Protein AF-A0A5E7RD84-F1 (afdb_monomer)

InterPro domains:
  IPR047760 XaxAB toxin subunit B-like [NF033927] (534-748)

Organism: Pseudomonas fluorescens (NCBI:txid294)

Nearest PDB structures (foldseek):
  6gy8-assembly2_B  TM=8.597E-01  e=7.319E-14  Xenorhabdus nematophila ATCC 19061
  6ek7-assembly1_A  TM=7.416E-01  e=4.754E-14  Yersinia enterocolitica
  6gy8-assembly1_A  TM=8.564E-01  e=1.438E-12  Xenorhabdus nematophila ATCC 19061
  6el1-assembly1_E  TM=8.292E-01  e=4.050E-12  Yersinia enterocolitica
  6ek4-assembly3_C  TM=8.144E-01  e=3.107E-06  Photorhabdus luminescens

Solvent-accessible surface area (backbone atoms only — not comparable to full-atom values): 40789 Å² total; per-residue (Å²): 132,67,70,69,63,55,53,56,61,68,53,65,87,56,50,76,65,55,53,50,45,50,69,54,47,48,59,49,50,54,47,32,52,73,73,31,76,40,99,86,56,88,48,72,91,85,76,82,63,47,34,68,30,57,41,26,39,50,51,27,29,55,55,21,63,65,44,45,72,44,69,66,50,29,42,68,69,47,57,52,29,94,92,53,56,75,52,88,78,46,26,58,65,46,50,30,54,54,28,38,52,37,23,56,57,32,60,54,47,59,66,49,52,52,50,51,51,51,49,27,52,52,44,24,52,50,12,53,48,38,41,52,32,44,54,39,49,52,53,48,64,70,28,72,68,42,49,51,49,34,66,73,68,63,48,54,25,40,44,52,52,56,75,64,66,58,82,60,86,77,39,58,76,91,65,90,69,68,98,85,60,86,62,43,68,67,56,55,54,49,51,53,52,51,53,51,52,53,52,43,56,54,45,50,55,50,48,55,50,49,50,52,52,42,46,44,43,63,73,44,46,50,36,52,48,42,18,47,47,47,42,65,75,68,53,61,52,71,62,53,44,56,53,47,52,52,53,50,55,58,48,50,54,54,51,52,52,48,53,54,52,35,53,49,30,50,55,48,19,55,56,26,48,70,63,78,41,77,67,24,50,56,46,20,52,51,30,46,53,52,30,49,51,46,47,52,49,44,53,49,54,50,52,52,44,53,50,52,50,53,50,43,56,34,44,53,48,30,45,54,30,50,54,51,52,43,51,55,46,50,52,50,47,52,30,43,53,45,22,46,55,30,43,54,33,47,46,54,56,49,52,52,38,46,50,28,44,52,52,19,53,54,33,54,67,68,64,49,53,86,35,40,48,72,56,43,53,52,34,52,46,51,25,24,54,23,29,40,52,31,15,57,52,23,46,52,50,50,50,32,53,52,53,24,52,53,50,55,64,67,47,77,79,59,86,85,81,84,86,84,86,86,89,84,84,84,89,78,92,72,98,63,100,67,75,57,42,65,55,45,42,48,27,54,53,50,39,52,54,40,45,18,48,44,51,34,45,34,75,71,61,74,60,60,61,72,60,50,54,51,54,51,51,44,54,52,37,47,54,52,29,50,51,50,44,31,53,32,36,41,51,43,46,53,48,51,56,48,48,53,52,52,48,50,52,50,52,54,50,50,54,51,47,71,73,43,100,62,62,70,72,57,58,52,49,53,49,48,51,52,49,49,51,55,49,54,51,45,54,52,43,49,52,34,38,52,52,35,49,55,36,45,62,62,39,61,66,79,81,77,54,80,77,50,50,63,56,48,51,51,41,52,52,49,38,55,53,41,53,51,54,35,50,56,45,51,54,49,41,52,49,48,52,52,54,42,47,42,44,52,53,22,52,52,46,54,58,76,58,64,61,91,88,50,83,75,93,40,55,71,43,73,72,58,54,66,68,55,75,57,58,72,73,49,48,51,42,36,49,52,32,47,55,54,51,56,73,72,48,94,58,96,83,68,62,61,28,71,68,52,54,54,53,51,46,52,51,45,51,52,52,42,52,53,44,52,54,51,39,54,52,37,51,52,48,39,56,52,40,51,51,53,44,51,42,54,52,37,52,50,53,39,51,53,32,38,53,54,32,37,56,56,52,46,58,52,46,50,50,46,52,54,50,50,65,72,63,48,96,65,97,69,64,59,66,63,52,52,52,52,41,65,66,52,45,62,65,49,45,65,58,42,48,66,42,57,44,91,82,61

Radius of gyration: 42.33 Å; Cα contacts (8 Å, |Δi|>4): 690; chains: 1; bounding box: 97×60×130 Å

pLDDT: mean 76.71, std 18.18, range [23.19, 97.81]

Secondary structure (DSSP, 8-state):
--THHHHHHHHTT--HHHHHHHHHHHHHHHHHHHTT-STTS-PPTT----HHHHHHHHHHHHHHHHS--SHHHHHHHH---TT---STT-SHHHHHHHHHHHHHHHHHHHHHHHHHHHHHHHHHHHHHHHHHHHHHHHHHHTSHHHHHHHHHHT--BHHHHHHT----TTTSTT----TT----HHHHHHHHHHHHHHHHHHHHHHHHHHHHHHHHIIIIIHHHHHHHHHHHHT-SHHHHHHHHHHHHHHHHHHHHHHHHHHHHHHHHHHHHHHT-SHHHHHHHHHHHHHHHHHHHHHHHHHHHHHHHHHHHHHHHHHHHHHHHHHHHHHHHHHHHHHHHHHHHHHHHHHHHHHHHHHHHHHHHHH--TTSBHHHHHHHHHHHHHHHHHHHHHHHHHHHHHHHHHHHHHHGGGS-PPPPPPPP-------------HHHHHHHHHHHHHHHHHHHHHHHHH---HHHHHHHHHHHHHHHHHHHHHHHHHHHHHHHHHHHHHHHHHHHHHHHHHHHTT--HHHHHHHHHHHHHHHHHHHHHHHHHHHHHHHHHHHH-----GGGTHHHHHHHHHHHHHHHHHHHHHHHHHHHHHHHHHHHHHHHHHHHHT--TTTTTT----HHHHHHTT--HHHHHHHHHHHHHHHHH-S-TTS---HHHHHHHHHHHHHHHHHHHHHHHHHHHHHHHHHHHHHHHHHHHHHHHHHHHHHHHHHHHHHHHHHHHHHS---SS-HHHHHHHHHHHHHHHHHHHGGGGSTT-

Structure (mmCIF, N/CA/C/O backbone):
data_AF-A0A5E7RD84-F1
#
_entry.id   AF-A0A5E7RD84-F1
#
loop_
_atom_site.group_PDB
_atom_site.id
_atom_site.type_symbol
_atom_site.label_atom_id
_atom_site.label_alt_id
_atom_site.label_comp_id
_atom_site.label_asym_id
_atom_site.label_entity_id
_atom_site.label_seq_id
_atom_site.pdbx_PDB_ins_code
_atom_site.Cartn_x
_atom_site.Cartn_y
_atom_site.Cartn_z
_atom_site.occupancy
_atom_site.B_iso_or_equiv
_atom_site.auth_seq_id
_atom_site.auth_comp_id
_atom_site.auth_asym_id
_atom_site.auth_atom_id
_atom_site.pdbx_PDB_model_num
ATOM 1 N N . MET A 1 1 ? 29.401 4.787 18.149 1.00 30.20 1 MET A N 1
ATOM 2 C CA . MET A 1 1 ? 29.500 6.134 18.747 1.00 30.20 1 MET A CA 1
ATOM 3 C C . MET A 1 1 ? 28.364 6.962 18.168 1.00 30.20 1 MET A C 1
ATOM 5 O O . MET A 1 1 ? 27.907 6.622 17.090 1.00 30.20 1 MET A O 1
ATOM 9 N N . ASN A 1 2 ? 27.807 7.896 18.935 1.00 26.58 2 ASN A N 1
ATOM 10 C CA . ASN A 1 2 ? 26.586 8.624 18.581 1.00 26.58 2 ASN A CA 1
ATOM 11 C C . ASN A 1 2 ? 26.968 9.853 17.735 1.00 26.58 2 ASN A C 1
ATOM 13 O O . ASN A 1 2 ? 27.594 10.758 18.280 1.00 26.58 2 ASN A O 1
ATOM 17 N N . ASP A 1 3 ? 26.635 9.886 16.442 1.00 33.47 3 ASP A N 1
ATOM 18 C CA . ASP A 1 3 ? 27.062 10.961 15.522 1.00 33.47 3 ASP A CA 1
ATOM 19 C C . ASP A 1 3 ? 26.496 12.343 15.893 1.00 33.47 3 ASP A C 1
ATOM 21 O O . ASP A 1 3 ? 27.092 13.361 15.554 1.00 33.47 3 ASP A O 1
ATOM 25 N N . GLY A 1 4 ? 25.422 12.404 16.692 1.00 31.33 4 GLY A N 1
ATOM 26 C CA . GLY A 1 4 ? 24.937 13.662 17.279 1.00 31.33 4 GLY A CA 1
ATOM 27 C C . GLY A 1 4 ? 25.985 14.372 18.149 1.00 31.33 4 GLY A C 1
ATOM 28 O O . GLY A 1 4 ? 26.086 15.592 18.121 1.00 31.33 4 GLY A O 1
ATOM 29 N N . ALA A 1 5 ? 26.860 13.619 18.827 1.00 37.84 5 ALA A N 1
ATOM 30 C CA . ALA A 1 5 ? 27.916 14.188 19.670 1.00 37.84 5 ALA A CA 1
ATOM 31 C C . ALA A 1 5 ? 29.098 14.774 18.871 1.00 37.84 5 ALA A C 1
ATOM 33 O O . ALA A 1 5 ? 29.932 15.483 19.436 1.00 37.84 5 ALA A O 1
ATOM 34 N N . LEU A 1 6 ? 29.200 14.455 17.577 1.00 40.34 6 LEU A N 1
ATOM 35 C CA . LEU A 1 6 ? 30.230 14.972 16.671 1.00 40.34 6 LEU A CA 1
ATOM 36 C C . LEU A 1 6 ? 29.853 16.368 16.156 1.00 40.34 6 LEU A C 1
ATOM 38 O O . LEU A 1 6 ? 30.702 17.256 16.123 1.00 40.34 6 LEU A O 1
ATOM 42 N N . TRP A 1 7 ? 28.572 16.575 15.842 1.00 40.56 7 TRP A N 1
ATOM 43 C CA . TRP A 1 7 ? 28.026 17.860 15.393 1.00 40.56 7 TRP A CA 1
ATOM 44 C C . TRP A 1 7 ? 27.878 18.865 16.530 1.00 40.56 7 TRP A C 1
ATOM 46 O O . TRP A 1 7 ? 28.277 20.016 16.367 1.00 40.56 7 TRP A O 1
ATOM 56 N N . ASP A 1 8 ? 27.417 18.413 17.700 1.00 42.09 8 ASP A N 1
ATOM 57 C CA . ASP A 1 8 ? 27.331 19.267 18.889 1.00 42.09 8 ASP A CA 1
ATOM 58 C C . ASP A 1 8 ? 28.717 19.802 19.290 1.00 42.09 8 ASP A C 1
ATOM 60 O O . ASP A 1 8 ? 28.848 20.974 19.624 1.00 42.09 8 ASP A O 1
ATOM 64 N N . LYS A 1 9 ? 29.779 18.991 19.145 1.00 47.88 9 LYS A N 1
ATOM 65 C CA . LYS A 1 9 ? 31.173 19.431 19.345 1.00 47.88 9 LYS A CA 1
ATOM 66 C C . LYS A 1 9 ? 31.712 20.342 18.243 1.00 47.88 9 LYS A C 1
ATOM 68 O O . LYS A 1 9 ? 32.578 21.166 18.518 1.00 47.88 9 LYS A O 1
ATOM 73 N N . ALA A 1 10 ? 31.268 20.172 16.999 1.00 48.75 10 ALA A N 1
ATOM 74 C CA . ALA A 1 10 ? 31.718 20.994 15.874 1.00 48.75 10 ALA A CA 1
ATOM 75 C C . ALA A 1 10 ? 31.079 22.396 15.874 1.00 48.75 10 ALA A C 1
ATOM 77 O O . ALA A 1 10 ? 31.651 23.333 15.316 1.00 48.75 10 ALA A O 1
ATOM 78 N N . LEU A 1 11 ? 29.906 22.533 16.502 1.00 48.72 11 LEU A N 1
ATOM 79 C CA . LEU A 1 11 ? 29.121 23.769 16.583 1.00 48.72 11 LEU A CA 1
ATOM 80 C C . LEU A 1 11 ? 29.305 24.523 17.911 1.00 48.72 11 LEU A C 1
ATOM 82 O O . LEU A 1 11 ? 28.867 25.669 18.034 1.00 48.72 11 LEU A O 1
ATOM 86 N N . GLU A 1 12 ? 29.980 23.923 18.892 1.00 42.28 12 GLU A N 1
ATOM 87 C CA . GLU A 1 12 ? 30.266 24.550 20.181 1.00 42.28 12 GLU A CA 1
ATOM 88 C C . GLU A 1 12 ? 31.243 25.732 19.999 1.00 42.28 12 GLU A C 1
ATOM 90 O O . GLU A 1 12 ? 32.432 25.558 19.730 1.00 42.28 12 GLU A O 1
ATOM 95 N N . GLY A 1 13 ? 30.728 26.963 20.098 1.00 47.28 13 GLY A N 1
ATOM 96 C CA . GLY A 1 13 ? 31.506 28.197 19.920 1.00 47.28 13 GLY A CA 1
ATOM 97 C C . GLY A 1 13 ? 31.714 28.646 18.465 1.00 47.28 13 GLY A C 1
ATOM 98 O O . GLY A 1 13 ? 32.563 29.504 18.219 1.00 47.28 13 GLY A O 1
ATOM 99 N N . ALA A 1 14 ? 30.973 28.087 17.500 1.00 49.06 14 ALA A N 1
ATOM 100 C CA . ALA A 1 14 ? 31.037 28.510 16.101 1.00 49.06 14 ALA A CA 1
ATOM 101 C C . ALA A 1 14 ? 30.402 29.901 15.900 1.00 49.06 14 ALA A C 1
ATOM 103 O O . ALA A 1 14 ? 29.300 30.174 16.374 1.00 49.06 14 ALA A O 1
ATOM 104 N N . ASP A 1 15 ? 31.101 30.784 15.188 1.00 55.06 15 ASP A N 1
ATOM 105 C CA . ASP A 1 15 ? 30.583 32.095 14.805 1.00 55.06 15 ASP A CA 1
ATOM 106 C C . ASP A 1 15 ? 29.568 31.996 13.651 1.00 55.06 15 ASP A C 1
ATOM 108 O O . ASP A 1 15 ? 29.387 30.961 13.003 1.00 55.06 15 ASP A O 1
ATOM 112 N N . GLN A 1 16 ? 28.866 33.102 13.403 1.00 44.69 16 GLN A N 1
ATOM 113 C CA . GLN A 1 16 ? 27.790 33.185 12.411 1.00 44.69 16 GLN A CA 1
ATOM 114 C C . GLN A 1 16 ? 28.281 32.892 10.978 1.00 44.69 16 GLN A C 1
ATOM 116 O O . GLN A 1 16 ? 27.508 32.432 10.134 1.00 44.69 16 GLN A O 1
ATOM 121 N N . GLU A 1 17 ? 29.574 33.100 10.720 1.00 43.97 17 GLU A N 1
ATOM 122 C CA . GLU A 1 17 ? 30.236 32.815 9.448 1.00 43.97 17 GLU A CA 1
ATOM 123 C C . GLU A 1 17 ? 30.505 31.310 9.282 1.00 43.97 17 GLU A C 1
ATOM 125 O O . GLU A 1 17 ? 30.152 30.745 8.248 1.00 43.97 17 GLU A O 1
ATOM 130 N N . LYS A 1 18 ? 30.984 30.609 10.322 1.00 45.25 18 LYS A N 1
ATOM 131 C CA . LYS A 1 18 ? 31.099 29.139 10.326 1.00 45.25 18 LYS A CA 1
ATOM 132 C C . LYS A 1 18 ? 29.750 28.439 10.254 1.00 45.25 18 LYS A C 1
ATOM 134 O O . LYS A 1 18 ? 29.636 27.442 9.549 1.00 45.25 18 LYS A O 1
ATOM 139 N N . ILE A 1 19 ? 28.725 28.952 10.934 1.00 47.28 19 ILE A N 1
ATOM 140 C CA . ILE A 1 19 ? 27.363 28.397 10.863 1.00 47.28 19 ILE A CA 1
ATOM 141 C C . ILE A 1 19 ? 26.800 28.540 9.441 1.00 47.28 19 ILE A C 1
ATOM 143 O O . ILE A 1 19 ? 26.226 27.591 8.909 1.00 47.28 19 ILE A O 1
ATOM 147 N N . SER A 1 20 ? 27.023 29.687 8.791 1.00 42.81 20 SER A N 1
ATOM 148 C CA . SER A 1 20 ? 26.615 29.911 7.396 1.00 42.81 20 SER A CA 1
ATOM 149 C C . SER A 1 20 ? 27.422 29.057 6.416 1.00 42.81 20 SER A C 1
ATOM 151 O O . SER A 1 20 ? 26.856 28.504 5.477 1.00 42.81 20 SER A O 1
ATOM 153 N N . MET A 1 21 ? 28.724 28.881 6.662 1.00 43.47 21 MET A N 1
ATOM 154 C CA . MET A 1 21 ? 29.571 27.971 5.897 1.00 43.47 21 MET A CA 1
ATOM 155 C C . MET A 1 21 ? 29.062 26.532 6.023 1.00 43.47 21 MET A C 1
ATOM 157 O O . MET A 1 21 ? 28.823 25.907 5.003 1.00 43.47 21 MET A O 1
ATOM 161 N N . PHE A 1 22 ? 28.772 26.016 7.223 1.00 43.81 22 PHE A N 1
ATOM 162 C CA . PHE A 1 22 ? 28.189 24.675 7.382 1.00 43.81 22 PHE A CA 1
ATOM 163 C C . PHE A 1 22 ? 26.802 24.547 6.731 1.00 43.81 22 PHE A C 1
ATOM 165 O O . PHE A 1 22 ? 26.523 23.523 6.113 1.00 43.81 22 PHE A O 1
ATOM 172 N N . ALA A 1 23 ? 25.955 25.578 6.783 1.00 41.59 23 ALA A N 1
ATOM 173 C CA . ALA A 1 23 ? 24.649 25.577 6.117 1.00 41.59 23 ALA A CA 1
ATOM 174 C C . ALA A 1 23 ? 24.738 25.539 4.577 1.00 41.59 23 ALA A C 1
ATOM 176 O O . ALA A 1 23 ? 23.793 25.103 3.924 1.00 41.59 23 ALA A O 1
ATOM 177 N N . VAL A 1 24 ? 25.865 25.964 3.995 1.00 40.09 24 VAL A N 1
ATOM 178 C CA . VAL A 1 24 ? 26.125 25.938 2.545 1.00 40.09 24 VAL A CA 1
ATOM 179 C C . VAL A 1 24 ? 26.933 24.702 2.136 1.00 40.09 24 VAL A C 1
ATOM 181 O O . VAL A 1 24 ? 26.633 24.069 1.122 1.00 40.09 24 VAL A O 1
ATOM 184 N N . GLU A 1 25 ? 27.938 24.332 2.927 1.00 40.88 25 GLU A N 1
ATOM 185 C CA . GLU A 1 25 ? 28.866 23.240 2.643 1.00 40.88 25 GLU A CA 1
ATOM 186 C C . GLU A 1 25 ? 28.226 21.877 2.918 1.00 40.88 25 GLU A C 1
ATOM 188 O O . GLU A 1 25 ? 28.455 20.948 2.158 1.00 40.88 25 GLU A O 1
ATOM 193 N N . VAL A 1 26 ? 27.378 21.730 3.945 1.00 39.59 26 VAL A N 1
ATOM 194 C CA . VAL A 1 26 ? 26.765 20.433 4.290 1.00 39.59 26 VAL A CA 1
ATOM 195 C C . VAL A 1 26 ? 25.784 19.959 3.211 1.00 39.59 26 VAL A C 1
ATOM 197 O O . VAL A 1 26 ? 25.930 18.820 2.767 1.00 39.59 26 VAL A O 1
ATOM 200 N N . PRO A 1 27 ? 24.855 20.785 2.687 1.00 37.84 27 PRO A N 1
ATOM 201 C CA . PRO A 1 27 ? 24.039 20.395 1.538 1.00 37.84 27 PRO A CA 1
ATOM 202 C C . PRO A 1 27 ? 24.874 20.138 0.282 1.00 37.84 27 PRO A C 1
ATOM 204 O O . PRO A 1 27 ? 24.563 19.216 -0.463 1.00 37.84 27 PRO A O 1
ATOM 207 N N . LYS A 1 28 ? 25.960 20.895 0.058 1.00 39.31 28 LYS A N 1
ATOM 208 C CA . LYS A 1 28 ? 26.894 20.664 -1.057 1.00 39.31 28 LYS A CA 1
ATOM 209 C C . LYS A 1 28 ? 27.640 19.343 -0.930 1.00 39.31 28 LYS A C 1
ATOM 211 O O . LYS A 1 28 ? 27.718 18.623 -1.913 1.00 39.31 28 LYS A O 1
ATOM 216 N N . VAL A 1 29 ? 28.157 19.009 0.247 1.00 36.56 29 VAL A N 1
ATOM 217 C CA . VAL A 1 29 ? 28.857 17.750 0.523 1.00 36.56 29 VAL A CA 1
ATOM 218 C C . VAL A 1 29 ? 27.873 16.587 0.444 1.00 36.56 29 VAL A C 1
ATOM 220 O O . VAL A 1 29 ? 28.195 15.572 -0.156 1.00 36.56 29 VAL A O 1
ATOM 223 N N . LEU A 1 30 ? 26.644 16.734 0.943 1.00 36.34 30 LEU A N 1
ATOM 224 C CA . LEU A 1 30 ? 25.593 15.718 0.815 1.00 36.34 30 LEU A CA 1
ATOM 225 C C . LEU A 1 30 ? 25.118 15.544 -0.636 1.00 36.34 30 LEU A C 1
ATOM 227 O O . LEU A 1 30 ? 24.909 14.413 -1.072 1.00 36.34 30 LEU A O 1
ATOM 231 N N . ALA A 1 31 ? 25.021 16.627 -1.410 1.00 37.03 31 ALA A N 1
ATOM 232 C CA . ALA A 1 31 ? 24.731 16.585 -2.840 1.00 37.03 31 ALA A CA 1
ATOM 233 C C . ALA A 1 31 ? 25.895 15.973 -3.634 1.00 37.03 31 ALA A C 1
ATOM 235 O O . ALA A 1 31 ? 25.659 15.113 -4.469 1.00 37.03 31 ALA A O 1
ATOM 236 N N . GLN A 1 32 ? 27.145 16.326 -3.328 1.00 35.34 32 GLN A N 1
ATOM 237 C CA . GLN A 1 32 ? 28.352 15.755 -3.939 1.00 35.34 32 GLN A CA 1
ATOM 238 C C . GLN A 1 32 ? 28.541 14.281 -3.580 1.00 35.34 32 GLN A C 1
ATOM 240 O O . GLN A 1 32 ? 28.984 13.494 -4.415 1.00 35.34 32 GLN A O 1
ATOM 245 N N . VAL A 1 33 ? 28.170 13.885 -2.360 1.00 35.59 33 VAL A N 1
ATOM 246 C CA . VAL A 1 33 ? 28.065 12.483 -1.958 1.00 35.59 33 VAL A CA 1
ATOM 247 C C . VAL A 1 33 ? 26.968 11.823 -2.785 1.00 35.59 33 VAL A C 1
ATOM 249 O O . VAL A 1 33 ? 27.248 10.790 -3.372 1.00 35.59 33 VAL A O 1
ATOM 252 N N . SER A 1 34 ? 25.789 12.438 -2.945 1.00 35.75 34 SER A N 1
ATOM 253 C CA . SER A 1 34 ? 24.694 11.934 -3.790 1.00 35.75 34 SER A CA 1
ATOM 254 C C . SER A 1 34 ? 25.092 11.751 -5.270 1.00 35.75 34 SER A C 1
ATOM 256 O O . SER A 1 34 ? 24.760 10.736 -5.881 1.00 35.75 34 SER A O 1
ATOM 258 N N . THR A 1 35 ? 25.895 12.667 -5.820 1.00 35.66 35 THR A N 1
ATOM 259 C CA . THR A 1 35 ? 26.339 12.680 -7.225 1.00 35.66 35 THR A CA 1
ATOM 260 C C . THR A 1 35 ? 27.690 11.995 -7.475 1.00 35.66 35 THR A C 1
ATOM 262 O O . THR A 1 35 ? 28.143 11.967 -8.616 1.00 35.66 35 THR A O 1
ATOM 265 N N . GLY A 1 36 ? 28.347 11.438 -6.449 1.00 35.06 36 GLY A N 1
ATOM 266 C CA . GLY A 1 36 ? 29.551 10.609 -6.611 1.00 35.06 36 GLY A CA 1
ATOM 267 C C . GLY A 1 36 ? 30.910 11.315 -6.653 1.00 35.06 36 GLY A C 1
ATOM 268 O O . GLY A 1 36 ? 31.864 10.736 -7.157 1.00 35.06 36 GLY A O 1
ATOM 269 N N . VAL A 1 37 ? 31.036 12.533 -6.122 1.00 34.03 37 VAL A N 1
ATOM 270 C CA . VAL A 1 37 ? 32.267 13.354 -6.222 1.00 34.03 37 VAL A CA 1
ATOM 271 C C . VAL A 1 37 ? 33.097 13.368 -4.911 1.00 34.03 37 VAL A C 1
ATOM 273 O O . VAL A 1 37 ? 34.076 14.097 -4.792 1.00 34.03 37 VAL A O 1
ATOM 276 N N . GLY A 1 38 ? 32.760 12.541 -3.911 1.00 29.53 38 GLY A N 1
ATOM 277 C CA . GLY A 1 38 ? 33.451 12.476 -2.607 1.00 29.53 38 GLY A CA 1
ATOM 278 C C . GLY A 1 38 ? 34.550 11.402 -2.497 1.00 29.53 38 GLY A C 1
ATOM 279 O O . GLY A 1 38 ? 34.413 10.303 -3.023 1.00 29.53 38 GLY A O 1
ATOM 280 N N . HIS A 1 39 ? 35.626 11.702 -1.760 1.00 30.75 39 HIS A N 1
ATOM 281 C CA . HIS A 1 39 ? 36.882 10.927 -1.702 1.00 30.75 39 HIS A CA 1
ATOM 282 C C . HIS A 1 39 ? 36.869 9.591 -0.917 1.00 30.75 39 HIS A C 1
ATOM 284 O O . HIS A 1 39 ? 37.930 8.995 -0.768 1.00 30.75 39 HIS A O 1
ATOM 290 N N . GLU A 1 40 ? 35.724 9.068 -0.457 1.00 30.06 40 GLU A N 1
ATOM 291 C CA . GLU A 1 40 ? 35.686 7.772 0.268 1.00 30.06 40 GLU A CA 1
ATOM 292 C C . GLU A 1 40 ? 34.661 6.738 -0.228 1.00 30.06 40 GLU A C 1
ATOM 294 O O . GLU A 1 40 ? 34.644 5.616 0.268 1.00 30.06 40 GLU A O 1
ATOM 299 N N . VAL A 1 41 ? 33.879 7.024 -1.273 1.00 33.00 41 VAL A N 1
ATOM 300 C CA . VAL A 1 41 ? 33.153 5.989 -2.031 1.00 33.00 41 VAL A CA 1
ATOM 301 C C . VAL A 1 41 ? 33.120 6.431 -3.486 1.00 33.00 41 VAL A C 1
ATOM 303 O O . VAL A 1 41 ? 32.372 7.338 -3.847 1.00 33.00 41 VAL A O 1
ATOM 306 N N . VAL A 1 42 ? 33.943 5.804 -4.327 1.00 25.59 42 VAL A N 1
ATOM 307 C CA . VAL A 1 42 ? 33.934 6.031 -5.777 1.00 25.59 42 VAL A CA 1
ATOM 308 C C . VAL A 1 42 ? 32.604 5.506 -6.324 1.00 25.59 42 VAL A C 1
ATOM 310 O O . VAL A 1 42 ? 32.463 4.317 -6.600 1.00 25.59 42 VAL A O 1
ATOM 313 N N . ARG A 1 43 ? 31.596 6.376 -6.441 1.00 40.00 43 ARG A N 1
ATOM 314 C CA . ARG A 1 43 ? 30.347 6.052 -7.139 1.00 40.00 43 ARG A CA 1
ATOM 315 C C . ARG A 1 43 ? 30.612 6.137 -8.639 1.00 40.00 43 ARG A C 1
ATOM 317 O O . ARG A 1 43 ? 30.985 7.198 -9.132 1.00 40.00 43 ARG A O 1
ATOM 324 N N . LYS A 1 44 ? 30.388 5.051 -9.381 1.00 29.98 44 LYS A N 1
ATOM 325 C CA . LYS A 1 44 ? 30.193 5.155 -10.832 1.00 29.98 44 LYS A CA 1
ATOM 326 C C . LYS A 1 44 ? 28.767 5.649 -11.080 1.00 29.98 44 LYS A C 1
ATOM 328 O O . LYS A 1 44 ? 27.819 5.174 -10.464 1.00 29.98 44 LYS A O 1
ATOM 333 N N . THR A 1 45 ? 28.631 6.656 -11.930 1.00 31.70 45 THR A N 1
ATOM 334 C CA . THR A 1 45 ? 27.364 7.294 -12.298 1.00 31.70 45 THR A CA 1
ATOM 335 C C . THR A 1 45 ? 26.382 6.250 -12.855 1.00 31.70 45 THR A C 1
ATOM 337 O O . THR A 1 45 ? 26.705 5.610 -13.849 1.00 31.70 45 THR A O 1
ATOM 340 N N . GLY A 1 46 ? 25.199 6.073 -12.245 1.00 41.72 46 GLY A N 1
ATOM 341 C CA . GLY A 1 46 ? 24.066 5.386 -12.895 1.00 41.72 46 GLY A CA 1
ATOM 342 C C . GLY A 1 46 ? 23.315 4.296 -12.115 1.00 41.72 46 GLY A C 1
ATOM 343 O O . GLY A 1 46 ? 22.157 4.055 -12.444 1.00 41.72 46 GLY A O 1
ATOM 344 N N . LEU A 1 47 ? 23.881 3.663 -11.077 1.00 49.66 47 LEU A N 1
ATOM 345 C CA . LEU A 1 47 ? 23.164 2.624 -10.314 1.00 49.66 47 LEU A CA 1
ATOM 346 C C . LEU A 1 47 ? 22.631 3.164 -8.979 1.00 49.66 47 LEU A C 1
ATOM 348 O O . LEU A 1 47 ? 23.402 3.498 -8.082 1.00 49.66 47 LEU A O 1
ATOM 352 N N . ILE A 1 48 ? 21.304 3.240 -8.841 1.00 58.06 48 ILE A N 1
ATOM 353 C CA . ILE A 1 48 ? 20.643 3.662 -7.592 1.00 58.06 48 ILE A CA 1
ATOM 354 C C . ILE A 1 48 ? 20.478 2.495 -6.603 1.00 58.06 48 ILE A C 1
ATOM 356 O O . ILE A 1 48 ? 20.467 2.706 -5.390 1.00 58.06 48 ILE A O 1
ATOM 360 N N . LEU A 1 49 ? 20.340 1.266 -7.105 1.00 65.19 49 LEU A N 1
ATOM 361 C CA . LEU A 1 49 ? 20.079 0.093 -6.277 1.00 65.19 49 LEU A CA 1
ATOM 362 C C . LEU A 1 49 ? 21.291 -0.258 -5.403 1.00 65.19 49 LEU A C 1
ATOM 364 O O . LEU A 1 49 ? 22.374 -0.512 -5.922 1.00 65.19 49 LEU A O 1
ATOM 368 N N . THR A 1 50 ? 21.100 -0.326 -4.084 1.00 72.88 50 THR A N 1
ATOM 369 C CA . THR A 1 50 ? 22.182 -0.657 -3.138 1.00 72.88 50 THR A CA 1
ATOM 370 C C . THR A 1 50 ? 22.043 -2.056 -2.543 1.00 72.88 50 THR A C 1
ATOM 372 O O . THR A 1 50 ? 20.967 -2.667 -2.542 1.00 72.88 50 THR A O 1
ATOM 375 N N . LYS A 1 51 ? 23.130 -2.567 -1.954 1.00 77.94 51 LYS A N 1
ATOM 376 C CA . LYS A 1 51 ? 23.112 -3.847 -1.232 1.00 77.94 51 LYS A CA 1
ATOM 377 C C . LYS A 1 51 ? 22.140 -3.826 -0.045 1.00 77.94 51 LYS A C 1
ATOM 379 O O . LYS A 1 51 ? 21.453 -4.816 0.199 1.00 77.94 51 LYS A O 1
ATOM 384 N N . GLU A 1 52 ? 22.002 -2.696 0.655 1.00 75.38 52 GLU A N 1
ATOM 385 C CA . GLU A 1 52 ? 21.059 -2.520 1.768 1.00 75.38 52 GLU A CA 1
ATOM 386 C C . GLU A 1 52 ? 19.607 -2.633 1.298 1.00 75.38 52 GLU A C 1
ATOM 388 O O . GLU A 1 52 ? 18.758 -3.162 2.020 1.00 75.38 52 GLU A O 1
ATOM 393 N N . GLN A 1 53 ? 19.316 -2.186 0.077 1.00 76.00 53 GLN A N 1
ATOM 394 C CA . GLN A 1 53 ? 17.992 -2.309 -0.528 1.00 76.00 53 GLN A CA 1
ATOM 395 C C . GLN A 1 53 ? 17.669 -3.773 -0.852 1.00 76.00 53 GLN A C 1
ATOM 397 O O . GLN A 1 53 ? 16.598 -4.257 -0.484 1.00 76.00 53 GLN A O 1
ATOM 402 N N . ILE A 1 54 ? 18.621 -4.538 -1.396 1.00 85.69 54 ILE A N 1
ATOM 403 C CA . ILE A 1 54 ? 18.457 -5.994 -1.571 1.00 85.69 54 ILE A CA 1
ATOM 404 C C . ILE A 1 54 ? 18.294 -6.717 -0.224 1.00 85.69 54 ILE A C 1
ATOM 406 O O . ILE A 1 54 ? 17.456 -7.614 -0.089 1.00 85.69 54 ILE A O 1
ATOM 410 N N . ILE A 1 55 ? 19.045 -6.312 0.805 1.00 78.38 55 ILE A N 1
ATOM 411 C CA . ILE A 1 55 ? 18.878 -6.824 2.174 1.00 78.38 55 ILE A CA 1
ATOM 412 C C . ILE A 1 55 ? 17.479 -6.497 2.715 1.00 78.38 55 ILE A C 1
ATOM 414 O O . ILE A 1 55 ? 16.893 -7.321 3.417 1.00 78.38 55 ILE A O 1
ATOM 418 N N . SER A 1 56 ? 16.922 -5.333 2.387 1.00 81.69 56 SER A N 1
ATOM 419 C CA . SER A 1 56 ? 15.583 -4.927 2.830 1.00 81.69 56 SER A CA 1
ATOM 420 C C . SER A 1 56 ? 14.493 -5.825 2.243 1.00 81.69 56 SER A C 1
ATOM 422 O O . SER A 1 56 ? 13.643 -6.303 2.995 1.00 81.69 56 SER A O 1
ATOM 424 N N . ILE A 1 57 ? 14.588 -6.188 0.956 1.00 89.44 57 ILE A N 1
ATOM 425 C CA . ILE A 1 57 ? 13.690 -7.187 0.346 1.00 89.44 57 ILE A CA 1
ATOM 426 C C . ILE A 1 57 ? 13.824 -8.538 1.064 1.00 89.44 57 ILE A C 1
ATOM 428 O O . ILE A 1 57 ? 12.823 -9.163 1.409 1.00 89.44 57 ILE A O 1
ATOM 432 N N . LYS A 1 58 ? 15.047 -8.982 1.385 1.00 89.25 58 LYS A N 1
ATOM 433 C CA . LYS A 1 58 ? 15.250 -10.228 2.148 1.00 89.25 58 LYS A CA 1
ATOM 434 C C . LYS A 1 58 ? 14.661 -10.186 3.556 1.00 89.25 58 LYS A C 1
ATOM 436 O O . LYS A 1 58 ? 14.105 -11.185 4.001 1.00 89.25 58 LYS A O 1
ATOM 441 N N . LYS A 1 59 ? 14.787 -9.062 4.268 1.00 87.12 59 LYS A N 1
ATOM 442 C CA . LYS A 1 59 ? 14.187 -8.876 5.601 1.00 87.12 59 LYS A CA 1
ATOM 443 C C . LYS A 1 59 ? 12.666 -8.965 5.530 1.00 87.12 59 LYS A C 1
ATOM 445 O O . LYS A 1 59 ? 12.069 -9.646 6.360 1.00 87.12 59 LYS A O 1
ATOM 450 N N . TYR A 1 60 ? 12.067 -8.327 4.525 1.00 92.31 60 TYR A N 1
ATOM 451 C CA . TYR A 1 60 ? 10.640 -8.448 4.248 1.00 92.31 60 TYR A CA 1
ATOM 452 C C . TYR A 1 60 ? 10.238 -9.904 4.003 1.00 92.31 60 TYR A C 1
ATOM 454 O O . TYR A 1 60 ? 9.348 -10.403 4.685 1.00 92.31 60 TYR A O 1
ATOM 462 N N . VAL A 1 61 ? 10.944 -10.615 3.119 1.00 92.25 61 VAL A N 1
ATOM 463 C CA . VAL A 1 61 ? 10.654 -12.024 2.810 1.00 92.25 61 VAL A CA 1
ATOM 464 C C . VAL A 1 61 ? 10.775 -12.908 4.050 1.00 92.25 61 VAL A C 1
ATOM 466 O O . VAL A 1 61 ? 9.896 -13.724 4.307 1.00 92.25 61 VAL A O 1
ATOM 469 N N . ALA A 1 62 ? 11.817 -12.723 4.861 1.00 89.44 62 ALA A N 1
ATOM 470 C CA . ALA A 1 62 ? 12.007 -13.491 6.089 1.00 89.44 62 ALA A CA 1
ATOM 471 C C . ALA A 1 62 ? 10.855 -13.290 7.089 1.00 89.44 62 ALA A C 1
ATOM 473 O O . ALA A 1 62 ? 10.364 -14.263 7.655 1.00 89.44 62 ALA A O 1
ATOM 474 N N . ILE A 1 63 ? 10.403 -12.046 7.285 1.00 87.38 63 ILE A N 1
ATOM 475 C CA . ILE A 1 63 ? 9.247 -11.745 8.144 1.00 87.38 63 ILE A CA 1
ATOM 476 C C . ILE A 1 63 ? 7.958 -12.301 7.533 1.00 87.38 63 ILE A C 1
ATOM 478 O O . ILE A 1 63 ? 7.161 -12.909 8.242 1.00 87.38 63 ILE A O 1
ATOM 482 N N . GLY A 1 64 ? 7.764 -12.138 6.224 1.00 86.50 64 GLY A N 1
ATOM 483 C CA . GLY A 1 64 ? 6.562 -12.591 5.534 1.00 86.50 64 GLY A CA 1
ATOM 484 C C . GLY A 1 64 ? 6.360 -14.102 5.610 1.00 86.50 64 GLY A C 1
ATOM 485 O O . GLY A 1 64 ? 5.259 -14.556 5.903 1.00 86.50 64 GLY A O 1
ATOM 486 N N . LEU A 1 65 ? 7.435 -14.873 5.441 1.00 90.94 65 LEU A N 1
ATOM 487 C CA . LEU A 1 65 ? 7.423 -16.335 5.561 1.00 90.94 65 LEU A CA 1
ATOM 488 C C . LEU A 1 65 ? 7.317 -16.833 7.012 1.00 90.94 65 LEU A C 1
ATOM 490 O O . LEU A 1 65 ? 7.027 -18.007 7.234 1.00 90.94 65 LEU A O 1
ATOM 494 N N . ALA A 1 66 ? 7.569 -15.974 8.005 1.00 89.56 66 ALA A N 1
ATOM 495 C CA . ALA A 1 66 ? 7.465 -16.335 9.418 1.00 89.56 66 ALA A CA 1
ATOM 496 C C . ALA A 1 66 ? 6.025 -16.262 9.955 1.00 89.56 66 ALA A C 1
ATOM 498 O O . ALA A 1 66 ? 5.740 -16.835 11.011 1.00 89.56 66 ALA A O 1
ATOM 499 N N . PHE A 1 67 ? 5.113 -15.571 9.261 1.00 89.00 67 PHE A N 1
ATOM 500 C CA . PHE A 1 67 ? 3.717 -15.504 9.679 1.00 89.00 67 PHE A CA 1
ATOM 501 C C . PHE A 1 67 ? 3.007 -16.860 9.511 1.00 89.00 67 PHE A C 1
ATOM 503 O O . PHE A 1 67 ? 3.210 -17.556 8.516 1.00 89.00 67 PHE A O 1
ATOM 510 N N . PRO A 1 68 ? 2.139 -17.257 10.459 1.00 90.94 68 PRO A N 1
ATOM 511 C CA . PRO A 1 68 ? 1.399 -18.506 10.347 1.00 90.94 68 PRO A CA 1
ATOM 512 C C . PRO A 1 68 ? 0.336 -18.431 9.243 1.00 90.94 68 PRO A C 1
ATOM 514 O O . PRO A 1 68 ? -0.491 -17.525 9.222 1.00 90.94 68 PRO A O 1
ATOM 517 N N . THR A 1 69 ? 0.299 -19.446 8.380 1.00 92.81 69 THR A N 1
ATOM 518 C CA . THR A 1 69 ? -0.613 -19.530 7.220 1.00 92.81 69 THR A CA 1
ATOM 519 C C . THR A 1 69 ? -1.744 -20.545 7.395 1.00 92.81 69 THR A C 1
ATOM 521 O O . THR A 1 69 ? -2.494 -20.831 6.464 1.00 92.81 69 THR A O 1
ATOM 524 N N . THR A 1 70 ? -1.899 -21.108 8.597 1.00 92.69 70 THR A N 1
ATOM 525 C CA . THR A 1 70 ? -3.004 -22.016 8.930 1.00 92.69 70 THR A CA 1
ATOM 526 C C . THR A 1 70 ? -3.863 -21.418 10.026 1.00 92.69 70 THR A C 1
ATOM 528 O O . THR A 1 70 ? -3.345 -20.831 10.973 1.00 92.69 70 THR A O 1
ATOM 531 N N . ARG A 1 71 ? -5.178 -21.644 9.965 1.00 95.06 71 ARG A N 1
ATOM 532 C CA . ARG A 1 71 ? -6.127 -21.165 10.980 1.00 95.06 71 ARG A CA 1
ATOM 533 C C . ARG A 1 71 ? -5.695 -21.492 12.413 1.00 95.06 71 ARG A C 1
ATOM 535 O O . ARG A 1 71 ? -5.757 -20.635 13.288 1.00 95.06 71 ARG A O 1
ATOM 542 N N . LYS A 1 72 ? -5.225 -22.725 12.649 1.00 93.06 72 LYS A N 1
ATOM 543 C CA . LYS A 1 72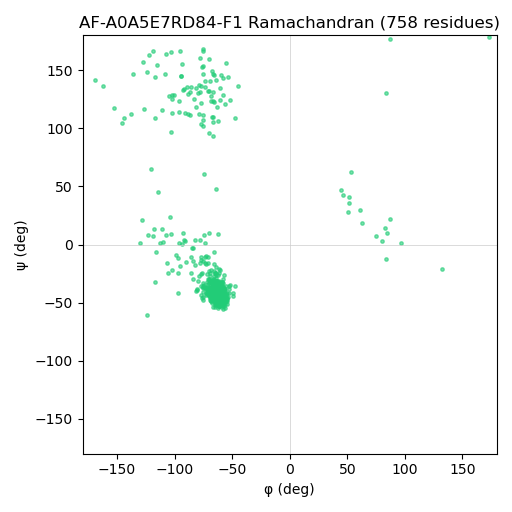 ? -4.712 -23.147 13.961 1.00 93.06 72 LYS A CA 1
ATOM 544 C C . LYS A 1 72 ? -3.464 -22.353 14.355 1.00 93.06 72 LYS A C 1
ATOM 546 O O . LYS A 1 72 ? -3.417 -21.840 15.464 1.00 93.06 72 LYS A O 1
ATOM 551 N N . GLY A 1 73 ? -2.496 -22.211 13.447 1.00 93.00 73 GLY A N 1
ATOM 552 C CA . GLY A 1 73 ? -1.287 -21.427 13.700 1.00 93.00 73 GLY A CA 1
ATOM 553 C C . GLY A 1 73 ? -1.591 -19.966 14.033 1.00 93.00 73 GLY A C 1
ATOM 554 O O . GLY A 1 73 ? -1.002 -19.422 14.959 1.00 93.00 73 GLY A O 1
ATOM 555 N N . VAL A 1 74 ? -2.556 -19.350 13.341 1.00 93.25 74 VAL A N 1
ATOM 556 C CA . VAL A 1 74 ? -2.999 -17.976 13.629 1.00 93.25 74 VAL A CA 1
ATOM 557 C C . VAL A 1 74 ? -3.695 -17.902 14.989 1.00 93.25 74 VAL A C 1
ATOM 559 O O . VAL A 1 74 ? -3.368 -17.033 15.790 1.00 93.25 74 VAL A O 1
ATOM 562 N N . ALA A 1 75 ? -4.590 -18.837 15.317 1.00 91.31 75 ALA A N 1
ATOM 563 C CA . ALA A 1 75 ? -5.222 -18.881 16.638 1.00 91.31 75 ALA A CA 1
ATOM 564 C C . ALA A 1 75 ? -4.188 -19.035 17.777 1.00 91.31 75 ALA A C 1
ATOM 566 O O . ALA A 1 75 ? -4.264 -18.324 18.782 1.00 91.31 75 ALA A O 1
ATOM 567 N N . ASP A 1 76 ? -3.189 -19.903 17.592 1.00 89.69 76 ASP A N 1
ATOM 568 C CA . ASP A 1 76 ? -2.094 -20.138 18.544 1.00 89.69 76 ASP A CA 1
ATOM 569 C C . ASP A 1 76 ? -1.129 -18.941 18.654 1.00 89.69 76 ASP A C 1
ATOM 571 O O . ASP A 1 76 ? -0.499 -18.741 19.700 1.00 89.69 76 ASP A O 1
ATOM 575 N N . PHE A 1 77 ? -1.016 -18.143 17.590 1.00 89.94 77 PHE A N 1
ATOM 576 C CA . PHE A 1 77 ? -0.251 -16.898 17.547 1.00 89.94 77 PHE A CA 1
ATOM 577 C C . PHE A 1 77 ? -0.977 -15.769 18.289 1.00 89.94 77 PHE A C 1
ATOM 579 O O . PHE A 1 77 ? -0.392 -15.117 19.156 1.00 89.94 77 PHE A O 1
ATOM 586 N N . LEU A 1 78 ? -2.275 -15.591 18.016 1.00 91.75 78 LEU A N 1
ATOM 587 C CA . LEU A 1 78 ? -3.111 -14.549 18.615 1.00 91.75 78 LEU A CA 1
ATOM 588 C C . LEU A 1 78 ? -3.415 -14.823 20.094 1.00 91.75 78 LEU A C 1
ATOM 590 O O . LEU A 1 78 ? -3.404 -13.901 20.903 1.00 91.75 78 LEU A O 1
ATOM 594 N N . ARG A 1 79 ? -3.661 -16.079 20.491 1.00 93.31 79 ARG A N 1
ATOM 595 C CA . ARG A 1 79 ? -3.931 -16.492 21.890 1.00 93.31 79 ARG A CA 1
ATOM 596 C C . ARG A 1 79 ? -5.026 -15.691 22.604 1.00 93.31 79 ARG A C 1
ATOM 598 O O . ARG A 1 79 ? -4.919 -15.455 23.817 1.00 93.31 79 ARG A O 1
ATOM 605 N N . TYR A 1 80 ? -6.062 -15.293 21.867 1.00 94.94 80 TYR A N 1
ATOM 606 C CA . TYR A 1 80 ? -7.232 -14.628 22.438 1.00 94.94 80 TYR A CA 1
ATOM 607 C C . TYR A 1 80 ? -7.861 -15.453 23.558 1.00 94.94 80 TYR A C 1
ATOM 609 O O . TYR A 1 80 ? -7.677 -16.672 23.658 1.00 94.94 80 TYR A O 1
ATOM 617 N N . ALA A 1 81 ? -8.580 -14.768 24.442 1.00 91.44 81 ALA A N 1
ATOM 618 C CA . ALA A 1 81 ? -9.385 -15.454 25.434 1.00 91.44 81 ALA A CA 1
ATOM 619 C C . ALA A 1 81 ? -10.528 -16.233 24.741 1.00 91.44 81 ALA A C 1
ATOM 621 O O . ALA A 1 81 ? -11.044 -15.757 23.733 1.00 91.44 81 ALA A O 1
ATOM 622 N N . PRO A 1 82 ? -10.958 -17.406 25.252 1.00 85.50 82 PRO A N 1
ATOM 623 C CA . PRO A 1 82 ? -11.927 -18.270 24.560 1.00 85.50 82 PRO A CA 1
ATOM 624 C C . PRO A 1 82 ? -13.278 -17.621 24.218 1.00 85.50 82 PRO A C 1
ATOM 626 O O . PRO A 1 82 ? -13.945 -18.059 23.286 1.00 85.50 82 PRO A O 1
ATOM 629 N N . SER A 1 83 ? -13.692 -16.605 24.978 1.00 86.12 83 SER A N 1
ATOM 630 C CA . SER A 1 83 ? -14.940 -15.853 24.786 1.00 86.12 83 SER A CA 1
ATOM 631 C C . SER A 1 83 ? -14.796 -14.614 23.896 1.00 86.12 83 SER A C 1
ATOM 633 O O . SER A 1 83 ? -15.761 -13.875 23.731 1.00 86.12 83 SER A O 1
ATOM 635 N N . GLU A 1 84 ? -13.612 -14.358 23.342 1.00 91.69 84 GLU A N 1
ATOM 636 C CA . GLU A 1 84 ? -13.300 -13.154 22.569 1.00 91.69 84 GLU A CA 1
ATOM 637 C C . GLU A 1 84 ? -12.777 -13.523 21.180 1.00 91.69 84 GLU A C 1
ATOM 639 O O . GLU A 1 84 ? -12.108 -14.538 20.988 1.00 91.69 84 GLU A O 1
ATOM 644 N N . ASN A 1 85 ? -13.064 -12.674 20.196 1.00 90.94 85 ASN A N 1
ATOM 645 C CA . ASN A 1 85 ? -12.638 -12.872 18.812 1.00 90.94 85 ASN A CA 1
ATOM 646 C C . ASN A 1 85 ? -11.815 -11.702 18.255 1.00 90.94 85 ASN A C 1
ATOM 648 O O . ASN A 1 85 ? -11.566 -11.689 17.059 1.00 90.94 85 ASN A O 1
ATOM 652 N N . GLY A 1 86 ? -11.423 -10.727 19.084 1.00 90.56 86 GLY A N 1
ATOM 653 C CA . GLY A 1 86 ? -10.677 -9.535 18.661 1.00 90.56 86 GLY A CA 1
ATOM 654 C C . GLY A 1 86 ? -11.548 -8.394 18.117 1.00 90.56 86 GLY A C 1
ATOM 655 O O . GLY A 1 86 ? -11.073 -7.264 18.015 1.00 90.56 86 GLY A O 1
ATOM 656 N N . GLY A 1 87 ? -12.829 -8.646 17.837 1.00 89.00 87 GLY A N 1
ATOM 657 C CA . GLY A 1 87 ? -13.749 -7.680 17.241 1.00 89.00 87 GLY A CA 1
ATOM 658 C C . GLY A 1 87 ? -13.723 -7.659 15.703 1.00 89.00 87 GLY A C 1
ATOM 659 O O . GLY A 1 87 ? -12.962 -8.401 15.075 1.00 89.00 87 GLY A O 1
ATOM 660 N N . PRO A 1 88 ? -14.585 -6.835 15.074 1.00 87.75 88 PRO A N 1
ATOM 661 C CA . PRO A 1 88 ? -14.708 -6.769 13.618 1.00 87.75 88 PRO A CA 1
ATOM 662 C C . PRO A 1 88 ? -13.383 -6.419 12.931 1.00 87.75 88 PRO A C 1
ATOM 664 O O . PRO A 1 88 ? -12.738 -5.434 13.289 1.00 87.75 88 PRO A O 1
ATOM 667 N N . GLY A 1 89 ? -12.988 -7.225 11.943 1.00 89.69 89 GLY A N 1
ATOM 668 C CA . GLY A 1 89 ? -11.757 -7.036 11.175 1.00 89.69 89 GLY A CA 1
ATOM 669 C C . GLY A 1 89 ? -10.463 -7.408 11.908 1.00 89.69 89 GLY A C 1
ATOM 670 O O . GLY A 1 89 ? -9.376 -7.153 11.389 1.00 89.69 89 GLY A O 1
ATOM 671 N N . LEU A 1 90 ? -10.567 -8.001 13.100 1.00 96.00 90 LEU A N 1
ATOM 672 C CA . LEU A 1 90 ? -9.450 -8.468 13.927 1.00 96.00 90 LEU A CA 1
ATOM 673 C C . LEU A 1 90 ? -9.637 -9.930 14.355 1.00 96.00 90 LEU A C 1
ATOM 675 O O . LEU A 1 90 ? -9.060 -10.376 15.346 1.00 96.00 90 LEU A O 1
ATOM 679 N N . THR A 1 91 ? -10.461 -10.683 13.628 1.00 96.31 91 THR A N 1
ATOM 680 C CA . THR A 1 91 ? -10.686 -12.098 13.909 1.00 96.31 91 THR A CA 1
ATOM 681 C C . THR A 1 91 ? -9.510 -12.959 13.464 1.00 96.31 91 THR A C 1
ATOM 683 O O . THR A 1 91 ? -8.648 -12.539 12.692 1.00 96.31 91 THR A O 1
ATOM 686 N N . VAL A 1 92 ? -9.493 -14.216 13.918 1.00 95.94 92 VAL A N 1
ATOM 687 C CA . VAL A 1 92 ? -8.529 -15.222 13.441 1.00 95.94 92 VAL A CA 1
ATOM 688 C C . VAL A 1 92 ? -8.547 -15.325 11.910 1.00 95.94 92 VAL A C 1
ATOM 690 O O . VAL A 1 92 ? -7.488 -15.464 11.310 1.00 95.94 92 VAL A O 1
ATOM 693 N N . GLU A 1 93 ? -9.721 -15.226 11.279 1.00 96.56 93 GLU A N 1
ATOM 694 C CA . GLU A 1 93 ? -9.845 -15.302 9.818 1.00 96.56 93 GLU A CA 1
ATOM 695 C C . GLU A 1 93 ? -9.318 -14.040 9.125 1.00 96.56 93 GLU A C 1
ATOM 697 O O . GLU A 1 93 ? -8.659 -14.141 8.092 1.00 96.56 93 GLU A O 1
ATOM 702 N N . ASP A 1 94 ? -9.540 -12.861 9.716 1.00 96.50 94 ASP A N 1
ATOM 703 C CA . ASP A 1 94 ? -9.011 -11.598 9.189 1.00 96.50 94 ASP A CA 1
ATOM 704 C C . ASP A 1 94 ? -7.475 -11.610 9.181 1.00 96.50 94 ASP A C 1
ATOM 706 O O . ASP A 1 94 ? -6.850 -11.326 8.159 1.00 96.50 94 ASP A O 1
ATOM 710 N N . PHE A 1 95 ? -6.855 -12.018 10.296 1.00 96.69 95 PHE A N 1
ATOM 711 C CA . PHE A 1 95 ? -5.399 -12.159 10.372 1.00 96.69 95 PHE A CA 1
ATOM 712 C C . PHE A 1 95 ? -4.872 -13.283 9.482 1.00 96.69 95 PHE A C 1
ATOM 714 O O . PHE A 1 95 ? -3.818 -13.113 8.878 1.00 96.69 95 PHE A O 1
ATOM 721 N N . LEU A 1 96 ? -5.587 -14.407 9.363 1.00 96.44 96 LEU A N 1
ATOM 722 C CA . LEU A 1 96 ? -5.207 -15.484 8.449 1.00 96.44 96 LEU A CA 1
ATOM 723 C C . LEU A 1 96 ? -5.151 -14.984 7.005 1.00 96.44 96 LEU A C 1
ATOM 725 O O . LEU A 1 96 ? -4.164 -15.239 6.321 1.00 96.44 96 LEU A O 1
ATOM 729 N N . SER A 1 97 ? -6.171 -14.247 6.564 1.00 97.06 97 SER A N 1
ATOM 730 C CA . SER A 1 97 ? -6.206 -13.645 5.230 1.00 97.06 97 SER A CA 1
ATOM 731 C C . SER A 1 97 ? -5.003 -12.723 5.002 1.00 97.06 97 SER A C 1
ATOM 733 O O . SER A 1 97 ? -4.256 -12.901 4.036 1.00 97.06 97 SER A O 1
ATOM 735 N N . THR A 1 98 ? -4.742 -11.800 5.937 1.00 96.12 98 THR A N 1
ATOM 736 C CA . THR A 1 98 ? -3.595 -10.884 5.860 1.00 96.12 98 THR A CA 1
ATOM 737 C C . THR A 1 98 ? -2.255 -11.633 5.854 1.00 96.12 98 THR A C 1
ATOM 739 O O . THR A 1 98 ? -1.390 -11.349 5.029 1.00 96.12 98 THR A O 1
ATOM 742 N N . PHE A 1 99 ? -2.061 -12.613 6.738 1.00 96.69 99 PHE A N 1
ATOM 743 C CA . PHE A 1 99 ? -0.808 -13.368 6.844 1.00 96.69 99 PHE A CA 1
ATOM 744 C C . PHE A 1 99 ? -0.549 -14.249 5.624 1.00 96.69 99 PHE A C 1
ATOM 746 O O . PHE A 1 99 ? 0.581 -14.297 5.144 1.00 96.69 99 PHE A O 1
ATOM 753 N N . VAL A 1 100 ? -1.583 -14.893 5.078 1.00 97.44 100 VAL A N 1
ATOM 754 C CA . VAL A 1 100 ? -1.479 -15.653 3.825 1.00 97.44 100 VAL A CA 1
ATOM 755 C C . VAL A 1 100 ? -1.118 -14.730 2.664 1.00 97.44 100 VAL A C 1
ATOM 757 O O . VAL A 1 100 ? -0.265 -15.095 1.861 1.00 97.44 100 VAL A O 1
ATOM 760 N N . MET A 1 101 ? -1.705 -13.531 2.587 1.00 97.44 101 MET A N 1
ATOM 761 C CA . MET A 1 101 ? -1.357 -12.544 1.559 1.00 97.44 101 MET A CA 1
ATOM 762 C C . MET A 1 101 ? 0.123 -12.143 1.638 1.00 97.44 101 MET A C 1
ATOM 764 O O . MET A 1 101 ? 0.823 -12.195 0.630 1.00 97.44 101 MET A O 1
ATOM 768 N N . ILE A 1 102 ? 0.615 -11.799 2.834 1.00 95.19 102 ILE A N 1
ATOM 769 C CA . ILE A 1 102 ? 2.023 -11.426 3.045 1.00 95.19 102 ILE A CA 1
ATOM 770 C C . ILE A 1 102 ? 2.951 -12.604 2.713 1.00 95.19 102 ILE A C 1
ATOM 772 O O . ILE A 1 102 ? 3.941 -12.426 2.008 1.00 95.19 102 ILE A O 1
ATOM 776 N N . SER A 1 103 ? 2.642 -13.804 3.211 1.00 94.56 103 SER A N 1
ATOM 777 C CA . SER A 1 103 ? 3.466 -14.997 3.001 1.00 94.56 103 SER A CA 1
ATOM 778 C C . SER A 1 103 ? 3.529 -15.386 1.525 1.00 94.56 103 SER A C 1
ATOM 780 O O . SER A 1 103 ? 4.623 -15.596 1.008 1.00 94.56 103 SER A O 1
ATOM 782 N N . ARG A 1 104 ? 2.392 -15.401 0.819 1.00 96.69 104 ARG A N 1
ATOM 783 C CA . ARG A 1 104 ? 2.335 -15.704 -0.617 1.00 96.69 104 ARG A CA 1
ATOM 784 C C . ARG A 1 104 ? 3.119 -14.690 -1.447 1.00 96.69 104 ARG A C 1
ATOM 786 O O . ARG A 1 104 ? 3.822 -15.080 -2.374 1.00 96.69 104 ARG A O 1
ATOM 793 N N . HIS A 1 105 ? 3.019 -13.403 -1.117 1.00 97.81 105 HIS A N 1
ATOM 794 C CA . HIS A 1 105 ? 3.798 -12.367 -1.797 1.00 97.81 105 HIS A CA 1
ATOM 795 C C . HIS A 1 105 ? 5.303 -12.543 -1.555 1.00 97.81 105 HIS A C 1
ATOM 797 O O . HIS A 1 105 ? 6.092 -12.533 -2.499 1.00 97.81 105 HIS A O 1
ATOM 803 N N . ALA A 1 106 ? 5.708 -12.824 -0.314 1.00 95.44 106 ALA A N 1
ATOM 804 C CA . ALA A 1 106 ? 7.099 -13.117 0.023 1.00 95.44 106 ALA A CA 1
ATOM 805 C C . ALA A 1 106 ? 7.664 -14.334 -0.746 1.00 95.44 106 ALA A C 1
ATOM 807 O O . ALA A 1 106 ? 8.829 -14.316 -1.152 1.00 95.44 106 ALA A O 1
ATOM 808 N N . GLU A 1 107 ? 6.854 -15.369 -0.998 1.00 96.31 107 GLU A N 1
ATOM 809 C CA . GLU A 1 107 ? 7.249 -16.552 -1.781 1.00 96.31 107 GLU A CA 1
ATOM 810 C C . GLU A 1 107 ? 7.585 -16.226 -3.247 1.00 96.31 107 GLU A C 1
ATOM 812 O O . GLU A 1 107 ? 8.446 -16.885 -3.839 1.00 96.31 107 GLU A O 1
ATOM 817 N N . MET A 1 108 ? 6.982 -15.181 -3.825 1.00 96.81 108 MET A N 1
ATOM 818 C CA . MET A 1 108 ? 7.235 -14.765 -5.214 1.00 96.81 108 MET A CA 1
ATOM 819 C C . MET A 1 108 ? 8.672 -14.277 -5.436 1.00 96.81 108 MET A C 1
ATOM 821 O O . MET A 1 108 ? 9.189 -14.352 -6.554 1.00 96.81 108 MET A O 1
ATOM 825 N N . TRP A 1 109 ? 9.346 -13.802 -4.384 1.00 96.88 109 TRP A N 1
ATOM 826 C CA . TRP A 1 109 ? 10.674 -13.206 -4.508 1.00 96.88 109 TRP A CA 1
ATOM 827 C C . TRP A 1 109 ? 11.750 -14.203 -4.940 1.00 96.88 109 TRP A C 1
ATOM 829 O O . TRP A 1 109 ? 12.606 -13.866 -5.754 1.00 96.88 109 TRP A O 1
ATOM 839 N N . SER A 1 110 ? 11.745 -15.428 -4.407 1.00 93.50 110 SER A N 1
ATOM 840 C CA . SER A 1 110 ? 12.842 -16.377 -4.649 1.00 93.50 110 SER A CA 1
ATOM 841 C C . SER A 1 110 ? 12.961 -16.782 -6.133 1.00 93.50 110 SER A C 1
ATOM 843 O O . SER A 1 110 ? 14.049 -16.619 -6.702 1.00 93.50 110 SER A O 1
ATOM 845 N N . PRO A 1 111 ? 11.873 -17.203 -6.817 1.00 95.62 111 PRO A N 1
ATOM 846 C CA . PRO A 1 111 ? 11.912 -17.469 -8.257 1.00 95.62 111 PRO A CA 1
ATOM 847 C C . PRO A 1 111 ? 12.252 -16.231 -9.097 1.00 95.62 111 PRO A C 1
ATOM 849 O O . PRO A 1 111 ? 12.981 -16.336 -10.086 1.00 95.62 111 PRO A O 1
ATOM 852 N N . LEU A 1 112 ? 11.748 -15.053 -8.711 1.00 96.75 112 LEU A N 1
ATOM 853 C CA . LEU A 1 112 ? 12.030 -13.796 -9.404 1.00 96.75 112 LEU A CA 1
ATOM 854 C C . LEU A 1 112 ? 13.514 -13.428 -9.310 1.00 96.75 112 LEU A C 1
ATOM 856 O O . LEU A 1 112 ? 14.173 -13.264 -10.335 1.00 96.75 112 LEU A O 1
ATOM 860 N N . ARG A 1 113 ? 14.074 -13.411 -8.097 1.00 94.50 113 ARG A N 1
ATOM 861 C CA . ARG A 1 113 ? 15.500 -13.173 -7.852 1.00 94.50 113 ARG A CA 1
ATOM 862 C C . ARG A 1 113 ? 16.375 -14.126 -8.658 1.00 94.50 113 ARG A C 1
ATOM 864 O O . ARG A 1 113 ? 17.368 -13.696 -9.235 1.00 94.50 113 ARG A O 1
ATOM 871 N N . HIS A 1 114 ? 16.039 -15.415 -8.685 1.00 93.00 114 HIS A N 1
ATOM 872 C CA . HIS A 1 114 ? 16.819 -16.395 -9.438 1.00 93.00 114 HIS A CA 1
ATOM 873 C C . HIS A 1 114 ? 16.888 -16.041 -10.931 1.00 93.00 114 HIS A C 1
ATOM 875 O O . HIS A 1 114 ? 17.974 -16.044 -11.509 1.00 93.00 114 HIS A O 1
ATOM 881 N N . ARG A 1 115 ? 15.756 -15.665 -11.539 1.00 95.25 115 ARG A N 1
ATOM 882 C CA . ARG A 1 115 ? 15.716 -15.254 -12.950 1.00 95.25 115 ARG A CA 1
ATOM 883 C C . ARG A 1 115 ? 16.434 -13.934 -13.213 1.00 95.25 115 ARG A C 1
ATOM 885 O O . ARG A 1 115 ? 17.107 -13.842 -14.237 1.00 95.25 115 ARG A O 1
ATOM 892 N N . ILE A 1 116 ? 16.344 -12.966 -12.296 1.00 92.94 116 ILE A N 1
ATOM 893 C CA . ILE A 1 116 ? 17.106 -11.706 -12.351 1.00 92.94 116 ILE A CA 1
ATOM 894 C C . ILE A 1 116 ? 18.605 -11.998 -12.406 1.00 92.94 116 ILE A C 1
ATOM 896 O O . ILE A 1 116 ? 19.287 -11.512 -13.301 1.00 92.94 116 ILE A O 1
ATOM 900 N N . MET A 1 117 ? 19.110 -12.843 -11.502 1.00 91.69 117 MET A N 1
ATOM 901 C CA . MET A 1 117 ? 20.536 -13.182 -11.446 1.00 91.69 117 MET A CA 1
ATOM 902 C C . MET A 1 117 ? 21.007 -13.944 -12.686 1.00 91.69 117 MET A C 1
ATOM 904 O O . MET A 1 117 ? 22.055 -13.624 -13.248 1.00 91.69 117 MET A O 1
ATOM 908 N N . LEU A 1 118 ? 20.229 -14.940 -13.122 1.00 91.81 118 LEU A N 1
ATOM 909 C CA . LEU A 1 118 ? 20.566 -15.750 -14.291 1.00 91.81 118 LEU A CA 1
ATOM 910 C C . LEU A 1 118 ? 20.597 -14.891 -15.559 1.00 91.81 118 LEU A C 1
ATOM 912 O O . LEU A 1 118 ? 21.596 -14.866 -16.271 1.00 91.81 118 LEU A O 1
ATOM 916 N N . THR A 1 119 ? 19.530 -14.128 -15.796 1.00 93.19 119 THR A N 1
ATOM 917 C CA . THR A 1 119 ? 19.415 -13.280 -16.987 1.00 93.19 119 THR A CA 1
ATOM 918 C C . THR A 1 119 ? 20.407 -12.124 -16.939 1.00 93.19 119 THR A C 1
ATOM 920 O O . THR A 1 119 ? 21.019 -11.831 -17.954 1.00 93.19 119 THR A O 1
ATOM 923 N N . GLY A 1 120 ? 20.647 -11.510 -15.776 1.00 89.81 120 GLY A N 1
ATOM 924 C CA . GLY A 1 120 ? 21.688 -10.490 -15.617 1.00 89.81 120 GLY A CA 1
ATOM 925 C C . GLY A 1 120 ? 23.081 -11.016 -15.984 1.00 89.81 120 GLY A C 1
ATOM 926 O O . GLY A 1 120 ? 23.822 -10.361 -16.712 1.00 89.81 120 GLY A O 1
ATOM 927 N N . THR A 1 121 ? 23.412 -12.243 -15.574 1.00 91.19 121 THR A N 1
ATOM 928 C CA . THR A 1 121 ? 24.680 -12.893 -15.949 1.00 91.19 121 THR A CA 1
ATOM 929 C C . THR A 1 121 ? 24.761 -13.153 -17.455 1.00 91.19 121 THR A C 1
ATOM 931 O O . THR A 1 121 ? 25.780 -12.850 -18.080 1.00 91.19 121 THR A O 1
ATOM 934 N N . ASP A 1 122 ? 23.685 -13.668 -18.054 1.00 91.44 122 ASP A N 1
ATOM 935 C CA . ASP A 1 122 ? 23.623 -13.909 -19.497 1.00 91.44 122 ASP A CA 1
ATOM 936 C C . ASP A 1 122 ? 23.766 -12.605 -20.303 1.00 91.44 122 ASP A C 1
ATOM 938 O O . ASP A 1 122 ? 24.513 -12.559 -21.281 1.00 91.44 122 ASP A O 1
ATOM 942 N N . LEU A 1 123 ? 23.083 -11.537 -19.876 1.00 92.88 123 LEU A N 1
ATOM 943 C CA . LEU A 1 123 ? 23.133 -10.211 -20.495 1.00 92.88 123 LEU A CA 1
ATOM 944 C C . LEU A 1 123 ? 24.535 -9.604 -20.407 1.00 92.88 123 LEU A C 1
ATOM 946 O O . LEU A 1 123 ? 25.042 -9.096 -21.407 1.00 92.88 123 LEU A O 1
ATOM 950 N N . LYS A 1 124 ? 25.196 -9.717 -19.247 1.00 91.06 124 LYS A N 1
ATOM 951 C CA . LYS A 1 124 ? 26.602 -9.324 -19.074 1.00 91.06 124 LYS A CA 1
ATOM 952 C C . LYS A 1 124 ? 27.507 -10.050 -20.067 1.00 91.06 124 LYS A C 1
ATOM 954 O O . LYS A 1 124 ? 28.331 -9.419 -20.733 1.00 91.06 124 LYS A O 1
ATOM 959 N N . LEU A 1 125 ? 27.359 -11.371 -20.183 1.00 90.00 125 LEU A N 1
ATOM 960 C CA . LEU A 1 125 ? 28.174 -12.177 -21.091 1.00 90.00 125 LEU A CA 1
ATOM 961 C C . LEU A 1 125 ? 27.919 -11.805 -22.555 1.00 90.00 125 LEU A C 1
ATOM 963 O O . LEU A 1 125 ? 28.869 -11.666 -23.325 1.00 90.00 125 LEU A O 1
ATOM 967 N N . PHE A 1 126 ? 26.657 -11.636 -22.944 1.00 92.12 126 PHE A N 1
ATOM 968 C CA . PHE A 1 126 ? 26.306 -11.271 -24.311 1.00 92.12 126 PHE A CA 1
ATOM 969 C C . PHE A 1 126 ? 26.790 -9.865 -24.670 1.00 92.12 126 PHE A C 1
ATOM 971 O O . PHE A 1 126 ? 27.399 -9.691 -25.723 1.00 92.12 126 PHE A O 1
ATOM 978 N N . GLY A 1 127 ? 26.633 -8.883 -23.779 1.00 90.62 127 GLY A N 1
ATOM 979 C CA . GLY A 1 127 ? 27.157 -7.541 -24.019 1.00 90.62 127 GLY A CA 1
ATOM 980 C C . GLY A 1 127 ? 28.687 -7.491 -24.087 1.00 90.62 127 GLY A C 1
ATOM 981 O O . GLY A 1 127 ? 29.240 -6.814 -24.951 1.00 90.62 127 GLY A O 1
ATOM 982 N N . SER A 1 128 ? 29.379 -8.309 -23.287 1.00 89.00 128 SER A N 1
ATOM 983 C CA . SER A 1 128 ? 30.837 -8.478 -23.405 1.00 89.00 128 SER A CA 1
ATOM 984 C C . SER A 1 128 ? 31.239 -9.052 -24.771 1.00 89.00 128 SER A C 1
ATOM 986 O O . SER A 1 128 ? 32.204 -8.594 -25.380 1.00 89.00 128 SER A O 1
ATOM 988 N N . LYS A 1 129 ? 30.484 -10.033 -25.292 1.00 88.88 129 LYS A N 1
ATOM 989 C CA . LYS A 1 129 ? 30.704 -10.581 -26.642 1.00 88.88 129 LYS A CA 1
ATOM 990 C C . LYS A 1 129 ? 30.448 -9.537 -27.729 1.00 88.88 129 LYS A C 1
ATOM 992 O O . LYS A 1 129 ? 31.264 -9.415 -28.634 1.00 88.88 129 LYS A O 1
ATOM 997 N N . MET A 1 130 ? 29.374 -8.754 -27.614 1.00 90.38 130 MET A N 1
ATOM 998 C CA . MET A 1 130 ? 29.064 -7.661 -28.543 1.00 90.38 130 MET A CA 1
ATOM 999 C C . MET A 1 130 ? 30.193 -6.631 -28.617 1.00 90.38 130 MET A C 1
ATOM 1001 O O . MET A 1 130 ? 30.530 -6.188 -29.710 1.00 90.38 130 MET A O 1
ATOM 1005 N N . GLN A 1 131 ? 30.814 -6.288 -27.485 1.00 88.94 131 GLN A N 1
ATOM 1006 C CA . GLN A 1 131 ? 31.972 -5.395 -27.476 1.00 88.94 131 GLN A CA 1
ATOM 1007 C C . GLN A 1 131 ? 33.160 -5.990 -28.245 1.00 88.94 131 GLN A C 1
ATOM 1009 O O . GLN A 1 131 ? 33.737 -5.306 -29.087 1.00 88.94 131 GLN A O 1
ATOM 1014 N N . ILE A 1 132 ? 33.479 -7.269 -28.016 1.00 85.56 132 ILE A N 1
ATOM 1015 C CA . ILE A 1 132 ? 34.538 -7.977 -28.756 1.00 85.56 132 ILE A CA 1
ATOM 1016 C C . ILE A 1 132 ? 34.247 -7.959 -30.263 1.00 85.56 132 ILE A C 1
ATOM 1018 O O . ILE A 1 132 ? 35.140 -7.682 -31.061 1.00 85.56 132 ILE A O 1
ATOM 1022 N N . TRP A 1 133 ? 32.998 -8.218 -30.660 1.00 87.06 133 TRP A N 1
ATOM 1023 C CA . TRP A 1 133 ? 32.580 -8.186 -32.064 1.00 87.06 133 TRP A CA 1
ATOM 1024 C C . TRP A 1 133 ? 32.689 -6.781 -32.670 1.00 87.06 133 TRP A C 1
ATOM 1026 O O . TRP A 1 133 ? 33.138 -6.638 -33.804 1.00 87.06 133 TRP A O 1
ATOM 1036 N N . GLY A 1 134 ? 32.331 -5.742 -31.912 1.00 85.25 134 GLY A N 1
ATOM 1037 C CA . GLY A 1 134 ? 32.501 -4.342 -32.304 1.00 85.25 134 GLY A CA 1
ATOM 1038 C C . GLY A 1 134 ? 33.958 -3.968 -32.557 1.00 85.25 134 GLY A C 1
ATOM 1039 O O . GLY A 1 134 ? 34.287 -3.443 -33.620 1.00 85.25 134 GLY A O 1
ATOM 1040 N N . GLU A 1 135 ? 34.841 -4.293 -31.613 1.00 84.50 135 GLU A N 1
ATOM 1041 C CA . GLU A 1 135 ? 36.282 -4.034 -31.717 1.00 84.50 135 GLU A CA 1
ATOM 1042 C C . GLU A 1 135 ? 36.910 -4.795 -32.895 1.00 84.50 135 GLU A C 1
ATOM 1044 O O . GLU A 1 135 ? 37.690 -4.222 -33.658 1.00 84.50 135 GLU A O 1
ATOM 1049 N N . ALA A 1 136 ? 36.528 -6.061 -33.095 1.00 79.06 136 ALA A N 1
ATOM 1050 C CA . ALA A 1 136 ? 36.996 -6.870 -34.218 1.00 79.06 136 ALA A CA 1
ATOM 1051 C C . ALA A 1 136 ? 36.521 -6.316 -35.572 1.00 79.06 136 ALA A C 1
ATOM 1053 O O . ALA A 1 136 ? 37.323 -6.197 -36.500 1.00 79.06 136 ALA A O 1
ATOM 1054 N N . MET A 1 137 ? 35.245 -5.925 -35.681 1.00 79.12 137 MET A N 1
ATOM 1055 C CA . MET A 1 137 ? 34.683 -5.318 -36.892 1.00 79.12 137 MET A CA 1
ATOM 1056 C C . MET A 1 137 ? 35.356 -3.979 -37.209 1.00 79.12 137 MET A C 1
ATOM 1058 O O . MET A 1 137 ? 35.769 -3.734 -38.341 1.00 79.12 137 MET A O 1
ATOM 1062 N N . GLN A 1 138 ? 35.535 -3.123 -36.201 1.00 78.56 138 GLN A N 1
ATOM 1063 C CA . GLN A 1 138 ? 36.227 -1.847 -36.360 1.00 78.56 138 GLN A CA 1
ATOM 1064 C C . GLN A 1 138 ? 37.690 -2.041 -36.776 1.00 78.56 138 GLN A C 1
ATOM 1066 O O . GLN A 1 138 ? 38.166 -1.352 -37.679 1.00 78.56 138 GLN A O 1
ATOM 1071 N N . GLY A 1 139 ? 38.398 -2.984 -36.149 1.00 74.00 139 GLY A N 1
ATOM 1072 C CA . GLY A 1 139 ? 39.775 -3.323 -36.499 1.00 74.00 139 GLY A CA 1
ATOM 1073 C C . GLY A 1 139 ? 39.907 -3.829 -37.935 1.00 74.00 139 GLY A C 1
ATOM 1074 O O . GLY A 1 139 ? 40.833 -3.431 -38.640 1.00 74.00 139 GLY A O 1
ATOM 1075 N N . LEU A 1 140 ? 38.955 -4.645 -38.396 1.00 70.19 140 LEU A N 1
ATOM 1076 C CA . LEU A 1 140 ? 38.939 -5.140 -39.768 1.00 70.19 140 LEU A CA 1
ATOM 1077 C C . LEU A 1 140 ? 38.668 -4.014 -40.774 1.00 70.19 140 LEU A C 1
ATOM 1079 O O . LEU A 1 140 ? 39.438 -3.856 -41.720 1.00 70.19 140 LEU A O 1
ATOM 1083 N N . CYS A 1 141 ? 37.627 -3.204 -40.560 1.00 67.69 141 CYS A N 1
ATOM 1084 C CA . CYS A 1 141 ? 37.261 -2.110 -41.466 1.00 67.69 141 CYS A CA 1
ATOM 1085 C C . CYS A 1 141 ? 38.326 -1.006 -41.552 1.00 67.69 141 CYS A C 1
ATOM 1087 O O . CYS A 1 141 ? 38.430 -0.346 -42.581 1.00 67.69 141 CYS A O 1
ATOM 1089 N N . ASN A 1 142 ? 39.134 -0.832 -40.504 1.00 71.62 142 ASN A N 1
ATOM 1090 C CA . ASN A 1 142 ? 40.231 0.136 -40.475 1.00 71.62 142 ASN A CA 1
ATOM 1091 C C . ASN A 1 142 ? 41.583 -0.450 -40.925 1.00 71.62 142 ASN A C 1
ATOM 1093 O O . ASN A 1 142 ? 42.596 0.243 -40.845 1.00 71.62 142 ASN A O 1
ATOM 1097 N N . SER A 1 143 ? 41.633 -1.713 -41.359 1.00 70.31 143 SER A N 1
ATOM 1098 C CA . SER A 1 143 ? 42.876 -2.337 -41.823 1.00 70.31 143 SER A CA 1
ATOM 1099 C C . SER A 1 143 ? 43.278 -1.847 -43.219 1.00 70.31 143 SER A C 1
ATOM 1101 O O . SER A 1 143 ? 42.424 -1.632 -44.080 1.00 70.31 143 SER A O 1
ATOM 1103 N N . ASP A 1 144 ? 44.586 -1.747 -43.481 1.00 68.56 144 ASP A N 1
ATOM 1104 C CA . ASP A 1 144 ? 45.117 -1.341 -44.794 1.00 68.56 144 ASP A CA 1
ATOM 1105 C C . ASP A 1 144 ? 44.591 -2.233 -45.933 1.00 68.56 144 ASP A C 1
ATOM 1107 O O . ASP A 1 144 ? 44.296 -1.756 -47.028 1.00 68.56 144 ASP A O 1
ATOM 1111 N N . ALA A 1 145 ? 44.409 -3.529 -45.655 1.00 66.94 145 ALA A N 1
ATOM 1112 C CA . ALA A 1 145 ? 43.842 -4.489 -46.596 1.00 66.94 145 ALA A CA 1
ATOM 1113 C C . ALA A 1 145 ? 42.367 -4.194 -46.910 1.00 66.94 145 ALA A C 1
ATOM 1115 O O . ALA A 1 145 ? 41.978 -4.243 -48.074 1.00 66.94 145 ALA A O 1
ATOM 1116 N N . ALA A 1 146 ? 41.550 -3.856 -45.906 1.00 64.31 146 ALA A N 1
ATOM 1117 C CA . ALA A 1 146 ? 40.149 -3.496 -46.113 1.00 64.31 146 ALA A CA 1
ATOM 1118 C C . ALA A 1 146 ? 40.005 -2.163 -46.855 1.00 64.31 146 ALA A C 1
ATOM 1120 O O . ALA A 1 146 ? 39.202 -2.077 -47.780 1.00 64.31 146 ALA A O 1
ATOM 1121 N N . ILE A 1 147 ? 40.819 -1.157 -46.519 1.00 66.81 147 ILE A N 1
ATOM 1122 C CA . ILE A 1 147 ? 40.847 0.136 -47.223 1.00 66.81 147 ILE A CA 1
ATOM 1123 C C . ILE A 1 147 ? 41.193 -0.078 -48.702 1.00 66.81 147 ILE A C 1
ATOM 1125 O O . ILE A 1 147 ? 40.483 0.398 -49.587 1.00 66.81 147 ILE A O 1
ATOM 1129 N N . GLN A 1 148 ? 42.227 -0.875 -48.982 1.00 69.19 148 GLN A N 1
ATOM 1130 C CA . GLN A 1 148 ? 42.622 -1.204 -50.349 1.00 69.19 148 GLN A CA 1
ATOM 1131 C C . GLN A 1 148 ? 41.525 -1.973 -51.103 1.00 69.19 148 GLN A C 1
ATOM 1133 O O . GLN A 1 148 ? 41.329 -1.751 -52.299 1.00 69.19 148 GLN A O 1
ATOM 1138 N N . LEU A 1 149 ? 40.794 -2.858 -50.423 1.00 67.81 149 LEU A N 1
ATOM 1139 C CA . LEU A 1 149 ? 39.704 -3.644 -51.001 1.00 67.81 149 LEU A CA 1
ATOM 1140 C C . LEU A 1 149 ? 38.479 -2.769 -51.316 1.00 67.81 149 LEU A C 1
ATOM 1142 O O . LEU A 1 149 ? 37.928 -2.867 -52.415 1.00 67.81 149 LEU A O 1
ATOM 1146 N N . ILE A 1 150 ? 38.118 -1.860 -50.405 1.00 67.94 150 ILE A N 1
ATOM 1147 C CA . ILE A 1 150 ? 37.057 -0.857 -50.583 1.00 67.94 150 ILE A CA 1
ATOM 1148 C C . ILE A 1 150 ? 37.365 0.037 -51.789 1.00 67.94 150 ILE A C 1
ATOM 1150 O O . ILE A 1 150 ? 36.505 0.205 -52.658 1.00 67.94 150 ILE A O 1
ATOM 1154 N N . ASP A 1 151 ? 38.598 0.540 -51.895 1.00 69.00 151 ASP A N 1
ATOM 1155 C CA . ASP A 1 151 ? 39.030 1.395 -53.005 1.00 69.00 151 ASP A CA 1
ATOM 1156 C C . ASP A 1 151 ? 39.084 0.635 -54.341 1.00 69.00 151 ASP A C 1
ATOM 1158 O O . ASP A 1 151 ? 38.627 1.141 -55.371 1.00 69.00 151 ASP A O 1
ATOM 1162 N N . THR A 1 152 ? 39.595 -0.602 -54.335 1.00 72.56 152 THR A N 1
ATOM 1163 C CA . THR A 1 152 ? 39.750 -1.431 -55.546 1.00 72.56 152 THR A CA 1
ATOM 1164 C C . THR A 1 152 ? 38.401 -1.847 -56.129 1.00 72.56 152 THR A C 1
ATOM 1166 O O . THR A 1 152 ? 38.206 -1.788 -57.345 1.00 72.56 152 THR A O 1
ATOM 1169 N N . HIS A 1 153 ? 37.454 -2.241 -55.275 1.00 69.38 153 HIS A N 1
ATOM 1170 C CA . HIS A 1 153 ? 36.134 -2.719 -55.691 1.00 69.38 153 HIS A CA 1
ATOM 1171 C C . HIS A 1 153 ? 35.052 -1.633 -55.670 1.00 69.38 153 HIS A C 1
ATOM 1173 O O . HIS A 1 153 ? 33.911 -1.910 -56.031 1.00 69.38 153 HIS A O 1
ATOM 1179 N N . LYS A 1 154 ? 35.405 -0.388 -55.311 1.00 72.38 154 LYS A N 1
ATOM 1180 C CA . LYS A 1 154 ? 34.479 0.749 -55.170 1.00 72.38 154 LYS A CA 1
ATOM 1181 C C . LYS A 1 154 ? 33.279 0.416 -54.279 1.00 72.38 154 LYS A C 1
ATOM 1183 O O . LYS A 1 154 ? 32.156 0.812 -54.589 1.00 72.38 154 LYS A O 1
ATOM 1188 N N . VAL A 1 155 ? 33.530 -0.302 -53.187 1.00 71.12 155 VAL A N 1
ATOM 1189 C CA . VAL A 1 155 ? 32.506 -0.709 -52.218 1.00 71.12 155 VAL A CA 1
ATOM 1190 C C . VAL A 1 155 ? 31.921 0.544 -51.578 1.00 71.12 155 VAL A C 1
ATOM 1192 O O . VAL A 1 155 ? 32.647 1.318 -50.954 1.00 71.12 155 VAL A O 1
ATOM 1195 N N . ARG A 1 156 ? 30.617 0.779 -51.747 1.00 70.12 156 ARG A N 1
ATOM 1196 C CA . ARG A 1 156 ? 29.937 1.952 -51.172 1.00 70.12 156 ARG A CA 1
ATOM 1197 C C . ARG A 1 156 ? 28.863 1.560 -50.175 1.00 70.12 156 ARG A C 1
ATOM 1199 O O . ARG A 1 156 ? 28.647 2.296 -49.212 1.00 70.12 156 ARG A O 1
ATOM 1206 N N . THR A 1 157 ? 28.222 0.420 -50.389 1.00 74.62 157 THR A N 1
ATOM 1207 C CA . THR A 1 157 ? 27.089 -0.076 -49.603 1.00 74.62 157 THR A CA 1
ATOM 1208 C C . THR A 1 157 ? 27.397 -1.409 -48.922 1.00 74.62 157 THR A C 1
ATOM 1210 O O . THR A 1 157 ? 28.394 -2.067 -49.229 1.00 74.62 157 THR A O 1
ATOM 1213 N N . LEU A 1 158 ? 26.543 -1.807 -47.977 1.00 75.19 158 LEU A N 1
ATOM 1214 C CA . LEU A 1 158 ? 26.595 -3.122 -47.342 1.00 75.19 158 LEU A CA 1
ATOM 1215 C C . LEU A 1 158 ? 26.356 -4.245 -48.368 1.00 75.19 158 LEU A C 1
ATOM 1217 O O . LEU A 1 158 ? 27.020 -5.274 -48.305 1.00 75.19 158 LEU A O 1
ATOM 1221 N N . GLU A 1 159 ? 25.482 -4.026 -49.351 1.00 78.56 159 GLU A N 1
ATOM 1222 C CA . GLU A 1 159 ? 25.256 -4.941 -50.476 1.00 78.56 159 GLU A CA 1
ATOM 1223 C C . GLU A 1 159 ? 26.535 -5.168 -51.295 1.00 78.56 159 GLU A C 1
ATOM 1225 O O . GLU A 1 159 ? 26.902 -6.316 -51.553 1.00 78.56 159 GLU A O 1
ATOM 1230 N N . ASP A 1 160 ? 27.267 -4.094 -51.625 1.00 72.06 160 ASP A N 1
ATOM 1231 C CA . ASP A 1 160 ? 28.550 -4.190 -52.336 1.00 72.06 160 ASP A CA 1
ATOM 1232 C C . ASP A 1 160 ? 29.581 -4.998 -51.533 1.00 72.06 160 ASP A C 1
ATOM 1234 O O . ASP A 1 160 ? 30.350 -5.773 -52.101 1.00 72.06 160 ASP A O 1
ATOM 1238 N N . LEU A 1 161 ? 29.602 -4.822 -50.205 1.00 73.19 161 LEU A N 1
ATOM 1239 C CA . LEU A 1 161 ? 30.503 -5.550 -49.312 1.00 73.19 161 LEU A CA 1
ATOM 1240 C C . LEU A 1 161 ? 30.138 -7.040 -49.240 1.00 73.19 161 LEU A C 1
ATOM 1242 O O . LEU A 1 161 ? 31.019 -7.896 -49.306 1.00 73.19 161 LEU A O 1
ATOM 1246 N N . ASN A 1 162 ? 28.846 -7.354 -49.145 1.00 73.25 162 ASN A N 1
ATOM 1247 C CA . ASN A 1 162 ? 28.345 -8.727 -49.115 1.00 73.25 162 ASN A CA 1
ATOM 1248 C C . ASN A 1 162 ? 28.614 -9.467 -50.435 1.00 73.25 162 ASN A C 1
ATOM 1250 O O . ASN A 1 162 ? 28.998 -10.637 -50.422 1.00 73.25 162 ASN A O 1
ATOM 1254 N N . ALA A 1 163 ? 28.499 -8.781 -51.576 1.00 75.94 163 ALA A N 1
ATOM 1255 C CA . ALA A 1 163 ? 28.751 -9.357 -52.898 1.00 75.94 163 ALA A CA 1
ATOM 1256 C C . ALA A 1 163 ? 30.194 -9.865 -53.088 1.00 75.94 163 ALA A C 1
ATOM 1258 O O . ALA A 1 163 ? 30.443 -10.717 -53.945 1.00 75.94 163 ALA A O 1
ATOM 1259 N N . LEU A 1 164 ? 31.140 -9.376 -52.279 1.00 70.69 164 LEU A N 1
ATOM 1260 C CA . LEU A 1 164 ? 32.542 -9.794 -52.309 1.00 70.69 164 LEU A CA 1
ATOM 1261 C C . LEU A 1 164 ? 32.793 -11.151 -51.640 1.00 70.69 164 LEU A C 1
ATOM 1263 O O . LEU A 1 164 ? 33.888 -11.688 -51.802 1.00 70.69 164 LEU A O 1
ATOM 1267 N N . LYS A 1 165 ? 31.806 -11.709 -50.918 1.00 67.75 165 LYS A N 1
ATOM 1268 C CA . LYS A 1 165 ? 31.879 -13.026 -50.252 1.00 67.75 165 LYS A CA 1
ATOM 1269 C C . LYS A 1 165 ? 33.181 -13.236 -49.478 1.00 67.75 165 LYS A C 1
ATOM 1271 O O . LYS A 1 165 ? 33.825 -14.281 -49.575 1.00 67.75 165 LYS A O 1
ATOM 1276 N N . LEU A 1 166 ? 33.590 -12.193 -48.762 1.00 65.38 166 LEU A N 1
ATOM 1277 C CA . LEU A 1 166 ? 34.782 -12.225 -47.928 1.00 65.38 166 LEU A CA 1
ATOM 1278 C C . LEU A 1 166 ? 34.579 -13.245 -46.806 1.00 65.38 166 LEU A C 1
ATOM 1280 O O . LEU A 1 166 ? 33.484 -13.350 -46.259 1.00 65.38 166 LEU A O 1
ATOM 1284 N N . ASP A 1 167 ? 35.636 -13.981 -46.478 1.00 60.84 167 ASP A N 1
ATOM 1285 C CA . ASP A 1 167 ? 35.662 -14.821 -45.285 1.00 60.84 167 ASP A CA 1
ATOM 1286 C C . ASP A 1 167 ? 35.898 -13.924 -44.056 1.00 60.84 167 ASP A C 1
ATOM 1288 O O . ASP A 1 167 ? 36.750 -13.030 -44.093 1.00 60.84 167 ASP A O 1
ATOM 1292 N N . TRP A 1 168 ? 35.159 -14.160 -42.968 1.00 62.97 168 TRP A N 1
ATOM 1293 C CA . TRP A 1 168 ? 35.210 -13.366 -41.726 1.00 62.97 168 TRP A CA 1
ATOM 1294 C C . TRP A 1 168 ? 35.750 -14.175 -40.528 1.00 62.97 168 TRP A C 1
ATOM 1296 O O . TRP A 1 168 ? 35.170 -14.125 -39.432 1.00 62.97 168 TRP A O 1
ATOM 1306 N N . PRO A 1 169 ? 36.845 -14.950 -40.677 1.00 56.88 169 PRO A N 1
ATOM 1307 C CA . PRO A 1 169 ? 37.260 -15.901 -39.660 1.00 56.88 169 PRO A CA 1
ATOM 1308 C C . PRO A 1 169 ? 37.701 -15.164 -38.392 1.00 56.88 169 PRO A C 1
ATOM 1310 O O . PRO A 1 169 ? 38.592 -14.318 -38.409 1.00 56.88 169 PRO A O 1
ATOM 1313 N N . GLY A 1 170 ? 37.072 -15.501 -37.265 1.00 59.25 170 GLY A N 1
ATOM 1314 C CA . GLY A 1 170 ? 37.436 -14.964 -35.952 1.00 59.25 170 GLY A CA 1
ATOM 1315 C C . GLY A 1 170 ? 36.913 -13.559 -35.630 1.00 59.25 170 GLY A C 1
ATOM 1316 O O . GLY A 1 170 ? 37.206 -13.075 -34.541 1.00 59.25 170 GLY A O 1
ATOM 1317 N N . VAL A 1 171 ? 36.117 -12.925 -36.505 1.00 61.50 171 VAL A N 1
ATOM 1318 C CA . VAL A 1 171 ? 35.497 -11.608 -36.229 1.00 61.50 171 VAL A CA 1
ATOM 1319 C C . VAL A 1 171 ? 34.329 -11.732 -35.241 1.00 61.50 171 VAL A C 1
ATOM 1321 O O . VAL A 1 171 ? 34.154 -10.887 -34.365 1.00 61.50 171 VAL A O 1
ATOM 1324 N N . PHE A 1 172 ? 33.579 -12.837 -35.316 1.00 61.28 172 PHE A N 1
ATOM 1325 C CA . PHE A 1 172 ? 32.435 -13.130 -34.444 1.00 61.28 172 PHE A CA 1
ATOM 1326 C C . PHE A 1 172 ? 32.623 -14.436 -33.646 1.00 61.28 172 PHE A C 1
ATOM 1328 O O . PHE A 1 172 ? 31.902 -15.416 -33.858 1.00 61.28 172 PHE A O 1
ATOM 1335 N N . PRO A 1 173 ? 33.606 -14.513 -32.728 1.00 59.50 173 PRO A N 1
ATOM 1336 C CA . PRO A 1 173 ? 33.852 -15.717 -31.941 1.00 59.50 173 PRO A CA 1
ATOM 1337 C C . PRO A 1 173 ? 32.629 -16.094 -31.090 1.00 59.50 173 PRO A C 1
ATOM 1339 O O . PRO A 1 173 ? 32.039 -15.249 -30.412 1.00 59.50 173 PRO A O 1
ATOM 1342 N N . GLY A 1 174 ? 32.266 -17.382 -31.096 1.00 54.69 174 GLY A N 1
ATOM 1343 C CA . GLY A 1 174 ? 31.143 -17.924 -30.317 1.00 54.69 174 GLY A CA 1
ATOM 1344 C C . GLY A 1 174 ? 29.758 -17.793 -30.969 1.00 54.69 174 GLY A C 1
ATOM 1345 O O . GLY A 1 174 ? 28.755 -18.045 -30.296 1.00 54.69 174 GLY A O 1
ATOM 1346 N N . VAL A 1 175 ? 29.691 -17.400 -32.244 1.00 58.88 175 VAL A N 1
ATOM 1347 C CA . VAL A 1 175 ? 28.515 -17.570 -33.111 1.00 58.88 175 VAL A CA 1
ATOM 1348 C C . VAL A 1 175 ? 28.657 -18.913 -33.839 1.00 58.88 175 VAL A C 1
ATOM 1350 O O . VAL A 1 175 ? 29.601 -19.098 -34.603 1.00 58.88 175 VAL A O 1
ATOM 1353 N N . GLU A 1 176 ? 27.781 -19.879 -33.543 1.00 53.50 176 GLU A N 1
ATOM 1354 C CA . GLU A 1 176 ? 27.779 -21.196 -34.195 1.00 53.50 176 GLU A CA 1
ATOM 1355 C C . GLU A 1 176 ? 27.058 -21.103 -35.541 1.00 53.50 176 GLU A C 1
ATOM 1357 O O . GLU A 1 176 ? 25.871 -20.791 -35.595 1.00 53.50 176 GLU A O 1
ATOM 1362 N N . LEU A 1 177 ? 27.780 -21.380 -36.623 1.00 52.19 177 LEU A N 1
ATOM 1363 C CA . LEU A 1 177 ? 27.242 -21.471 -37.980 1.00 52.19 177 LEU A CA 1
ATOM 1364 C C . LEU A 1 177 ? 27.392 -22.913 -38.471 1.00 52.19 177 LEU A C 1
ATOM 1366 O O . LEU A 1 177 ? 28.245 -23.653 -37.975 1.00 52.19 177 LEU A O 1
ATOM 1370 N N . ALA A 1 178 ? 26.541 -23.335 -39.408 1.00 48.97 178 ALA A N 1
ATOM 1371 C CA . ALA A 1 178 ? 26.595 -24.689 -39.956 1.00 48.97 178 ALA A CA 1
ATOM 1372 C C . ALA A 1 178 ? 27.976 -24.975 -40.583 1.00 48.97 178 ALA A C 1
ATOM 1374 O O . ALA A 1 178 ? 28.609 -24.088 -41.154 1.00 48.97 178 ALA A O 1
ATOM 1375 N N . ALA A 1 179 ? 28.462 -26.213 -40.439 1.00 44.56 179 ALA A N 1
ATOM 1376 C CA . ALA A 1 179 ? 29.847 -26.604 -40.741 1.00 44.56 179 ALA A CA 1
ATOM 1377 C C . ALA A 1 179 ? 30.236 -26.511 -42.236 1.00 44.56 179 ALA A C 1
ATOM 1379 O O . ALA A 1 179 ? 31.396 -26.728 -42.585 1.00 44.56 179 ALA A O 1
ATOM 1380 N N . ASP A 1 180 ? 29.273 -26.220 -43.106 1.00 45.78 180 ASP A N 1
ATOM 1381 C CA . ASP A 1 180 ? 29.354 -26.186 -44.562 1.00 45.78 180 ASP A CA 1
ATOM 1382 C C . ASP A 1 180 ? 29.062 -24.800 -45.181 1.00 45.78 180 ASP A C 1
ATOM 1384 O O . ASP A 1 180 ? 29.038 -24.676 -46.408 1.00 45.78 180 ASP A O 1
ATOM 1388 N N . THR A 1 181 ? 28.915 -23.745 -44.370 1.00 44.44 181 THR A N 1
ATOM 1389 C CA . THR A 1 181 ? 28.657 -22.376 -44.851 1.00 44.44 181 THR A CA 1
ATOM 1390 C C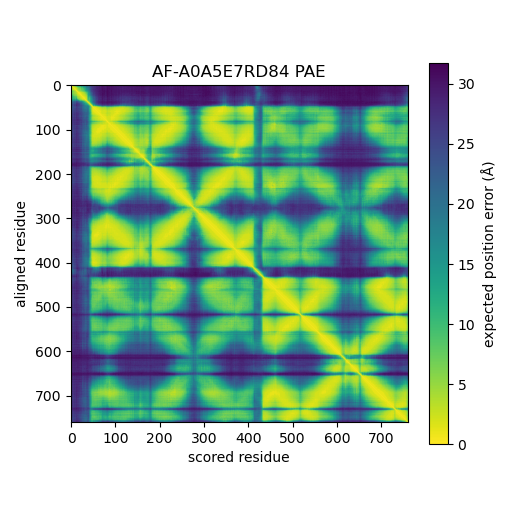 . THR A 1 181 ? 29.935 -21.529 -44.858 1.00 44.44 181 THR A C 1
ATOM 1392 O O . THR A 1 181 ? 30.619 -21.445 -43.841 1.00 44.44 181 THR A O 1
ATOM 1395 N N . VAL A 1 182 ? 30.261 -20.867 -45.981 1.00 49.66 182 VAL A N 1
ATOM 1396 C CA . VAL A 1 182 ? 31.154 -19.688 -45.966 1.00 49.66 182 VAL A CA 1
ATOM 1397 C C . VAL A 1 182 ? 30.297 -18.552 -45.419 1.00 49.66 182 VAL A C 1
ATOM 1399 O O . VAL A 1 182 ? 29.426 -18.089 -46.157 1.00 49.66 182 VAL A O 1
ATOM 1402 N N . PRO A 1 183 ? 30.432 -18.158 -44.146 1.00 57.12 183 PRO A N 1
ATOM 1403 C CA . PRO A 1 183 ? 29.375 -17.392 -43.518 1.00 57.12 183 PRO A CA 1
ATOM 1404 C C . PRO A 1 183 ? 29.466 -15.940 -43.969 1.00 57.12 183 PRO A C 1
ATOM 1406 O O . PRO A 1 183 ? 30.429 -15.228 -43.674 1.00 57.12 183 PRO A O 1
ATOM 1409 N N . GLU A 1 184 ? 28.468 -15.513 -44.734 1.0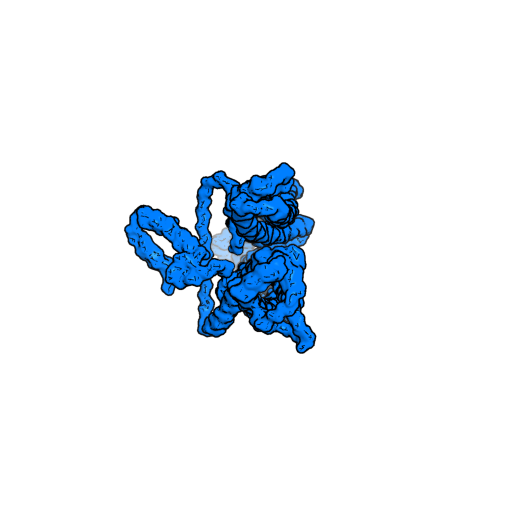0 65.88 184 GLU A N 1
ATOM 1410 C CA . GLU A 1 184 ? 28.356 -14.133 -45.188 1.00 65.88 184 GLU A CA 1
ATOM 1411 C C . GLU A 1 184 ? 28.069 -13.225 -43.975 1.00 65.88 184 GLU A C 1
ATOM 1413 O O . GLU A 1 184 ? 27.420 -13.631 -43.008 1.00 65.88 184 GLU A O 1
ATOM 1418 N N . LEU A 1 185 ? 28.526 -11.968 -44.008 1.00 71.56 185 LEU A N 1
ATOM 1419 C CA . LEU A 1 185 ? 28.328 -11.002 -42.915 1.00 71.56 185 LEU A CA 1
ATOM 1420 C C . LEU A 1 185 ? 26.846 -10.885 -42.500 1.00 71.56 185 LEU A C 1
ATOM 1422 O O . LEU A 1 185 ? 26.536 -10.766 -41.313 1.00 71.56 185 LEU A O 1
ATOM 1426 N N . ASN A 1 186 ? 25.924 -10.995 -43.459 1.00 75.69 186 ASN A N 1
ATOM 1427 C CA . ASN A 1 186 ? 24.483 -10.990 -43.202 1.00 75.69 186 ASN A CA 1
ATOM 1428 C C . ASN A 1 186 ? 24.005 -12.158 -42.318 1.00 75.69 186 ASN A C 1
ATOM 1430 O O . ASN A 1 186 ? 23.070 -11.974 -41.536 1.00 75.69 186 ASN A O 1
ATOM 1434 N N . GLU A 1 187 ? 24.636 -13.332 -42.383 1.00 75.62 187 GLU A N 1
ATOM 1435 C CA . GLU A 1 187 ? 24.283 -14.475 -41.530 1.00 75.62 187 GLU A CA 1
ATOM 1436 C C . GLU A 1 187 ? 24.688 -14.225 -40.073 1.00 75.62 187 GLU A C 1
ATOM 1438 O O . GLU A 1 187 ? 23.893 -14.462 -39.160 1.00 75.62 187 GLU A O 1
ATOM 1443 N N . TYR A 1 188 ? 25.873 -13.644 -39.853 1.00 77.00 188 TYR A N 1
ATOM 1444 C CA . TYR A 1 188 ? 26.315 -13.205 -38.527 1.00 77.00 188 TYR A CA 1
ATOM 1445 C C . TYR A 1 188 ? 25.390 -12.132 -37.945 1.00 77.00 188 TYR A C 1
ATOM 1447 O O . TYR A 1 188 ? 24.946 -12.249 -36.803 1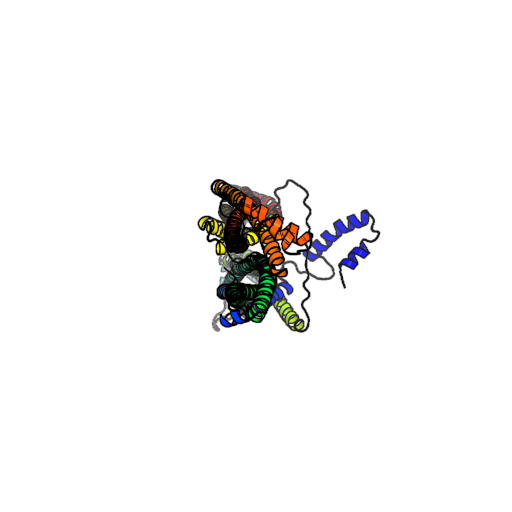.00 77.00 188 TYR A O 1
ATOM 1455 N N . LEU A 1 189 ? 25.054 -11.102 -38.730 1.00 82.19 189 LEU A N 1
ATOM 1456 C CA . LEU A 1 189 ? 24.139 -10.041 -38.297 1.00 82.19 189 LEU A CA 1
ATOM 1457 C C . LEU A 1 189 ? 22.750 -10.596 -37.955 1.00 82.19 189 LEU A C 1
ATOM 1459 O O . LEU A 1 189 ? 22.123 -10.154 -36.988 1.00 82.19 189 LEU A O 1
ATOM 1463 N N . GLN A 1 190 ? 22.274 -11.592 -38.706 1.00 83.19 190 GLN A N 1
ATOM 1464 C CA . GLN A 1 190 ? 20.997 -12.236 -38.434 1.00 83.19 190 GLN A CA 1
ATOM 1465 C C . GLN A 1 190 ? 21.025 -13.074 -37.147 1.00 83.19 190 GLN A C 1
ATOM 1467 O O . GLN A 1 190 ? 20.069 -12.988 -36.374 1.00 83.19 190 GLN A O 1
ATOM 1472 N N . ASP A 1 191 ? 22.088 -13.838 -36.876 1.00 82.75 191 ASP A N 1
ATOM 1473 C CA . ASP A 1 191 ? 22.231 -14.581 -35.613 1.00 82.75 191 ASP A CA 1
ATOM 1474 C C . ASP A 1 191 ? 22.299 -13.635 -34.404 1.00 82.75 191 ASP A C 1
ATOM 1476 O O . ASP A 1 191 ? 21.571 -13.819 -33.424 1.00 82.75 191 ASP A O 1
ATOM 1480 N N . ILE A 1 192 ? 23.078 -12.550 -34.506 1.00 86.44 192 ILE A N 1
ATOM 1481 C CA . ILE A 1 192 ? 23.132 -11.497 -33.480 1.00 86.44 192 ILE A CA 1
ATOM 1482 C C . ILE A 1 192 ? 21.730 -10.929 -33.232 1.00 86.44 192 ILE A C 1
ATOM 1484 O O . ILE A 1 192 ? 21.310 -10.798 -32.082 1.00 86.44 192 ILE A O 1
ATOM 1488 N N . ARG A 1 193 ? 20.968 -10.644 -34.297 1.00 86.69 193 ARG A N 1
ATOM 1489 C CA . ARG A 1 193 ? 19.588 -10.148 -34.198 1.00 86.69 193 ARG A CA 1
ATOM 1490 C C . ARG A 1 193 ? 18.642 -11.172 -33.558 1.00 86.69 193 ARG A C 1
ATOM 1492 O O . ARG A 1 193 ? 17.723 -10.787 -32.836 1.00 86.69 193 ARG A O 1
ATOM 1499 N N . VAL A 1 194 ? 18.807 -12.469 -33.821 1.00 89.00 194 VAL A N 1
ATOM 1500 C CA . VAL A 1 194 ? 18.018 -13.528 -33.164 1.00 89.00 194 VAL A CA 1
ATOM 1501 C C . VAL A 1 194 ? 18.322 -13.564 -31.668 1.00 89.00 194 VAL A C 1
ATOM 1503 O O . VAL A 1 194 ? 17.389 -13.453 -30.874 1.00 89.00 194 VAL A O 1
ATOM 1506 N N . LYS A 1 195 ? 19.600 -13.608 -31.281 1.00 87.94 195 LYS A N 1
ATOM 1507 C CA . LYS A 1 195 ? 20.024 -13.632 -29.872 1.00 87.94 195 LYS A CA 1
ATOM 1508 C C . LYS A 1 195 ? 19.611 -12.374 -29.109 1.00 87.94 195 LYS A C 1
ATOM 1510 O O . LYS A 1 195 ? 19.109 -12.480 -27.993 1.00 87.94 195 LYS A O 1
ATOM 1515 N N . ALA A 1 196 ? 19.744 -11.197 -29.722 1.00 88.12 196 ALA A N 1
ATOM 1516 C CA . ALA A 1 196 ? 19.274 -9.937 -29.148 1.00 88.12 196 ALA A CA 1
ATOM 1517 C C . ALA A 1 196 ? 17.774 -9.995 -28.804 1.00 88.12 196 ALA A C 1
ATOM 1519 O O . ALA A 1 196 ? 17.398 -9.706 -27.670 1.00 88.12 196 ALA A O 1
ATOM 1520 N N . ARG A 1 197 ? 16.939 -10.490 -29.733 1.00 90.00 197 ARG A N 1
ATOM 1521 C CA . ARG A 1 197 ? 15.490 -10.663 -29.515 1.00 90.00 197 ARG A CA 1
ATOM 1522 C C . ARG A 1 197 ? 15.145 -11.699 -28.453 1.00 90.00 197 ARG A C 1
ATOM 1524 O O . ARG A 1 197 ? 14.137 -11.567 -27.761 1.00 90.00 197 ARG A O 1
ATOM 1531 N N . GLU A 1 198 ? 15.936 -12.759 -28.325 1.00 91.25 198 GLU A N 1
ATOM 1532 C CA . GLU A 1 198 ? 15.751 -13.737 -27.249 1.00 91.25 198 GLU A CA 1
ATOM 1533 C C . GLU A 1 198 ? 16.024 -13.119 -25.877 1.00 91.25 198 GLU A C 1
ATOM 1535 O O . GLU A 1 198 ? 15.243 -13.321 -24.943 1.00 91.25 198 GLU A O 1
ATOM 1540 N N . TYR A 1 199 ? 17.098 -12.338 -25.754 1.00 90.94 199 TYR A N 1
ATOM 1541 C CA . TYR A 1 199 ? 17.411 -11.622 -24.521 1.00 90.94 199 TYR A CA 1
ATOM 1542 C C . TYR A 1 199 ? 16.408 -10.520 -24.207 1.00 90.94 199 TYR A C 1
ATOM 1544 O O . TYR A 1 199 ? 16.043 -10.375 -23.041 1.00 90.94 199 TYR A O 1
ATOM 1552 N N . HIS A 1 200 ? 15.894 -9.827 -25.223 1.00 89.06 200 HIS A N 1
ATOM 1553 C CA . HIS A 1 200 ? 14.808 -8.870 -25.058 1.00 89.06 200 HIS A CA 1
ATOM 1554 C C . HIS A 1 200 ? 13.572 -9.526 -24.428 1.00 89.06 200 HIS A C 1
ATOM 1556 O O . HIS A 1 200 ? 13.131 -9.107 -23.362 1.00 89.06 200 HIS A O 1
ATOM 1562 N N . LYS A 1 201 ? 13.089 -10.642 -24.993 1.00 92.25 201 LYS A N 1
ATOM 1563 C CA . LYS A 1 201 ? 11.946 -11.393 -24.435 1.00 92.25 201 LYS A CA 1
ATOM 1564 C C . LYS A 1 201 ? 12.170 -11.847 -22.990 1.00 92.25 201 LYS A C 1
ATOM 1566 O O . LYS A 1 201 ? 11.238 -11.843 -22.190 1.00 92.25 201 LYS A O 1
ATOM 1571 N N . LYS A 1 202 ? 13.390 -12.277 -22.646 1.00 92.38 202 LYS A N 1
ATOM 1572 C CA . LYS A 1 202 ? 13.737 -12.666 -21.267 1.00 92.38 202 LYS A CA 1
ATOM 1573 C C . LYS A 1 202 ? 13.734 -11.462 -20.320 1.00 92.38 202 LYS A C 1
ATOM 1575 O O . LYS A 1 202 ? 13.256 -11.588 -19.193 1.00 92.38 202 LYS A O 1
ATOM 1580 N N . ALA A 1 203 ? 14.271 -10.324 -20.762 1.00 90.50 203 ALA A N 1
ATOM 1581 C CA . ALA A 1 203 ? 14.308 -9.091 -19.984 1.00 90.50 203 ALA A CA 1
ATOM 1582 C C . ALA A 1 203 ? 12.894 -8.541 -19.732 1.00 90.50 203 ALA A C 1
ATOM 1584 O O . ALA A 1 203 ? 12.578 -8.238 -18.580 1.00 90.50 203 ALA A O 1
ATOM 1585 N N . ASP A 1 204 ? 12.042 -8.518 -20.763 1.00 90.62 204 ASP A N 1
ATOM 1586 C CA . ASP A 1 204 ? 10.630 -8.114 -20.691 1.00 90.62 204 ASP A CA 1
ATOM 1587 C C . ASP A 1 204 ? 9.836 -8.995 -19.714 1.00 90.62 204 ASP A C 1
ATOM 1589 O O . ASP A 1 204 ? 9.179 -8.497 -18.802 1.00 90.62 204 ASP A O 1
ATOM 1593 N N . ALA A 1 205 ? 9.993 -10.322 -19.784 1.00 93.75 205 ALA A N 1
ATOM 1594 C CA . ALA A 1 205 ? 9.333 -11.225 -18.839 1.00 93.75 205 ALA A CA 1
ATOM 1595 C C . ALA A 1 205 ? 9.703 -10.928 -17.371 1.00 93.75 205 ALA A C 1
ATOM 1597 O O . ALA A 1 205 ? 8.845 -10.968 -16.490 1.00 93.75 205 ALA A O 1
ATOM 1598 N N . ILE A 1 206 ? 10.970 -10.601 -17.088 1.00 95.25 206 ILE A N 1
ATOM 1599 C CA . ILE A 1 206 ? 11.400 -10.230 -15.730 1.00 95.25 206 ILE A CA 1
ATOM 1600 C C . ILE A 1 206 ? 10.828 -8.878 -15.311 1.00 95.25 206 ILE A C 1
ATOM 1602 O O . ILE A 1 206 ? 10.450 -8.729 -14.149 1.00 95.25 206 ILE A O 1
ATOM 1606 N N . LYS A 1 207 ? 10.740 -7.911 -16.229 1.00 90.56 207 LYS A N 1
ATOM 1607 C CA . LYS A 1 207 ? 10.089 -6.628 -15.960 1.00 90.56 207 LYS A CA 1
ATOM 1608 C C . LYS A 1 207 ? 8.632 -6.829 -15.564 1.00 90.56 207 LYS A C 1
ATOM 1610 O O . LYS A 1 207 ? 8.237 -6.345 -14.511 1.00 90.56 207 LYS A O 1
ATOM 1615 N N . VAL A 1 208 ? 7.874 -7.613 -16.333 1.00 94.06 208 VAL A N 1
ATOM 1616 C CA . VAL A 1 208 ? 6.473 -7.944 -16.019 1.00 94.06 208 VAL A CA 1
ATOM 1617 C C . VAL A 1 208 ? 6.343 -8.531 -14.611 1.00 94.06 208 VAL A C 1
ATOM 1619 O O . VAL A 1 208 ? 5.439 -8.161 -13.863 1.00 94.06 208 VAL A O 1
ATOM 1622 N N . ASP A 1 209 ? 7.263 -9.408 -14.212 1.00 94.94 209 ASP A N 1
ATOM 1623 C CA . ASP A 1 209 ? 7.234 -10.017 -12.882 1.00 94.94 209 ASP A CA 1
ATOM 1624 C C . ASP A 1 209 ? 7.693 -9.070 -11.758 1.00 94.94 209 ASP A C 1
ATOM 1626 O O . ASP A 1 209 ? 7.161 -9.140 -10.648 1.00 94.94 209 ASP A O 1
ATOM 1630 N N . LEU A 1 210 ? 8.639 -8.161 -12.020 1.00 94.06 210 LEU A N 1
ATOM 1631 C CA . LEU A 1 210 ? 9.005 -7.073 -11.103 1.00 94.06 210 LEU A CA 1
ATOM 1632 C C . LEU A 1 210 ? 7.851 -6.079 -10.926 1.00 94.06 210 LEU A C 1
ATOM 1634 O O . LEU A 1 210 ? 7.601 -5.604 -9.812 1.00 94.06 210 LEU A O 1
ATOM 1638 N N . ASP A 1 211 ? 7.128 -5.785 -12.001 1.00 90.25 211 ASP A N 1
ATOM 1639 C CA . ASP A 1 211 ? 5.929 -4.958 -11.986 1.00 90.25 211 ASP A CA 1
ATOM 1640 C C . ASP A 1 211 ? 4.816 -5.648 -11.196 1.00 90.25 211 ASP A C 1
ATOM 1642 O O . ASP A 1 211 ? 4.283 -5.058 -10.263 1.00 90.25 211 ASP A O 1
ATOM 1646 N N . ALA A 1 212 ? 4.547 -6.930 -11.430 1.00 94.44 212 ALA A N 1
ATOM 1647 C CA . ALA A 1 212 ? 3.585 -7.677 -10.623 1.00 94.44 212 ALA A CA 1
ATOM 1648 C C . ALA A 1 212 ? 3.973 -7.716 -9.132 1.00 94.44 212 ALA A C 1
ATOM 1650 O O . ALA A 1 212 ? 3.138 -7.444 -8.266 1.00 94.44 212 ALA A O 1
ATOM 1651 N N . PHE A 1 213 ? 5.244 -8.001 -8.824 1.00 96.31 213 PHE A N 1
ATOM 1652 C CA . PHE A 1 213 ? 5.737 -8.083 -7.450 1.00 96.31 213 PHE A CA 1
ATOM 1653 C C . PHE A 1 213 ? 5.603 -6.748 -6.712 1.00 96.31 213 PHE A C 1
ATOM 1655 O O . PHE A 1 213 ? 5.029 -6.704 -5.624 1.00 96.31 213 PHE A O 1
ATOM 1662 N N . GLY A 1 214 ? 6.102 -5.647 -7.275 1.00 90.31 214 GLY A N 1
ATOM 1663 C CA . GLY A 1 214 ? 6.003 -4.355 -6.597 1.00 90.31 214 GLY A CA 1
ATOM 1664 C C . GLY A 1 214 ? 4.568 -3.822 -6.525 1.00 90.31 214 GLY A C 1
ATOM 1665 O O . GLY A 1 214 ? 4.212 -3.230 -5.513 1.00 90.31 214 GLY A O 1
ATOM 1666 N N . ASP A 1 215 ? 3.714 -4.094 -7.519 1.00 91.06 215 ASP A N 1
ATOM 1667 C CA . ASP A 1 215 ? 2.334 -3.606 -7.540 1.00 91.06 215 ASP A CA 1
ATOM 1668 C C . ASP A 1 215 ? 1.502 -4.322 -6.486 1.00 91.06 215 ASP A C 1
ATOM 1670 O O . ASP A 1 215 ? 0.701 -3.694 -5.798 1.00 91.06 215 ASP A O 1
ATOM 1674 N N . GLU A 1 216 ? 1.706 -5.627 -6.309 1.00 94.56 216 GLU A N 1
ATOM 1675 C CA . GLU A 1 216 ? 1.060 -6.374 -5.236 1.00 94.56 216 GLU A CA 1
ATOM 1676 C C . GLU A 1 216 ? 1.536 -5.905 -3.853 1.00 94.56 216 GLU A C 1
ATOM 1678 O O . GLU A 1 216 ? 0.710 -5.722 -2.952 1.00 94.56 216 GLU A O 1
ATOM 1683 N N . LEU A 1 217 ? 2.834 -5.614 -3.696 1.00 93.06 217 LEU A N 1
ATOM 1684 C CA . LEU A 1 217 ? 3.381 -5.068 -2.451 1.00 93.06 217 LEU A CA 1
ATOM 1685 C C . LEU A 1 217 ? 2.764 -3.701 -2.113 1.00 93.06 217 LEU A C 1
ATOM 1687 O O . LEU A 1 217 ? 2.317 -3.467 -0.988 1.00 93.06 217 LEU A O 1
ATOM 1691 N N . GLU A 1 218 ? 2.721 -2.816 -3.107 1.00 86.75 218 GLU A N 1
ATOM 1692 C CA . GLU A 1 218 ? 2.314 -1.417 -2.998 1.00 86.75 218 GLU A CA 1
ATOM 1693 C C . GLU A 1 218 ? 0.796 -1.240 -2.854 1.00 86.75 218 GLU A C 1
ATOM 1695 O O . GLU A 1 218 ? 0.343 -0.469 -2.004 1.00 86.75 218 GLU A O 1
ATOM 1700 N N . LYS A 1 219 ? 0.013 -1.952 -3.675 1.00 87.00 219 LYS A N 1
ATOM 1701 C CA . LYS A 1 219 ? -1.442 -1.768 -3.807 1.00 87.00 219 LYS A CA 1
ATOM 1702 C C . LYS A 1 219 ? -2.256 -2.719 -2.932 1.00 87.00 219 LYS A C 1
ATOM 1704 O O . LYS A 1 219 ? -3.427 -2.447 -2.687 1.00 87.00 219 LYS A O 1
ATOM 1709 N N . LYS A 1 220 ? -1.670 -3.824 -2.449 1.00 91.75 220 LYS A N 1
ATOM 1710 C CA . LYS A 1 220 ? -2.398 -4.828 -1.649 1.00 91.75 220 LYS A CA 1
ATOM 1711 C C . LYS A 1 220 ? -1.761 -5.079 -0.290 1.00 91.75 220 LYS A C 1
ATOM 1713 O O . LYS A 1 220 ? -2.384 -4.802 0.730 1.00 91.75 220 LYS A O 1
ATOM 1718 N N . VAL A 1 221 ? -0.512 -5.543 -0.258 1.00 95.69 221 VAL A N 1
ATOM 1719 C CA . VAL A 1 221 ? 0.127 -6.025 0.979 1.00 95.69 221 VAL A CA 1
ATOM 1720 C C . VAL A 1 221 ? 0.321 -4.907 2.007 1.00 95.69 221 VAL A C 1
ATOM 1722 O O . VAL A 1 221 ? -0.116 -5.033 3.153 1.00 95.69 221 VAL A O 1
ATOM 1725 N N . ILE A 1 222 ? 0.972 -3.802 1.627 1.00 90.44 222 ILE A N 1
ATOM 1726 C CA . ILE A 1 222 ? 1.210 -2.672 2.540 1.00 90.44 222 ILE A CA 1
ATOM 1727 C C . ILE A 1 222 ? -0.113 -2.048 3.016 1.00 90.44 222 ILE A C 1
ATOM 1729 O O . ILE A 1 222 ? -0.233 -1.798 4.223 1.00 90.44 222 ILE A O 1
ATOM 1733 N N . PRO A 1 223 ? -1.099 -1.775 2.134 1.00 90.44 223 PRO A N 1
ATOM 1734 C CA . PRO A 1 223 ? -2.419 -1.315 2.553 1.00 90.44 223 PRO A CA 1
ATOM 1735 C C . PRO A 1 223 ? -3.086 -2.249 3.561 1.00 90.44 223 PRO A C 1
ATOM 1737 O O . PRO A 1 223 ? -3.477 -1.781 4.625 1.00 90.44 223 PRO A O 1
ATOM 1740 N N . GLU A 1 224 ? -3.118 -3.556 3.304 1.00 93.62 224 GLU A N 1
ATOM 1741 C CA . GLU A 1 224 ? -3.751 -4.536 4.193 1.00 93.62 224 GLU A CA 1
ATOM 1742 C C . GLU A 1 224 ? -3.104 -4.554 5.592 1.00 93.62 224 GLU A C 1
ATOM 1744 O O . GLU A 1 224 ? -3.798 -4.527 6.612 1.00 93.62 224 GLU A O 1
ATOM 1749 N N . ILE A 1 225 ? -1.768 -4.489 5.675 1.00 92.75 225 ILE A N 1
ATOM 1750 C CA . ILE A 1 225 ? -1.059 -4.354 6.960 1.00 92.75 225 ILE A CA 1
ATOM 1751 C C . ILE A 1 225 ? -1.497 -3.075 7.690 1.00 92.75 225 ILE A C 1
ATOM 1753 O O . ILE A 1 225 ? -1.741 -3.088 8.901 1.00 92.75 225 ILE A O 1
ATOM 1757 N N . LYS A 1 226 ? -1.599 -1.949 6.971 1.00 90.62 226 LYS A N 1
ATOM 1758 C CA . LYS A 1 226 ? -2.028 -0.668 7.552 1.00 90.62 226 LYS A CA 1
ATOM 1759 C C . LYS A 1 226 ? -3.485 -0.706 8.014 1.00 90.62 226 LYS A C 1
ATOM 1761 O O . LYS A 1 226 ? -3.766 -0.135 9.065 1.00 90.62 226 LYS A O 1
ATOM 1766 N N . VAL A 1 227 ? -4.374 -1.389 7.290 1.00 92.75 227 VAL A N 1
ATOM 1767 C CA . VAL A 1 227 ? -5.774 -1.603 7.690 1.00 92.75 227 VAL A CA 1
ATOM 1768 C C . VAL A 1 227 ? -5.830 -2.327 9.026 1.00 92.75 227 VAL A C 1
ATOM 1770 O O . VAL A 1 227 ? -6.431 -1.817 9.971 1.00 92.75 227 VAL A O 1
ATOM 1773 N N . ARG A 1 228 ? -5.129 -3.460 9.162 1.00 95.62 228 ARG A N 1
ATOM 1774 C CA . ARG A 1 228 ? -5.088 -4.204 10.431 1.00 95.62 228 ARG A CA 1
ATOM 1775 C C . ARG A 1 228 ? -4.516 -3.363 11.570 1.00 95.62 228 ARG A C 1
ATOM 1777 O O . ARG A 1 228 ? -5.090 -3.350 12.654 1.00 95.62 228 ARG A O 1
ATOM 1784 N N . LEU A 1 229 ? -3.459 -2.587 11.328 1.00 90.50 229 LEU A N 1
ATOM 1785 C CA . LEU A 1 229 ? -2.921 -1.653 12.326 1.00 90.50 229 LEU A CA 1
ATOM 1786 C C . LEU A 1 229 ? -3.927 -0.562 12.730 1.00 90.50 229 LEU A C 1
ATOM 1788 O O . LEU A 1 229 ? -4.042 -0.253 13.914 1.00 90.50 229 LEU A O 1
ATOM 1792 N N . ALA A 1 230 ? -4.670 0.007 11.778 1.00 88.69 230 ALA A N 1
ATOM 1793 C CA . ALA A 1 230 ? -5.694 1.013 12.057 1.00 88.69 230 ALA A CA 1
ATOM 1794 C C . ALA A 1 230 ? -6.865 0.429 12.867 1.00 88.69 230 ALA A C 1
ATOM 1796 O O . ALA A 1 230 ? -7.344 1.060 13.813 1.00 88.69 230 ALA A O 1
ATOM 1797 N N . LEU A 1 231 ? -7.285 -0.798 12.552 1.00 92.19 231 LEU A N 1
ATOM 1798 C CA . LEU A 1 231 ? -8.309 -1.526 13.303 1.00 92.19 231 LEU A CA 1
ATOM 1799 C C . LEU A 1 231 ? -7.841 -1.844 14.729 1.00 92.19 231 LEU A C 1
ATOM 1801 O O . LEU A 1 231 ? -8.584 -1.606 15.680 1.00 92.19 231 LEU A O 1
ATOM 1805 N N . ILE A 1 232 ? -6.590 -2.287 14.911 1.00 91.38 232 ILE A N 1
ATOM 1806 C CA . ILE A 1 232 ? -6.009 -2.473 16.250 1.00 91.38 232 ILE A CA 1
ATOM 1807 C C . ILE A 1 232 ? -5.960 -1.136 17.002 1.00 91.38 232 ILE A C 1
ATOM 1809 O O . ILE A 1 232 ? -6.296 -1.089 18.180 1.00 91.38 232 ILE A O 1
ATOM 1813 N N . GLY A 1 233 ? -5.584 -0.036 16.351 1.00 86.94 233 GLY A N 1
ATOM 1814 C CA . GLY A 1 233 ? -5.524 1.283 16.986 1.00 86.94 233 GLY A CA 1
ATOM 1815 C C . GLY A 1 233 ? -6.885 1.839 17.425 1.00 86.94 233 GLY A C 1
ATOM 1816 O O . GLY A 1 233 ? -6.944 2.605 18.382 1.00 86.94 233 GLY A O 1
ATOM 1817 N N . SER A 1 234 ? -7.972 1.438 16.759 1.00 85.12 234 SER A N 1
ATOM 1818 C CA . SER A 1 234 ? -9.334 1.971 16.953 1.00 85.12 234 SER A CA 1
ATOM 1819 C C . SER A 1 234 ? -10.316 0.981 17.600 1.00 85.12 234 SER A C 1
ATOM 1821 O O . SER A 1 234 ? -11.536 1.194 17.592 1.00 85.12 234 SER A O 1
ATOM 1823 N N . ASN A 1 235 ? -9.802 -0.118 18.159 1.00 88.62 235 ASN A N 1
ATOM 1824 C CA . ASN A 1 235 ? -10.619 -1.152 18.785 1.00 88.62 235 ASN A CA 1
ATOM 1825 C C . ASN A 1 235 ? -11.259 -0.678 20.110 1.00 88.62 235 ASN A C 1
ATOM 1827 O O . ASN A 1 235 ? -10.796 0.264 20.752 1.00 88.62 235 ASN A O 1
ATOM 1831 N N . ARG A 1 236 ? -12.326 -1.365 20.539 1.00 86.81 236 ARG A N 1
ATOM 1832 C CA . ARG A 1 236 ? -13.123 -0.997 21.725 1.00 86.81 236 ARG A CA 1
ATOM 1833 C C . ARG A 1 236 ? -12.602 -1.534 23.061 1.00 86.81 236 ARG A C 1
ATOM 1835 O O . ARG A 1 236 ? -13.094 -1.112 24.104 1.00 86.81 236 ARG A O 1
ATOM 1842 N N . TYR A 1 237 ? -11.626 -2.442 23.070 1.00 89.06 237 TYR A N 1
ATOM 1843 C CA . TYR A 1 237 ? -11.175 -3.082 24.308 1.00 89.06 237 TYR A CA 1
ATOM 1844 C C . TYR A 1 237 ? -10.722 -2.081 25.385 1.00 89.06 237 TYR A C 1
ATOM 1846 O O . TYR A 1 237 ? -11.166 -2.250 26.517 1.00 89.06 237 TYR A O 1
ATOM 1854 N N . PRO A 1 238 ? -9.930 -1.024 25.094 1.00 87.31 238 PRO A N 1
ATOM 1855 C CA . PRO A 1 238 ? -9.533 -0.055 26.117 1.00 87.31 238 PRO A CA 1
ATOM 1856 C C . PRO A 1 238 ? -10.722 0.611 26.820 1.00 87.31 238 PRO A C 1
ATOM 1858 O O . PRO A 1 238 ? -10.750 0.683 28.046 1.00 87.31 238 PRO A O 1
ATOM 1861 N N . SER A 1 239 ? -11.726 1.063 26.061 1.00 82.12 239 SER A N 1
ATOM 1862 C CA . SER A 1 239 ? -12.915 1.710 26.628 1.00 82.12 239 SER A CA 1
ATOM 1863 C C . SER A 1 239 ? -13.813 0.721 27.369 1.00 82.12 239 SER A C 1
ATOM 1865 O O . SER A 1 239 ? -14.322 1.039 28.441 1.00 82.12 239 SER A O 1
ATOM 1867 N N . ASP A 1 240 ? -13.986 -0.488 26.825 1.00 83.75 240 ASP A N 1
ATOM 1868 C CA . ASP A 1 240 ? -14.824 -1.521 27.436 1.00 83.75 240 ASP A CA 1
ATOM 1869 C C . ASP A 1 240 ? -14.212 -2.010 28.767 1.00 83.75 240 ASP A C 1
ATOM 1871 O O . ASP A 1 240 ? -14.946 -2.257 29.722 1.00 83.75 240 ASP A O 1
ATOM 1875 N N . ILE A 1 241 ? -12.878 -2.098 28.860 1.00 84.88 241 ILE A N 1
ATOM 1876 C CA . ILE A 1 241 ? -12.141 -2.432 30.092 1.00 84.88 241 ILE A CA 1
ATOM 1877 C C . ILE A 1 241 ? -12.377 -1.368 31.168 1.00 84.88 241 ILE A C 1
ATOM 1879 O O . ILE A 1 241 ? -12.767 -1.712 32.279 1.00 84.88 241 ILE A O 1
ATOM 1883 N N . VAL A 1 242 ? -12.224 -0.080 30.836 1.00 80.62 242 VAL A N 1
ATOM 1884 C CA . VAL A 1 242 ? -12.473 1.024 31.784 1.00 80.62 242 VAL A CA 1
ATOM 1885 C C . VAL A 1 242 ? -13.927 1.028 32.268 1.00 80.62 242 VAL A C 1
ATOM 1887 O O . VAL A 1 242 ? -14.192 1.219 33.456 1.00 80.62 242 VAL A O 1
ATOM 1890 N N . ALA A 1 243 ? -14.885 0.791 31.367 1.00 77.62 243 ALA A N 1
ATOM 1891 C CA . ALA A 1 243 ? -16.299 0.718 31.726 1.00 77.62 243 ALA A CA 1
ATOM 1892 C C . ALA A 1 243 ? -16.608 -0.478 32.647 1.00 77.62 243 ALA A C 1
ATOM 1894 O O . ALA A 1 243 ? -17.363 -0.330 33.613 1.00 77.62 243 ALA A O 1
ATOM 1895 N N . LEU A 1 244 ? -16.021 -1.650 32.375 1.00 80.06 244 LEU A N 1
ATOM 1896 C CA . LEU A 1 244 ? -16.174 -2.840 33.215 1.00 80.06 244 LEU A CA 1
ATOM 1897 C C . LEU A 1 244 ? -15.531 -2.656 34.590 1.00 80.06 244 LEU A C 1
ATOM 1899 O O . LEU A 1 244 ? -16.178 -2.969 35.585 1.00 80.06 244 LEU A O 1
ATOM 1903 N N . ASP A 1 245 ? -14.319 -2.106 34.667 1.00 75.50 245 ASP A N 1
ATOM 1904 C CA . ASP A 1 245 ? -13.623 -1.846 35.933 1.00 75.50 245 ASP A CA 1
ATOM 1905 C C . ASP A 1 245 ? -14.430 -0.907 36.844 1.00 75.50 245 ASP A C 1
ATOM 1907 O O . ASP A 1 245 ? -14.666 -1.198 38.023 1.00 75.50 245 ASP A O 1
ATOM 1911 N N . LYS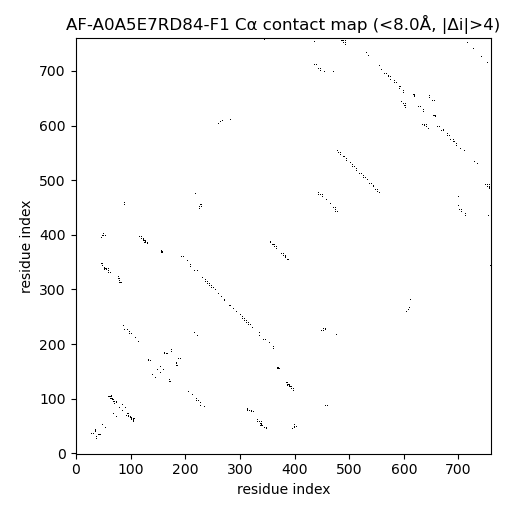 A 1 246 ? -14.990 0.164 36.266 1.00 77.88 246 LYS A N 1
ATOM 1912 C CA . LYS A 1 246 ? -15.911 1.062 36.973 1.00 77.88 246 LYS A CA 1
ATOM 1913 C C . LYS A 1 246 ? -17.136 0.311 37.505 1.00 77.88 246 LYS A C 1
ATOM 1915 O O . LYS A 1 246 ? -17.479 0.448 38.678 1.00 77.88 246 LYS A O 1
ATOM 1920 N N . LYS A 1 247 ? -17.784 -0.505 36.668 1.00 78.50 247 LYS A N 1
ATOM 1921 C CA . LYS A 1 247 ? -18.972 -1.293 37.043 1.00 78.50 247 LYS A CA 1
ATOM 1922 C C . LYS A 1 247 ? -18.670 -2.307 38.157 1.00 78.50 247 LYS A C 1
ATOM 1924 O O . LYS A 1 247 ? -19.465 -2.450 39.083 1.00 78.50 247 LYS A O 1
ATOM 1929 N N . ILE A 1 248 ? -17.525 -2.986 38.083 1.00 76.44 248 ILE A N 1
ATOM 1930 C CA . ILE A 1 248 ? -17.037 -3.953 39.080 1.00 76.44 248 ILE A CA 1
ATOM 1931 C C . ILE A 1 248 ? -16.762 -3.254 40.412 1.00 76.44 248 ILE A C 1
ATOM 1933 O O . ILE A 1 248 ? -17.165 -3.764 41.459 1.00 76.44 248 ILE A O 1
ATOM 1937 N N . THR A 1 249 ? -16.120 -2.085 40.378 1.00 73.25 249 THR A N 1
ATOM 1938 C CA . THR A 1 249 ? -15.825 -1.279 41.570 1.00 73.25 249 THR A CA 1
ATOM 1939 C C . THR A 1 249 ? -17.107 -0.788 42.240 1.00 73.25 249 THR A C 1
ATOM 1941 O O . THR A 1 249 ? -17.260 -0.925 43.452 1.00 73.25 249 THR A O 1
ATOM 1944 N N . GLU A 1 250 ? -18.067 -0.279 41.462 1.00 72.06 250 GLU A N 1
ATOM 1945 C CA . GLU A 1 250 ? -19.368 0.156 41.985 1.00 72.06 250 GLU A CA 1
ATOM 1946 C C . GLU A 1 250 ? -20.149 -1.011 42.616 1.00 72.06 250 GLU A C 1
ATOM 1948 O O . GLU A 1 250 ? -20.673 -0.876 43.723 1.00 72.06 250 GLU A O 1
ATOM 1953 N N . ARG A 1 251 ? -20.178 -2.186 41.972 1.00 79.38 251 ARG A N 1
ATOM 1954 C CA . ARG A 1 251 ? -20.867 -3.368 42.514 1.00 79.38 251 ARG A CA 1
ATOM 1955 C C . ARG A 1 251 ? -20.151 -3.972 43.729 1.00 79.38 251 ARG A C 1
ATOM 1957 O O . ARG A 1 251 ? -20.811 -4.519 44.609 1.00 79.38 251 ARG A O 1
ATOM 1964 N N . ALA A 1 252 ? -18.825 -3.860 43.831 1.00 70.88 252 ALA A N 1
ATOM 1965 C CA . ALA A 1 252 ? -18.088 -4.320 45.011 1.00 70.88 252 ALA A CA 1
ATOM 1966 C C . ALA A 1 252 ? -18.547 -3.599 46.293 1.00 70.88 252 ALA A C 1
ATOM 1968 O O . ALA A 1 252 ? -18.672 -4.234 47.341 1.00 70.88 252 ALA A O 1
ATOM 1969 N N . VAL A 1 253 ? -18.876 -2.305 46.193 1.00 72.75 253 VAL A N 1
ATOM 1970 C CA . VAL A 1 253 ? -19.476 -1.538 47.297 1.00 72.75 253 VAL A CA 1
ATOM 1971 C C . VAL A 1 253 ? -20.846 -2.114 47.679 1.00 72.75 253 VAL A C 1
ATOM 1973 O O . VAL A 1 253 ? -21.090 -2.368 48.857 1.00 72.75 253 VAL A O 1
ATOM 1976 N N . GLU A 1 254 ? -21.706 -2.417 46.699 1.00 70.81 254 GLU A N 1
ATOM 1977 C CA . GLU A 1 254 ? -23.023 -3.036 46.939 1.00 70.81 254 GLU A CA 1
ATOM 1978 C C . GLU A 1 254 ? -22.910 -4.417 47.612 1.00 70.81 254 GLU A C 1
ATOM 1980 O O . GLU A 1 254 ? -23.699 -4.756 48.498 1.00 70.81 254 GLU A O 1
ATOM 1985 N N . ILE A 1 255 ? -21.933 -5.233 47.209 1.00 71.31 255 ILE A N 1
ATOM 1986 C CA . ILE A 1 255 ? -21.699 -6.556 47.804 1.00 71.31 255 ILE A CA 1
ATOM 1987 C C . ILE A 1 255 ? -21.307 -6.428 49.277 1.00 71.31 255 ILE A C 1
ATOM 1989 O O . ILE A 1 255 ? -21.805 -7.197 50.105 1.00 71.31 255 ILE A O 1
ATOM 1993 N N . GLU A 1 256 ? -20.444 -5.470 49.619 1.00 67.38 256 GLU A N 1
ATOM 1994 C CA . GLU A 1 256 ? -20.032 -5.243 51.006 1.00 67.38 256 GLU A CA 1
ATOM 1995 C C . GLU A 1 256 ? -21.212 -4.796 51.878 1.00 67.38 256 GLU A C 1
ATOM 1997 O O . GLU A 1 256 ? -21.402 -5.309 52.986 1.00 67.38 256 GLU A O 1
ATOM 2002 N N . GLU A 1 257 ? -22.080 -3.933 51.345 1.00 66.44 257 GLU A N 1
ATOM 2003 C CA . GLU A 1 257 ? -23.337 -3.564 51.999 1.00 66.44 257 GLU A CA 1
ATOM 2004 C C . GLU A 1 257 ? -24.221 -4.796 52.241 1.00 66.44 257 GLU A C 1
ATOM 2006 O O . GLU A 1 257 ? -24.622 -5.054 53.376 1.00 66.44 257 GLU A O 1
ATOM 2011 N N . LEU A 1 258 ? -24.486 -5.612 51.212 1.00 70.12 258 LEU A N 1
ATOM 2012 C CA . LEU A 1 258 ? -25.311 -6.822 51.335 1.00 70.12 258 LEU A CA 1
ATOM 2013 C C . LEU A 1 258 ? -24.716 -7.844 52.321 1.00 70.12 258 LEU A C 1
ATOM 2015 O O . LEU A 1 258 ? -25.459 -8.505 53.053 1.00 70.12 258 LEU A O 1
ATOM 2019 N N . ASN A 1 259 ? -23.387 -7.972 52.376 1.00 68.31 259 ASN A N 1
ATOM 2020 C CA . ASN A 1 259 ? -22.691 -8.824 53.342 1.00 68.31 259 ASN A CA 1
ATOM 2021 C C . ASN A 1 259 ? -22.909 -8.358 54.784 1.00 68.31 259 ASN A C 1
ATOM 2023 O O . ASN A 1 259 ? -23.210 -9.181 55.655 1.00 68.31 259 ASN A O 1
ATOM 2027 N N . SER A 1 260 ? -22.772 -7.054 55.026 1.00 67.75 260 SER A N 1
ATOM 2028 C CA . SER A 1 260 ? -23.015 -6.432 56.328 1.00 67.75 260 SER A CA 1
ATOM 2029 C C . SER A 1 260 ? -24.466 -6.634 56.791 1.00 67.75 260 SER A C 1
ATOM 2031 O O . SER A 1 260 ? -24.703 -7.090 57.917 1.00 67.75 260 SER A O 1
ATOM 2033 N N . ARG A 1 261 ? -25.438 -6.411 55.891 1.00 61.47 261 ARG A N 1
ATOM 2034 C CA . ARG A 1 261 ? -26.877 -6.609 56.160 1.00 61.47 261 ARG A CA 1
ATOM 2035 C C . ARG A 1 261 ? -27.205 -8.052 56.525 1.00 61.47 261 ARG A C 1
ATOM 2037 O O . ARG A 1 261 ? -27.853 -8.318 57.535 1.00 61.47 261 ARG A O 1
ATOM 2044 N N . TYR A 1 262 ? -26.700 -9.007 55.741 1.00 67.12 262 TYR A N 1
ATOM 2045 C CA . TYR A 1 262 ? -26.915 -10.433 55.994 1.00 67.12 262 TYR A CA 1
ATOM 2046 C C . TYR A 1 262 ? -26.382 -10.869 57.367 1.00 67.12 262 TYR A C 1
ATOM 2048 O O . TYR A 1 262 ? -27.100 -11.541 58.107 1.00 67.12 262 TYR A O 1
ATOM 2056 N N . ARG A 1 263 ? -25.147 -10.478 57.733 1.00 63.53 263 ARG A N 1
ATOM 2057 C CA . ARG A 1 263 ? -24.565 -10.802 59.054 1.00 63.53 263 ARG A CA 1
ATOM 2058 C C . ARG A 1 263 ? -25.450 -10.281 60.186 1.00 63.53 263 ARG A C 1
ATOM 2060 O O . ARG A 1 263 ? -25.788 -11.039 61.090 1.00 63.53 263 ARG A O 1
ATOM 2067 N N . THR A 1 264 ? -25.895 -9.033 60.067 1.00 63.25 264 THR A N 1
ATOM 2068 C CA . THR A 1 264 ? -26.755 -8.387 61.063 1.00 63.25 264 THR A CA 1
ATOM 2069 C C . THR A 1 264 ? -28.109 -9.097 61.212 1.00 63.25 264 THR A C 1
ATOM 2071 O O . THR A 1 264 ? -28.576 -9.308 62.330 1.00 63.25 264 THR A O 1
ATOM 2074 N N . LEU A 1 265 ? -28.747 -9.510 60.110 1.00 61.50 265 LEU A N 1
ATOM 2075 C CA . LEU A 1 265 ? -30.029 -10.232 60.146 1.00 61.50 265 LEU A CA 1
ATOM 2076 C C . LEU A 1 265 ? -29.904 -11.636 60.761 1.00 61.50 265 LEU A C 1
ATOM 2078 O O . LEU A 1 265 ? -30.787 -12.053 61.510 1.00 61.50 265 LEU A O 1
ATOM 2082 N N . VAL A 1 266 ? -28.803 -12.347 60.502 1.00 66.88 266 VAL A N 1
ATOM 2083 C CA . VAL A 1 266 ? -28.540 -13.669 61.098 1.00 66.88 266 VAL A CA 1
ATOM 2084 C C . VAL A 1 266 ? -28.293 -13.564 62.605 1.00 66.88 266 VAL A C 1
ATOM 2086 O O . VAL A 1 266 ? -28.886 -14.327 63.368 1.00 66.88 266 VAL A O 1
ATOM 2089 N N . GLU A 1 267 ? -27.478 -12.602 63.052 1.00 63.88 267 GLU A N 1
ATOM 2090 C CA . GLU A 1 267 ? -27.250 -12.340 64.482 1.00 63.88 267 GLU A CA 1
ATOM 2091 C C . GLU A 1 267 ? -28.566 -12.036 65.212 1.00 63.88 267 GLU A C 1
ATOM 2093 O O . GLU A 1 267 ? -28.849 -12.615 66.263 1.00 63.88 267 GLU A O 1
ATOM 2098 N N . LYS A 1 268 ? -29.425 -11.203 64.612 1.00 58.09 268 LYS A N 1
ATOM 2099 C CA . LYS A 1 268 ? -30.756 -10.885 65.150 1.00 58.09 268 LYS A CA 1
ATOM 2100 C C . LYS A 1 268 ? -31.709 -12.076 65.154 1.00 58.09 268 LYS A C 1
ATOM 2102 O O . LYS A 1 268 ? -32.445 -12.252 66.120 1.00 58.09 268 LYS A O 1
ATOM 2107 N N . SER A 1 269 ? -31.698 -12.907 64.112 1.00 59.22 269 SER A N 1
ATOM 2108 C CA . SER A 1 269 ? -32.509 -14.128 64.056 1.00 59.22 269 SER A CA 1
ATOM 2109 C C . SER A 1 269 ? -32.135 -15.106 65.173 1.00 59.22 269 SER A C 1
ATOM 2111 O O . SER A 1 269 ? -33.023 -15.710 65.774 1.00 59.22 269 SER A O 1
ATOM 2113 N N . LEU A 1 270 ? -30.837 -15.259 65.461 1.00 57.41 270 LEU A N 1
ATOM 2114 C CA . LEU A 1 270 ? -30.336 -16.104 66.549 1.00 57.41 270 LEU A CA 1
ATOM 2115 C C . LEU A 1 270 ? -30.670 -15.512 67.925 1.00 57.41 270 LEU A C 1
ATOM 2117 O O . LEU A 1 270 ? -31.125 -16.241 68.806 1.00 57.41 270 LEU A O 1
ATOM 2121 N N . GLY A 1 271 ? -30.511 -14.195 68.093 1.00 59.41 271 GLY A N 1
ATOM 2122 C CA . GLY A 1 271 ? -30.888 -13.482 69.318 1.00 59.41 271 GLY A CA 1
ATOM 2123 C C . GLY A 1 271 ? -32.385 -13.581 69.631 1.00 59.41 271 GLY A C 1
ATOM 2124 O O . GLY A 1 271 ? -32.761 -13.884 70.761 1.00 59.41 271 GLY A O 1
ATOM 2125 N N . ALA A 1 272 ? -33.246 -13.424 68.622 1.00 54.72 272 ALA A N 1
ATOM 2126 C CA . ALA A 1 272 ? -34.696 -13.562 68.766 1.00 54.72 272 ALA A CA 1
ATOM 2127 C C . ALA A 1 272 ? -35.124 -15.002 69.111 1.00 54.72 272 ALA A C 1
ATOM 2129 O O . ALA A 1 272 ? -35.997 -15.204 69.957 1.00 54.72 272 ALA A O 1
ATOM 2130 N N . ALA A 1 273 ? -34.480 -16.011 68.513 1.00 50.12 273 ALA A N 1
ATOM 2131 C CA . ALA A 1 273 ? -34.732 -17.419 68.827 1.00 50.12 273 ALA A CA 1
ATOM 2132 C C . ALA A 1 273 ? -34.330 -17.786 70.271 1.00 50.12 273 ALA A C 1
ATOM 2134 O O . ALA A 1 273 ? -34.979 -18.625 70.900 1.00 50.12 273 ALA A O 1
ATOM 2135 N N . ALA A 1 274 ? -33.303 -17.130 70.823 1.00 48.03 274 ALA A N 1
ATOM 2136 C CA . ALA A 1 274 ? -32.826 -17.350 72.188 1.00 48.03 274 ALA A CA 1
ATOM 2137 C C . ALA A 1 274 ? -33.778 -16.822 73.283 1.00 48.03 274 ALA A C 1
ATOM 2139 O O . ALA A 1 274 ? -33.660 -17.241 74.433 1.00 48.03 274 ALA A O 1
ATOM 2140 N N . MET A 1 275 ? -34.749 -15.955 72.952 1.00 46.47 275 MET A N 1
ATOM 2141 C CA . MET A 1 275 ? -35.742 -15.445 73.916 1.00 46.47 275 MET A CA 1
ATOM 2142 C C . MET A 1 275 ? -36.824 -16.467 74.316 1.00 46.47 275 MET A C 1
ATOM 2144 O O . MET A 1 275 ? -37.579 -16.206 75.251 1.00 46.47 275 MET A O 1
ATOM 2148 N N . LEU A 1 276 ? -36.919 -17.617 73.628 1.00 36.19 276 LEU A N 1
ATOM 2149 C CA . LEU A 1 276 ? -37.775 -18.768 73.981 1.00 36.19 276 LEU A CA 1
ATOM 2150 C C . LEU A 1 276 ? -39.267 -18.449 74.266 1.00 36.19 276 LEU A C 1
ATOM 2152 O O . LEU A 1 276 ? -39.931 -19.184 74.997 1.00 36.19 276 LEU A O 1
ATOM 2156 N N . ASN A 1 277 ? -39.832 -17.392 73.670 1.00 36.56 277 ASN A N 1
ATOM 2157 C CA . ASN A 1 277 ? -41.260 -17.050 73.754 1.00 36.56 277 ASN A CA 1
ATOM 2158 C C . ASN A 1 277 ? -41.912 -16.969 72.350 1.00 36.56 277 ASN A C 1
ATOM 2160 O O . ASN A 1 277 ? -41.218 -16.892 71.336 1.00 36.56 277 ASN A O 1
ATOM 2164 N N . ILE A 1 278 ? -43.255 -17.015 72.274 1.00 29.12 278 ILE A N 1
ATOM 2165 C CA . ILE A 1 278 ? -44.017 -17.048 70.999 1.00 29.12 278 ILE A CA 1
ATOM 2166 C C . ILE A 1 278 ? -43.704 -15.825 70.113 1.00 29.12 278 ILE A C 1
ATOM 2168 O O . ILE A 1 278 ? -43.663 -15.937 68.888 1.00 29.12 278 ILE A O 1
ATOM 2172 N N . VAL A 1 279 ? -43.429 -14.673 70.730 1.00 32.62 279 VAL A N 1
ATOM 2173 C CA . VAL A 1 279 ? -43.063 -13.429 70.037 1.00 32.62 279 VAL A CA 1
ATOM 2174 C C . VAL A 1 279 ? -41.658 -13.534 69.419 1.00 32.62 279 VAL A C 1
ATOM 2176 O O . VAL A 1 279 ? -41.482 -13.214 68.245 1.00 32.62 279 VAL A O 1
ATOM 2179 N N . GLY A 1 280 ? -40.681 -14.074 70.151 1.00 30.45 280 GLY A N 1
ATOM 2180 C CA . GLY A 1 280 ? -39.306 -14.307 69.698 1.00 30.45 280 GLY A CA 1
ATOM 2181 C C . GLY A 1 280 ? -39.208 -15.336 68.569 1.00 30.45 280 GLY A C 1
ATOM 2182 O O . GLY A 1 280 ? -38.453 -15.139 67.619 1.00 30.45 280 GLY A O 1
ATOM 2183 N N . LEU A 1 281 ? -40.047 -16.377 68.593 1.00 35.47 281 LEU A N 1
ATOM 2184 C CA . LEU A 1 281 ? -40.176 -17.343 67.492 1.00 35.47 281 LEU A CA 1
ATOM 2185 C C . LEU A 1 281 ? -40.743 -16.704 66.213 1.00 35.47 281 LEU A C 1
ATOM 2187 O O . LEU A 1 281 ? -40.231 -16.958 65.123 1.00 35.47 281 LEU A O 1
ATOM 2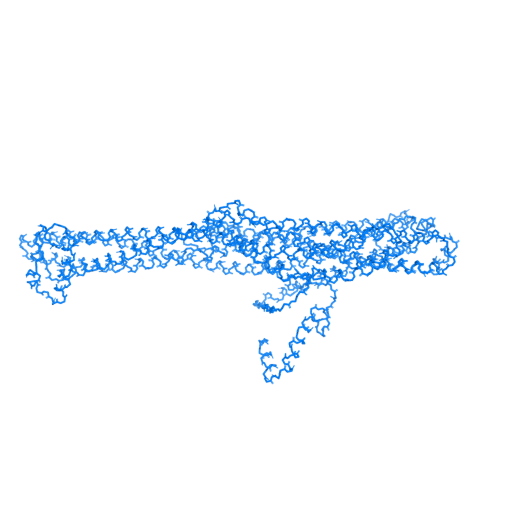191 N N . GLY A 1 282 ? -41.751 -15.833 66.331 1.00 32.41 282 GLY A N 1
ATOM 2192 C CA . GLY A 1 282 ? -42.280 -15.071 65.194 1.00 32.41 282 GLY A CA 1
ATOM 2193 C C . GLY A 1 282 ? -41.249 -14.115 64.578 1.00 32.41 282 GLY A C 1
ATOM 2194 O O . GLY A 1 282 ? -41.188 -13.977 63.355 1.00 32.41 282 GLY A O 1
ATOM 2195 N N . MET A 1 283 ? -40.402 -13.506 65.411 1.00 39.06 283 MET A N 1
ATOM 2196 C CA . MET A 1 283 ? -39.318 -12.613 64.980 1.00 39.06 283 MET A CA 1
ATOM 2197 C C . MET A 1 283 ? -38.144 -13.367 64.347 1.00 39.06 283 MET A C 1
ATOM 2199 O O . MET A 1 283 ? -37.592 -12.905 63.350 1.00 39.06 283 MET A O 1
ATOM 2203 N N . ALA A 1 284 ? -37.802 -14.553 64.853 1.00 41.09 284 ALA A N 1
ATOM 2204 C CA . ALA A 1 284 ? -36.800 -15.422 64.239 1.00 41.09 284 ALA A CA 1
ATOM 2205 C C . ALA A 1 284 ? -37.215 -15.869 62.825 1.00 41.09 284 ALA A C 1
ATOM 2207 O O . ALA A 1 284 ? -36.392 -15.866 61.914 1.00 41.09 284 ALA A O 1
ATOM 2208 N N . ILE A 1 285 ? -38.500 -16.184 62.609 1.00 39.41 285 ILE A N 1
ATOM 2209 C CA . ILE A 1 285 ? -39.027 -16.519 61.274 1.00 39.41 285 ILE A CA 1
ATOM 2210 C C . ILE A 1 285 ? -38.956 -15.302 60.341 1.00 39.41 285 ILE A C 1
ATOM 2212 O O . ILE A 1 285 ? -38.521 -15.435 59.200 1.00 39.41 285 ILE A O 1
ATOM 2216 N N . TYR A 1 286 ? -39.335 -14.113 60.820 1.00 44.22 286 TYR A N 1
ATOM 2217 C CA . TYR A 1 286 ? -39.275 -12.880 60.030 1.00 44.22 286 TYR A CA 1
ATOM 2218 C C . TYR A 1 286 ? -37.843 -12.527 59.598 1.00 44.22 286 TYR A C 1
ATOM 2220 O O . TYR A 1 286 ? -37.583 -12.367 58.405 1.00 44.22 286 TYR A O 1
ATOM 2228 N N . PHE A 1 287 ? -36.894 -12.471 60.541 1.00 51.78 287 PHE A N 1
ATOM 2229 C CA . PHE A 1 287 ? -35.492 -12.193 60.216 1.00 51.78 287 PHE A CA 1
ATOM 2230 C C . PHE A 1 287 ? -34.864 -13.300 59.365 1.00 51.78 287 PHE A C 1
ATOM 2232 O O . PHE A 1 287 ? -34.029 -12.999 58.519 1.00 51.78 287 PHE A O 1
ATOM 2239 N N . GLY A 1 288 ? -35.294 -14.554 59.533 1.00 47.75 288 GLY A N 1
ATOM 2240 C CA . GLY A 1 288 ? -34.872 -15.672 58.693 1.00 47.75 288 GLY A CA 1
ATOM 2241 C C . GLY A 1 288 ? -35.321 -15.542 57.233 1.00 47.75 288 GLY A C 1
ATOM 2242 O O . GLY A 1 288 ? -34.511 -15.753 56.333 1.00 47.75 288 GLY A O 1
ATOM 2243 N N . VAL A 1 289 ? -36.577 -15.151 56.981 1.00 56.69 289 VAL A N 1
ATOM 2244 C CA . VAL A 1 289 ? -37.095 -14.934 55.614 1.00 56.69 289 VAL A CA 1
ATOM 2245 C C . VAL A 1 289 ? -36.387 -13.756 54.938 1.00 56.69 289 VAL A C 1
ATOM 2247 O O . VAL A 1 289 ? -35.963 -13.875 53.790 1.00 56.69 289 VAL A O 1
ATOM 2250 N N . GLU A 1 290 ? -36.183 -12.647 55.652 1.00 52.78 290 GLU A N 1
ATOM 2251 C CA . GLU A 1 290 ? -35.482 -11.483 55.097 1.00 52.78 290 GLU A CA 1
ATOM 2252 C C . GLU A 1 290 ? -33.982 -11.758 54.881 1.00 52.78 290 GLU A C 1
ATOM 2254 O O . GLU A 1 290 ? -33.416 -11.376 53.856 1.00 52.78 290 GLU A O 1
ATOM 2259 N N . ALA A 1 291 ? -33.336 -12.504 55.786 1.00 60.91 291 ALA A N 1
ATOM 2260 C CA . ALA A 1 291 ? -31.963 -12.966 55.596 1.00 60.91 291 ALA A CA 1
ATOM 2261 C C . ALA A 1 291 ? -31.830 -13.858 54.354 1.00 60.91 291 ALA A C 1
ATOM 2263 O O . ALA A 1 291 ? -30.833 -13.753 53.636 1.00 60.91 291 ALA A O 1
ATOM 2264 N N . GLU A 1 292 ? -32.822 -14.704 54.067 1.00 64.44 292 GLU A N 1
ATOM 2265 C CA . GLU A 1 292 ? -32.816 -15.559 52.878 1.00 64.44 292 GLU A CA 1
ATOM 2266 C C . GLU A 1 292 ? -33.052 -14.752 51.587 1.00 64.44 292 GLU A C 1
ATOM 2268 O O . GLU A 1 292 ? -32.373 -14.997 50.587 1.00 64.44 292 GLU A O 1
ATOM 2273 N N . ASN A 1 293 ? -33.898 -13.715 51.613 1.00 61.88 293 ASN A N 1
ATOM 2274 C CA . ASN A 1 293 ? -34.046 -12.769 50.497 1.00 61.88 293 ASN A CA 1
ATOM 2275 C C . ASN A 1 293 ? -32.732 -12.022 50.200 1.00 61.88 293 ASN A C 1
ATOM 2277 O O . ASN A 1 293 ? -32.263 -12.010 49.057 1.00 61.88 293 ASN A O 1
ATOM 2281 N N . ILE A 1 294 ? -32.082 -11.459 51.227 1.00 65.44 294 ILE A N 1
ATOM 2282 C CA . ILE A 1 294 ? -30.778 -10.786 51.090 1.00 65.44 294 ILE A CA 1
ATOM 2283 C C . ILE A 1 294 ? -29.694 -11.774 50.641 1.00 65.44 294 ILE A C 1
ATOM 2285 O O . ILE A 1 294 ? -28.841 -11.435 49.818 1.00 65.44 294 ILE A O 1
ATOM 2289 N N . ARG A 1 295 ? -29.732 -13.026 51.111 1.00 67.75 295 ARG A N 1
ATOM 2290 C CA . ARG A 1 295 ? -28.824 -14.089 50.660 1.00 67.75 295 ARG A CA 1
ATOM 2291 C C . ARG A 1 295 ? -29.007 -14.400 49.178 1.00 67.75 295 ARG A C 1
ATOM 2293 O O . ARG A 1 295 ? -28.002 -14.549 48.478 1.00 67.75 295 ARG A O 1
ATOM 2300 N N . ALA A 1 296 ? -30.248 -14.498 48.705 1.00 69.81 296 ALA A N 1
ATOM 2301 C CA . ALA A 1 296 ? -30.563 -14.724 47.299 1.00 69.81 296 ALA A CA 1
ATOM 2302 C C . ALA A 1 296 ? -30.083 -13.553 46.428 1.00 69.81 296 ALA A C 1
ATOM 2304 O O . ALA A 1 296 ? -29.419 -13.776 45.412 1.00 69.81 296 ALA A O 1
ATOM 2305 N N . GLN A 1 297 ? -30.320 -12.311 46.867 1.00 70.19 297 GLN A N 1
ATOM 2306 C CA . GLN A 1 297 ? -29.831 -11.111 46.187 1.00 70.19 297 GLN A CA 1
ATOM 2307 C C . GLN A 1 297 ? -28.299 -11.068 46.144 1.00 70.19 297 GLN A C 1
ATOM 2309 O O . GLN A 1 297 ? -27.726 -10.915 45.069 1.00 70.19 297 GLN A O 1
ATOM 2314 N N . ARG A 1 298 ? -27.617 -11.288 47.273 1.00 78.88 298 ARG A N 1
ATOM 2315 C CA . ARG A 1 298 ? -26.150 -11.360 47.325 1.00 78.88 298 ARG A CA 1
ATOM 2316 C C . ARG A 1 298 ? -25.609 -12.437 46.393 1.00 78.88 298 ARG A C 1
ATOM 2318 O O . ARG A 1 298 ? -24.643 -12.193 45.681 1.00 78.88 298 ARG A O 1
ATOM 2325 N N . LYS A 1 299 ? -26.217 -13.629 46.380 1.00 78.56 299 LYS A N 1
ATOM 2326 C CA . LYS A 1 299 ? -25.799 -14.716 45.483 1.00 78.56 299 LYS A CA 1
ATOM 2327 C C . LYS A 1 299 ? -25.882 -14.280 44.020 1.00 78.56 299 LYS A C 1
ATOM 2329 O O . LYS A 1 299 ? -24.958 -14.557 43.262 1.00 78.56 299 LYS A O 1
ATOM 2334 N N . ARG A 1 300 ? -26.953 -13.580 43.638 1.00 80.12 300 ARG A N 1
ATOM 2335 C CA . ARG A 1 300 ? -27.115 -13.025 42.291 1.00 80.12 300 ARG A CA 1
ATOM 2336 C C . ARG A 1 300 ? -26.055 -11.963 41.980 1.00 80.12 300 ARG A C 1
ATOM 2338 O O . ARG A 1 300 ? -25.372 -12.091 40.973 1.00 80.12 300 ARG A O 1
ATOM 2345 N N . VAL A 1 301 ? -25.889 -10.958 42.841 1.00 75.19 301 VAL A N 1
ATOM 2346 C CA . VAL A 1 301 ? -24.937 -9.850 42.631 1.00 75.19 301 VAL A CA 1
ATOM 2347 C C . VAL A 1 301 ? -23.489 -10.362 42.595 1.00 75.19 301 VAL A C 1
ATOM 2349 O O . VAL A 1 301 ? -22.719 -9.943 41.737 1.00 75.19 301 VAL A O 1
ATOM 2352 N N . ASN A 1 302 ? -23.127 -11.338 43.435 1.00 76.19 302 ASN A N 1
ATOM 2353 C CA . ASN A 1 302 ? -21.823 -12.010 43.370 1.00 76.19 302 ASN A CA 1
ATOM 2354 C C . ASN A 1 302 ? -21.633 -12.783 42.059 1.00 76.19 302 ASN A C 1
ATOM 2356 O O . ASN A 1 302 ? -20.557 -12.729 41.476 1.00 76.19 302 ASN A O 1
ATOM 2360 N N . ALA A 1 303 ? -22.665 -13.476 41.568 1.00 81.50 303 ALA A N 1
ATOM 2361 C CA . ALA A 1 303 ? -22.583 -14.170 40.285 1.00 81.50 303 ALA A CA 1
ATOM 2362 C C . ALA A 1 303 ? -22.395 -13.188 39.113 1.00 81.50 303 ALA A C 1
ATOM 2364 O O . ALA A 1 303 ? -21.609 -13.461 38.206 1.00 81.50 303 ALA A O 1
ATOM 2365 N N . GLU A 1 304 ? -23.070 -12.033 39.148 1.00 83.69 304 GLU A N 1
ATOM 2366 C CA . GLU A 1 304 ? -22.874 -10.942 38.184 1.00 83.69 304 GLU A CA 1
ATOM 2367 C C . GLU A 1 304 ? -21.462 -10.333 38.290 1.00 83.69 304 GLU A C 1
ATOM 2369 O O . GLU A 1 304 ? -20.833 -10.072 37.267 1.00 83.69 304 GLU A O 1
ATOM 2374 N N . GLN A 1 305 ? -20.932 -10.165 39.508 1.00 85.19 305 GLN A N 1
ATOM 2375 C CA . GLN A 1 305 ? -19.565 -9.690 39.755 1.00 85.19 305 GLN A CA 1
ATOM 2376 C C . GLN A 1 305 ? -18.518 -10.642 39.181 1.00 85.19 305 GLN A C 1
ATOM 2378 O O . GLN A 1 305 ? -17.636 -10.215 38.445 1.00 85.19 305 GLN A O 1
ATOM 2383 N N . GLU A 1 306 ? -18.623 -11.937 39.480 1.00 86.00 306 GLU A N 1
ATOM 2384 C CA . GLU A 1 306 ? -17.716 -12.944 38.933 1.00 86.00 306 GLU A CA 1
ATOM 2385 C C . GLU A 1 306 ? -17.794 -13.017 37.403 1.00 86.00 306 GLU A C 1
ATOM 2387 O O . GLU A 1 306 ? -16.783 -13.248 36.742 1.00 86.00 306 GLU A O 1
ATOM 2392 N N . ALA A 1 307 ? -18.985 -12.837 36.822 1.00 86.44 307 ALA A N 1
ATOM 2393 C CA . ALA A 1 307 ? -19.152 -12.800 35.373 1.00 86.44 307 ALA A CA 1
ATOM 2394 C C . ALA A 1 307 ? -18.448 -11.586 34.745 1.00 86.44 307 ALA A C 1
ATOM 2396 O O . ALA A 1 307 ? -17.723 -11.757 33.764 1.00 86.44 307 ALA A O 1
ATOM 2397 N N . ASP A 1 308 ? -18.606 -10.394 35.328 1.00 86.19 308 ASP A N 1
ATOM 2398 C CA . ASP A 1 308 ? -17.942 -9.180 34.844 1.00 86.19 308 ASP A CA 1
ATOM 2399 C C . ASP A 1 308 ? -16.412 -9.249 35.049 1.00 86.19 308 ASP A C 1
ATOM 2401 O O . ASP A 1 308 ? -15.680 -8.866 34.140 1.00 86.19 308 ASP A O 1
ATOM 2405 N N . ILE A 1 309 ? -15.910 -9.815 36.160 1.00 84.25 309 ILE A N 1
ATOM 2406 C CA . ILE A 1 309 ? -14.464 -10.047 36.383 1.00 84.25 309 ILE A CA 1
ATOM 2407 C C . ILE A 1 309 ? -13.892 -10.998 35.326 1.00 84.25 309 ILE A C 1
ATOM 2409 O O . ILE A 1 309 ? -12.880 -10.687 34.702 1.00 84.25 309 ILE A O 1
ATOM 2413 N N . ARG A 1 310 ? -14.560 -12.128 35.050 1.00 90.38 310 ARG A N 1
ATOM 2414 C CA . ARG A 1 310 ? -14.132 -13.043 33.975 1.00 90.38 310 ARG A CA 1
ATOM 2415 C C . ARG A 1 310 ? -14.131 -12.353 32.610 1.00 90.38 310 ARG A C 1
ATOM 2417 O O . ARG A 1 310 ? -13.240 -12.596 31.796 1.00 90.38 310 ARG A O 1
ATOM 2424 N N . SER A 1 311 ? -15.113 -11.486 32.350 1.00 90.31 311 SER A N 1
ATOM 2425 C CA . SER A 1 311 ? -15.136 -10.679 31.128 1.00 90.31 311 SER A CA 1
ATOM 2426 C C . SER A 1 311 ? -13.974 -9.684 31.079 1.00 90.31 311 SER A C 1
ATOM 2428 O O . SER A 1 311 ? -13.399 -9.508 30.007 1.00 90.31 311 SER A O 1
ATOM 2430 N N . LEU A 1 312 ? -13.622 -9.044 32.198 1.00 89.00 312 LEU A N 1
ATOM 2431 C CA . LEU A 1 312 ? -12.494 -8.117 32.296 1.00 89.00 312 LEU A CA 1
ATOM 2432 C C . LEU A 1 312 ? -11.175 -8.832 31.969 1.00 89.00 312 LEU A C 1
ATOM 2434 O O . LEU A 1 312 ? -10.492 -8.434 31.028 1.00 89.00 312 LEU A O 1
ATOM 2438 N N . GLU A 1 313 ? -10.885 -9.950 32.643 1.00 87.75 313 GLU A N 1
ATOM 2439 C CA . GLU A 1 313 ? -9.683 -10.769 32.408 1.00 87.75 313 GLU A CA 1
ATOM 2440 C C . GLU A 1 313 ? -9.572 -11.216 30.939 1.00 87.75 313 GLU A C 1
ATOM 2442 O O . GLU A 1 313 ? -8.507 -11.168 30.314 1.00 87.75 313 GLU A O 1
ATOM 2447 N N . SER A 1 314 ? -10.699 -11.635 30.357 1.00 92.50 314 SER A N 1
ATOM 2448 C CA . SER A 1 314 ? -10.798 -12.052 28.959 1.00 92.50 314 SER A CA 1
ATOM 2449 C C . SER A 1 314 ? -10.470 -10.910 27.983 1.00 92.50 314 SER A C 1
ATOM 2451 O O . SER A 1 314 ? -9.730 -11.105 27.007 1.00 92.50 314 SER A O 1
ATOM 2453 N N . LYS A 1 315 ? -10.987 -9.705 28.251 1.00 92.75 315 LYS A N 1
ATOM 2454 C CA . LYS A 1 315 ? -10.749 -8.502 27.443 1.00 92.75 315 LYS A CA 1
ATOM 2455 C C . LYS A 1 315 ? -9.320 -7.988 27.572 1.00 92.75 315 LYS A C 1
ATOM 2457 O O . LYS A 1 315 ? -8.704 -7.692 26.551 1.00 92.75 315 LYS A O 1
ATOM 2462 N N . GLU A 1 316 ? -8.762 -7.950 28.780 1.00 89.19 316 GLU A N 1
ATOM 2463 C CA . GLU A 1 316 ? -7.369 -7.555 29.023 1.00 89.19 316 GLU A CA 1
ATOM 2464 C C . GLU A 1 316 ? -6.384 -8.477 28.305 1.00 89.19 316 GLU A C 1
ATOM 2466 O O . GLU A 1 316 ? -5.485 -8.012 27.598 1.00 89.19 316 GLU A O 1
ATOM 2471 N N . ARG A 1 317 ? -6.591 -9.797 28.410 1.00 93.06 317 ARG A N 1
ATOM 2472 C CA . ARG A 1 317 ? -5.776 -10.784 27.696 1.00 93.06 317 ARG A CA 1
ATOM 2473 C C . ARG A 1 317 ? -5.828 -10.571 26.186 1.00 93.06 317 ARG A C 1
ATOM 2475 O O . ARG A 1 317 ? -4.793 -10.611 25.524 1.00 93.06 317 ARG A O 1
ATOM 2482 N N . THR A 1 318 ? -7.020 -10.336 25.643 1.00 94.56 318 THR A N 1
ATOM 2483 C CA . THR A 1 318 ? -7.210 -10.121 24.203 1.00 94.56 318 THR A CA 1
ATOM 2484 C C . THR A 1 318 ? -6.585 -8.802 23.740 1.00 94.56 318 THR A C 1
ATOM 2486 O O . THR A 1 318 ? -5.908 -8.783 22.713 1.00 94.56 318 THR A O 1
ATOM 2489 N N . LEU A 1 319 ? -6.697 -7.722 24.522 1.00 92.81 319 LEU A N 1
ATOM 2490 C CA . LEU A 1 319 ? -6.023 -6.450 24.244 1.00 92.81 319 LEU A CA 1
ATOM 2491 C C . LEU A 1 319 ? -4.495 -6.597 24.255 1.00 92.81 319 LEU A C 1
ATOM 2493 O O . LEU A 1 319 ? -3.824 -6.099 23.353 1.00 92.81 319 LEU A O 1
ATOM 2497 N N . ALA A 1 320 ? -3.937 -7.312 25.234 1.00 83.75 320 ALA A N 1
ATOM 2498 C CA . ALA A 1 320 ? -2.501 -7.582 25.293 1.00 83.75 320 ALA A CA 1
ATOM 2499 C C . ALA A 1 320 ? -2.019 -8.376 24.065 1.00 83.75 320 ALA A C 1
ATOM 2501 O O . ALA A 1 320 ? -0.972 -8.067 23.492 1.00 83.75 320 ALA A O 1
ATOM 2502 N N . SER A 1 321 ? -2.802 -9.364 23.625 1.00 90.69 321 SER A N 1
ATOM 2503 C CA . SER A 1 321 ? -2.556 -10.091 22.379 1.00 90.69 321 SER A CA 1
ATOM 2504 C C . SER A 1 321 ? -2.585 -9.178 21.153 1.00 90.69 321 SER A C 1
ATOM 2506 O O . SER A 1 321 ? -1.659 -9.226 20.345 1.00 90.69 321 SER A O 1
ATOM 2508 N N . LEU A 1 322 ? -3.590 -8.304 21.032 1.00 93.88 322 LEU A N 1
ATOM 2509 C CA . LEU A 1 322 ? -3.670 -7.327 19.942 1.00 93.88 322 LEU A CA 1
ATOM 2510 C C . LEU A 1 322 ? -2.457 -6.389 19.927 1.00 93.88 322 LEU A C 1
ATOM 2512 O O . LEU A 1 322 ? -1.909 -6.138 18.861 1.00 93.88 322 LEU A O 1
ATOM 2516 N N . LYS A 1 323 ? -1.981 -5.936 21.093 1.00 87.88 323 LYS A N 1
ATOM 2517 C CA . LYS A 1 323 ? -0.781 -5.087 21.209 1.00 87.88 323 LYS A CA 1
ATOM 2518 C C . LYS A 1 323 ? 0.505 -5.802 20.793 1.00 87.88 323 LYS A C 1
ATOM 2520 O O . LYS A 1 323 ? 1.393 -5.172 20.225 1.00 87.88 323 LYS A O 1
ATOM 2525 N N . ARG A 1 324 ? 0.613 -7.111 21.037 1.00 87.12 324 ARG A N 1
ATOM 2526 C CA . ARG A 1 324 ? 1.749 -7.911 20.553 1.00 87.12 324 ARG A CA 1
ATOM 2527 C C . ARG A 1 324 ? 1.742 -8.011 19.030 1.00 87.12 324 ARG A C 1
ATOM 2529 O O . ARG A 1 324 ? 2.746 -7.718 18.398 1.00 87.12 324 ARG A O 1
ATOM 2536 N N . VAL A 1 325 ? 0.593 -8.353 18.457 1.00 91.38 325 VAL A N 1
ATOM 2537 C CA . VAL A 1 325 ? 0.438 -8.474 17.002 1.00 91.38 325 VAL A CA 1
ATOM 2538 C C . VAL A 1 325 ? 0.604 -7.115 16.318 1.00 91.38 325 VAL A C 1
ATOM 2540 O O . VAL A 1 325 ? 1.135 -7.044 15.216 1.00 91.38 325 VAL A O 1
ATOM 2543 N N . GLU A 1 326 ? 0.211 -6.021 16.979 1.00 89.56 326 GLU A N 1
ATOM 2544 C CA . GLU A 1 326 ? 0.480 -4.656 16.521 1.00 89.56 326 GLU A CA 1
ATOM 2545 C C . GLU A 1 326 ? 1.977 -4.421 16.314 1.00 89.56 326 GLU A C 1
ATOM 2547 O O . GLU A 1 326 ? 2.367 -3.906 15.271 1.00 89.56 326 GLU A O 1
ATOM 2552 N N . LEU A 1 327 ? 2.819 -4.828 17.270 1.00 79.94 327 LEU A N 1
ATOM 2553 C CA . LEU A 1 327 ? 4.273 -4.718 17.153 1.00 79.94 327 LEU A CA 1
ATOM 2554 C C . LEU A 1 327 ? 4.802 -5.535 15.964 1.00 79.94 327 LEU A C 1
ATOM 2556 O O . LEU A 1 327 ? 5.603 -5.026 15.178 1.00 79.94 327 LEU A O 1
ATOM 2560 N N . ASP A 1 328 ? 4.326 -6.770 15.797 1.00 85.00 328 ASP A N 1
ATOM 2561 C CA . ASP A 1 328 ? 4.730 -7.640 14.686 1.00 85.00 328 ASP A CA 1
ATOM 2562 C C . ASP A 1 328 ? 4.331 -7.042 13.324 1.00 85.00 328 ASP A C 1
ATOM 2564 O O . ASP A 1 328 ? 5.143 -6.984 12.398 1.00 85.00 328 ASP A O 1
ATOM 2568 N N . LEU A 1 329 ? 3.112 -6.504 13.212 1.00 87.44 329 LEU A N 1
ATOM 2569 C CA . LEU A 1 329 ? 2.631 -5.821 12.010 1.00 87.44 329 LEU A CA 1
ATOM 2570 C C . LEU A 1 329 ? 3.320 -4.472 11.767 1.00 87.44 329 LEU A C 1
ATOM 2572 O O . LEU A 1 329 ? 3.533 -4.096 10.616 1.00 87.44 329 LEU A O 1
ATOM 2576 N N . GLN A 1 330 ? 3.695 -3.729 12.811 1.00 80.12 330 GLN A N 1
ATOM 2577 C CA . GLN A 1 330 ? 4.488 -2.505 12.674 1.00 80.12 330 GLN A CA 1
ATOM 2578 C C . GLN A 1 330 ? 5.875 -2.817 12.109 1.00 80.12 330 GLN A C 1
ATOM 2580 O O . GLN A 1 330 ? 6.328 -2.115 11.202 1.00 80.12 330 GLN A O 1
ATOM 2585 N N . ASN A 1 331 ? 6.512 -3.888 12.587 1.00 76.94 331 ASN A N 1
ATOM 2586 C CA . ASN A 1 331 ? 7.781 -4.368 12.048 1.00 76.94 331 ASN A CA 1
ATOM 2587 C C . ASN A 1 331 ? 7.625 -4.805 10.587 1.00 76.94 331 ASN A C 1
ATOM 2589 O O . ASN A 1 331 ? 8.396 -4.353 9.741 1.00 76.94 331 ASN A O 1
ATOM 2593 N N . ALA A 1 332 ? 6.592 -5.599 10.275 1.00 82.69 332 ALA A N 1
ATOM 2594 C CA . ALA A 1 332 ? 6.273 -6.017 8.909 1.00 82.69 332 ALA A CA 1
ATOM 2595 C C . ALA A 1 332 ? 6.030 -4.821 7.975 1.00 82.69 332 ALA A C 1
ATOM 2597 O O . ALA A 1 332 ? 6.558 -4.788 6.868 1.00 82.69 332 ALA A O 1
ATOM 2598 N N . LYS A 1 333 ? 5.296 -3.799 8.434 1.00 85.88 333 LYS A N 1
ATOM 2599 C CA . LYS A 1 333 ? 5.049 -2.564 7.680 1.00 85.88 333 LYS A CA 1
ATOM 2600 C C . LYS A 1 333 ? 6.347 -1.845 7.323 1.00 85.88 333 LYS A C 1
ATOM 2602 O O . LYS A 1 333 ? 6.479 -1.388 6.195 1.00 85.88 333 LYS A O 1
ATOM 2607 N N . ILE A 1 334 ? 7.273 -1.705 8.276 1.00 76.06 334 ILE A N 1
ATOM 2608 C CA . ILE A 1 334 ? 8.549 -1.013 8.042 1.00 76.06 334 ILE A CA 1
ATOM 2609 C C . ILE A 1 334 ? 9.336 -1.743 6.956 1.00 76.06 334 ILE A C 1
ATOM 2611 O O . ILE A 1 334 ? 9.669 -1.138 5.942 1.00 76.06 334 ILE A O 1
ATOM 2615 N N . VAL A 1 335 ? 9.548 -3.053 7.115 1.00 78.81 335 VAL A N 1
ATOM 2616 C CA . VAL A 1 335 ? 10.325 -3.818 6.130 1.00 78.81 335 VAL A CA 1
ATOM 2617 C C . VAL A 1 335 ? 9.624 -3.918 4.776 1.00 78.81 335 VAL A C 1
ATOM 2619 O O . VAL A 1 335 ? 10.304 -3.965 3.760 1.00 78.81 335 VAL A O 1
ATOM 2622 N N . ALA A 1 336 ? 8.288 -3.910 4.735 1.00 82.94 336 ALA A N 1
ATOM 2623 C CA . ALA A 1 336 ? 7.529 -3.883 3.488 1.00 82.94 336 ALA A CA 1
ATOM 2624 C C . ALA A 1 336 ? 7.686 -2.544 2.752 1.00 82.94 336 ALA A C 1
ATOM 2626 O O . ALA A 1 336 ? 7.869 -2.547 1.541 1.00 82.94 336 ALA A O 1
ATOM 2627 N N . ILE A 1 337 ? 7.678 -1.410 3.465 1.00 74.00 337 ILE A N 1
ATOM 2628 C CA . ILE A 1 337 ? 7.949 -0.087 2.873 1.00 74.00 337 ILE A CA 1
ATOM 2629 C C . ILE A 1 337 ? 9.392 -0.016 2.355 1.00 74.00 337 ILE A C 1
ATOM 2631 O O . ILE A 1 337 ? 9.618 0.447 1.240 1.00 74.00 337 ILE A O 1
ATOM 2635 N N . ASP A 1 338 ? 10.365 -0.517 3.119 1.00 73.31 338 ASP A N 1
ATOM 2636 C CA . ASP A 1 338 ? 11.762 -0.558 2.668 1.00 73.31 338 ASP A CA 1
ATOM 2637 C C . ASP A 1 338 ? 11.921 -1.462 1.428 1.00 73.31 338 ASP A C 1
ATOM 2639 O O . ASP A 1 338 ? 12.641 -1.124 0.486 1.00 73.31 338 ASP A O 1
ATOM 2643 N N . ALA A 1 339 ? 11.214 -2.598 1.394 1.00 81.31 339 ALA A N 1
ATOM 2644 C CA . ALA A 1 339 ? 11.177 -3.500 0.245 1.00 81.31 339 ALA A CA 1
ATOM 2645 C C . ALA A 1 339 ? 10.466 -2.886 -0.971 1.00 81.31 339 ALA A C 1
ATOM 2647 O O . ALA A 1 339 ? 10.879 -3.150 -2.098 1.00 81.31 339 ALA A O 1
ATOM 2648 N N . GLU A 1 340 ? 9.447 -2.048 -0.775 1.00 82.38 340 GLU A N 1
ATOM 2649 C CA . GLU A 1 340 ? 8.788 -1.293 -1.848 1.00 82.38 340 GLU A CA 1
ATOM 2650 C C . GLU A 1 340 ? 9.778 -0.337 -2.521 1.00 82.38 340 GLU A C 1
ATOM 2652 O O . GLU A 1 340 ? 9.935 -0.363 -3.741 1.00 82.38 340 GLU A O 1
ATOM 2657 N N . VAL A 1 341 ? 10.509 0.454 -1.727 1.00 72.81 341 VAL A N 1
ATOM 2658 C CA . VAL A 1 341 ? 11.546 1.366 -2.240 1.00 72.81 341 VAL A CA 1
ATOM 2659 C C . VAL A 1 341 ? 12.624 0.585 -2.994 1.00 72.81 341 VAL A C 1
ATOM 2661 O O . VAL A 1 341 ? 12.981 0.942 -4.116 1.00 72.81 341 VAL A O 1
ATOM 2664 N N . ALA A 1 342 ? 13.107 -0.514 -2.412 1.00 75.31 342 ALA A N 1
ATOM 2665 C CA . ALA A 1 342 ? 14.095 -1.377 -3.050 1.00 75.31 342 ALA A CA 1
ATOM 2666 C C . ALA A 1 342 ? 13.591 -1.980 -4.373 1.00 75.31 342 ALA A C 1
ATOM 2668 O O . ALA A 1 342 ? 14.330 -2.020 -5.355 1.00 75.31 342 ALA A O 1
ATOM 2669 N N . THR A 1 343 ? 12.328 -2.408 -4.416 1.00 85.62 343 THR A N 1
ATOM 2670 C CA . THR A 1 343 ? 11.695 -2.964 -5.619 1.00 85.62 343 THR A CA 1
ATOM 2671 C C . THR A 1 343 ? 11.546 -1.904 -6.705 1.00 85.62 343 THR A C 1
ATOM 2673 O O . THR A 1 343 ? 11.845 -2.181 -7.861 1.00 85.62 343 THR A O 1
ATOM 2676 N N . ASN A 1 344 ? 11.155 -0.678 -6.353 1.00 75.06 344 ASN A N 1
ATOM 2677 C CA . ASN A 1 344 ? 11.049 0.424 -7.312 1.00 75.06 344 ASN A CA 1
ATOM 2678 C C . ASN A 1 344 ? 12.410 0.804 -7.907 1.00 75.06 344 ASN A C 1
ATOM 2680 O O . ASN A 1 344 ? 12.517 1.016 -9.114 1.00 75.06 344 ASN A O 1
ATOM 2684 N N . ASN A 1 345 ? 13.473 0.796 -7.103 1.00 73.00 345 ASN A N 1
ATOM 2685 C CA . ASN A 1 345 ? 14.827 1.014 -7.616 1.00 73.00 345 ASN A CA 1
ATOM 2686 C C . ASN A 1 345 ? 15.294 -0.137 -8.512 1.00 73.00 345 ASN A C 1
ATOM 2688 O O . ASN A 1 345 ? 15.946 0.097 -9.526 1.00 73.00 345 ASN A O 1
ATOM 2692 N N . LEU A 1 346 ? 14.936 -1.375 -8.172 1.00 82.94 346 LEU A N 1
ATOM 2693 C CA . LEU A 1 346 ? 15.226 -2.538 -9.004 1.00 82.94 346 LEU A CA 1
ATOM 2694 C C . LEU A 1 346 ? 14.475 -2.479 -10.343 1.00 82.94 346 LEU A C 1
ATOM 2696 O O . LEU A 1 346 ? 15.088 -2.727 -11.377 1.00 82.94 346 LEU A O 1
ATOM 2700 N N . ARG A 1 347 ? 13.196 -2.080 -10.347 1.00 81.06 347 ARG A N 1
ATOM 2701 C CA . ARG A 1 347 ? 12.426 -1.807 -11.572 1.00 81.06 347 ARG A CA 1
ATOM 2702 C C . ARG A 1 347 ? 13.091 -0.731 -12.421 1.00 81.06 347 ARG A C 1
ATOM 2704 O O . ARG A 1 347 ? 13.252 -0.929 -13.614 1.00 81.06 347 ARG A O 1
ATOM 2711 N N . PHE A 1 348 ? 13.540 0.370 -11.817 1.00 71.38 348 PHE A N 1
ATOM 2712 C CA . PHE A 1 348 ? 14.250 1.432 -12.536 1.00 71.38 348 PHE A CA 1
ATOM 2713 C C . PHE A 1 348 ? 15.526 0.916 -13.223 1.00 71.38 348 PHE A C 1
ATOM 2715 O O . PHE A 1 348 ? 15.755 1.178 -14.407 1.00 71.38 348 PHE A O 1
ATOM 2722 N N . VAL A 1 349 ? 16.343 0.143 -12.498 1.00 80.06 349 VAL A N 1
ATOM 2723 C CA . VAL A 1 349 ? 17.548 -0.492 -13.056 1.00 80.06 349 VAL A CA 1
ATOM 2724 C C . VAL A 1 349 ? 17.177 -1.435 -14.204 1.00 80.06 349 VAL A C 1
ATOM 2726 O O . VAL A 1 349 ? 17.809 -1.399 -15.257 1.00 80.06 349 VAL A O 1
ATOM 2729 N N . TRP A 1 350 ? 16.130 -2.241 -14.039 1.00 86.69 350 TRP A N 1
ATOM 2730 C CA . TRP A 1 350 ? 15.716 -3.217 -15.045 1.00 86.69 350 TRP A CA 1
ATOM 2731 C C . TRP A 1 350 ? 15.095 -2.573 -16.296 1.00 86.69 350 TRP A C 1
ATOM 2733 O O . TRP A 1 350 ? 15.419 -2.969 -17.413 1.00 86.69 350 TRP A O 1
ATOM 2743 N N . ASN A 1 351 ? 14.303 -1.511 -16.131 1.00 77.81 351 ASN A N 1
ATOM 2744 C CA . ASN A 1 351 ? 13.784 -0.692 -17.232 1.00 77.81 351 ASN A CA 1
ATOM 2745 C C . ASN A 1 351 ? 14.920 -0.049 -18.039 1.00 77.81 351 ASN A C 1
ATOM 2747 O O . ASN A 1 351 ? 14.809 0.118 -19.251 1.00 77.81 351 ASN A O 1
ATOM 2751 N N . SER A 1 352 ? 16.039 0.284 -17.386 1.00 77.75 352 SER A N 1
ATOM 2752 C CA . SER A 1 352 ? 17.220 0.796 -18.088 1.00 77.75 352 SER A CA 1
ATOM 2753 C C . SER A 1 352 ? 17.845 -0.267 -18.997 1.00 77.75 352 SER A C 1
ATOM 2755 O O . SER A 1 352 ? 18.226 0.048 -20.121 1.00 77.75 352 SER A O 1
ATOM 2757 N N . ILE A 1 353 ? 17.910 -1.522 -18.534 1.00 84.19 353 ILE A N 1
ATOM 2758 C CA . ILE A 1 353 ? 18.392 -2.668 -19.322 1.00 84.19 353 ILE A CA 1
ATOM 2759 C C . ILE A 1 353 ? 17.494 -2.897 -20.540 1.00 84.19 353 ILE A C 1
ATOM 2761 O O . ILE A 1 353 ? 17.997 -2.926 -21.659 1.00 84.19 353 ILE A O 1
ATOM 2765 N N . GLU A 1 354 ? 16.186 -3.051 -20.328 1.00 82.94 354 GLU A N 1
ATOM 2766 C CA . GLU A 1 354 ? 15.207 -3.308 -21.394 1.00 82.94 354 GLU A CA 1
ATOM 2767 C C . GLU A 1 354 ? 15.279 -2.232 -22.480 1.00 82.94 354 GLU A C 1
ATOM 2769 O O . GLU A 1 354 ? 15.438 -2.544 -23.655 1.00 82.94 354 GLU A O 1
ATOM 2774 N N . ARG A 1 355 ? 15.303 -0.960 -22.086 1.00 77.69 355 ARG A N 1
ATOM 2775 C CA . ARG A 1 355 ? 15.402 0.152 -23.029 1.00 77.69 355 ARG A CA 1
ATOM 2776 C C . ARG A 1 355 ? 16.713 0.156 -23.819 1.00 77.69 355 ARG A C 1
ATOM 2778 O O . ARG A 1 355 ? 16.702 0.468 -25.004 1.00 77.69 355 ARG A O 1
ATOM 2785 N N . TYR A 1 356 ? 17.853 -0.186 -23.213 1.00 83.31 356 TYR A N 1
ATOM 2786 C CA . TYR A 1 356 ? 19.097 -0.329 -23.983 1.00 83.31 356 TYR A CA 1
ATOM 2787 C C . TYR A 1 356 ? 19.034 -1.511 -24.960 1.00 83.31 356 TYR A C 1
ATOM 2789 O O . TYR A 1 356 ? 19.632 -1.448 -26.033 1.00 83.31 356 TYR A O 1
ATOM 2797 N N . ILE A 1 357 ? 18.287 -2.568 -24.637 1.00 86.69 357 ILE A N 1
ATOM 2798 C CA . ILE A 1 357 ? 18.029 -3.662 -25.578 1.00 86.69 357 ILE A CA 1
ATOM 2799 C C . ILE A 1 357 ? 17.131 -3.177 -26.729 1.00 86.69 357 ILE A C 1
ATOM 2801 O O . ILE A 1 357 ? 17.491 -3.395 -27.885 1.00 86.69 357 ILE A O 1
ATOM 2805 N N . ASP A 1 358 ? 16.048 -2.448 -26.444 1.00 82.44 358 ASP A N 1
ATOM 2806 C CA . ASP A 1 358 ? 15.175 -1.835 -27.461 1.00 82.44 358 ASP A CA 1
ATOM 2807 C C . ASP A 1 358 ? 15.954 -0.919 -28.414 1.00 82.44 358 ASP A C 1
ATOM 2809 O O . ASP A 1 358 ? 15.769 -0.941 -29.633 1.00 82.44 358 ASP A O 1
ATOM 2813 N N . ASP A 1 359 ? 16.871 -0.123 -27.865 1.00 78.38 359 ASP A N 1
ATOM 2814 C CA . ASP A 1 359 ? 17.733 0.774 -28.632 1.00 78.38 359 ASP A CA 1
ATOM 2815 C C . ASP A 1 359 ? 18.658 0.011 -29.580 1.00 78.38 359 ASP A C 1
ATOM 2817 O O . ASP A 1 359 ? 18.876 0.421 -30.728 1.00 78.38 359 ASP A O 1
ATOM 2821 N N . SER A 1 360 ? 19.170 -1.125 -29.111 1.00 87.19 360 SER A N 1
ATOM 2822 C CA . SER A 1 360 ? 19.952 -2.038 -29.928 1.00 87.19 360 SER A CA 1
ATOM 2823 C C . SER A 1 360 ? 19.108 -2.658 -31.041 1.00 87.19 360 SER A C 1
ATOM 2825 O O . SER A 1 360 ? 19.544 -2.677 -32.191 1.00 87.19 360 SER A O 1
ATOM 2827 N N . GLU A 1 361 ? 17.884 -3.109 -30.746 1.00 85.88 361 GLU A N 1
ATOM 2828 C CA . GLU A 1 361 ? 16.972 -3.666 -31.751 1.00 85.88 361 GLU A CA 1
ATOM 2829 C C . GLU A 1 361 ? 16.599 -2.634 -32.822 1.00 85.88 361 GLU A C 1
ATOM 2831 O O . GLU A 1 361 ? 16.618 -2.956 -34.014 1.00 85.88 361 GLU A O 1
ATOM 2836 N N . GLN A 1 362 ? 16.330 -1.386 -32.425 1.00 82.31 362 GLN A N 1
ATOM 2837 C CA . GLN A 1 362 ? 16.042 -0.286 -33.347 1.00 82.31 362 GLN A CA 1
ATOM 2838 C C . GLN A 1 362 ? 17.238 -0.011 -34.270 1.00 82.31 362 GLN A C 1
ATOM 2840 O O . GLN A 1 362 ? 17.083 0.042 -35.493 1.00 82.31 362 GLN A O 1
ATOM 2845 N N . SER A 1 363 ? 18.438 0.112 -33.698 1.00 83.62 363 SER A N 1
ATOM 2846 C CA . SER A 1 363 ? 19.674 0.372 -34.450 1.00 83.62 363 SER A CA 1
ATOM 2847 C C . SER A 1 363 ? 20.007 -0.788 -35.395 1.00 83.62 363 SER A C 1
ATOM 2849 O O . SER A 1 363 ? 20.340 -0.578 -36.560 1.00 83.62 363 SER A O 1
ATOM 2851 N N . MET A 1 364 ? 19.818 -2.025 -34.931 1.00 85.06 364 MET A N 1
ATOM 2852 C CA . MET A 1 364 ? 19.994 -3.241 -35.724 1.00 85.06 364 MET A CA 1
ATOM 2853 C C . MET A 1 364 ? 18.953 -3.354 -36.847 1.00 85.06 364 MET A C 1
ATOM 2855 O O . MET A 1 364 ? 19.250 -3.886 -37.916 1.00 85.06 364 MET A O 1
ATOM 2859 N N . GLY A 1 365 ? 17.725 -2.876 -36.639 1.00 83.12 365 GLY A N 1
ATOM 2860 C CA . GLY A 1 365 ? 16.675 -2.824 -37.661 1.00 83.12 365 GLY A CA 1
ATOM 2861 C C . GLY A 1 365 ? 16.947 -1.805 -38.775 1.00 83.12 365 GLY A C 1
ATOM 2862 O O . GLY A 1 365 ? 16.472 -1.983 -39.898 1.00 83.12 365 GLY A O 1
ATOM 2863 N N . ALA A 1 366 ? 17.743 -0.770 -38.490 1.00 82.06 366 ALA A N 1
ATOM 2864 C CA . ALA A 1 366 ? 18.165 0.232 -39.467 1.00 82.06 366 ALA A CA 1
ATOM 2865 C C . ALA A 1 366 ? 19.294 -0.257 -40.396 1.00 82.06 366 ALA A C 1
ATOM 2867 O O . ALA A 1 366 ? 19.519 0.337 -41.451 1.00 82.06 366 ALA A O 1
ATOM 2868 N N . ILE A 1 367 ? 19.979 -1.353 -40.048 1.00 84.38 367 ILE A N 1
ATOM 2869 C CA . ILE A 1 367 ? 20.987 -1.987 -40.906 1.00 84.38 367 ILE A CA 1
ATOM 2870 C C . ILE A 1 367 ? 20.275 -2.747 -42.039 1.00 84.38 367 ILE A C 1
ATOM 2872 O O . ILE A 1 367 ? 19.652 -3.789 -41.813 1.00 84.38 367 ILE A O 1
ATOM 2876 N N . LYS A 1 368 ? 20.352 -2.195 -43.256 1.00 81.44 368 LYS A N 1
ATOM 2877 C CA . LYS A 1 368 ? 19.754 -2.712 -44.503 1.00 81.44 368 LYS A CA 1
ATOM 2878 C C . LYS A 1 368 ? 20.823 -2.812 -45.596 1.00 81.44 368 LYS A C 1
ATOM 2880 O O . LYS A 1 368 ? 21.799 -2.070 -45.549 1.00 81.44 368 LYS A O 1
ATOM 2885 N N . ASP A 1 369 ? 20.611 -3.658 -46.605 1.00 75.12 369 ASP A N 1
ATOM 2886 C CA . ASP A 1 369 ? 21.606 -3.921 -47.664 1.00 75.12 369 ASP A CA 1
ATOM 2887 C C . ASP A 1 369 ? 22.047 -2.645 -48.416 1.00 75.12 369 ASP A C 1
ATOM 2889 O O . ASP A 1 369 ? 23.234 -2.433 -48.650 1.00 75.12 369 ASP A O 1
ATOM 2893 N N . GLY A 1 370 ? 21.125 -1.717 -48.693 1.00 72.44 370 GLY A N 1
ATOM 2894 C CA . GLY A 1 370 ? 21.441 -0.443 -49.359 1.00 72.44 370 GLY A CA 1
ATOM 2895 C C . GLY A 1 370 ? 22.167 0.601 -48.493 1.00 72.44 370 GLY A C 1
ATOM 2896 O O . GLY A 1 370 ? 22.399 1.717 -48.956 1.00 72.44 370 GLY A O 1
ATOM 2897 N N . LEU A 1 371 ? 22.495 0.295 -47.233 1.00 77.81 371 LEU A N 1
ATOM 2898 C CA . LEU A 1 371 ? 23.118 1.246 -46.312 1.00 77.81 371 LEU A CA 1
ATOM 2899 C C . LEU A 1 371 ? 24.592 1.469 -46.674 1.00 77.81 371 LEU A C 1
ATOM 2901 O O . LEU A 1 371 ? 25.334 0.516 -46.906 1.00 77.81 371 LEU A O 1
ATOM 2905 N N . ARG A 1 372 ? 25.049 2.727 -46.680 1.00 75.19 372 ARG A N 1
ATOM 2906 C CA . ARG A 1 372 ? 26.468 3.049 -46.909 1.00 75.19 372 ARG A CA 1
ATOM 2907 C C . ARG A 1 372 ? 27.371 2.409 -45.860 1.00 75.19 372 ARG A C 1
ATOM 2909 O O . ARG A 1 372 ? 27.013 2.378 -44.686 1.00 75.19 372 ARG A O 1
ATOM 2916 N N . LEU A 1 373 ? 28.581 2.007 -46.245 1.00 71.75 373 LEU A N 1
ATOM 2917 C CA . LEU A 1 373 ? 29.503 1.301 -45.345 1.00 71.75 373 LEU A CA 1
ATOM 2918 C C . LEU A 1 373 ? 29.875 2.111 -44.084 1.00 71.75 373 LEU A C 1
ATOM 2920 O O . LEU A 1 373 ? 29.901 1.568 -42.982 1.00 71.75 373 LEU A O 1
ATOM 2924 N N . SER A 1 374 ? 30.088 3.424 -44.212 1.00 67.31 374 SER A N 1
ATOM 2925 C CA . SER A 1 374 ? 30.336 4.315 -43.065 1.00 67.31 374 SER A CA 1
ATOM 2926 C C . SER A 1 374 ? 29.143 4.383 -42.103 1.00 67.31 374 SER A C 1
ATOM 2928 O O . SER A 1 374 ? 29.317 4.397 -40.884 1.00 67.31 374 SER A O 1
ATOM 2930 N N . ARG A 1 375 ? 27.922 4.374 -42.645 1.00 71.88 375 ARG A N 1
ATOM 2931 C CA . ARG A 1 375 ? 26.669 4.405 -41.879 1.00 71.88 375 ARG A CA 1
ATOM 2932 C C . ARG A 1 375 ? 26.360 3.058 -41.246 1.00 71.88 375 ARG A C 1
ATOM 2934 O O . ARG A 1 375 ? 25.915 3.025 -40.105 1.00 71.88 375 ARG A O 1
ATOM 2941 N N . PHE A 1 376 ? 26.664 1.963 -41.940 1.00 82.88 376 PHE A N 1
ATOM 2942 C CA . PHE A 1 376 ? 26.667 0.622 -41.367 1.00 82.88 376 PHE A CA 1
ATOM 2943 C C . PHE A 1 376 ? 27.571 0.570 -40.136 1.00 82.88 376 PHE A C 1
ATOM 2945 O O . PHE A 1 376 ? 27.099 0.185 -39.073 1.00 82.88 376 PHE A O 1
ATOM 2952 N N . MET A 1 377 ? 28.820 1.039 -40.240 1.00 79.94 377 MET A N 1
ATOM 2953 C CA . MET A 1 377 ? 29.744 1.056 -39.102 1.00 79.94 377 MET A CA 1
ATOM 2954 C C . MET A 1 377 ? 29.235 1.927 -37.953 1.00 79.94 377 MET A C 1
ATOM 2956 O O . MET A 1 377 ? 29.333 1.527 -36.797 1.00 79.94 377 MET A O 1
ATOM 2960 N N . SER A 1 378 ? 28.637 3.085 -38.251 1.00 76.25 378 SER A N 1
ATOM 2961 C CA . SER A 1 378 ? 28.001 3.924 -37.227 1.00 76.25 378 SER A CA 1
ATOM 2962 C C . SER A 1 378 ? 26.855 3.191 -36.522 1.00 76.25 378 SER A C 1
ATOM 2964 O O . SER A 1 378 ? 26.831 3.129 -35.297 1.00 76.25 378 SER A O 1
ATOM 2966 N N . LYS A 1 379 ? 25.931 2.583 -37.278 1.00 81.69 379 LYS A N 1
ATOM 2967 C CA . LYS A 1 379 ? 24.771 1.865 -36.726 1.00 81.69 379 LYS A CA 1
ATOM 2968 C C . LYS A 1 379 ? 25.166 0.596 -35.981 1.00 81.69 379 LYS A C 1
ATOM 2970 O O . LYS A 1 379 ? 24.605 0.307 -34.931 1.00 81.69 379 LYS A O 1
ATOM 2975 N N . PHE A 1 380 ? 26.158 -0.136 -36.472 1.00 85.25 380 PHE A N 1
ATOM 2976 C CA . PHE A 1 380 ? 26.702 -1.295 -35.777 1.00 85.25 380 PHE A CA 1
ATOM 2977 C C . PHE A 1 380 ? 27.381 -0.890 -34.460 1.00 85.25 380 PHE A C 1
ATOM 2979 O O . PHE A 1 380 ? 27.169 -1.541 -33.441 1.00 85.25 380 PHE A O 1
ATOM 2986 N N . ASN A 1 381 ? 28.103 0.234 -34.431 1.00 84.69 381 ASN A N 1
ATOM 2987 C CA . ASN A 1 381 ? 28.649 0.773 -33.184 1.00 84.69 381 ASN A CA 1
ATOM 2988 C C . ASN A 1 381 ? 27.547 1.211 -32.204 1.00 84.69 381 ASN A C 1
ATOM 2990 O O . ASN A 1 381 ? 27.671 0.937 -31.017 1.00 84.69 381 ASN A O 1
ATOM 2994 N N . GLU A 1 382 ? 26.440 1.803 -32.671 1.00 83.00 382 GLU A N 1
ATOM 2995 C CA . GLU A 1 382 ? 25.279 2.120 -31.813 1.00 83.00 382 GLU A CA 1
ATOM 2996 C C . GLU A 1 382 ? 24.673 0.855 -31.166 1.00 83.00 382 GLU A C 1
ATOM 2998 O O . GLU A 1 382 ? 24.323 0.858 -29.979 1.00 83.00 382 GLU A O 1
ATOM 3003 N N . VAL A 1 383 ? 24.595 -0.252 -31.917 1.00 89.19 383 VAL A N 1
ATOM 3004 C CA . VAL A 1 383 ? 24.183 -1.568 -31.395 1.00 89.19 383 VAL A CA 1
ATOM 3005 C C . VAL A 1 383 ? 25.154 -2.029 -30.304 1.00 89.19 383 VAL A C 1
ATOM 3007 O O . VAL A 1 383 ? 24.709 -2.424 -29.224 1.00 89.19 383 VAL A O 1
ATOM 3010 N N . VAL A 1 384 ? 26.463 -1.982 -30.571 1.00 89.81 384 VAL A N 1
ATOM 3011 C CA . VAL A 1 384 ? 27.516 -2.406 -29.633 1.00 89.81 384 VAL A CA 1
ATOM 3012 C C . VAL A 1 384 ? 27.501 -1.558 -28.360 1.00 89.81 384 VAL A C 1
ATOM 3014 O O . VAL A 1 384 ? 27.512 -2.110 -27.262 1.00 89.81 384 VAL A O 1
ATOM 3017 N N . ASP A 1 385 ? 27.404 -0.235 -28.484 1.00 86.00 385 ASP A N 1
ATOM 3018 C CA . ASP A 1 385 ? 27.351 0.700 -27.357 1.00 86.00 385 ASP A CA 1
ATOM 3019 C C . ASP A 1 385 ? 26.138 0.446 -26.456 1.00 86.00 385 ASP A C 1
ATOM 3021 O O . ASP A 1 385 ? 26.232 0.538 -25.230 1.00 86.00 385 ASP A O 1
ATOM 3025 N N . SER A 1 386 ? 24.997 0.095 -27.050 1.00 88.06 386 SER A N 1
ATOM 3026 C CA . SER A 1 386 ? 23.792 -0.268 -26.302 1.00 88.06 386 SER A CA 1
ATOM 3027 C C . SER A 1 386 ? 24.022 -1.532 -25.467 1.00 88.06 386 SER A C 1
ATOM 3029 O O . SER A 1 386 ? 23.747 -1.548 -24.266 1.00 88.06 386 SER A O 1
ATOM 3031 N N . TRP A 1 387 ? 24.635 -2.561 -26.055 1.00 92.62 387 TRP A N 1
ATOM 3032 C CA . TRP A 1 387 ? 24.977 -3.800 -25.351 1.00 92.62 387 TRP A CA 1
ATOM 3033 C C . TRP A 1 387 ? 26.093 -3.645 -24.319 1.00 92.62 387 TRP A C 1
ATOM 3035 O O . TRP A 1 387 ? 26.083 -4.338 -23.300 1.00 92.62 387 TRP A O 1
ATOM 3045 N N . LYS A 1 388 ? 27.018 -2.707 -24.529 1.00 89.25 388 LYS A N 1
ATOM 3046 C CA . LYS A 1 388 ? 28.008 -2.322 -23.523 1.00 89.25 388 LYS A CA 1
ATOM 3047 C C . LYS A 1 388 ? 27.331 -1.753 -22.277 1.00 89.25 388 LYS A C 1
ATOM 3049 O O . LYS A 1 388 ? 27.619 -2.201 -21.173 1.00 89.25 388 LYS A O 1
ATOM 3054 N N . LYS A 1 389 ? 26.366 -0.841 -22.443 1.00 85.75 389 LYS A N 1
ATOM 3055 C CA . LYS A 1 389 ? 25.581 -0.310 -21.314 1.00 85.75 389 LYS A CA 1
ATOM 3056 C C . LYS A 1 389 ? 24.760 -1.395 -20.617 1.00 85.75 389 LYS A C 1
ATOM 3058 O O . LYS A 1 389 ? 24.703 -1.408 -19.391 1.00 85.75 389 LYS A O 1
ATOM 3063 N N . VAL A 1 390 ? 24.153 -2.315 -21.376 1.00 87.12 390 VAL A N 1
ATOM 3064 C CA . VAL A 1 390 ? 23.464 -3.491 -20.812 1.00 87.12 390 VAL A CA 1
ATOM 3065 C C . VAL A 1 390 ? 24.417 -4.304 -19.937 1.00 87.12 390 VAL A C 1
ATOM 3067 O O . VAL A 1 390 ? 24.066 -4.623 -18.803 1.00 87.12 390 VAL A O 1
ATOM 3070 N N . ALA A 1 391 ? 25.623 -4.605 -20.428 1.00 84.88 391 ALA A N 1
ATOM 3071 C CA . ALA A 1 391 ? 26.614 -5.354 -19.663 1.00 84.88 391 ALA A CA 1
ATOM 3072 C C . ALA A 1 391 ? 27.064 -4.609 -18.402 1.00 84.88 391 ALA A C 1
ATOM 3074 O O . ALA A 1 391 ? 27.099 -5.219 -17.337 1.00 84.88 391 ALA A O 1
ATOM 3075 N N . ASP A 1 392 ? 27.341 -3.307 -18.501 1.00 82.69 392 ASP A N 1
ATOM 3076 C CA . ASP A 1 392 ? 27.768 -2.482 -17.366 1.00 82.69 392 ASP A CA 1
ATOM 3077 C C . ASP A 1 392 ? 26.708 -2.438 -16.254 1.00 82.69 392 ASP A C 1
ATOM 3079 O O . ASP A 1 392 ? 27.043 -2.542 -15.071 1.00 82.69 392 ASP A O 1
ATOM 3083 N N . VAL A 1 393 ? 25.426 -2.284 -16.610 1.00 78.19 393 VAL A N 1
ATOM 3084 C CA . VAL A 1 393 ? 24.318 -2.257 -15.639 1.00 78.19 393 VAL A CA 1
ATOM 3085 C C . VAL A 1 393 ? 24.063 -3.650 -15.059 1.00 78.19 393 VAL A C 1
ATOM 3087 O O . VAL A 1 393 ? 23.866 -3.784 -13.851 1.00 78.19 393 VAL A O 1
ATOM 3090 N N . ALA A 1 394 ? 24.092 -4.693 -15.891 1.00 83.75 394 ALA A N 1
ATOM 3091 C CA . ALA A 1 394 ? 23.874 -6.066 -15.448 1.00 83.75 394 ALA A CA 1
ATOM 3092 C C . ALA A 1 394 ? 24.999 -6.572 -14.527 1.00 83.75 394 ALA A C 1
ATOM 3094 O O . ALA A 1 394 ? 24.717 -7.262 -13.549 1.00 83.75 394 ALA A O 1
ATOM 3095 N N . ASP A 1 395 ? 26.253 -6.198 -14.795 1.00 82.06 395 ASP A N 1
ATOM 3096 C CA . ASP A 1 395 ? 27.398 -6.521 -13.939 1.00 82.06 395 ASP A CA 1
ATOM 3097 C C . ASP A 1 395 ? 27.255 -5.898 -12.549 1.00 82.06 395 ASP A C 1
ATOM 3099 O O . ASP A 1 395 ? 27.299 -6.597 -11.538 1.00 82.06 395 ASP A O 1
ATOM 3103 N N . GLN A 1 396 ? 26.971 -4.596 -12.508 1.00 80.31 396 GLN A N 1
ATOM 3104 C CA . GLN A 1 396 ? 26.730 -3.869 -11.263 1.00 80.31 396 GLN A CA 1
ATOM 3105 C C . GLN A 1 396 ? 25.562 -4.458 -10.465 1.00 80.31 396 GLN A C 1
ATOM 3107 O O . GLN A 1 396 ? 25.631 -4.575 -9.242 1.00 80.31 396 GLN A O 1
ATOM 3112 N N . LEU A 1 397 ? 24.489 -4.861 -11.149 1.00 83.44 397 LEU A N 1
ATOM 3113 C CA . LEU A 1 397 ? 23.348 -5.500 -10.511 1.00 83.44 397 LEU A CA 1
ATOM 3114 C C . LEU A 1 397 ? 23.738 -6.834 -9.859 1.00 83.44 397 LEU A C 1
ATOM 3116 O O . LEU A 1 397 ? 23.444 -7.039 -8.681 1.00 83.44 397 LEU A O 1
ATOM 3120 N N . VAL A 1 398 ? 24.417 -7.718 -10.597 1.00 84.19 398 VAL A N 1
ATOM 3121 C CA . VAL A 1 398 ? 24.899 -9.012 -10.080 1.00 84.19 398 VAL A CA 1
ATOM 3122 C C . VAL A 1 398 ? 25.835 -8.802 -8.887 1.00 84.19 398 VAL A C 1
ATOM 3124 O O . VAL A 1 398 ? 25.666 -9.458 -7.858 1.00 84.19 398 VAL A O 1
ATOM 3127 N N . GLU A 1 399 ? 26.748 -7.832 -8.972 1.00 81.06 399 GLU A N 1
ATOM 3128 C CA . GLU A 1 399 ? 27.666 -7.490 -7.884 1.00 81.06 399 GLU A CA 1
ATOM 3129 C C . GLU A 1 399 ? 26.919 -7.047 -6.614 1.00 81.06 399 GLU A C 1
ATOM 3131 O O . GLU A 1 399 ? 27.208 -7.533 -5.519 1.00 81.06 399 GLU A O 1
ATOM 3136 N N . VAL A 1 400 ? 25.914 -6.174 -6.740 1.00 82.88 400 VAL A N 1
ATOM 3137 C CA . VAL A 1 400 ? 25.102 -5.709 -5.602 1.00 82.88 400 VAL A CA 1
ATOM 3138 C C . VAL A 1 400 ? 24.370 -6.866 -4.915 1.00 82.88 400 VAL A C 1
ATOM 3140 O O . VAL A 1 400 ? 24.303 -6.917 -3.681 1.00 82.88 400 VAL A O 1
ATOM 3143 N N . PHE A 1 401 ? 23.844 -7.822 -5.684 1.00 85.31 401 PHE A N 1
ATOM 3144 C CA . PHE A 1 401 ? 23.221 -9.024 -5.129 1.00 85.31 401 PHE A CA 1
ATOM 3145 C C . PHE A 1 401 ? 24.227 -9.921 -4.400 1.00 85.31 401 PHE A C 1
ATOM 3147 O O . PHE A 1 401 ? 23.916 -10.409 -3.308 1.00 85.31 401 PHE A O 1
ATOM 3154 N N . ASP A 1 402 ? 25.423 -10.111 -4.956 1.00 84.44 402 ASP A N 1
ATOM 3155 C CA . ASP A 1 402 ? 26.482 -10.909 -4.333 1.00 84.44 402 ASP A CA 1
ATOM 3156 C C . ASP A 1 402 ? 26.973 -10.273 -3.024 1.00 84.44 402 ASP A C 1
ATOM 3158 O O . ASP A 1 402 ? 27.086 -10.957 -2.000 1.00 84.44 402 ASP A O 1
ATOM 3162 N N . GLN A 1 403 ? 27.182 -8.953 -3.009 1.00 80.81 403 GLN A N 1
ATOM 3163 C CA . GLN A 1 403 ? 27.533 -8.201 -1.801 1.00 80.81 403 GLN A CA 1
ATOM 3164 C C . GLN A 1 403 ? 26.443 -8.334 -0.722 1.00 80.81 403 GLN A C 1
ATOM 3166 O O . GLN A 1 403 ? 26.740 -8.619 0.442 1.00 80.81 403 GLN A O 1
ATOM 3171 N N . ALA A 1 404 ? 25.168 -8.197 -1.103 1.00 81.38 404 ALA A N 1
ATOM 3172 C CA . ALA A 1 404 ? 24.036 -8.359 -0.192 1.00 81.38 404 ALA A CA 1
ATOM 3173 C C . ALA A 1 404 ? 23.900 -9.796 0.348 1.00 81.38 404 ALA A C 1
ATOM 3175 O O . ALA A 1 404 ? 23.491 -10.004 1.494 1.00 81.38 404 ALA A O 1
ATOM 3176 N N . ASP A 1 405 ? 24.217 -10.815 -0.456 1.00 82.31 405 ASP A N 1
ATOM 3177 C CA . ASP A 1 405 ? 24.256 -12.218 -0.034 1.00 82.31 405 ASP A CA 1
ATOM 3178 C C . ASP A 1 405 ? 25.340 -12.477 1.013 1.00 82.31 405 ASP A C 1
ATOM 3180 O O . ASP A 1 405 ? 25.072 -13.157 2.009 1.00 82.31 405 ASP A O 1
ATOM 3184 N N . GLN A 1 406 ? 26.539 -11.937 0.802 1.00 82.81 406 GLN A N 1
ATOM 3185 C CA . GLN A 1 406 ? 27.662 -12.073 1.729 1.00 82.81 406 GLN A CA 1
ATOM 3186 C C . GLN A 1 406 ? 27.370 -11.377 3.062 1.00 82.81 406 GLN A C 1
ATOM 3188 O O . GLN A 1 406 ? 27.517 -11.985 4.125 1.00 82.81 406 GLN A O 1
ATOM 3193 N N . GLU A 1 407 ? 26.882 -10.138 3.017 1.00 78.44 407 GLU A N 1
ATOM 3194 C CA . GLU A 1 407 ? 26.600 -9.350 4.217 1.00 78.44 407 GLU A CA 1
ATOM 3195 C C . GLU A 1 407 ? 25.439 -9.925 5.037 1.00 78.44 407 GLU A C 1
ATOM 3197 O O . GLU A 1 407 ? 25.522 -10.018 6.263 1.00 78.44 407 GLU A O 1
ATOM 3202 N N . TYR A 1 408 ? 24.375 -10.390 4.376 1.00 76.62 408 TYR A N 1
ATOM 3203 C CA . TYR A 1 408 ? 23.252 -11.022 5.069 1.00 76.62 408 TYR A CA 1
ATOM 3204 C C . TYR A 1 408 ? 23.673 -12.309 5.798 1.00 76.62 408 TYR A C 1
ATOM 3206 O O . TYR A 1 408 ? 23.222 -12.565 6.914 1.00 76.62 408 TYR A O 1
ATOM 3214 N N . LYS A 1 409 ? 24.579 -13.105 5.208 1.00 76.12 409 LYS A N 1
ATOM 3215 C CA . LYS A 1 409 ? 25.147 -14.295 5.865 1.00 76.12 409 LYS A CA 1
ATOM 3216 C C . LYS A 1 409 ? 26.049 -13.925 7.048 1.00 76.12 409 LYS A C 1
ATOM 3218 O O . LYS A 1 409 ? 25.998 -14.606 8.068 1.00 76.12 409 LYS A O 1
ATOM 3223 N N . ALA A 1 410 ? 26.838 -12.854 6.934 1.00 69.12 410 ALA A N 1
ATOM 3224 C CA . ALA A 1 410 ? 27.753 -12.398 7.983 1.00 69.12 410 ALA A CA 1
ATOM 3225 C C . ALA A 1 410 ? 27.027 -11.803 9.207 1.00 69.12 410 ALA A C 1
ATOM 3227 O O . ALA A 1 410 ? 27.442 -12.028 10.344 1.00 69.12 410 ALA A O 1
ATOM 3228 N N . ASN A 1 411 ? 25.916 -11.091 8.992 1.00 62.56 411 ASN A N 1
ATOM 3229 C CA . ASN A 1 411 ? 25.172 -10.404 10.053 1.00 62.56 411 ASN A CA 1
ATOM 3230 C C . ASN A 1 411 ? 24.164 -11.293 10.812 1.00 62.56 411 ASN A C 1
ATOM 3232 O O . ASN A 1 411 ? 23.590 -10.845 11.803 1.00 62.56 411 ASN A O 1
ATOM 3236 N N . ASN A 1 412 ? 23.993 -12.569 10.442 1.00 52.44 412 ASN A N 1
ATOM 3237 C CA . ASN A 1 412 ? 23.088 -13.506 11.133 1.00 52.44 412 ASN A CA 1
ATOM 3238 C C . ASN A 1 412 ? 23.561 -13.949 12.545 1.00 52.44 412 ASN A C 1
ATOM 3240 O O . ASN A 1 412 ? 22.948 -14.830 13.142 1.00 52.44 412 ASN A O 1
ATOM 3244 N N . ASN A 1 413 ? 24.603 -13.308 13.099 1.00 37.28 413 ASN A N 1
ATOM 3245 C CA . ASN A 1 413 ? 25.115 -13.491 14.466 1.00 37.28 413 ASN A CA 1
ATOM 3246 C C . ASN A 1 413 ? 25.033 -12.229 15.361 1.00 37.28 413 ASN A C 1
ATOM 3248 O O . ASN A 1 413 ? 25.639 -12.203 16.432 1.00 37.28 413 ASN A O 1
ATOM 3252 N N . GLY A 1 414 ? 24.298 -11.173 14.992 1.00 30.45 414 GLY A N 1
ATOM 3253 C CA . GLY A 1 414 ? 24.232 -9.973 15.835 1.00 30.45 414 GLY A CA 1
ATOM 3254 C C . GLY A 1 414 ? 23.068 -9.043 15.523 1.00 30.45 414 GLY A C 1
ATOM 3255 O O . GLY A 1 414 ? 22.768 -8.763 14.371 1.00 30.45 414 GLY A O 1
ATOM 3256 N N . ALA A 1 415 ? 22.416 -8.569 16.585 1.00 32.12 415 ALA A N 1
ATOM 3257 C CA . ALA A 1 415 ? 21.222 -7.731 16.580 1.00 32.12 415 ALA A CA 1
ATOM 3258 C C . ALA A 1 415 ? 21.249 -6.560 15.574 1.00 32.12 415 ALA A C 1
ATOM 3260 O O . ALA A 1 415 ? 22.214 -5.801 15.476 1.00 32.12 415 ALA A O 1
ATOM 3261 N N . VAL A 1 416 ? 20.118 -6.387 14.887 1.00 31.69 416 VAL A N 1
ATOM 3262 C CA . VAL A 1 416 ? 19.860 -5.347 13.885 1.00 31.69 416 VAL A CA 1
ATOM 3263 C C . VAL A 1 416 ? 19.866 -3.956 14.529 1.00 31.69 416 VAL A C 1
ATOM 3265 O O . VAL A 1 416 ? 19.061 -3.669 15.414 1.00 31.69 416 VAL A O 1
ATOM 3268 N N . ARG A 1 417 ? 20.731 -3.058 14.043 1.00 27.78 417 ARG A N 1
ATOM 3269 C CA . ARG A 1 417 ? 20.606 -1.608 14.256 1.00 27.78 417 ARG A CA 1
ATOM 3270 C C . ARG A 1 417 ? 19.901 -0.985 13.055 1.00 27.78 417 ARG A C 1
ATOM 3272 O O . ARG A 1 417 ? 20.357 -1.135 11.927 1.00 27.78 417 ARG A O 1
ATOM 3279 N N . MET A 1 418 ? 18.796 -0.291 13.312 1.00 28.73 418 MET A N 1
ATOM 3280 C CA . MET A 1 418 ? 18.086 0.521 12.322 1.00 28.73 418 MET A CA 1
ATOM 3281 C C . MET A 1 418 ? 18.672 1.936 12.317 1.00 28.73 418 MET A C 1
ATOM 3283 O O . MET A 1 418 ? 18.775 2.557 13.376 1.00 28.73 418 MET A O 1
ATOM 3287 N N . ALA A 1 419 ? 19.024 2.454 11.142 1.00 25.55 419 ALA A N 1
ATOM 3288 C CA . ALA A 1 419 ? 19.277 3.877 10.943 1.00 25.55 419 ALA A CA 1
ATOM 3289 C C . ALA A 1 419 ? 17.946 4.578 10.623 1.00 25.55 419 ALA A C 1
ATOM 3291 O O . ALA A 1 419 ? 17.176 4.104 9.791 1.00 25.55 419 ALA A O 1
ATOM 3292 N N . ARG A 1 420 ? 17.661 5.693 11.303 1.00 24.78 420 ARG A N 1
ATOM 3293 C CA . ARG A 1 420 ? 16.555 6.605 10.981 1.00 24.78 420 ARG A CA 1
ATOM 3294 C C . ARG A 1 420 ? 17.140 7.819 10.269 1.00 24.78 420 ARG A C 1
ATOM 3296 O O . ARG A 1 420 ? 18.030 8.452 10.827 1.00 24.78 420 ARG A O 1
ATOM 3303 N N . PHE A 1 421 ? 16.596 8.180 9.112 1.00 26.45 421 PHE A N 1
ATOM 3304 C CA . PHE A 1 421 ? 16.773 9.517 8.547 1.00 26.45 421 PHE A CA 1
ATOM 3305 C C . PHE A 1 421 ? 15.502 10.332 8.791 1.00 26.45 421 PHE A C 1
ATOM 3307 O O . PHE A 1 421 ? 14.398 9.894 8.473 1.00 26.45 421 PHE A O 1
ATOM 3314 N N . ALA A 1 422 ? 15.672 11.497 9.413 1.00 24.28 422 ALA A N 1
ATOM 3315 C CA . ALA A 1 422 ? 14.638 12.509 9.570 1.00 24.28 422 ALA A CA 1
ATOM 3316 C C . ALA A 1 422 ? 14.733 13.497 8.399 1.00 24.28 422 ALA A C 1
ATOM 3318 O O . ALA A 1 422 ? 15.822 13.968 8.081 1.00 24.28 422 ALA A O 1
ATOM 3319 N N . ALA A 1 423 ? 13.594 13.804 7.780 1.00 24.19 423 ALA A N 1
ATOM 3320 C CA . ALA A 1 423 ? 13.461 14.861 6.786 1.00 24.19 423 ALA A CA 1
ATOM 3321 C C . ALA A 1 423 ? 13.064 16.172 7.481 1.00 24.19 423 ALA A C 1
ATOM 3323 O O . ALA A 1 423 ? 12.154 16.188 8.311 1.00 24.19 423 ALA A O 1
ATOM 3324 N N . LEU A 1 424 ? 13.736 17.263 7.124 1.00 23.19 424 LEU A N 1
ATOM 3325 C CA . LEU A 1 424 ? 13.378 18.629 7.494 1.00 23.19 424 LEU A CA 1
ATOM 3326 C C . LEU A 1 424 ? 13.587 19.488 6.246 1.00 23.19 424 LEU A C 1
ATOM 3328 O O . LEU A 1 424 ? 14.719 19.675 5.810 1.00 23.19 424 LEU A O 1
ATOM 3332 N N . THR A 1 425 ? 12.503 19.999 5.670 1.00 27.69 425 THR A N 1
ATOM 3333 C CA . THR A 1 425 ? 12.557 21.018 4.616 1.00 27.69 425 THR A CA 1
ATOM 3334 C C . THR A 1 425 ? 11.677 22.190 5.021 1.00 27.69 425 THR A C 1
ATOM 3336 O O . THR A 1 425 ? 10.464 22.052 5.184 1.00 27.69 425 THR A O 1
ATOM 3339 N N . SER A 1 426 ? 12.308 23.345 5.210 1.00 26.14 426 SER A N 1
ATOM 3340 C CA . SER A 1 426 ? 11.663 24.642 5.399 1.00 26.14 426 SER A CA 1
ATOM 3341 C C . SER A 1 426 ? 11.259 25.239 4.051 1.00 26.14 426 SER A C 1
ATOM 3343 O O . SER A 1 426 ? 12.064 25.264 3.121 1.00 26.14 426 SER A O 1
ATOM 3345 N N . ALA A 1 427 ? 10.034 25.755 3.973 1.00 26.19 427 ALA A N 1
ATOM 3346 C CA . ALA A 1 427 ? 9.494 26.451 2.813 1.00 26.19 427 ALA A CA 1
ATOM 3347 C C . ALA A 1 427 ? 10.001 27.902 2.725 1.00 26.19 427 ALA A C 1
ATOM 3349 O O . ALA A 1 427 ? 9.996 28.632 3.717 1.00 26.19 427 ALA A O 1
ATOM 3350 N N . GLY A 1 428 ? 10.366 28.323 1.515 1.00 25.62 428 GLY A N 1
ATOM 3351 C CA . GLY A 1 428 ? 10.502 29.718 1.096 1.00 25.62 428 GLY A CA 1
ATOM 3352 C C . GLY A 1 428 ? 9.858 29.882 -0.289 1.00 25.62 428 GLY A C 1
ATOM 3353 O O . GLY A 1 428 ? 9.858 28.916 -1.054 1.00 25.62 428 GLY A O 1
ATOM 3354 N N . PRO A 1 429 ? 9.257 31.040 -0.616 1.00 42.81 429 PRO A N 1
ATOM 3355 C CA . PRO A 1 429 ? 8.437 31.185 -1.810 1.00 42.81 429 PRO A CA 1
ATOM 3356 C C . PRO A 1 429 ? 9.291 31.610 -3.007 1.00 42.81 429 PRO A C 1
ATOM 3358 O O . PRO A 1 429 ? 10.087 32.543 -2.899 1.00 42.81 429 PRO A O 1
ATOM 3361 N N . ALA A 1 430 ? 9.085 30.986 -4.163 1.00 29.33 430 ALA A N 1
ATOM 3362 C CA . ALA A 1 430 ? 9.467 31.586 -5.434 1.00 29.33 430 ALA A CA 1
ATOM 3363 C C . ALA A 1 430 ? 8.573 31.058 -6.557 1.00 29.33 430 ALA A C 1
ATOM 3365 O O . ALA A 1 430 ? 8.575 29.869 -6.867 1.00 29.33 430 ALA A O 1
ATOM 3366 N N . ASP A 1 431 ? 7.833 31.985 -7.160 1.00 35.72 431 ASP A N 1
ATOM 3367 C CA . ASP A 1 431 ? 7.269 31.864 -8.498 1.00 35.72 431 ASP A CA 1
ATOM 3368 C C . ASP A 1 431 ? 8.347 31.368 -9.468 1.00 35.72 431 ASP A C 1
ATOM 3370 O O . ASP A 1 431 ? 9.284 32.094 -9.795 1.00 35.72 431 ASP A O 1
ATOM 3374 N N . ASN A 1 432 ? 8.221 30.119 -9.905 1.00 37.66 432 ASN A N 1
ATOM 3375 C CA . ASN A 1 432 ? 8.619 29.630 -11.218 1.00 37.66 432 ASN A CA 1
ATOM 3376 C C . ASN A 1 432 ? 8.055 28.216 -11.377 1.00 37.66 432 ASN A C 1
ATOM 3378 O O . ASN A 1 432 ? 8.043 27.440 -10.431 1.00 37.66 432 ASN A O 1
ATOM 3382 N N . LEU A 1 433 ? 7.587 27.891 -12.583 1.00 52.41 433 LEU A N 1
ATOM 3383 C CA . LEU A 1 433 ? 6.979 26.617 -13.000 1.00 52.41 433 LEU A CA 1
ATOM 3384 C C . LEU A 1 433 ? 7.950 25.405 -12.932 1.00 52.41 433 LEU A C 1
ATOM 3386 O O . LEU A 1 433 ? 8.089 24.674 -13.916 1.00 52.41 433 LEU A O 1
ATOM 3390 N N . GLN A 1 434 ? 8.677 25.219 -11.833 1.00 62.72 434 GLN A N 1
ATOM 3391 C CA . GLN A 1 434 ? 9.511 24.048 -11.571 1.00 62.72 434 GLN A CA 1
ATOM 3392 C C . GLN A 1 434 ? 8.665 22.937 -10.953 1.00 62.72 434 GLN A C 1
ATOM 3394 O O . GLN A 1 434 ? 7.873 23.191 -10.053 1.00 62.72 434 GLN A O 1
ATOM 3399 N N . ILE A 1 435 ? 8.858 21.715 -11.456 1.00 72.81 435 ILE A N 1
ATOM 3400 C CA . ILE A 1 435 ? 8.185 20.519 -10.950 1.00 72.81 435 ILE A CA 1
ATOM 3401 C C . ILE A 1 435 ? 8.720 20.221 -9.549 1.00 72.81 435 ILE A C 1
ATOM 3403 O O . ILE A 1 435 ? 9.936 20.118 -9.367 1.00 72.81 435 ILE A O 1
ATOM 3407 N N . ASN A 1 436 ? 7.824 20.067 -8.578 1.00 77.56 436 ASN A N 1
ATOM 3408 C CA . ASN A 1 436 ? 8.161 19.754 -7.197 1.00 77.56 436 ASN A CA 1
ATOM 3409 C C . ASN A 1 436 ? 7.897 18.264 -6.874 1.00 77.56 436 ASN A C 1
ATOM 3411 O O . ASN A 1 436 ? 6.769 17.898 -6.526 1.00 77.56 436 ASN A O 1
ATOM 3415 N N . PRO A 1 437 ? 8.919 17.386 -6.940 1.00 72.56 437 PRO A N 1
ATOM 3416 C CA . PRO A 1 437 ? 8.755 15.954 -6.662 1.00 72.56 437 PRO A CA 1
ATOM 3417 C C . PRO A 1 437 ? 8.367 15.655 -5.202 1.00 72.56 437 PRO A C 1
ATOM 3419 O O . PRO A 1 437 ? 7.702 14.660 -4.914 1.00 72.56 437 PRO A O 1
ATOM 3422 N N . GLU A 1 438 ? 8.693 16.540 -4.254 1.00 74.75 438 GLU A N 1
ATOM 3423 C CA . GLU A 1 438 ? 8.290 16.375 -2.848 1.00 74.75 438 GLU A CA 1
ATOM 3424 C C . GLU A 1 438 ? 6.773 16.521 -2.669 1.00 74.75 438 GLU A C 1
ATOM 3426 O O . GLU A 1 438 ? 6.163 15.835 -1.849 1.00 74.75 438 GLU A O 1
ATOM 3431 N N . VAL A 1 439 ? 6.134 17.376 -3.474 1.00 79.62 439 VAL A N 1
ATOM 3432 C CA . VAL A 1 439 ? 4.673 17.541 -3.476 1.00 79.62 439 VAL A CA 1
ATOM 3433 C C . VAL A 1 439 ? 3.998 16.291 -4.039 1.00 79.62 439 VAL A C 1
ATOM 3435 O O . VAL A 1 439 ? 3.060 15.776 -3.426 1.00 79.62 439 VAL A O 1
ATOM 3438 N N . LEU A 1 440 ? 4.501 15.761 -5.160 1.00 83.12 440 LEU A N 1
ATOM 3439 C CA . LEU A 1 440 ? 3.978 14.540 -5.783 1.00 83.12 440 LEU A CA 1
ATOM 3440 C C . LEU A 1 440 ? 4.113 13.333 -4.844 1.00 83.12 440 LEU A C 1
ATOM 3442 O O . LEU A 1 440 ? 3.126 12.650 -4.551 1.00 83.12 440 LEU A O 1
ATOM 3446 N N . SER A 1 441 ? 5.319 13.092 -4.329 1.00 77.25 441 SER A N 1
ATOM 3447 C CA . SER A 1 441 ? 5.609 11.964 -3.443 1.00 77.25 441 SER A CA 1
ATOM 3448 C C . SER A 1 441 ? 4.929 12.099 -2.070 1.00 77.25 441 SER A C 1
ATOM 3450 O O . SER A 1 441 ? 4.437 11.104 -1.521 1.00 77.25 441 SER A O 1
ATOM 3452 N N . GLY A 1 442 ? 4.833 13.317 -1.528 1.00 78.81 442 GLY A N 1
ATOM 3453 C CA . GLY A 1 442 ? 4.136 13.634 -0.283 1.00 78.81 442 GLY A CA 1
ATOM 3454 C C . GLY A 1 442 ? 2.633 13.373 -0.369 1.00 78.81 442 GLY A C 1
ATOM 3455 O O . GLY A 1 442 ? 2.096 12.625 0.455 1.00 78.81 442 GLY A O 1
ATOM 3456 N N . ALA A 1 443 ? 1.968 13.904 -1.400 1.00 85.50 443 ALA A N 1
ATOM 3457 C CA . ALA A 1 443 ? 0.536 13.699 -1.617 1.00 85.50 443 ALA A CA 1
ATOM 3458 C C . ALA A 1 443 ? 0.201 12.219 -1.828 1.00 85.50 443 ALA A C 1
ATOM 3460 O O . ALA A 1 443 ? -0.675 11.669 -1.157 1.00 85.50 443 ALA A O 1
ATOM 3461 N N . LYS A 1 444 ? 0.978 11.534 -2.673 1.00 87.75 444 LYS A N 1
ATOM 3462 C CA . LYS A 1 444 ? 0.878 10.089 -2.911 1.00 87.75 444 LYS A CA 1
ATOM 3463 C C . LYS A 1 444 ? 0.979 9.287 -1.605 1.00 87.75 444 LYS A C 1
ATOM 3465 O O . LYS A 1 444 ? 0.162 8.401 -1.336 1.00 87.75 444 LYS A O 1
ATOM 3470 N N . ARG A 1 445 ? 1.958 9.609 -0.753 1.00 84.06 445 ARG A N 1
ATOM 3471 C CA . ARG A 1 445 ? 2.154 8.952 0.550 1.00 84.06 445 ARG A CA 1
ATOM 3472 C C . ARG A 1 445 ? 0.970 9.179 1.485 1.00 84.06 445 ARG A C 1
ATOM 3474 O O . ARG A 1 445 ? 0.526 8.221 2.123 1.00 84.06 445 ARG A O 1
ATOM 3481 N N . GLN A 1 446 ? 0.472 10.410 1.562 1.00 86.62 446 GLN A N 1
ATOM 3482 C CA . GLN A 1 446 ? -0.663 10.764 2.409 1.00 86.62 446 GLN A CA 1
ATOM 3483 C C . GLN A 1 446 ? -1.943 10.059 1.941 1.00 86.62 446 GLN A C 1
ATOM 3485 O O . GLN A 1 446 ? -2.621 9.431 2.753 1.00 86.62 446 GLN A O 1
ATOM 3490 N N . MET A 1 447 ? -2.199 10.023 0.630 1.00 89.88 447 MET A N 1
ATOM 3491 C CA . MET A 1 447 ? -3.323 9.282 0.048 1.00 89.88 447 MET A CA 1
ATOM 3492 C C . MET A 1 447 ? -3.293 7.792 0.408 1.00 89.88 447 MET A C 1
ATOM 3494 O O . MET A 1 447 ? -4.340 7.238 0.728 1.00 89.88 447 MET A O 1
ATOM 3498 N N . ARG A 1 448 ? -2.120 7.135 0.461 1.00 85.38 448 ARG A N 1
ATOM 3499 C CA . ARG A 1 448 ? -2.040 5.739 0.956 1.00 85.38 448 ARG A CA 1
ATOM 3500 C C . ARG A 1 448 ? -2.419 5.598 2.422 1.00 85.38 448 ARG A C 1
ATOM 3502 O O . ARG A 1 448 ? -2.949 4.563 2.821 1.00 85.38 448 ARG A O 1
ATOM 3509 N N . GLN A 1 449 ? -2.031 6.561 3.253 1.00 86.50 449 GLN A N 1
ATOM 3510 C CA . GLN A 1 449 ? -2.331 6.514 4.682 1.00 86.50 449 GLN A CA 1
ATOM 3511 C C . GLN A 1 449 ? -3.828 6.700 4.915 1.00 86.50 449 GLN A C 1
ATOM 3513 O O . GLN A 1 449 ? -4.438 5.899 5.623 1.00 86.50 449 GLN A O 1
ATOM 3518 N N . ASP A 1 450 ? -4.421 7.701 4.267 1.00 91.25 450 ASP A N 1
ATOM 3519 C CA . ASP A 1 450 ? -5.856 7.943 4.343 1.00 91.25 450 ASP A CA 1
ATOM 3520 C C . ASP A 1 450 ? -6.660 6.805 3.696 1.00 91.25 450 ASP A C 1
ATOM 3522 O O . ASP A 1 450 ? -7.682 6.411 4.251 1.00 91.25 450 ASP A O 1
ATOM 3526 N N . ARG A 1 451 ? -6.162 6.175 2.620 1.00 91.88 451 ARG A N 1
ATOM 3527 C CA . ARG A 1 451 ? -6.779 4.977 2.028 1.00 91.88 451 ARG A CA 1
ATOM 3528 C C . ARG A 1 451 ? -6.894 3.829 3.026 1.00 91.88 451 ARG A C 1
ATOM 3530 O O . ARG A 1 451 ? -7.983 3.303 3.208 1.00 91.88 451 ARG A O 1
ATOM 3537 N N . ALA A 1 452 ? -5.810 3.482 3.719 1.00 87.81 452 ALA A N 1
ATOM 3538 C CA . ALA A 1 452 ? -5.846 2.403 4.708 1.00 87.81 452 ALA A CA 1
ATOM 3539 C C . ALA A 1 452 ? -6.803 2.709 5.875 1.00 87.81 452 ALA A C 1
ATOM 3541 O O . ALA A 1 452 ? -7.447 1.816 6.424 1.00 87.81 452 ALA A O 1
ATOM 3542 N N . LYS A 1 453 ? -6.917 3.986 6.253 1.00 92.50 453 LYS A N 1
ATOM 3543 C CA . LYS A 1 453 ? -7.895 4.428 7.248 1.00 92.50 453 LYS A CA 1
ATOM 3544 C C . LYS A 1 453 ? -9.329 4.307 6.724 1.00 92.50 453 LYS A C 1
ATOM 3546 O O . LYS A 1 453 ? -10.197 3.836 7.455 1.00 92.50 453 LYS A O 1
ATOM 3551 N N . LEU A 1 454 ? -9.569 4.692 5.471 1.00 94.00 454 LEU A N 1
ATOM 3552 C CA . LEU A 1 454 ? -10.861 4.554 4.801 1.00 94.00 454 LEU A CA 1
ATOM 3553 C C . LEU A 1 454 ? -11.285 3.082 4.700 1.00 94.00 454 LEU A C 1
ATOM 3555 O O . LEU A 1 454 ? -12.422 2.765 5.024 1.00 94.00 454 LEU A O 1
ATOM 3559 N N . ASP A 1 455 ? -10.363 2.193 4.329 1.00 91.56 455 ASP A N 1
ATOM 3560 C CA . ASP A 1 455 ? -10.557 0.739 4.283 1.00 91.56 455 ASP A CA 1
ATOM 3561 C C . ASP A 1 455 ? -10.957 0.169 5.650 1.00 91.56 455 ASP A C 1
ATOM 3563 O O . ASP A 1 455 ? -11.944 -0.560 5.757 1.00 91.56 455 ASP A O 1
ATOM 3567 N N . ALA A 1 456 ? -10.249 0.553 6.718 1.00 90.81 456 ALA A N 1
ATOM 3568 C CA . ALA A 1 456 ? -10.580 0.132 8.079 1.00 90.81 456 ALA A CA 1
ATOM 3569 C C . ALA A 1 456 ? -11.977 0.612 8.512 1.00 90.81 456 ALA A C 1
ATOM 3571 O O . ALA A 1 456 ? -12.753 -0.151 9.091 1.00 90.81 456 ALA A O 1
ATOM 3572 N N . LEU A 1 457 ? -12.320 1.869 8.215 1.00 92.81 457 LEU A N 1
ATOM 3573 C CA . LEU A 1 457 ? -13.642 2.422 8.512 1.00 92.81 457 LEU A CA 1
ATOM 3574 C C . LEU A 1 457 ? -14.738 1.733 7.692 1.00 92.81 457 LEU A C 1
ATOM 3576 O O . LEU A 1 457 ? -15.787 1.409 8.244 1.00 92.81 457 LEU A O 1
ATOM 3580 N N . TYR A 1 458 ? -14.491 1.465 6.409 1.00 94.38 458 TYR A N 1
ATOM 3581 C CA . TYR A 1 458 ? -15.425 0.763 5.534 1.00 94.38 458 TYR A CA 1
ATOM 3582 C C . TYR A 1 458 ? -15.669 -0.674 6.010 1.00 94.38 458 TYR A C 1
ATOM 3584 O O . TYR A 1 458 ? -16.820 -1.081 6.118 1.00 94.38 458 TYR A O 1
ATOM 3592 N N . GLN A 1 459 ? -14.627 -1.407 6.417 1.00 91.56 459 GLN A N 1
ATOM 3593 C CA . GLN A 1 459 ? -14.776 -2.766 6.949 1.00 91.56 459 GLN A CA 1
ATOM 3594 C C . GLN A 1 459 ? -15.628 -2.816 8.232 1.00 91.56 459 GLN A C 1
ATOM 3596 O O . GLN A 1 459 ? -16.315 -3.805 8.481 1.00 91.56 459 GLN A O 1
ATOM 3601 N N . ILE A 1 460 ? -15.591 -1.762 9.056 1.00 88.38 460 ILE A N 1
ATOM 3602 C CA . ILE A 1 460 ? -16.409 -1.673 10.275 1.00 88.38 460 ILE A CA 1
ATOM 3603 C C . ILE A 1 460 ? -17.848 -1.234 9.967 1.00 88.38 460 ILE A C 1
ATOM 3605 O O . ILE A 1 460 ? -18.773 -1.691 10.639 1.00 88.38 460 ILE A O 1
ATOM 3609 N N . LEU A 1 461 ? -18.036 -0.298 9.033 1.00 92.75 461 LEU A N 1
ATOM 3610 C CA . LEU A 1 461 ? -19.298 0.430 8.868 1.00 92.75 461 LEU A CA 1
ATOM 3611 C C . LEU A 1 461 ? -20.137 0.004 7.658 1.00 92.75 461 LEU A C 1
ATOM 3613 O O . LEU A 1 461 ? -21.334 0.280 7.666 1.00 92.75 461 LEU A O 1
ATOM 3617 N N . ASP A 1 462 ? -19.514 -0.558 6.619 1.00 92.38 462 ASP A N 1
ATOM 3618 C CA . ASP A 1 462 ? -20.087 -0.752 5.275 1.00 92.38 462 ASP A CA 1
ATOM 3619 C C . ASP A 1 462 ? -20.838 0.500 4.769 1.00 92.38 462 ASP A C 1
ATOM 3621 O O . ASP A 1 462 ? -21.993 0.474 4.342 1.00 92.38 462 ASP A O 1
ATOM 3625 N N . TYR A 1 463 ? -20.197 1.662 4.918 1.00 94.25 463 TYR A N 1
ATOM 3626 C CA . TYR A 1 463 ? -20.832 2.963 4.723 1.00 94.25 463 TYR A CA 1
ATOM 3627 C C . TYR A 1 463 ? -20.402 3.615 3.407 1.00 94.25 463 TYR A C 1
ATOM 3629 O O . TYR A 1 463 ? -19.214 3.780 3.155 1.00 94.25 463 TYR A O 1
ATOM 3637 N N . LEU A 1 464 ? -21.382 4.035 2.597 1.00 93.06 464 LEU A N 1
ATOM 3638 C CA . LEU A 1 464 ? -21.191 4.701 1.297 1.00 93.06 464 LEU A CA 1
ATOM 3639 C C . LEU A 1 464 ? -20.271 3.918 0.326 1.00 93.06 464 LEU A C 1
ATOM 3641 O O . LEU A 1 464 ? -19.242 4.456 -0.097 1.00 93.06 464 LEU A O 1
ATOM 3645 N N . PRO A 1 465 ? -20.649 2.691 -0.091 1.00 93.25 465 PRO A N 1
ATOM 3646 C CA . PRO A 1 465 ? -19.814 1.825 -0.935 1.00 93.25 465 PRO A CA 1
ATOM 3647 C C . PRO A 1 465 ? -19.414 2.467 -2.273 1.00 93.25 465 PRO A C 1
ATOM 3649 O O . PRO A 1 465 ? -18.270 2.351 -2.697 1.00 93.25 465 PRO A O 1
ATOM 3652 N N . GLY A 1 466 ? -20.297 3.247 -2.906 1.00 91.44 466 GLY A N 1
ATOM 3653 C CA . GLY A 1 466 ? -19.947 3.955 -4.147 1.00 91.44 466 GLY A CA 1
ATOM 3654 C C . GLY A 1 466 ? -18.877 5.042 -3.956 1.00 91.44 466 GLY A C 1
ATOM 3655 O O . GLY A 1 466 ? -18.036 5.252 -4.828 1.00 91.44 466 GLY A O 1
ATOM 3656 N N . VAL A 1 467 ? -18.865 5.719 -2.798 1.00 92.94 467 VAL A N 1
ATOM 3657 C CA . VAL A 1 467 ? -17.803 6.686 -2.457 1.00 92.94 467 VAL A CA 1
ATOM 3658 C C . VAL A 1 467 ? -16.506 5.939 -2.158 1.00 92.94 467 VAL A C 1
ATOM 3660 O O . VAL A 1 467 ? -15.442 6.354 -2.613 1.00 92.94 467 VAL A O 1
ATOM 3663 N N . TYR A 1 468 ? -16.600 4.813 -1.449 1.00 94.06 468 TYR A N 1
ATOM 3664 C CA . TYR A 1 468 ? -15.464 3.948 -1.155 1.00 94.06 468 TYR A CA 1
ATOM 3665 C C . TYR A 1 468 ? -14.750 3.479 -2.430 1.00 94.06 468 TYR A C 1
ATOM 3667 O O . TYR A 1 468 ? -13.547 3.700 -2.572 1.00 94.06 468 TYR A O 1
ATOM 3675 N N . GLU A 1 469 ? -15.487 2.876 -3.368 1.00 92.31 469 GLU A N 1
ATOM 3676 C CA . GLU A 1 469 ? -14.950 2.354 -4.631 1.00 92.31 469 GLU A CA 1
ATOM 3677 C C . GLU A 1 469 ? -14.314 3.460 -5.477 1.00 92.31 469 GLU A C 1
ATOM 3679 O O . GLU A 1 469 ? -13.221 3.288 -6.019 1.00 92.31 469 GLU A O 1
ATOM 3684 N N . ARG A 1 470 ? -14.951 4.635 -5.536 1.00 92.50 470 ARG A N 1
ATOM 3685 C CA . ARG A 1 470 ? -14.416 5.790 -6.265 1.00 92.50 470 ARG A CA 1
ATOM 3686 C C . ARG A 1 470 ? -13.062 6.235 -5.715 1.00 92.50 470 ARG A C 1
ATOM 3688 O O . ARG A 1 470 ? -12.139 6.469 -6.491 1.00 92.50 470 ARG A O 1
ATOM 3695 N N . PHE A 1 471 ? -12.932 6.358 -4.395 1.00 92.81 471 PHE A N 1
ATOM 3696 C CA . PHE A 1 471 ? -11.678 6.788 -3.773 1.00 92.81 471 PHE A CA 1
ATOM 3697 C C . PHE A 1 471 ? -10.621 5.680 -3.728 1.00 92.81 471 PHE A C 1
ATOM 3699 O O . PHE A 1 471 ? -9.433 5.994 -3.748 1.00 92.81 471 PHE A O 1
ATOM 3706 N N . ALA A 1 472 ? -11.023 4.405 -3.743 1.00 88.62 472 ALA A N 1
ATOM 3707 C CA . ALA A 1 472 ? -10.123 3.286 -4.021 1.00 88.62 472 ALA A CA 1
ATOM 3708 C C . ALA A 1 472 ? -9.470 3.449 -5.399 1.00 88.62 472 ALA A C 1
ATOM 3710 O O . ALA A 1 472 ? -8.248 3.531 -5.509 1.00 88.62 472 ALA A O 1
ATOM 3711 N N . GLY A 1 473 ? -10.304 3.591 -6.435 1.00 90.81 473 GLY A N 1
ATOM 3712 C CA . GLY A 1 473 ? -9.846 3.737 -7.813 1.00 90.81 473 GLY A CA 1
ATOM 3713 C C . GLY A 1 473 ? -9.038 5.013 -8.043 1.00 90.81 473 GLY A C 1
ATOM 3714 O O . GLY A 1 473 ? -8.064 4.989 -8.786 1.00 90.81 473 GLY A O 1
ATOM 3715 N N . LEU A 1 474 ? -9.380 6.121 -7.376 1.00 92.56 474 LEU A N 1
ATOM 3716 C CA . LEU A 1 474 ? -8.611 7.367 -7.466 1.00 92.56 474 LEU A CA 1
ATOM 3717 C C . LEU A 1 474 ? -7.172 7.192 -6.969 1.00 92.56 474 LEU A C 1
ATOM 3719 O O . LEU A 1 474 ? -6.232 7.672 -7.597 1.00 92.56 474 LEU A O 1
ATOM 3723 N N . VAL A 1 475 ? -7.002 6.496 -5.847 1.00 90.56 475 VAL A N 1
ATOM 3724 C CA . VAL A 1 475 ? -5.687 6.207 -5.273 1.00 90.56 475 VAL A CA 1
ATOM 3725 C C . VAL A 1 475 ? -4.866 5.340 -6.232 1.00 90.56 475 VAL A C 1
ATOM 3727 O O . VAL A 1 475 ? -3.718 5.680 -6.515 1.00 90.56 475 VAL A O 1
ATOM 3730 N N . ASP A 1 476 ? -5.466 4.298 -6.812 1.00 89.38 476 ASP A N 1
ATOM 3731 C CA . ASP A 1 476 ? -4.820 3.465 -7.836 1.00 89.38 476 ASP A CA 1
ATOM 3732 C C . ASP A 1 476 ? -4.447 4.263 -9.094 1.00 89.38 476 ASP A C 1
ATOM 3734 O O . ASP A 1 476 ? -3.345 4.107 -9.627 1.00 89.38 476 ASP A O 1
ATOM 3738 N N . ASN A 1 477 ? -5.328 5.160 -9.545 1.00 92.50 477 ASN A N 1
ATOM 3739 C CA . ASN A 1 477 ? -5.063 6.052 -10.671 1.00 92.50 477 ASN A CA 1
ATOM 3740 C C . ASN A 1 477 ? -3.870 6.965 -10.386 1.00 92.50 477 ASN A C 1
ATOM 3742 O O . ASN A 1 477 ? -3.007 7.092 -11.245 1.00 92.50 477 ASN A O 1
ATOM 3746 N N . VAL A 1 478 ? -3.759 7.542 -9.185 1.00 91.56 478 VAL A N 1
ATOM 3747 C CA . VAL A 1 478 ? -2.596 8.363 -8.804 1.00 91.56 478 VAL A CA 1
ATOM 3748 C C . VAL A 1 478 ? -1.294 7.562 -8.893 1.00 91.56 478 VAL A C 1
ATOM 3750 O O . VAL A 1 478 ? -0.317 8.068 -9.446 1.00 91.56 478 VAL A O 1
ATOM 3753 N N . PHE A 1 479 ? -1.271 6.305 -8.436 1.00 85.94 479 PHE A N 1
ATOM 3754 C CA . PHE A 1 479 ? -0.084 5.446 -8.564 1.00 85.94 479 PHE A CA 1
ATOM 3755 C C . PHE A 1 479 ? 0.280 5.144 -10.009 1.00 85.94 479 PHE A C 1
ATOM 3757 O O . PHE A 1 479 ? 1.436 5.303 -10.403 1.00 85.94 479 PHE A O 1
ATOM 3764 N N . ASN A 1 480 ? -0.704 4.727 -10.800 1.00 89.31 480 ASN A N 1
ATOM 3765 C CA . ASN A 1 480 ? -0.482 4.389 -12.199 1.00 89.31 480 ASN A CA 1
ATOM 3766 C C . ASN A 1 480 ? -0.028 5.624 -12.990 1.00 89.31 480 ASN A C 1
ATOM 3768 O O . ASN A 1 480 ? 0.964 5.552 -13.710 1.00 89.31 480 ASN A O 1
ATOM 3772 N N . SER A 1 481 ? -0.681 6.770 -12.785 1.00 92.06 481 SER A N 1
ATOM 3773 C CA . SER A 1 481 ? -0.327 8.035 -13.428 1.00 92.06 481 SER A CA 1
ATOM 3774 C C . SER A 1 481 ? 1.070 8.506 -13.039 1.00 92.06 481 SER A C 1
ATOM 3776 O O . SER A 1 481 ? 1.802 9.006 -13.889 1.00 92.06 481 SER A O 1
ATOM 3778 N N . HIS A 1 482 ? 1.477 8.326 -11.781 1.00 89.25 482 HIS A N 1
ATOM 3779 C CA . HIS A 1 482 ? 2.840 8.619 -11.343 1.00 89.25 482 HIS A CA 1
ATOM 3780 C C . HIS A 1 482 ? 3.888 7.785 -12.091 1.00 89.25 482 HIS A C 1
ATOM 3782 O O . HIS A 1 482 ? 4.883 8.324 -12.571 1.00 89.25 482 HIS A O 1
ATOM 3788 N N . ARG A 1 483 ? 3.649 6.476 -12.232 1.00 84.62 483 ARG A N 1
ATOM 3789 C CA . ARG A 1 483 ? 4.537 5.589 -12.991 1.00 84.62 483 ARG A CA 1
ATOM 3790 C C . ARG A 1 483 ? 4.621 6.019 -14.455 1.00 84.62 483 ARG A C 1
ATOM 3792 O O . ARG A 1 483 ? 5.720 6.180 -14.972 1.00 84.62 483 ARG A O 1
ATOM 3799 N N . THR A 1 484 ? 3.480 6.300 -15.088 1.00 90.69 484 THR A N 1
ATOM 3800 C CA . THR A 1 484 ? 3.434 6.822 -16.462 1.00 90.69 484 THR A CA 1
ATOM 3801 C C . THR A 1 484 ? 4.222 8.122 -16.607 1.00 90.69 484 THR A C 1
ATOM 3803 O O . THR A 1 484 ? 4.951 8.282 -17.582 1.00 90.69 484 THR A O 1
ATOM 3806 N N . LEU A 1 485 ? 4.116 9.038 -15.640 1.00 90.75 485 LEU A N 1
ATOM 3807 C CA . LEU A 1 485 ? 4.857 10.299 -15.634 1.00 90.75 485 LEU A CA 1
ATOM 3808 C C . LEU A 1 485 ? 6.371 10.071 -15.614 1.00 90.75 485 LEU A C 1
ATOM 3810 O O . LEU A 1 485 ? 7.090 10.654 -16.424 1.00 90.75 485 LEU A O 1
ATOM 3814 N N . GLN A 1 486 ? 6.839 9.217 -14.704 1.00 86.31 486 GLN A N 1
ATOM 3815 C CA . GLN A 1 486 ? 8.254 8.899 -14.548 1.00 86.31 486 GLN A CA 1
ATOM 3816 C C . GLN A 1 486 ? 8.808 8.172 -15.781 1.00 86.31 486 GLN A C 1
ATOM 3818 O O . GLN A 1 486 ? 9.833 8.581 -16.321 1.00 86.31 486 GLN A O 1
ATOM 3823 N N . GLU A 1 487 ? 8.111 7.144 -16.274 1.00 84.56 487 GLU A N 1
ATOM 3824 C CA . GLU A 1 487 ? 8.494 6.405 -17.486 1.00 84.56 487 GLU A CA 1
ATOM 3825 C C . GLU A 1 487 ? 8.577 7.329 -18.706 1.00 84.56 487 GLU A C 1
ATOM 3827 O O . GLU A 1 487 ? 9.565 7.292 -19.437 1.00 84.56 487 GLU A O 1
ATOM 3832 N N . SER A 1 488 ? 7.590 8.211 -18.883 1.00 90.88 488 SER A N 1
ATOM 3833 C CA . SER A 1 488 ? 7.549 9.176 -19.989 1.00 90.88 488 SER A CA 1
ATOM 3834 C C . SER A 1 488 ? 8.680 10.205 -19.897 1.00 90.88 488 SER A C 1
ATOM 3836 O O . SER A 1 488 ? 9.326 10.509 -20.897 1.00 90.88 488 SER A O 1
ATOM 3838 N N . ALA A 1 489 ? 8.969 10.725 -18.697 1.00 88.69 489 ALA A N 1
ATOM 3839 C CA . ALA A 1 489 ? 10.081 11.651 -18.479 1.00 88.69 489 ALA A CA 1
ATOM 3840 C C . ALA A 1 489 ? 11.430 10.996 -18.801 1.00 88.69 489 ALA A C 1
ATOM 3842 O O . ALA A 1 489 ? 12.244 11.573 -19.518 1.00 88.69 489 ALA A O 1
ATOM 3843 N N . ILE A 1 490 ? 11.645 9.772 -18.319 1.00 81.00 490 ILE A N 1
ATOM 3844 C CA . ILE A 1 490 ? 12.861 8.998 -18.570 1.00 81.00 490 ILE A CA 1
ATOM 3845 C C . ILE A 1 490 ? 13.017 8.681 -20.066 1.00 81.00 490 ILE A C 1
ATOM 3847 O O . ILE A 1 490 ? 14.092 8.891 -20.629 1.00 81.00 490 ILE A O 1
ATOM 3851 N N . ASN A 1 491 ? 11.958 8.189 -20.718 1.00 85.06 491 ASN A N 1
ATOM 3852 C CA . ASN A 1 491 ? 11.979 7.836 -22.138 1.00 85.06 491 ASN A CA 1
ATOM 3853 C C . ASN A 1 491 ? 12.305 9.056 -23.009 1.00 85.06 491 ASN A C 1
ATOM 3855 O O . ASN A 1 491 ? 13.247 9.025 -23.805 1.00 85.06 491 ASN A O 1
ATOM 3859 N N . SER A 1 492 ? 11.587 10.161 -22.796 1.00 89.88 492 SER A N 1
ATOM 3860 C CA . SER A 1 492 ? 11.827 11.410 -23.513 1.00 89.88 492 SER A CA 1
ATOM 3861 C C . SER A 1 492 ? 13.217 11.980 -23.248 1.00 89.88 492 SER A C 1
ATOM 3863 O O . SER A 1 492 ? 13.868 12.417 -24.196 1.00 89.88 492 SER A O 1
ATOM 3865 N N . HIS A 1 493 ? 13.717 11.936 -22.006 1.00 88.06 493 HIS A N 1
ATOM 3866 C CA . HIS A 1 493 ? 15.066 12.415 -21.687 1.00 88.06 493 HIS A CA 1
ATOM 3867 C C . HIS A 1 493 ? 16.117 11.710 -22.548 1.00 88.06 493 HIS A C 1
ATOM 3869 O O . HIS A 1 493 ? 16.920 12.350 -23.228 1.00 88.06 493 HIS A O 1
ATOM 3875 N N . GLU A 1 494 ? 16.075 10.382 -22.584 1.00 79.25 494 GLU A N 1
ATOM 3876 C CA . GLU A 1 494 ? 17.083 9.600 -23.293 1.00 79.25 494 GLU A CA 1
ATOM 3877 C C . GLU A 1 494 ? 16.934 9.603 -24.810 1.00 79.25 494 GLU A C 1
ATOM 3879 O O . GLU A 1 494 ? 17.941 9.584 -25.525 1.00 79.25 494 GLU A O 1
ATOM 3884 N N . LYS A 1 495 ? 15.701 9.611 -25.328 1.00 85.12 495 LYS A N 1
ATOM 3885 C CA . LYS A 1 495 ? 15.457 9.733 -26.772 1.00 85.12 495 LYS A CA 1
ATOM 3886 C C . LYS A 1 495 ? 15.954 11.080 -27.290 1.00 85.12 495 LYS A C 1
ATOM 3888 O O . LYS A 1 495 ? 16.605 11.119 -28.331 1.00 85.12 495 LYS A O 1
ATOM 3893 N N . LEU A 1 496 ? 15.737 12.162 -26.543 1.00 91.25 496 LEU A N 1
ATOM 3894 C CA . LEU A 1 496 ? 16.213 13.493 -26.919 1.00 91.25 496 LEU A CA 1
ATOM 3895 C C . LEU A 1 496 ? 17.737 13.615 -26.857 1.00 91.25 496 LEU A C 1
ATOM 3897 O O . LEU A 1 496 ? 18.332 14.163 -27.783 1.00 91.25 496 LEU A O 1
ATOM 3901 N N . GLU A 1 497 ? 18.390 13.075 -25.824 1.00 86.50 497 GLU A N 1
ATOM 3902 C CA . GLU A 1 497 ? 19.859 13.059 -25.763 1.00 86.50 497 GLU A CA 1
ATOM 3903 C C . GLU A 1 497 ? 20.484 12.266 -26.917 1.00 86.50 497 GLU A C 1
ATOM 3905 O O . GLU A 1 497 ? 21.523 12.657 -27.457 1.00 86.50 497 GLU A O 1
ATOM 3910 N N . ARG A 1 498 ? 19.866 11.147 -27.310 1.00 81.00 498 ARG A N 1
ATOM 3911 C CA . ARG A 1 498 ? 20.329 10.347 -28.450 1.00 81.00 498 ARG A CA 1
ATOM 3912 C C . ARG A 1 498 ? 20.132 11.066 -29.772 1.00 81.00 498 ARG A C 1
ATOM 3914 O O . ARG A 1 498 ? 21.102 11.181 -30.518 1.00 81.00 498 ARG A O 1
ATOM 3921 N N . ALA A 1 499 ? 18.945 11.613 -30.013 1.00 88.31 499 ALA A N 1
ATOM 3922 C CA . ALA A 1 499 ? 18.674 12.401 -31.208 1.00 88.31 499 ALA A CA 1
ATOM 3923 C C . ALA A 1 499 ? 19.629 13.601 -31.311 1.00 88.31 499 ALA A C 1
ATOM 3925 O O . ALA A 1 499 ? 20.181 13.862 -32.376 1.00 88.31 499 ALA A O 1
ATOM 3926 N N . ALA A 1 500 ? 19.939 14.276 -30.197 1.00 88.56 500 ALA A N 1
ATOM 3927 C CA . ALA A 1 500 ? 20.922 15.360 -30.176 1.00 88.56 500 ALA A CA 1
ATOM 3928 C C . ALA A 1 500 ? 22.325 14.898 -30.609 1.00 88.56 500 ALA A C 1
ATOM 3930 O O . ALA A 1 500 ? 22.996 15.590 -31.380 1.00 88.56 500 ALA A O 1
ATOM 3931 N N . LYS A 1 501 ? 22.773 13.716 -30.164 1.00 85.69 501 LYS A N 1
ATOM 3932 C CA . LYS A 1 501 ? 24.053 13.126 -30.596 1.00 85.69 501 LYS A CA 1
ATOM 3933 C C . LYS A 1 501 ? 24.024 12.748 -32.079 1.00 85.69 501 LYS A C 1
ATOM 3935 O O . LYS A 1 501 ? 24.939 13.133 -32.804 1.00 85.69 501 LYS A O 1
ATOM 3940 N N . ALA A 1 502 ? 22.977 12.061 -32.534 1.00 83.69 502 ALA A N 1
ATOM 3941 C CA . ALA A 1 502 ? 22.823 11.643 -33.928 1.00 83.69 502 ALA A CA 1
ATOM 3942 C C . ALA A 1 502 ? 22.792 12.847 -34.884 1.00 83.69 502 ALA A C 1
ATOM 3944 O O . ALA A 1 502 ? 23.576 12.915 -35.831 1.00 83.69 502 ALA A O 1
ATOM 3945 N N . LEU A 1 503 ? 21.981 13.862 -34.577 1.00 89.88 503 LEU A N 1
ATOM 3946 C CA . LEU A 1 503 ? 21.902 15.102 -35.352 1.00 89.88 503 LEU A CA 1
ATOM 3947 C C . LEU A 1 503 ? 23.217 15.890 -35.333 1.00 89.88 503 LEU A C 1
ATOM 3949 O O . LEU A 1 503 ? 23.549 16.538 -36.321 1.00 89.88 503 LEU A O 1
ATOM 3953 N N . THR A 1 504 ? 24.004 15.813 -34.254 1.00 88.38 504 THR A N 1
ATOM 3954 C CA . THR A 1 504 ? 25.349 16.415 -34.219 1.00 88.38 504 THR A CA 1
ATOM 3955 C C . THR A 1 504 ? 26.283 15.737 -35.222 1.00 88.38 504 THR A C 1
ATOM 3957 O O . THR A 1 504 ? 27.023 16.419 -35.932 1.00 88.38 504 THR A O 1
ATOM 3960 N N . VAL A 1 505 ? 26.246 14.402 -35.310 1.00 83.62 505 VAL A N 1
ATOM 3961 C CA . VAL A 1 505 ? 27.038 13.640 -36.289 1.00 83.62 505 VAL A CA 1
ATOM 3962 C C . VAL A 1 505 ? 26.613 13.996 -37.713 1.00 83.62 505 VAL A C 1
ATOM 3964 O O . VAL A 1 505 ? 27.467 14.384 -38.509 1.00 83.62 505 VAL A O 1
ATOM 3967 N N . LEU A 1 506 ? 25.308 13.967 -38.001 1.00 85.81 506 LEU A N 1
ATOM 3968 C CA . LEU A 1 506 ? 24.763 14.295 -39.323 1.00 85.81 506 LEU A CA 1
ATOM 3969 C C . LEU A 1 506 ? 25.074 15.741 -39.736 1.00 85.81 506 LEU A C 1
ATOM 3971 O O . LEU A 1 506 ? 25.478 15.989 -40.870 1.00 85.81 506 LEU A O 1
ATOM 3975 N N . LYS A 1 507 ? 24.975 16.703 -38.810 1.00 86.94 507 LYS A N 1
ATOM 3976 C CA . LYS A 1 507 ? 25.322 18.111 -39.064 1.00 86.94 507 LYS A CA 1
ATOM 3977 C C . LYS A 1 507 ? 26.810 18.289 -39.387 1.00 86.94 507 LYS A C 1
ATOM 3979 O O . LYS A 1 507 ? 27.159 19.073 -40.268 1.00 86.94 507 LYS A O 1
ATOM 3984 N N . ASN A 1 508 ? 27.689 17.548 -38.710 1.00 84.88 508 ASN A N 1
ATOM 3985 C CA . ASN A 1 508 ? 29.125 17.559 -38.996 1.00 84.88 508 ASN A CA 1
ATOM 3986 C C . ASN A 1 508 ? 29.459 16.893 -40.341 1.00 84.88 508 ASN A C 1
ATOM 3988 O O . ASN A 1 508 ? 30.350 17.370 -41.044 1.00 84.88 508 ASN A O 1
ATOM 3992 N N . GLU A 1 509 ? 28.767 15.809 -40.703 1.00 82.19 509 GLU A N 1
ATOM 3993 C CA . GLU A 1 509 ? 28.900 15.148 -42.010 1.00 82.19 509 GLU A CA 1
ATOM 3994 C C . GLU A 1 509 ? 28.460 16.088 -43.135 1.00 82.19 509 GLU A C 1
ATOM 3996 O O . GLU A 1 509 ? 29.231 16.343 -44.059 1.00 82.19 509 GLU A O 1
ATOM 4001 N N . LEU A 1 510 ? 27.288 16.712 -42.988 1.00 84.25 510 LEU A N 1
ATOM 4002 C CA . LEU A 1 510 ? 26.772 17.697 -43.934 1.00 84.25 510 LEU A CA 1
ATOM 4003 C C . LEU A 1 510 ? 27.762 18.847 -44.162 1.00 84.25 510 LEU A C 1
ATOM 4005 O O . LEU A 1 510 ? 28.039 19.209 -45.302 1.00 84.25 510 LEU A O 1
ATOM 4009 N N . ALA A 1 511 ? 28.347 19.392 -43.091 1.00 82.69 511 ALA A N 1
ATOM 4010 C CA . ALA A 1 511 ? 29.324 20.475 -43.192 1.00 82.69 511 ALA A CA 1
ATOM 4011 C C . ALA A 1 511 ? 30.599 20.064 -43.955 1.00 82.69 511 ALA A C 1
ATOM 4013 O O . ALA A 1 511 ? 31.163 20.878 -44.689 1.00 82.69 511 ALA A O 1
ATOM 4014 N N . ARG A 1 512 ? 31.055 18.812 -43.805 1.00 79.94 512 ARG A N 1
ATOM 4015 C CA . ARG A 1 512 ? 32.208 18.278 -44.554 1.00 79.94 512 ARG A CA 1
ATOM 4016 C C . ARG A 1 512 ? 31.878 18.103 -46.030 1.00 79.94 512 ARG A C 1
ATOM 4018 O O . ARG A 1 512 ? 32.677 18.503 -46.873 1.00 79.94 512 ARG A O 1
ATOM 4025 N N . GLU A 1 513 ? 30.707 17.556 -46.333 1.00 78.06 513 GLU A N 1
ATOM 4026 C CA . GLU A 1 513 ? 30.286 17.302 -47.711 1.00 78.06 513 GLU A CA 1
ATOM 4027 C C . GLU A 1 513 ? 29.964 18.586 -48.477 1.00 78.06 513 GLU A C 1
ATOM 4029 O O . GLU A 1 513 ? 30.293 18.694 -49.650 1.00 78.06 513 GLU A O 1
ATOM 4034 N N . MET A 1 514 ? 29.427 19.613 -47.817 1.00 75.12 514 MET A N 1
ATOM 4035 C CA . MET A 1 514 ? 29.247 20.933 -48.433 1.00 75.12 514 MET A CA 1
ATOM 4036 C C . MET A 1 514 ? 30.574 21.677 -48.677 1.00 75.12 514 MET A C 1
ATOM 4038 O O . MET A 1 514 ? 30.629 22.576 -49.516 1.00 75.12 514 MET A O 1
ATOM 4042 N N . ALA A 1 515 ? 31.640 21.338 -47.942 1.00 73.00 515 ALA A N 1
ATOM 4043 C CA . ALA A 1 515 ? 32.979 21.902 -48.132 1.00 73.00 515 ALA A CA 1
ATOM 4044 C C . ALA A 1 515 ? 33.799 21.153 -49.204 1.00 73.00 515 ALA A C 1
ATOM 4046 O O . ALA A 1 515 ? 34.710 21.731 -49.808 1.00 73.00 515 ALA A O 1
ATOM 4047 N N . GLY A 1 516 ? 33.484 19.878 -49.450 1.00 60.19 516 GLY A N 1
ATOM 4048 C CA . GLY A 1 516 ? 33.963 19.111 -50.597 1.00 60.19 516 GLY A CA 1
ATOM 4049 C C . GLY A 1 516 ? 33.232 19.524 -51.879 1.00 60.19 516 GLY A C 1
ATOM 4050 O O . GLY A 1 516 ? 32.107 20.004 -51.846 1.00 60.19 516 GLY A O 1
ATOM 4051 N N . LYS A 1 517 ? 33.850 19.363 -53.055 1.00 57.31 517 LYS A N 1
ATOM 4052 C CA . LYS A 1 517 ? 33.149 19.538 -54.346 1.00 57.31 517 LYS A CA 1
ATOM 4053 C C . LYS A 1 517 ? 32.234 18.330 -54.618 1.00 57.31 517 LYS A C 1
ATOM 4055 O O . LYS A 1 517 ? 32.488 17.587 -55.568 1.00 57.31 517 LYS A O 1
ATOM 4060 N N . THR A 1 518 ? 31.259 18.074 -53.749 1.00 52.38 518 THR A N 1
ATOM 4061 C CA . THR A 1 518 ? 30.478 16.829 -53.743 1.00 52.38 518 THR A CA 1
ATOM 4062 C C . THR A 1 518 ? 29.152 16.935 -54.512 1.00 52.38 518 THR A C 1
ATOM 4064 O O . THR A 1 518 ? 28.745 18.009 -54.942 1.00 52.38 518 THR A O 1
ATOM 4067 N N . VAL A 1 519 ? 28.533 15.778 -54.776 1.00 59.62 519 VAL A N 1
ATOM 4068 C CA . VAL A 1 519 ? 27.330 15.572 -55.603 1.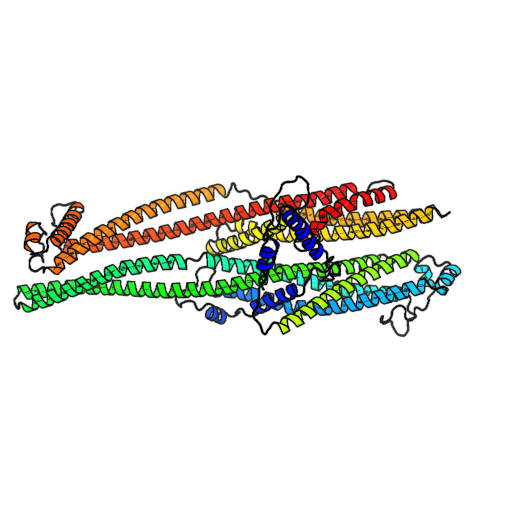00 59.62 519 VAL A CA 1
ATOM 4069 C C . VAL A 1 519 ? 26.065 15.931 -54.813 1.00 59.62 519 VAL A C 1
ATOM 4071 O O . VAL A 1 519 ? 25.885 15.398 -53.719 1.00 59.62 519 VAL A O 1
ATOM 4074 N N . ASP A 1 520 ? 25.166 16.742 -55.388 1.00 64.12 520 ASP A N 1
ATOM 4075 C CA . ASP A 1 520 ? 23.897 17.194 -54.771 1.00 64.12 520 ASP A CA 1
ATOM 4076 C C . ASP A 1 520 ? 23.083 16.051 -54.125 1.00 64.12 520 ASP A C 1
ATOM 4078 O O . ASP A 1 520 ? 22.537 16.205 -53.036 1.00 64.12 520 ASP A O 1
ATOM 4082 N N . SER A 1 521 ? 23.100 14.851 -54.719 1.00 66.44 521 SER A N 1
ATOM 4083 C CA . SER A 1 521 ? 22.365 13.686 -54.207 1.00 66.44 521 SER A CA 1
ATOM 4084 C C . SER A 1 521 ? 22.821 13.188 -52.826 1.00 66.44 521 SER A C 1
ATOM 4086 O O . SER A 1 521 ? 22.059 12.507 -52.151 1.00 66.44 521 SER A O 1
ATOM 4088 N N . LEU A 1 522 ? 24.067 13.458 -52.412 1.00 70.12 522 LEU A N 1
ATOM 4089 C CA . LEU A 1 522 ? 24.575 13.080 -51.083 1.00 70.12 522 LEU A CA 1
ATOM 4090 C C . LEU A 1 522 ? 24.125 14.072 -50.007 1.00 70.12 522 LEU A C 1
ATOM 4092 O O . LEU A 1 522 ? 23.782 13.672 -48.898 1.00 70.12 522 LEU A O 1
ATOM 4096 N N . VAL A 1 523 ? 24.091 15.357 -50.350 1.00 79.12 523 VAL A N 1
ATOM 4097 C CA . VAL A 1 523 ? 23.552 16.401 -49.474 1.00 79.12 523 VAL A CA 1
ATOM 4098 C C . VAL A 1 523 ? 22.074 16.119 -49.185 1.00 79.12 523 VAL A C 1
ATOM 4100 O O . VAL A 1 523 ? 21.669 16.136 -48.024 1.00 79.12 523 VAL A O 1
ATOM 4103 N N . ASP A 1 524 ? 21.305 15.743 -50.211 1.00 81.19 524 ASP A N 1
ATOM 4104 C CA . ASP A 1 524 ? 19.896 15.359 -50.065 1.00 81.19 524 ASP A CA 1
ATOM 4105 C C . ASP A 1 524 ? 19.702 14.116 -49.173 1.00 81.19 524 ASP A C 1
ATOM 4107 O O . ASP A 1 524 ? 18.759 14.059 -48.385 1.00 81.19 524 ASP A O 1
ATOM 4111 N N . GLU A 1 525 ? 20.602 13.127 -49.249 1.00 81.06 525 GLU A N 1
ATOM 4112 C CA . GLU A 1 525 ? 20.565 11.922 -48.406 1.00 81.06 525 GLU A CA 1
ATOM 4113 C C . GLU A 1 525 ? 20.733 12.275 -46.916 1.00 81.06 525 GLU A C 1
ATOM 4115 O O . GLU A 1 525 ? 19.916 11.873 -46.092 1.00 81.06 525 GLU A O 1
ATOM 4120 N N . ILE A 1 526 ? 21.732 13.098 -46.571 1.00 82.50 526 ILE A N 1
ATOM 4121 C CA . ILE A 1 526 ? 21.993 13.528 -45.183 1.00 82.50 526 ILE A CA 1
ATOM 4122 C C . ILE A 1 526 ? 20.857 14.413 -44.643 1.00 82.50 526 ILE A C 1
ATOM 4124 O O . ILE A 1 526 ? 20.499 14.335 -43.463 1.00 82.50 526 ILE A O 1
ATOM 4128 N N . ILE A 1 527 ? 20.266 15.257 -45.494 1.00 86.75 527 ILE A N 1
ATOM 4129 C CA . ILE A 1 527 ? 19.092 16.064 -45.137 1.00 86.75 527 ILE A CA 1
ATOM 4130 C C . ILE A 1 527 ? 17.888 15.161 -44.838 1.00 86.75 527 ILE A C 1
ATOM 4132 O O . ILE A 1 527 ? 17.174 15.404 -43.861 1.00 86.75 527 ILE A O 1
ATOM 4136 N N . ASN A 1 528 ? 17.676 14.105 -45.629 1.00 86.81 528 ASN A N 1
ATOM 4137 C CA . ASN A 1 528 ? 16.614 13.132 -45.379 1.00 86.81 528 ASN A CA 1
ATOM 4138 C C . ASN A 1 528 ? 16.825 12.374 -44.061 1.00 86.81 528 ASN A C 1
ATOM 4140 O O . ASN A 1 528 ? 15.859 12.196 -43.321 1.00 86.81 528 ASN A O 1
ATOM 4144 N N . ASP A 1 529 ? 18.060 12.016 -43.705 1.00 84.31 529 ASP A N 1
ATOM 4145 C CA . ASP A 1 529 ? 18.341 11.371 -42.413 1.00 84.31 529 ASP A CA 1
ATOM 4146 C C . ASP A 1 529 ? 18.079 12.316 -41.232 1.00 84.31 529 ASP A C 1
ATOM 4148 O O . ASP A 1 529 ? 17.479 11.918 -40.234 1.00 84.31 529 ASP A O 1
ATOM 4152 N N . CYS A 1 530 ? 18.465 13.596 -41.348 1.00 89.50 530 CYS A N 1
ATOM 4153 C CA . CYS A 1 530 ? 18.109 14.614 -40.352 1.00 89.50 530 CYS A CA 1
ATOM 4154 C C . CYS A 1 530 ? 16.584 14.719 -40.191 1.00 89.50 530 CYS A C 1
ATOM 4156 O O . CYS A 1 530 ? 16.075 14.864 -39.078 1.00 89.50 530 CYS A O 1
ATOM 4158 N N . HIS A 1 531 ? 15.847 14.657 -41.304 1.00 90.12 531 HIS A N 1
ATOM 4159 C CA . HIS A 1 531 ? 14.390 14.677 -41.291 1.00 90.12 531 HIS A CA 1
ATOM 4160 C C . HIS A 1 531 ? 13.802 13.434 -40.607 1.00 90.12 531 HIS A C 1
ATOM 4162 O O . HIS A 1 531 ? 12.859 13.561 -39.819 1.00 90.12 531 HIS A O 1
ATOM 4168 N N . GLU A 1 532 ? 14.331 12.245 -40.903 1.00 88.31 532 GLU A N 1
ATOM 4169 C CA . GLU A 1 532 ? 13.901 10.983 -40.297 1.00 88.31 532 GLU A CA 1
ATOM 4170 C C . GLU A 1 532 ? 14.139 10.993 -38.783 1.00 88.31 532 GLU A C 1
ATOM 4172 O O . GLU A 1 532 ? 13.196 10.763 -38.027 1.00 88.31 532 GLU A O 1
ATOM 4177 N N . GLU A 1 533 ? 15.332 11.384 -38.327 1.00 88.56 533 GLU A N 1
ATOM 4178 C CA . GLU A 1 533 ? 15.671 11.453 -36.899 1.00 88.56 533 GLU A CA 1
ATOM 4179 C C . GLU A 1 533 ? 14.761 12.436 -36.139 1.00 88.56 533 GLU A C 1
ATOM 4181 O O . GLU A 1 533 ? 14.202 12.101 -35.090 1.00 88.56 533 GLU A O 1
ATOM 4186 N N . LEU A 1 534 ? 14.521 13.630 -36.702 1.00 92.44 534 LEU A N 1
ATOM 4187 C CA . LEU A 1 534 ? 13.580 14.605 -36.135 1.00 92.44 534 LEU A CA 1
ATOM 4188 C C . LEU A 1 534 ? 12.138 14.073 -36.084 1.00 92.44 534 LEU A C 1
ATOM 4190 O O . LEU A 1 534 ? 11.392 14.394 -35.160 1.00 92.44 534 LEU A O 1
ATOM 4194 N N . SER A 1 535 ? 11.729 13.276 -37.072 1.00 90.81 535 SER A N 1
ATOM 4195 C CA . SER A 1 535 ? 10.381 12.698 -37.121 1.00 90.81 535 SER A CA 1
ATOM 4196 C C . SER A 1 535 ? 10.212 11.580 -36.091 1.00 90.81 535 SER A C 1
ATOM 4198 O O . SER A 1 535 ? 9.191 11.524 -35.406 1.00 90.81 535 SER A O 1
ATOM 4200 N N . VAL A 1 536 ? 11.229 10.726 -35.936 1.00 88.38 536 VAL A N 1
ATOM 4201 C CA . VAL A 1 536 ? 11.259 9.646 -34.940 1.00 88.38 536 VAL A CA 1
ATOM 4202 C C . VAL A 1 536 ? 11.192 10.215 -33.525 1.00 88.38 536 VAL A C 1
ATOM 4204 O O . VAL A 1 536 ? 10.380 9.760 -32.717 1.00 88.38 536 VAL A O 1
ATOM 4207 N N . VAL A 1 537 ? 12.002 11.235 -33.220 1.00 91.75 537 VAL A N 1
ATOM 4208 C CA . VAL A 1 537 ? 12.014 11.825 -31.877 1.00 91.75 537 VAL A CA 1
ATOM 4209 C C . VAL A 1 537 ? 10.721 12.584 -31.574 1.00 91.75 537 VAL A C 1
ATOM 4211 O O . VAL A 1 537 ? 10.200 12.463 -30.466 1.00 91.75 537 VAL A O 1
ATOM 4214 N N . TYR A 1 538 ? 10.145 13.287 -32.558 1.00 93.81 538 TYR A N 1
ATOM 4215 C CA . TYR A 1 538 ? 8.846 13.943 -32.403 1.00 93.81 538 TYR A CA 1
ATOM 4216 C C . TYR A 1 538 ? 7.747 12.934 -32.056 1.00 93.81 538 TYR A C 1
ATOM 4218 O O . TYR A 1 538 ? 7.071 13.098 -31.043 1.00 93.81 538 TYR A O 1
ATOM 4226 N N . ALA A 1 539 ? 7.618 11.859 -32.841 1.00 92.31 539 ALA A N 1
ATOM 4227 C CA . ALA A 1 539 ? 6.604 10.828 -32.619 1.00 92.31 539 ALA A CA 1
ATOM 4228 C C . ALA A 1 539 ? 6.759 10.138 -31.250 1.00 92.31 539 ALA A C 1
ATOM 4230 O O . ALA A 1 539 ? 5.768 9.814 -30.594 1.00 92.31 539 ALA A O 1
ATOM 4231 N N . SER A 1 540 ? 8.000 9.935 -30.791 1.00 90.56 540 SER A N 1
ATOM 4232 C CA . SER A 1 540 ? 8.264 9.372 -29.462 1.00 90.56 540 SER A CA 1
ATOM 4233 C C . SER A 1 540 ? 7.785 10.297 -28.342 1.00 90.56 540 SER A C 1
ATOM 4235 O O . SER A 1 540 ? 7.083 9.846 -27.439 1.00 90.56 540 SER A O 1
ATOM 4237 N N . VAL A 1 541 ? 8.132 11.586 -28.397 1.00 94.19 541 VAL A N 1
ATOM 4238 C CA . VAL A 1 541 ? 7.730 12.554 -27.363 1.00 94.19 541 VAL A CA 1
ATOM 4239 C C . VAL A 1 541 ? 6.226 12.845 -27.427 1.00 94.19 541 VAL A C 1
ATOM 4241 O O . VAL A 1 541 ? 5.601 13.086 -26.398 1.00 94.19 541 VAL A O 1
ATOM 4244 N N . GLU A 1 542 ? 5.614 12.772 -28.612 1.00 95.75 542 GLU A N 1
ATOM 4245 C CA . GLU A 1 542 ? 4.163 12.884 -28.797 1.00 95.75 542 GLU A CA 1
ATOM 4246 C C . GLU A 1 542 ? 3.419 11.742 -28.100 1.00 95.75 542 GLU A C 1
ATOM 4248 O O . GLU A 1 542 ? 2.449 11.982 -27.377 1.00 95.75 542 GLU A O 1
ATOM 4253 N N . LYS A 1 543 ? 3.911 10.507 -28.245 1.00 94.56 543 LYS A N 1
ATOM 4254 C CA . LYS A 1 543 ? 3.371 9.340 -27.540 1.00 94.56 543 LYS A CA 1
ATOM 4255 C C . LYS A 1 543 ? 3.458 9.505 -26.019 1.00 94.56 543 LYS A C 1
ATOM 4257 O O . LYS A 1 543 ? 2.470 9.254 -25.329 1.00 94.56 543 LYS A O 1
ATOM 4262 N N . ASP A 1 544 ? 4.609 9.944 -25.510 1.00 94.50 544 ASP A N 1
ATOM 4263 C CA . ASP A 1 544 ? 4.823 10.196 -24.079 1.00 94.50 544 ASP A CA 1
ATOM 4264 C C . ASP A 1 544 ? 3.893 11.313 -23.564 1.00 94.50 544 ASP A C 1
ATOM 4266 O O . ASP A 1 544 ? 3.244 11.172 -22.526 1.00 94.50 544 ASP A O 1
ATOM 4270 N N . ALA A 1 545 ? 3.743 12.403 -24.322 1.00 94.75 545 ALA A N 1
ATOM 4271 C CA . ALA A 1 545 ? 2.836 13.495 -23.978 1.00 94.75 545 ALA A CA 1
ATOM 4272 C C . ALA A 1 545 ? 1.369 13.043 -23.934 1.00 94.75 545 ALA A C 1
ATOM 4274 O O . ALA A 1 545 ? 0.654 13.389 -22.994 1.00 94.75 545 ALA A O 1
ATOM 4275 N N . ALA A 1 546 ? 0.928 12.237 -24.903 1.00 95.25 546 ALA A N 1
ATOM 4276 C CA . ALA A 1 546 ? -0.424 11.684 -24.926 1.00 95.25 546 ALA A CA 1
ATOM 4277 C C . ALA A 1 546 ? -0.682 10.752 -23.729 1.00 95.25 546 ALA A C 1
ATOM 4279 O O . ALA A 1 546 ? -1.760 10.794 -23.130 1.00 95.25 546 ALA A O 1
ATOM 4280 N N . ALA A 1 547 ? 0.310 9.944 -23.338 1.00 94.88 547 ALA A N 1
ATOM 4281 C CA . ALA A 1 547 ? 0.225 9.099 -22.149 1.00 94.88 547 ALA A CA 1
ATOM 4282 C C . ALA A 1 547 ? 0.095 9.938 -20.865 1.00 94.88 547 ALA A C 1
ATOM 4284 O O . ALA A 1 547 ? -0.761 9.648 -20.026 1.00 94.88 547 ALA A O 1
ATOM 4285 N N . ILE A 1 548 ? 0.880 11.014 -20.737 1.00 94.94 548 ILE A N 1
ATOM 4286 C CA . ILE A 1 548 ? 0.794 11.960 -19.615 1.00 94.94 548 ILE A CA 1
ATOM 4287 C C . ILE A 1 548 ? -0.567 12.674 -19.593 1.00 94.94 548 ILE A C 1
ATOM 4289 O O . ILE A 1 548 ? -1.172 12.792 -18.529 1.00 94.94 548 ILE A O 1
ATOM 4293 N N . GLU A 1 549 ? -1.086 13.135 -20.734 1.00 94.25 549 GLU A N 1
ATOM 4294 C CA . GLU A 1 549 ? -2.406 13.781 -20.802 1.00 94.25 549 GLU A CA 1
ATOM 4295 C C . GLU A 1 549 ? -3.537 12.816 -20.402 1.00 94.25 549 GLU A C 1
ATOM 4297 O O . GLU A 1 549 ? -4.421 13.189 -19.624 1.00 94.25 549 GLU A O 1
ATOM 4302 N N . GLY A 1 550 ? -3.484 11.558 -20.855 1.00 94.12 550 GLY A N 1
ATOM 4303 C CA . GLY A 1 550 ? -4.425 10.516 -20.436 1.00 94.12 550 GLY A CA 1
ATOM 4304 C C . GLY A 1 550 ? -4.348 10.226 -18.934 1.00 94.12 550 GLY A C 1
ATOM 4305 O O . GLY A 1 550 ? -5.373 10.175 -18.252 1.00 94.12 550 GLY A O 1
ATOM 4306 N N . ALA A 1 551 ? -3.132 10.111 -18.396 1.00 94.25 551 ALA A N 1
ATOM 4307 C CA . ALA A 1 551 ? -2.881 9.927 -16.969 1.00 94.25 551 ALA A CA 1
ATOM 4308 C C . ALA A 1 551 ? -3.389 11.109 -16.122 1.00 94.25 551 ALA A C 1
ATOM 4310 O O . ALA A 1 551 ? -3.940 10.892 -15.040 1.00 94.25 551 ALA A O 1
ATOM 4311 N N . TYR A 1 552 ? -3.252 12.344 -16.618 1.00 93.81 552 TYR A N 1
ATOM 4312 C CA . TYR A 1 552 ? -3.771 13.551 -15.972 1.00 93.81 552 TYR A CA 1
ATOM 4313 C C . TYR A 1 552 ? -5.304 13.547 -15.894 1.00 93.81 552 TYR A C 1
ATOM 4315 O O . TYR A 1 552 ? -5.865 13.846 -14.840 1.00 93.81 552 TYR A O 1
ATOM 4323 N N . ALA A 1 553 ? -5.989 13.150 -16.970 1.00 92.56 553 ALA A N 1
ATOM 4324 C CA . ALA A 1 553 ? -7.451 13.114 -17.012 1.00 92.56 553 ALA A CA 1
ATOM 4325 C C . ALA A 1 553 ? -8.064 12.173 -15.956 1.00 92.56 553 ALA A C 1
ATOM 4327 O O . ALA A 1 553 ? -9.135 12.458 -15.420 1.00 92.56 553 ALA A O 1
ATOM 4328 N N . LEU A 1 554 ? -7.376 11.074 -15.623 1.00 91.44 554 LEU A N 1
ATOM 4329 C CA . LEU A 1 554 ? -7.822 10.103 -14.614 1.00 91.44 554 LEU A CA 1
ATOM 4330 C C . LEU A 1 554 ? -7.731 10.622 -13.171 1.00 91.44 554 LEU A C 1
ATOM 4332 O O . LEU A 1 554 ? -8.461 10.138 -12.305 1.00 91.44 554 LEU A O 1
ATOM 4336 N N . ILE A 1 555 ? -6.842 11.583 -12.908 1.00 92.31 555 ILE A N 1
ATOM 4337 C CA . ILE A 1 555 ? -6.556 12.112 -11.561 1.00 92.31 555 ILE A CA 1
ATOM 4338 C C . ILE A 1 555 ? -7.130 13.516 -11.336 1.00 92.31 555 ILE A C 1
ATOM 4340 O O . ILE A 1 555 ? -7.252 13.953 -10.196 1.00 92.31 555 ILE A O 1
ATOM 4344 N N . SER A 1 556 ? -7.505 14.230 -12.402 1.00 88.50 556 SER A N 1
ATOM 4345 C CA . SER A 1 556 ? -8.063 15.586 -12.325 1.00 88.50 556 SER A CA 1
ATOM 4346 C C . SER A 1 556 ? -9.564 15.627 -12.013 1.00 88.50 556 SER A C 1
ATOM 4348 O O . SER A 1 556 ? -10.172 16.697 -12.050 1.00 88.50 556 SER A O 1
ATOM 4350 N N . VAL A 1 557 ? -10.197 14.477 -11.768 1.00 83.44 557 VAL A N 1
ATOM 4351 C CA . VAL A 1 557 ? -11.639 14.391 -11.509 1.00 83.44 557 VAL A CA 1
ATOM 4352 C C . VAL A 1 557 ? -11.942 14.884 -10.096 1.00 83.44 557 VAL A C 1
ATOM 4354 O O . VAL A 1 557 ? -11.624 14.211 -9.119 1.00 83.44 557 VAL A O 1
ATOM 4357 N N . MET A 1 558 ? -12.623 16.025 -9.986 1.00 76.81 558 MET A N 1
ATOM 4358 C CA . MET A 1 558 ? -13.013 16.588 -8.691 1.00 76.81 558 MET A CA 1
ATOM 4359 C C . MET A 1 558 ? -14.167 15.811 -8.049 1.00 76.81 558 MET A C 1
ATOM 4361 O O . MET A 1 558 ? -15.116 15.383 -8.723 1.00 76.81 558 MET A O 1
ATOM 4365 N N . PHE A 1 559 ? -14.101 15.629 -6.731 1.00 87.06 559 PHE A N 1
ATOM 4366 C CA . PHE A 1 559 ? -15.216 15.113 -5.952 1.00 87.06 559 PHE A CA 1
ATOM 4367 C C . PHE A 1 559 ? -16.203 16.232 -5.603 1.00 87.06 559 PHE A C 1
ATOM 4369 O O . PHE A 1 559 ? -15.838 17.248 -5.016 1.00 87.06 559 PHE A O 1
ATOM 4376 N N . ASP A 1 560 ? -17.471 16.030 -5.958 1.00 85.62 560 ASP A N 1
ATOM 4377 C CA . ASP A 1 560 ? -18.550 16.934 -5.575 1.00 85.62 560 ASP A CA 1
ATOM 4378 C C . ASP A 1 560 ? -18.927 16.694 -4.106 1.00 85.62 560 ASP A C 1
ATOM 4380 O O . ASP A 1 560 ? -19.579 15.703 -3.761 1.00 85.62 560 ASP A O 1
ATOM 4384 N N . ARG A 1 561 ? -18.484 17.604 -3.234 1.00 89.88 561 ARG A N 1
ATOM 4385 C CA . ARG A 1 561 ? -18.736 17.533 -1.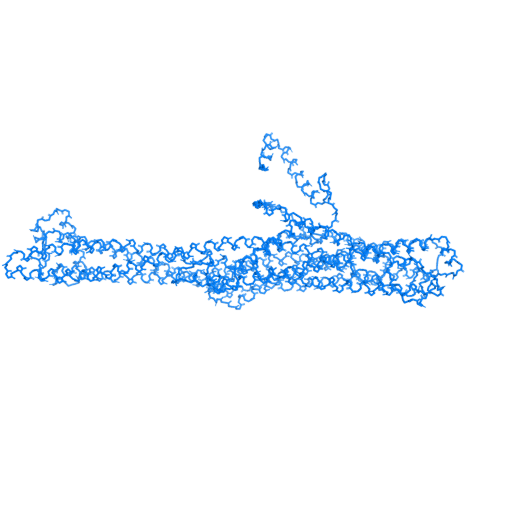790 1.00 89.88 561 ARG A CA 1
ATOM 4386 C C . ARG A 1 561 ? -20.152 17.966 -1.413 1.00 89.88 561 ARG A C 1
ATOM 4388 O O . ARG A 1 561 ? -20.568 17.681 -0.288 1.00 89.88 561 ARG A O 1
ATOM 4395 N N . ASP A 1 562 ? -20.912 18.594 -2.312 1.00 86.94 562 ASP A N 1
ATOM 4396 C CA . ASP A 1 562 ? -22.238 19.142 -1.993 1.00 86.94 562 ASP A CA 1
ATOM 4397 C C . ASP A 1 562 ? -23.220 18.046 -1.560 1.00 86.94 562 ASP A C 1
ATOM 4399 O O . ASP A 1 562 ? -24.128 18.284 -0.764 1.00 86.94 562 ASP A O 1
ATOM 4403 N N . GLN A 1 563 ? -22.994 16.810 -2.007 1.00 84.12 563 GLN A N 1
ATOM 4404 C CA . GLN A 1 563 ? -23.814 15.654 -1.640 1.00 84.12 563 GLN A CA 1
ATOM 4405 C C . GLN A 1 563 ? -23.488 15.098 -0.246 1.00 84.12 563 GLN A C 1
ATOM 4407 O O . GLN A 1 563 ? -24.350 14.506 0.403 1.00 84.12 563 GLN A O 1
ATOM 4412 N N . THR A 1 564 ? -22.260 15.280 0.245 1.00 90.25 564 THR A N 1
ATOM 4413 C CA . THR A 1 564 ? -21.802 14.723 1.530 1.00 90.25 564 THR A CA 1
ATOM 4414 C C . THR A 1 564 ? -21.779 15.748 2.660 1.00 90.25 564 THR A C 1
ATOM 4416 O O . THR A 1 564 ? -21.866 15.359 3.826 1.00 90.25 564 THR A O 1
ATOM 4419 N N . VAL A 1 565 ? -21.716 17.048 2.353 1.00 91.44 565 VAL A N 1
ATOM 4420 C CA . VAL A 1 565 ? -21.757 18.126 3.356 1.00 91.44 565 VAL A CA 1
ATOM 4421 C C . VAL A 1 565 ? -23.033 18.073 4.214 1.00 91.44 565 VAL A C 1
ATOM 4423 O O . VAL A 1 565 ? -22.887 18.016 5.437 1.00 91.44 565 VAL A O 1
ATOM 4426 N N . PRO A 1 566 ? -24.261 17.994 3.656 1.00 91.75 566 PRO A N 1
ATOM 4427 C CA . PRO A 1 566 ? -25.479 17.928 4.467 1.00 91.75 566 PRO A CA 1
ATOM 4428 C C . PRO A 1 566 ? -25.525 16.689 5.365 1.00 91.75 566 PRO A C 1
ATOM 4430 O O . PRO A 1 566 ? -25.954 16.765 6.514 1.00 91.75 566 PRO A O 1
ATOM 4433 N N . VAL A 1 567 ? -25.031 15.552 4.862 1.00 92.44 567 VAL A N 1
ATOM 4434 C CA . VAL A 1 567 ? -24.953 14.294 5.617 1.00 92.44 567 VAL A CA 1
ATOM 4435 C C . VAL A 1 567 ? -23.998 14.433 6.804 1.00 92.44 567 VAL A C 1
ATOM 4437 O O . VAL A 1 567 ? -24.329 14.027 7.915 1.00 92.44 567 VAL A O 1
ATOM 4440 N N . MET A 1 568 ? -22.829 15.046 6.597 1.00 91.75 568 MET A N 1
ATOM 4441 C CA . MET A 1 568 ? -21.860 15.304 7.663 1.00 91.75 568 MET A CA 1
ATOM 4442 C C . MET A 1 568 ? -22.415 16.275 8.714 1.00 91.75 568 MET A C 1
ATOM 4444 O O . MET A 1 568 ? -22.222 16.054 9.910 1.00 91.75 568 MET A O 1
ATOM 4448 N N . SER A 1 569 ? -23.141 17.316 8.295 1.00 92.25 569 SER A N 1
ATOM 4449 C CA . SER A 1 569 ? -23.811 18.242 9.215 1.00 92.25 569 SER A CA 1
ATOM 4450 C C . SER A 1 569 ? -24.883 17.540 10.051 1.00 92.25 569 SER A C 1
ATOM 4452 O O . SER A 1 569 ? -24.882 17.697 11.269 1.00 92.25 569 SER A O 1
ATOM 4454 N N . ALA A 1 570 ? -25.727 16.709 9.432 1.00 93.56 570 ALA A N 1
ATOM 4455 C CA . ALA A 1 570 ? -26.762 15.950 10.134 1.00 93.56 570 ALA A CA 1
ATOM 4456 C C . ALA A 1 570 ? -26.177 14.966 11.161 1.00 93.56 570 ALA A C 1
ATOM 4458 O O . ALA A 1 570 ? -26.659 14.894 12.287 1.00 93.56 570 ALA A O 1
ATOM 4459 N N . LEU A 1 571 ? -25.100 14.253 10.811 1.00 95.12 571 LEU A N 1
ATOM 4460 C CA . LEU A 1 571 ? -24.388 13.373 11.749 1.00 95.12 571 LEU A CA 1
ATOM 4461 C C . LEU A 1 571 ? -23.767 14.156 12.914 1.00 95.12 571 LEU A C 1
ATOM 4463 O O . LEU A 1 571 ? -23.761 13.682 14.046 1.00 95.12 571 LEU A O 1
ATOM 4467 N N . THR A 1 572 ? -23.243 15.353 12.645 1.00 94.94 572 THR A N 1
ATOM 4468 C CA . THR A 1 572 ? -22.662 16.209 13.689 1.00 94.94 572 THR A CA 1
ATOM 4469 C C . THR A 1 572 ? -23.739 16.687 14.663 1.00 94.94 572 THR A C 1
ATOM 4471 O O . THR A 1 572 ? -23.543 16.646 15.876 1.00 94.94 572 THR A O 1
ATOM 4474 N N . GLU A 1 573 ? -24.899 17.096 14.146 1.00 95.88 573 GLU A N 1
ATOM 4475 C CA . GLU A 1 573 ? -26.053 17.481 14.962 1.00 95.88 573 GLU A CA 1
ATOM 4476 C C . GLU A 1 573 ? -26.592 16.299 15.778 1.00 95.88 573 GLU A C 1
ATOM 4478 O O . GLU A 1 573 ? -26.865 16.448 16.969 1.00 95.88 573 GLU A O 1
ATOM 4483 N N . GLU A 1 574 ? -26.665 15.107 15.180 1.00 94.44 574 GLU A N 1
ATOM 4484 C CA . GLU A 1 574 ? -27.034 13.874 15.878 1.00 94.44 574 GLU A CA 1
ATOM 4485 C C . GLU A 1 574 ? -26.102 13.606 17.069 1.00 94.44 574 GLU A C 1
ATOM 4487 O O . GLU A 1 574 ? -26.586 13.378 18.177 1.00 94.44 574 GLU A O 1
ATOM 4492 N N . VAL A 1 575 ? -24.778 13.697 16.884 1.00 95.25 575 VAL A N 1
ATOM 4493 C CA . VAL A 1 575 ? -23.804 13.528 17.979 1.00 95.25 575 VAL A CA 1
ATOM 4494 C C . VAL A 1 575 ? -24.064 14.525 19.109 1.00 95.25 575 VAL A C 1
ATOM 4496 O O . VAL A 1 575 ? -24.133 14.113 20.266 1.00 95.25 575 VAL A O 1
ATOM 4499 N N . ILE A 1 576 ? -24.292 15.805 18.794 1.00 95.50 576 ILE A N 1
ATOM 4500 C CA . ILE A 1 576 ? -24.588 16.844 19.797 1.00 95.50 576 ILE A CA 1
ATOM 4501 C C . ILE A 1 576 ? -25.850 16.496 20.600 1.00 95.50 576 ILE A C 1
ATOM 4503 O O . ILE A 1 576 ? -25.869 16.627 21.828 1.00 95.50 576 ILE A O 1
ATOM 4507 N N . VAL A 1 577 ? -26.912 16.047 19.924 1.00 95.38 577 VAL A N 1
ATOM 4508 C CA . VAL A 1 577 ? -28.169 15.656 20.580 1.00 95.38 577 VAL A CA 1
ATOM 4509 C C . VAL A 1 577 ? -27.954 14.442 21.486 1.00 95.38 577 VAL A C 1
ATOM 4511 O O . VAL A 1 577 ? -28.366 14.471 22.648 1.00 95.38 577 VAL A O 1
ATOM 4514 N N . LEU A 1 578 ? -27.273 13.402 20.995 1.00 93.31 578 LEU A N 1
ATOM 4515 C CA . LEU A 1 578 ? -26.998 12.188 21.768 1.00 93.31 578 LEU A CA 1
ATOM 4516 C C . LEU A 1 578 ? -26.119 12.483 22.992 1.00 93.31 578 LEU A C 1
ATOM 4518 O O . LEU A 1 578 ? -26.418 11.998 24.082 1.00 93.31 578 LEU A O 1
ATOM 4522 N N . GLU A 1 579 ? -25.074 13.303 22.849 1.00 94.44 579 GLU A N 1
ATOM 4523 C CA . GLU A 1 579 ? -24.197 13.709 23.956 1.00 94.44 579 GLU A CA 1
ATOM 4524 C C . GLU A 1 579 ? -24.952 14.489 25.032 1.00 94.44 579 GLU A C 1
ATOM 4526 O O . GLU A 1 579 ? -24.762 14.246 26.229 1.00 94.44 579 GLU A O 1
ATOM 4531 N N . LYS A 1 580 ? -25.854 15.390 24.625 1.00 94.94 580 LYS A N 1
ATOM 4532 C CA . LYS A 1 580 ? -26.703 16.133 25.557 1.00 94.94 580 LYS A CA 1
ATOM 4533 C C . LYS A 1 580 ? -27.596 15.188 26.364 1.00 94.94 580 LYS A C 1
ATOM 4535 O O . LYS A 1 580 ? -27.586 15.245 27.592 1.00 94.94 580 LYS A O 1
ATOM 4540 N N . THR A 1 581 ? -28.326 14.294 25.698 1.00 93.56 581 THR A N 1
ATOM 4541 C CA . THR A 1 581 ? -29.223 13.343 26.376 1.00 93.56 581 THR A CA 1
ATOM 4542 C C . THR A 1 581 ? -28.453 12.352 27.251 1.00 93.56 581 THR A C 1
ATOM 4544 O O . THR A 1 581 ? -28.882 12.039 28.363 1.00 93.56 581 THR A O 1
ATOM 4547 N N . ARG A 1 582 ? -27.282 11.893 26.796 1.00 93.19 582 ARG A N 1
ATOM 4548 C CA . ARG A 1 582 ? -26.361 11.066 27.585 1.00 93.19 582 ARG A CA 1
ATOM 4549 C C . ARG A 1 582 ? -25.968 11.768 28.886 1.00 93.19 582 ARG A C 1
ATOM 4551 O O . ARG A 1 582 ? -26.040 11.153 29.947 1.00 93.19 582 ARG A O 1
ATOM 4558 N N . LYS A 1 583 ? -25.596 13.049 28.820 1.00 92.31 583 LYS A N 1
ATOM 4559 C CA . LYS A 1 583 ? -25.203 13.841 29.992 1.00 92.31 583 LYS A CA 1
ATOM 4560 C C . LYS A 1 583 ? -26.359 14.042 30.978 1.00 92.31 583 LYS A C 1
ATOM 4562 O O . LYS A 1 583 ? -26.169 13.865 32.177 1.00 92.31 583 LYS A O 1
ATOM 4567 N N . GLU A 1 584 ? -27.564 14.337 30.487 1.00 93.00 584 GLU A N 1
ATOM 4568 C CA . GLU A 1 584 ? -28.772 14.446 31.326 1.00 93.00 584 GLU A CA 1
ATOM 4569 C C . GLU A 1 584 ? -29.063 13.130 32.078 1.00 93.00 584 GLU A C 1
ATOM 4571 O O . GLU A 1 584 ? -29.421 13.133 33.260 1.00 93.00 584 GLU A O 1
ATOM 4576 N N . LEU A 1 585 ? -28.854 11.982 31.423 1.00 90.62 585 LEU A N 1
ATOM 4577 C CA . LEU A 1 585 ? -28.979 10.669 32.058 1.00 90.62 585 LEU A CA 1
ATOM 4578 C C . LEU A 1 585 ? -27.867 10.393 33.076 1.00 90.62 585 LEU A C 1
ATOM 4580 O O . LEU A 1 585 ? -28.151 9.832 34.134 1.00 90.62 585 LEU A O 1
ATOM 4584 N N . GLU A 1 586 ? -26.626 10.803 32.815 1.00 88.19 586 GLU A N 1
ATOM 4585 C CA . GLU A 1 586 ? -25.525 10.692 33.784 1.00 88.19 586 GLU A CA 1
ATOM 4586 C C . GLU A 1 586 ? -25.787 11.518 35.053 1.00 88.19 586 GLU A C 1
ATOM 4588 O O . GLU A 1 586 ? -25.560 11.038 36.170 1.00 88.19 586 GLU A O 1
ATOM 4593 N N . GLU A 1 587 ? -26.321 12.731 34.906 1.00 89.31 587 GLU A N 1
ATOM 4594 C CA . GLU A 1 587 ? -26.736 13.578 36.029 1.00 89.31 587 GLU A CA 1
ATOM 4595 C C . GLU A 1 587 ? -27.872 12.916 36.829 1.00 89.31 587 GLU A C 1
ATOM 4597 O O . GLU A 1 587 ? -27.804 12.826 38.060 1.00 89.31 587 GLU A O 1
ATOM 4602 N N . SER A 1 588 ? -28.872 12.354 36.140 1.00 88.81 588 SER A N 1
ATOM 4603 C CA . SER A 1 588 ? -29.966 11.603 36.770 1.00 88.81 588 SER A CA 1
ATOM 4604 C C . SER A 1 588 ? -29.473 10.342 37.496 1.00 88.81 588 SER A C 1
ATOM 4606 O O . SER A 1 588 ? -29.832 10.108 38.650 1.00 88.81 588 SER A O 1
ATOM 4608 N N . SER A 1 589 ? -28.573 9.568 36.881 1.00 82.94 589 SER A N 1
ATOM 4609 C CA . SER A 1 589 ? -27.905 8.400 37.482 1.00 82.94 589 SER A CA 1
ATOM 4610 C C . SER A 1 589 ? -27.122 8.782 38.742 1.00 82.94 589 SER A C 1
ATOM 4612 O O . SER A 1 589 ? -27.186 8.091 39.760 1.00 82.94 589 SER A O 1
ATOM 4614 N N . THR A 1 590 ? -26.432 9.925 38.720 1.00 84.56 590 THR A N 1
ATOM 4615 C CA . THR A 1 590 ? -25.699 10.452 39.880 1.00 84.56 590 THR A CA 1
ATOM 4616 C C . THR A 1 590 ? -26.640 10.803 41.029 1.00 84.56 590 THR A C 1
ATOM 4618 O O . THR A 1 590 ? -26.363 10.442 42.174 1.00 84.56 590 THR A O 1
ATOM 4621 N N . LYS A 1 591 ? -27.784 11.432 40.731 1.00 86.94 591 LYS A N 1
ATOM 4622 C CA . LYS A 1 591 ? -28.814 11.724 41.734 1.00 86.94 591 LYS A CA 1
ATOM 4623 C C . LYS A 1 591 ? -29.421 10.446 42.317 1.00 86.94 591 LYS A C 1
ATOM 4625 O O . LYS A 1 591 ? -29.444 10.298 43.532 1.00 86.94 591 LYS A O 1
ATOM 4630 N N . ILE A 1 592 ? -29.822 9.493 41.471 1.00 82.75 592 ILE A N 1
ATOM 4631 C CA . ILE A 1 592 ? -30.350 8.190 41.912 1.00 82.75 592 ILE A CA 1
ATOM 4632 C C . ILE A 1 592 ? -29.337 7.477 42.818 1.00 82.75 592 ILE A C 1
ATOM 4634 O O . ILE A 1 592 ? -29.722 6.900 43.831 1.00 82.75 592 ILE A O 1
ATOM 4638 N N . ARG A 1 593 ? -28.038 7.543 42.499 1.00 79.38 593 ARG A N 1
ATOM 4639 C CA . ARG A 1 593 ? -26.964 6.950 43.312 1.00 79.38 593 ARG A CA 1
ATOM 4640 C C . ARG A 1 593 ? -26.822 7.633 44.679 1.00 79.38 593 ARG A C 1
ATOM 4642 O O . ARG A 1 593 ? -26.619 6.944 45.676 1.00 79.38 593 ARG A O 1
ATOM 4649 N N . ALA A 1 594 ? -26.949 8.959 44.742 1.00 82.81 594 ALA A N 1
ATOM 4650 C CA . ALA A 1 594 ? -26.940 9.701 46.003 1.00 82.81 594 ALA A CA 1
ATOM 4651 C C . ALA A 1 594 ? -28.161 9.357 46.873 1.00 82.81 594 ALA A C 1
ATOM 4653 O O . ALA A 1 594 ? -28.002 9.049 48.054 1.00 82.81 594 ALA A O 1
ATOM 4654 N N . ASP A 1 595 ? -29.354 9.329 46.276 1.00 81.88 595 ASP A N 1
ATOM 4655 C CA . ASP A 1 595 ? -30.609 8.975 46.950 1.00 81.88 595 ASP A CA 1
ATOM 4656 C C . ASP A 1 595 ? -30.557 7.537 47.482 1.00 81.88 595 ASP A C 1
ATOM 4658 O O . ASP A 1 595 ? -30.877 7.268 48.644 1.00 81.88 595 ASP A O 1
ATOM 4662 N N . LEU A 1 596 ? -30.064 6.614 46.651 1.00 76.38 596 LEU A N 1
ATOM 4663 C CA . LEU A 1 596 ? -29.846 5.229 47.036 1.00 76.38 596 LEU A CA 1
ATOM 4664 C C . LEU A 1 596 ? -28.890 5.140 48.229 1.00 76.38 596 LEU A C 1
ATOM 4666 O O . LEU A 1 596 ? -29.195 4.416 49.173 1.00 76.38 596 LEU A O 1
ATOM 4670 N N . LYS A 1 597 ? -27.774 5.882 48.232 1.00 77.38 597 LYS A N 1
ATOM 4671 C CA . LYS A 1 597 ? -26.806 5.882 49.340 1.00 77.38 597 LYS A CA 1
ATOM 4672 C C . LYS A 1 597 ? -27.445 6.326 50.656 1.00 77.38 597 LYS A C 1
ATOM 4674 O O . LYS A 1 597 ? -27.300 5.626 51.651 1.00 77.38 597 LYS A O 1
ATOM 4679 N N . VAL A 1 598 ? -28.206 7.422 50.656 1.00 79.62 598 VAL A N 1
ATOM 4680 C CA . VAL A 1 598 ? -28.891 7.928 51.862 1.00 79.62 598 VAL A CA 1
ATOM 4681 C C . VAL A 1 598 ? -29.840 6.877 52.448 1.00 79.62 598 VAL A C 1
ATOM 4683 O O . VAL A 1 598 ? -29.786 6.586 53.643 1.00 79.62 598 VAL A O 1
ATOM 4686 N N . ILE A 1 599 ? -30.671 6.253 51.607 1.00 72.12 599 ILE A N 1
ATOM 4687 C CA . ILE A 1 599 ? -31.597 5.190 52.035 1.00 72.12 599 ILE A CA 1
ATOM 4688 C C . ILE A 1 599 ? -30.821 3.970 52.547 1.00 72.12 599 ILE A C 1
ATOM 4690 O O . ILE A 1 599 ? -31.189 3.357 53.547 1.00 72.12 599 ILE A O 1
ATOM 4694 N N . THR A 1 600 ? -29.722 3.623 51.885 1.00 66.25 600 THR A N 1
ATOM 4695 C CA . THR A 1 600 ? -28.909 2.445 52.204 1.00 66.25 600 THR A CA 1
ATOM 4696 C C . THR A 1 600 ? -28.133 2.611 53.515 1.00 66.25 600 THR A C 1
ATOM 4698 O O . THR A 1 600 ? -28.079 1.662 54.308 1.00 66.25 600 THR A O 1
ATOM 4701 N N . ASP A 1 601 ? -27.615 3.811 53.786 1.00 70.06 601 ASP A N 1
ATOM 4702 C CA . ASP A 1 601 ? -26.979 4.196 55.049 1.00 70.06 601 ASP A CA 1
ATOM 4703 C C . ASP A 1 601 ? -28.004 4.196 56.197 1.00 70.06 601 ASP A C 1
ATOM 4705 O O . ASP A 1 601 ? -27.725 3.676 57.280 1.00 70.06 601 ASP A O 1
ATOM 4709 N N . ALA A 1 602 ? -29.221 4.700 55.955 1.00 70.06 602 ALA A N 1
ATOM 4710 C CA . ALA A 1 602 ? -30.310 4.689 56.933 1.00 70.06 602 ALA A CA 1
ATOM 4711 C C . ALA A 1 602 ? -30.788 3.271 57.278 1.00 70.06 602 ALA A C 1
ATOM 4713 O O . ALA A 1 602 ? -30.940 2.951 58.459 1.00 70.06 602 ALA A O 1
ATOM 4714 N N . ILE A 1 603 ? -30.955 2.400 56.275 1.00 65.81 603 ILE A N 1
ATOM 4715 C CA . ILE A 1 603 ? -31.233 0.969 56.481 1.00 65.81 603 ILE A CA 1
ATOM 4716 C C . ILE A 1 603 ? -30.139 0.353 57.366 1.00 65.81 603 ILE A C 1
ATOM 4718 O O . ILE A 1 603 ? -30.451 -0.287 58.367 1.00 65.81 603 ILE A O 1
ATOM 4722 N N . SER A 1 604 ? -28.863 0.624 57.072 1.00 64.81 604 SER A N 1
ATOM 4723 C CA . SER A 1 604 ? -27.724 0.100 57.845 1.00 64.81 604 SER A CA 1
ATOM 4724 C C . SER A 1 604 ? -27.688 0.621 59.293 1.00 64.81 604 SER A C 1
ATOM 4726 O O . SER A 1 604 ? -27.323 -0.107 60.220 1.00 64.81 604 SER A O 1
ATOM 4728 N N . ALA A 1 605 ? -28.068 1.883 59.518 1.00 66.56 605 ALA A N 1
ATOM 4729 C CA . ALA A 1 605 ? -28.152 2.482 60.849 1.00 66.56 605 ALA A CA 1
ATOM 4730 C C . ALA A 1 605 ? -29.282 1.864 61.692 1.00 66.56 605 ALA A C 1
ATOM 4732 O O . ALA A 1 605 ? -29.053 1.505 62.849 1.00 66.56 605 ALA A O 1
ATOM 4733 N N . LEU A 1 606 ? -30.466 1.677 61.096 1.00 66.38 606 LEU A N 1
ATOM 4734 C CA . LEU A 1 606 ? -31.604 0.988 61.717 1.00 66.38 606 LEU A CA 1
ATOM 4735 C C . LEU A 1 606 ? -31.282 -0.487 62.007 1.00 66.38 606 LEU A C 1
ATOM 4737 O O . LEU A 1 606 ? -31.678 -1.046 63.032 1.00 66.38 606 LEU A O 1
ATOM 4741 N N . GLU A 1 607 ? -30.501 -1.128 61.141 1.00 58.97 607 GLU A N 1
ATOM 4742 C CA . GLU A 1 607 ? -30.052 -2.497 61.345 1.00 58.97 607 GLU A CA 1
ATOM 4743 C C . GLU A 1 607 ? -29.092 -2.642 62.539 1.00 58.97 607 GLU A C 1
ATOM 4745 O O . GLU A 1 607 ? -29.248 -3.579 63.318 1.00 58.97 607 GLU A O 1
ATOM 4750 N N . LYS A 1 608 ? -28.168 -1.708 62.784 1.00 63.19 608 LYS A N 1
ATOM 4751 C CA . LYS A 1 608 ? -27.203 -1.811 63.902 1.00 63.19 608 LYS A CA 1
ATOM 4752 C C . LYS A 1 608 ? -27.813 -1.758 65.311 1.00 63.19 608 LYS A C 1
ATOM 4754 O O . LYS A 1 608 ? -27.127 -2.114 66.265 1.00 63.19 608 LYS A O 1
ATOM 4759 N N . LYS A 1 609 ? -29.056 -1.289 65.472 1.00 60.97 609 LYS A N 1
ATOM 4760 C CA . LYS A 1 609 ? -29.645 -0.977 66.792 1.00 60.97 609 LYS A CA 1
ATOM 4761 C C . LYS A 1 609 ? -30.762 -1.915 67.268 1.00 60.97 609 LYS A C 1
ATOM 4763 O O . LYS A 1 609 ? -31.236 -1.745 68.381 1.00 60.97 609 LYS A O 1
ATOM 4768 N N . GLY A 1 610 ? -31.094 -2.954 66.492 1.00 53.62 610 GLY A N 1
ATOM 4769 C CA . GLY A 1 610 ? -32.146 -3.923 66.845 1.00 53.62 610 GLY A CA 1
ATOM 4770 C C . GLY A 1 610 ? -33.544 -3.426 66.455 1.00 53.62 610 GLY A C 1
ATOM 4771 O O . GLY A 1 610 ? -33.903 -2.290 66.718 1.00 53.62 610 GLY A O 1
ATOM 4772 N N . LEU A 1 611 ? -34.320 -4.266 65.759 1.00 54.97 611 LEU A N 1
ATOM 4773 C CA . LEU A 1 611 ? -35.622 -3.922 65.147 1.00 54.97 611 LEU A CA 1
ATOM 4774 C C . LEU A 1 611 ? -36.815 -4.470 65.958 1.00 54.97 611 LEU A C 1
ATOM 4776 O O . LEU A 1 611 ? -37.889 -4.693 65.404 1.00 54.97 611 LEU A O 1
ATOM 4780 N N . GLU A 1 612 ? -36.618 -4.726 67.253 1.00 51.28 612 GLU A N 1
ATOM 4781 C CA . GLU A 1 612 ? -37.559 -5.480 68.097 1.00 51.28 612 GLU A CA 1
ATOM 4782 C C . GLU A 1 612 ? -38.961 -4.828 68.192 1.00 51.28 612 GLU A C 1
ATOM 4784 O O . GLU A 1 612 ? -39.937 -5.558 68.334 1.00 51.28 612 GLU A O 1
ATOM 4789 N N . ASP A 1 613 ? -39.087 -3.514 67.936 1.00 50.03 613 ASP A N 1
ATOM 4790 C CA . ASP A 1 613 ? -40.349 -2.746 68.027 1.00 50.03 613 ASP A CA 1
ATOM 4791 C C . ASP A 1 613 ? -40.932 -2.213 66.690 1.00 50.03 613 ASP A C 1
ATOM 4793 O O . ASP A 1 613 ? -41.951 -1.519 66.684 1.00 50.03 613 ASP A O 1
ATOM 4797 N N . VAL A 1 614 ? -40.313 -2.485 65.531 1.00 51.16 614 VAL A N 1
ATOM 4798 C CA . VAL A 1 614 ? -40.630 -1.785 64.251 1.00 51.16 614 VAL A CA 1
ATOM 4799 C C . VAL A 1 614 ? -41.211 -2.721 63.169 1.00 51.16 614 VAL A C 1
ATOM 4801 O O . VAL A 1 614 ? -41.654 -2.279 62.111 1.00 51.16 614 VAL A O 1
ATOM 4804 N N . GLY A 1 615 ? -41.242 -4.031 63.431 1.00 45.31 615 GLY A N 1
ATOM 4805 C CA . GLY A 1 615 ? -41.315 -5.083 62.408 1.00 45.31 615 GLY A CA 1
ATOM 4806 C C . GLY A 1 615 ? -42.618 -5.274 61.621 1.00 45.31 615 GLY A C 1
ATOM 4807 O O . GLY A 1 615 ? -42.588 -6.009 60.639 1.00 45.31 615 GLY A O 1
ATOM 4808 N N . LYS A 1 616 ? -43.756 -4.664 61.977 1.00 49.44 616 LYS A N 1
ATOM 4809 C CA . LYS A 1 616 ? -44.999 -4.797 61.188 1.00 49.44 616 LYS A CA 1
ATOM 4810 C C . LYS A 1 616 ? -45.788 -3.488 61.201 1.00 49.44 616 LYS A C 1
ATOM 4812 O O . LYS A 1 616 ? -46.323 -3.109 62.233 1.00 49.44 616 LYS A O 1
ATOM 4817 N N . GLU A 1 617 ? -45.809 -2.795 60.062 1.00 49.69 617 GLU A N 1
ATOM 4818 C CA . GLU A 1 617 ? -46.658 -1.615 59.780 1.00 49.69 617 GLU A CA 1
ATOM 4819 C C . GLU A 1 617 ? -46.433 -0.363 60.650 1.00 49.69 617 GLU A C 1
ATOM 4821 O O . GLU A 1 617 ? -47.260 0.548 60.686 1.00 49.69 617 GLU A O 1
ATOM 4826 N N . VAL A 1 618 ? -45.292 -0.255 61.332 1.00 55.44 618 VAL A N 1
ATOM 4827 C CA . VAL A 1 618 ? -45.005 0.919 62.158 1.00 55.44 618 VAL A CA 1
ATOM 4828 C C . VAL A 1 618 ? -44.332 2.015 61.332 1.00 55.44 618 VAL A C 1
ATOM 4830 O O . VAL A 1 618 ? -43.170 1.897 60.947 1.00 55.44 618 VAL A O 1
ATOM 4833 N N . ASN A 1 619 ? -45.045 3.122 61.127 1.00 64.44 619 ASN A N 1
ATOM 4834 C CA . ASN A 1 619 ? -44.471 4.373 60.630 1.00 64.44 619 ASN A CA 1
ATOM 4835 C C . ASN A 1 619 ? -43.257 4.777 61.489 1.00 64.44 619 ASN A C 1
ATOM 4837 O O . ASN A 1 619 ? -43.383 4.923 62.712 1.00 64.44 619 ASN A O 1
ATOM 4841 N N . LEU A 1 620 ? -42.095 4.977 60.859 1.00 65.75 620 LEU A N 1
ATOM 4842 C CA . LEU A 1 620 ? -40.892 5.511 61.497 1.00 65.75 620 LEU A CA 1
ATOM 4843 C C . LEU A 1 620 ? -41.124 6.996 61.819 1.00 65.75 620 LEU A C 1
ATOM 4845 O O . LEU A 1 620 ? -40.977 7.865 60.961 1.00 65.75 620 LEU A O 1
ATOM 4849 N N . THR A 1 621 ? -41.530 7.297 63.054 1.00 67.06 621 THR A N 1
ATOM 4850 C CA . THR A 1 621 ? -41.688 8.675 63.545 1.00 67.06 621 THR A CA 1
ATOM 4851 C C . THR A 1 621 ? -40.429 9.156 64.262 1.00 67.06 621 THR A C 1
ATOM 4853 O O . THR A 1 621 ? -39.673 8.358 64.815 1.00 67.06 621 THR A O 1
ATOM 4856 N N . ILE A 1 622 ? -40.216 10.476 64.300 1.00 63.56 622 ILE A N 1
ATOM 4857 C CA . ILE A 1 622 ? -39.066 11.106 64.975 1.00 63.56 622 ILE A CA 1
ATOM 4858 C C . ILE A 1 622 ? -38.942 10.648 66.436 1.00 63.56 622 ILE A C 1
ATOM 4860 O O . ILE A 1 622 ? -37.840 10.330 66.883 1.00 63.56 622 ILE A O 1
ATOM 4864 N N . ASP A 1 623 ? -40.061 10.543 67.153 1.00 64.94 623 ASP A N 1
ATOM 4865 C CA . ASP A 1 623 ? -40.074 10.110 68.555 1.00 64.94 623 ASP A CA 1
ATOM 4866 C C . ASP A 1 623 ? -39.641 8.649 68.716 1.00 64.94 623 ASP A C 1
ATOM 4868 O O . ASP A 1 623 ? -38.889 8.322 69.633 1.00 64.94 623 ASP A O 1
ATOM 4872 N N . LYS A 1 624 ? -40.037 7.775 67.780 1.00 66.62 624 LYS A N 1
ATOM 4873 C CA . LYS A 1 624 ? -39.611 6.369 67.770 1.00 66.62 624 LYS A CA 1
ATOM 4874 C C . LYS A 1 624 ? -38.127 6.242 67.456 1.00 66.62 624 LYS A C 1
ATOM 4876 O O . LYS A 1 624 ? -37.434 5.496 68.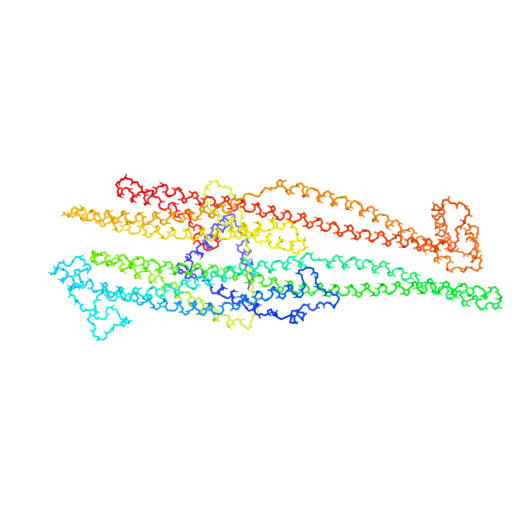131 1.00 66.62 624 LYS A O 1
ATOM 4881 N N . ILE A 1 625 ? -37.620 7.020 66.502 1.00 66.56 625 ILE A N 1
ATOM 4882 C CA . ILE A 1 625 ? -36.195 7.035 66.135 1.00 66.56 625 ILE A CA 1
ATOM 4883 C C . ILE A 1 625 ? -35.325 7.494 67.313 1.00 66.56 625 ILE A C 1
ATOM 4885 O O . ILE A 1 625 ? -34.284 6.896 67.579 1.00 66.56 625 ILE A O 1
ATOM 4889 N N . ASN A 1 626 ? -35.764 8.519 68.051 1.00 67.38 626 ASN A N 1
ATOM 4890 C CA . ASN A 1 626 ? -35.073 8.990 69.254 1.00 67.38 626 ASN A CA 1
ATOM 4891 C C . ASN A 1 626 ? -35.125 7.953 70.398 1.00 67.38 626 ASN A C 1
ATOM 4893 O O . ASN A 1 626 ? -34.184 7.865 71.185 1.00 67.38 626 ASN A O 1
ATOM 4897 N N . GLY A 1 627 ? -36.191 7.146 70.471 1.00 65.50 627 GLY A N 1
ATOM 4898 C CA . GLY A 1 627 ? -36.357 6.058 71.442 1.00 65.50 627 GLY A CA 1
ATOM 4899 C C . GLY A 1 627 ? -35.478 4.822 71.198 1.00 65.50 627 GLY A C 1
ATOM 4900 O O . GLY A 1 627 ? -35.261 4.052 72.126 1.00 65.50 627 GLY A O 1
ATOM 4901 N N . LEU A 1 628 ? -34.910 4.656 69.994 1.00 65.56 628 LEU A N 1
ATOM 4902 C CA . LEU A 1 628 ? -34.063 3.507 69.614 1.00 65.56 628 LEU A CA 1
ATOM 4903 C C . LEU A 1 628 ? -32.615 3.576 70.153 1.00 65.56 628 LEU A C 1
ATOM 4905 O O . LEU A 1 628 ? -31.780 2.739 69.808 1.00 65.56 628 LEU A O 1
ATOM 4909 N N . GLY A 1 629 ? -32.267 4.587 70.961 1.00 63.72 629 GLY A N 1
ATOM 4910 C CA . GLY A 1 629 ? -30.933 4.705 71.574 1.00 63.72 629 GLY A CA 1
ATOM 4911 C C . GLY A 1 629 ? -29.782 4.812 70.559 1.00 63.72 629 GLY A C 1
ATOM 4912 O O . GLY A 1 629 ? -28.668 4.331 70.807 1.00 63.72 629 GLY A O 1
ATOM 4913 N N . MET A 1 630 ? -30.050 5.379 69.379 1.00 67.69 630 MET A N 1
ATOM 4914 C CA . MET A 1 630 ? -29.058 5.564 68.316 1.00 67.69 630 MET A CA 1
ATOM 4915 C C . MET A 1 630 ? -28.116 6.735 68.630 1.00 67.69 630 MET A C 1
ATOM 4917 O O . MET A 1 630 ? -28.493 7.679 69.324 1.00 67.69 630 MET A O 1
ATOM 4921 N N . ALA A 1 631 ? -26.883 6.697 68.111 1.00 73.06 631 ALA A N 1
ATOM 4922 C CA . ALA A 1 631 ? -25.976 7.838 68.249 1.00 73.06 631 ALA A CA 1
ATOM 4923 C C . ALA A 1 631 ? -26.524 9.045 67.456 1.00 73.06 631 ALA A C 1
ATOM 4925 O O . ALA A 1 631 ? -27.096 8.828 66.385 1.00 73.06 631 ALA A O 1
ATOM 4926 N N . PRO A 1 632 ? -26.319 10.301 67.901 1.00 75.19 632 PRO A N 1
ATOM 4927 C CA . PRO A 1 632 ? -26.876 11.480 67.227 1.00 75.19 632 PRO A CA 1
ATOM 4928 C C . PRO A 1 632 ? -26.636 11.534 65.701 1.00 75.19 632 PRO A C 1
ATOM 4930 O O . PRO A 1 632 ? -27.601 11.774 64.978 1.00 75.19 632 PRO A O 1
ATOM 4933 N N . PRO A 1 633 ? -25.443 11.182 65.171 1.00 74.38 633 PRO A N 1
ATOM 4934 C CA . PRO A 1 633 ? -25.214 11.148 63.721 1.00 74.38 633 PRO A CA 1
ATOM 4935 C C . PRO A 1 633 ? -26.055 10.097 62.973 1.00 74.38 633 PRO A C 1
ATOM 4937 O O . PRO A 1 633 ? -26.413 10.283 61.816 1.00 74.38 633 PRO A O 1
ATOM 4940 N N . GLN A 1 634 ? -26.395 8.979 63.620 1.00 71.00 634 GLN A N 1
ATOM 4941 C CA . GLN A 1 634 ? -27.223 7.920 63.026 1.00 71.00 634 GLN A CA 1
ATOM 4942 C C . GLN A 1 634 ? -28.699 8.330 62.975 1.00 71.00 634 GLN A C 1
ATOM 4944 O O . GLN A 1 634 ? -29.383 8.041 61.997 1.00 71.00 634 GLN A O 1
ATOM 4949 N N . VAL A 1 635 ? -29.179 9.033 64.008 1.00 73.19 635 VAL A N 1
ATOM 4950 C CA . VAL A 1 635 ? -30.529 9.624 64.036 1.00 73.19 635 VAL A CA 1
ATOM 4951 C C . VAL A 1 635 ? -30.712 10.591 62.875 1.00 73.19 635 VAL A C 1
ATOM 4953 O O . VAL A 1 635 ? -31.754 10.584 62.226 1.00 73.19 635 VAL A O 1
ATOM 4956 N N . GLU A 1 636 ? -29.694 11.398 62.602 1.00 77.50 636 GLU A N 1
ATOM 4957 C CA . GLU A 1 636 ? -29.714 12.404 61.545 1.00 77.50 636 GLU A CA 1
ATOM 4958 C C . GLU A 1 636 ? -29.770 11.775 60.143 1.00 77.50 636 GLU A C 1
ATOM 4960 O O . GLU A 1 636 ? -30.615 12.160 59.338 1.00 77.50 636 GLU A O 1
ATOM 4965 N N . ILE A 1 637 ? -28.973 10.731 59.888 1.00 76.19 637 ILE A N 1
ATOM 4966 C CA . ILE A 1 637 ? -28.997 9.972 58.622 1.00 76.19 637 ILE A CA 1
ATOM 4967 C C . ILE A 1 637 ? -30.372 9.330 58.373 1.00 76.19 637 ILE A C 1
ATOM 4969 O O . ILE A 1 637 ? -30.912 9.414 57.270 1.00 76.19 637 ILE A O 1
ATOM 4973 N N . VAL A 1 638 ? -30.969 8.709 59.396 1.00 73.88 638 VAL A N 1
ATOM 4974 C CA . VAL A 1 638 ? -32.288 8.063 59.272 1.00 73.88 638 VAL A CA 1
ATOM 4975 C C . VAL A 1 638 ? -33.397 9.097 59.061 1.00 73.88 638 VAL A C 1
ATOM 4977 O O . VAL A 1 638 ? -34.278 8.879 58.229 1.00 73.88 638 VAL A O 1
ATOM 4980 N N . LYS A 1 639 ? -33.348 10.241 59.760 1.00 77.75 639 LYS A N 1
ATOM 4981 C CA . LYS A 1 639 ? -34.283 11.356 59.536 1.00 77.75 639 LYS A CA 1
ATOM 4982 C C . LYS A 1 639 ? -34.195 11.885 58.110 1.00 77.75 639 LYS A C 1
ATOM 4984 O O . LYS A 1 639 ? -35.231 12.028 57.470 1.00 77.75 639 LYS A O 1
ATOM 4989 N N . LEU A 1 640 ? -32.983 12.099 57.600 1.00 79.75 640 LEU A N 1
ATOM 4990 C CA . LEU A 1 640 ? -32.762 12.571 56.236 1.00 79.75 640 LEU A CA 1
ATOM 4991 C C . LEU A 1 640 ? -33.382 11.618 55.202 1.00 79.75 640 LEU A C 1
ATOM 4993 O O . LEU A 1 640 ? -34.093 12.064 54.303 1.00 79.75 640 LEU A O 1
ATOM 4997 N N . ALA A 1 641 ? -33.183 10.306 55.362 1.00 76.88 641 ALA A N 1
ATOM 4998 C CA . ALA A 1 641 ? -33.784 9.305 54.482 1.00 76.88 641 ALA A CA 1
ATOM 4999 C C . ALA A 1 641 ? -35.320 9.296 54.553 1.00 76.88 641 ALA A C 1
ATOM 5001 O O . ALA A 1 641 ? -35.982 9.183 53.523 1.00 76.88 641 ALA A O 1
ATOM 5002 N N . ILE A 1 642 ? -35.900 9.446 55.749 1.00 75.62 642 ILE A N 1
ATOM 5003 C CA . ILE A 1 642 ? -37.358 9.529 55.925 1.00 75.62 642 ILE A CA 1
ATOM 5004 C C . ILE A 1 642 ? -37.914 10.785 55.265 1.00 75.62 642 ILE A C 1
ATOM 5006 O O . ILE A 1 642 ? -38.888 10.683 54.528 1.00 75.62 642 ILE A O 1
ATOM 5010 N N . GLU A 1 643 ? -37.294 11.947 55.473 1.00 78.88 643 GLU A N 1
ATOM 5011 C CA . GLU A 1 643 ? -37.699 13.194 54.817 1.00 78.88 643 GLU A CA 1
ATOM 5012 C C . GLU A 1 643 ? -37.636 13.069 53.292 1.00 78.88 643 GLU A C 1
ATOM 5014 O O . GLU A 1 643 ? -38.527 13.531 52.579 1.00 78.88 643 GLU A O 1
ATOM 5019 N N . GLN A 1 644 ? -36.594 12.420 52.780 1.00 78.12 644 GLN A N 1
ATOM 5020 C CA . GLN A 1 644 ? -36.393 12.225 51.351 1.00 78.12 644 GLN A CA 1
ATOM 5021 C C . GLN A 1 644 ? -37.440 11.287 50.734 1.00 78.12 644 GLN A C 1
ATOM 5023 O O . GLN A 1 644 ? -37.987 11.593 49.670 1.00 78.12 644 GLN A O 1
ATOM 5028 N N . LEU A 1 645 ? -37.784 10.201 51.429 1.00 75.19 645 LEU A N 1
ATOM 5029 C CA . LEU A 1 645 ? -38.857 9.285 51.037 1.00 75.19 645 LEU A CA 1
ATOM 5030 C C . LEU A 1 645 ? -40.240 9.937 51.158 1.00 75.19 645 LEU A C 1
ATOM 5032 O O . LEU A 1 645 ? -41.061 9.820 50.257 1.00 75.19 645 LEU A O 1
ATOM 5036 N N . GLN A 1 646 ? -40.490 10.712 52.214 1.00 75.62 646 GLN A N 1
ATOM 5037 C CA . GLN A 1 646 ? -41.740 11.462 52.380 1.00 75.62 646 GLN A CA 1
ATOM 5038 C C . GLN A 1 646 ? -41.962 12.479 51.257 1.00 75.62 646 GLN A C 1
ATOM 5040 O O . GLN A 1 646 ? -43.091 12.655 50.813 1.00 75.62 646 GLN A O 1
ATOM 5045 N N . ARG A 1 647 ? -40.899 13.118 50.747 1.00 74.44 647 ARG A N 1
ATOM 5046 C CA . ARG A 1 647 ? -40.985 14.026 49.588 1.00 74.44 647 ARG A CA 1
ATOM 5047 C C . ARG A 1 647 ? -41.309 13.311 48.275 1.00 74.44 647 ARG A C 1
ATOM 5049 O O . ARG A 1 647 ? -41.757 13.966 47.339 1.00 74.44 647 ARG A O 1
ATOM 5056 N N . SER A 1 648 ? -41.055 12.007 48.181 1.00 63.28 648 SER A N 1
ATOM 5057 C CA . SER A 1 648 ? -41.266 11.211 46.965 1.00 63.28 648 SER A CA 1
ATOM 5058 C C . SER A 1 648 ? -42.602 10.450 46.951 1.00 63.28 648 SER A C 1
ATOM 5060 O O . SER A 1 648 ? -43.022 9.992 45.888 1.00 63.28 648 SER A O 1
ATOM 5062 N N . ILE A 1 649 ? -43.322 10.381 48.079 1.00 61.97 649 ILE A N 1
ATOM 5063 C CA . ILE A 1 649 ? -44.655 9.768 48.186 1.00 61.97 649 ILE A CA 1
ATOM 5064 C C . ILE A 1 649 ? -45.731 10.862 48.071 1.00 61.97 649 ILE A C 1
ATOM 5066 O O . ILE A 1 649 ? -45.869 11.711 48.946 1.00 61.97 649 ILE A O 1
ATOM 5070 N N . ALA A 1 650 ? -46.537 10.836 47.006 1.00 50.56 650 ALA A N 1
ATOM 5071 C CA . ALA A 1 650 ? -47.621 11.807 46.795 1.00 50.56 650 ALA A CA 1
ATOM 5072 C C . ALA A 1 650 ? -48.842 11.606 47.727 1.00 50.56 650 ALA A C 1
ATOM 5074 O O . ALA A 1 650 ? -49.723 12.463 47.778 1.00 50.56 650 ALA A O 1
ATOM 5075 N N . SER A 1 651 ? -48.913 10.498 48.475 1.00 46.19 651 SER A N 1
ATOM 5076 C CA . SER A 1 651 ? -50.009 10.179 49.400 1.00 46.19 651 SER A CA 1
ATOM 5077 C C . SER A 1 651 ? -49.530 10.090 50.853 1.00 46.19 651 SER A C 1
ATOM 5079 O O . SER A 1 651 ? -48.905 9.114 51.256 1.00 46.19 651 SER A O 1
ATOM 5081 N N . LEU A 1 652 ? -49.916 11.076 51.663 1.00 44.16 652 LEU A N 1
ATOM 5082 C CA . LEU A 1 652 ? -49.651 11.213 53.107 1.00 44.16 652 LEU A CA 1
ATOM 5083 C C . LEU A 1 652 ? -50.240 10.097 54.011 1.00 44.16 652 LEU A C 1
ATOM 5085 O O . LEU A 1 652 ? -50.250 10.252 55.230 1.00 44.16 652 LEU A O 1
ATOM 5089 N N . ALA A 1 653 ? -50.773 9.006 53.451 1.00 44.56 653 ALA A N 1
ATOM 5090 C CA . ALA A 1 653 ? -51.563 8.016 54.190 1.00 44.56 653 ALA A CA 1
ATOM 5091 C C . ALA A 1 653 ? -50.771 6.776 54.656 1.00 44.56 653 ALA A C 1
ATOM 5093 O O . ALA A 1 653 ? -51.142 6.176 55.662 1.00 44.56 653 ALA A O 1
ATOM 5094 N N . GLU A 1 654 ? -49.667 6.419 53.994 1.00 53.06 654 GLU A N 1
ATOM 5095 C CA . GLU A 1 654 ? -48.778 5.319 54.399 1.00 53.06 654 GLU A CA 1
ATOM 5096 C C . GLU A 1 654 ? -47.451 5.922 54.872 1.00 53.06 654 GLU A C 1
ATOM 5098 O O . GLU A 1 654 ? -46.766 6.606 54.114 1.00 53.06 654 GLU A O 1
ATOM 5103 N N . GLY A 1 655 ? -47.095 5.763 56.147 1.00 62.19 655 GLY A N 1
ATOM 5104 C CA . GLY A 1 655 ? -45.839 6.325 56.640 1.00 62.19 655 GLY A CA 1
ATOM 5105 C C . GLY A 1 655 ? -44.633 5.479 56.241 1.00 62.19 655 GLY A C 1
ATOM 5106 O O . GLY A 1 655 ? -44.732 4.303 55.892 1.00 62.19 655 GLY A O 1
ATOM 5107 N N . VAL A 1 656 ? -43.456 6.102 56.296 1.00 69.06 656 VAL A N 1
ATOM 5108 C CA . VAL A 1 656 ? -42.194 5.464 55.909 1.00 69.06 656 VAL A CA 1
ATOM 5109 C C . VAL A 1 656 ? -41.876 4.347 56.902 1.00 69.06 656 VAL A C 1
ATOM 5111 O O . VAL A 1 656 ? -41.565 4.609 58.062 1.00 69.06 656 VAL A O 1
ATOM 5114 N N . SER A 1 657 ? -41.976 3.100 56.451 1.00 70.25 657 SER A N 1
ATOM 5115 C CA . SER A 1 657 ? -41.587 1.907 57.206 1.00 70.25 657 SER A CA 1
ATOM 5116 C C . SER A 1 657 ? -40.244 1.365 56.715 1.00 70.25 657 SER A C 1
ATOM 5118 O O . SER A 1 657 ? -39.772 1.702 55.628 1.00 70.25 657 SER A O 1
ATOM 5120 N N . PHE A 1 658 ? -39.628 0.476 57.494 1.00 63.47 658 PHE A N 1
ATOM 5121 C CA . PHE A 1 658 ? -38.401 -0.210 57.081 1.00 63.47 658 PHE A CA 1
ATOM 5122 C C . PHE A 1 658 ? -38.591 -1.030 55.786 1.00 63.47 658 PHE A C 1
ATOM 5124 O O . PHE A 1 658 ? -37.745 -0.985 54.895 1.00 63.47 658 PHE A O 1
ATOM 5131 N N . MET A 1 659 ? -39.733 -1.714 55.630 1.00 61.47 659 MET A N 1
ATOM 5132 C CA . MET A 1 659 ? -40.057 -2.463 54.404 1.00 61.47 659 MET A CA 1
ATOM 5133 C C . MET A 1 659 ? -40.236 -1.542 53.195 1.00 61.47 659 MET A C 1
ATOM 5135 O O . MET A 1 659 ? -39.815 -1.881 52.091 1.00 61.47 659 MET A O 1
ATOM 5139 N N . PHE A 1 660 ? -40.805 -0.354 53.409 1.00 69.12 660 PHE A N 1
ATOM 5140 C CA . PHE A 1 660 ? -40.912 0.665 52.371 1.00 69.12 660 PHE A CA 1
ATOM 5141 C C . PHE A 1 660 ? -39.525 1.163 51.925 1.00 69.12 660 PHE A C 1
ATOM 5143 O O . PHE A 1 660 ? -39.264 1.250 50.728 1.00 69.12 660 PHE A O 1
ATOM 5150 N N . MET A 1 661 ? -38.602 1.408 52.867 1.00 68.50 661 MET A N 1
ATOM 5151 C CA . MET A 1 661 ? -37.210 1.774 52.552 1.00 68.50 661 MET A CA 1
ATOM 5152 C C . MET A 1 661 ? -36.501 0.706 51.702 1.00 68.50 661 MET A C 1
ATOM 5154 O O . MET A 1 661 ? -35.788 1.046 50.756 1.00 68.50 661 MET A O 1
ATOM 5158 N N . LEU A 1 662 ? -36.704 -0.580 52.009 1.00 63.03 662 LEU A N 1
ATOM 5159 C CA . LEU A 1 662 ? -36.147 -1.693 51.230 1.00 63.03 662 LEU A CA 1
ATOM 5160 C C . LEU A 1 662 ? -36.737 -1.767 49.816 1.00 63.03 662 LEU A C 1
ATOM 5162 O O . LEU A 1 662 ? -35.982 -1.871 48.847 1.00 63.03 662 LEU A O 1
ATOM 5166 N N . ALA A 1 663 ? -38.063 -1.678 49.688 1.00 66.31 663 ALA A N 1
ATOM 5167 C CA . ALA A 1 663 ? -38.741 -1.697 48.394 1.00 66.31 663 ALA A CA 1
ATOM 5168 C C . ALA A 1 663 ? -38.309 -0.516 47.505 1.00 66.31 663 ALA A C 1
ATOM 5170 O O . ALA A 1 663 ? -37.994 -0.708 46.328 1.00 66.31 663 ALA A O 1
ATOM 5171 N N . GLU A 1 664 ? -38.205 0.691 48.070 1.00 75.00 664 GLU A N 1
ATOM 5172 C CA . GLU A 1 664 ? -37.755 1.866 47.319 1.00 75.00 664 GLU A CA 1
ATOM 5173 C C . GLU A 1 664 ? -36.270 1.763 46.938 1.00 75.00 664 GLU A C 1
ATOM 5175 O O . GLU A 1 664 ? -35.898 2.097 45.815 1.00 75.00 664 GLU A O 1
ATOM 5180 N N . SER A 1 665 ? -35.416 1.206 47.807 1.00 66.38 665 SER A N 1
ATOM 5181 C CA . SER A 1 665 ? -34.016 0.908 47.469 1.00 66.38 665 SER A CA 1
ATOM 5182 C C . SER A 1 665 ? -33.905 -0.032 46.259 1.00 66.38 665 SER A C 1
ATOM 5184 O O . SER A 1 665 ? -33.124 0.230 45.341 1.00 66.38 665 SER A O 1
ATOM 5186 N N . GLN A 1 666 ? -34.719 -1.093 46.198 1.00 68.81 666 GLN A N 1
ATOM 5187 C CA . GLN A 1 666 ? -34.748 -2.011 45.052 1.00 68.81 666 GLN A CA 1
ATOM 5188 C C . GLN A 1 666 ? -35.218 -1.322 43.764 1.00 68.81 666 GLN A C 1
ATOM 5190 O O . GLN A 1 666 ? -34.622 -1.518 42.703 1.00 68.81 666 GLN A O 1
ATOM 5195 N N . LYS A 1 667 ? -36.250 -0.481 43.851 1.00 79.12 667 LYS A N 1
ATOM 5196 C CA . LYS A 1 667 ? -36.763 0.294 42.716 1.00 79.12 667 LYS A CA 1
ATOM 5197 C C . LYS A 1 667 ? -35.731 1.293 42.186 1.00 79.12 667 LYS A C 1
ATOM 5199 O O . LYS A 1 667 ? -35.509 1.357 40.979 1.00 79.12 667 LYS A O 1
ATOM 5204 N N . LEU A 1 668 ? -35.043 2.020 43.069 1.00 78.19 668 LEU A N 1
ATOM 5205 C CA . LEU A 1 668 ? -33.958 2.930 42.687 1.00 78.19 668 LEU A CA 1
ATOM 5206 C C . LEU A 1 668 ? -32.805 2.184 42.002 1.00 78.19 668 LEU A C 1
ATOM 5208 O O . LEU A 1 668 ? -32.281 2.670 41.002 1.00 78.19 668 LEU A O 1
ATOM 5212 N N . ARG A 1 669 ? -32.454 0.978 42.470 1.00 72.44 669 ARG A N 1
ATOM 5213 C CA . ARG A 1 669 ? -31.464 0.113 41.799 1.00 72.44 669 ARG A CA 1
ATOM 5214 C C . ARG A 1 669 ? -31.918 -0.309 40.399 1.00 72.44 669 ARG A C 1
ATOM 5216 O O . ARG A 1 669 ? -31.121 -0.268 39.465 1.00 72.44 669 ARG A O 1
ATOM 5223 N N . ALA A 1 670 ? -33.187 -0.682 40.227 1.00 75.56 670 ALA A N 1
ATOM 5224 C CA . ALA A 1 670 ? -33.735 -1.021 38.911 1.00 75.56 670 ALA A CA 1
ATOM 5225 C C . ALA A 1 670 ? -33.675 0.176 37.943 1.00 75.56 670 ALA A C 1
ATOM 5227 O O . ALA A 1 670 ? -33.192 0.030 36.819 1.00 75.56 670 ALA A O 1
ATOM 5228 N N . ASN A 1 671 ? -34.064 1.367 38.408 1.00 82.81 671 ASN A N 1
ATOM 5229 C CA . ASN A 1 671 ? -33.991 2.604 37.626 1.00 82.81 671 ASN A CA 1
ATOM 5230 C C . ASN A 1 671 ? -32.546 2.970 37.257 1.00 82.81 671 ASN A C 1
ATOM 5232 O O . ASN A 1 671 ? -32.283 3.400 36.134 1.00 82.81 671 ASN A O 1
ATOM 5236 N N . LEU A 1 672 ? -31.597 2.779 38.180 1.00 77.56 672 LEU A N 1
ATOM 5237 C CA . LEU A 1 672 ? -30.174 3.007 37.927 1.00 77.56 672 LEU A CA 1
ATOM 5238 C C . LEU A 1 672 ? -29.652 2.086 36.814 1.00 77.56 672 LEU A C 1
ATOM 5240 O O . LEU A 1 672 ? -28.953 2.545 35.912 1.00 77.56 672 LEU A O 1
ATOM 5244 N N . ASN A 1 673 ? -30.035 0.808 36.839 1.00 75.31 673 ASN A N 1
ATOM 5245 C CA . ASN A 1 673 ? -29.663 -0.158 35.805 1.00 75.31 673 ASN A CA 1
ATOM 5246 C C . ASN A 1 673 ? -30.248 0.201 34.433 1.00 75.31 673 ASN A C 1
ATOM 5248 O O . ASN A 1 673 ? -29.535 0.134 33.432 1.00 75.31 673 ASN A O 1
ATOM 5252 N N . GLU A 1 674 ? -31.514 0.621 34.376 1.00 83.44 674 GLU A N 1
ATOM 5253 C CA . GLU A 1 674 ? -32.139 1.086 33.133 1.00 83.44 674 GLU A CA 1
ATOM 5254 C C . GLU A 1 674 ? -31.445 2.344 32.587 1.00 83.44 674 GLU A C 1
ATOM 5256 O O . GLU A 1 674 ? -31.164 2.436 31.391 1.00 83.44 674 GLU A O 1
ATOM 5261 N N . CYS A 1 675 ? -31.118 3.295 33.466 1.00 84.88 675 CYS A N 1
ATOM 5262 C CA . CYS A 1 675 ? -30.395 4.509 33.104 1.00 84.88 675 CYS A CA 1
ATOM 5263 C C . CYS A 1 675 ? -29.017 4.177 32.511 1.00 84.88 675 CYS A C 1
ATOM 5265 O O . CYS A 1 675 ? -28.677 4.645 31.425 1.00 84.88 675 CYS A O 1
ATOM 5267 N N . ASN A 1 676 ? -28.265 3.284 33.161 1.00 79.50 676 ASN A N 1
ATOM 5268 C CA . ASN A 1 676 ? -26.961 2.829 32.678 1.00 79.50 676 ASN A CA 1
ATOM 5269 C C . ASN A 1 676 ? -27.060 2.100 31.325 1.00 79.50 676 ASN A C 1
ATOM 5271 O O . ASN A 1 676 ? -26.206 2.299 30.462 1.00 79.50 676 ASN A O 1
ATOM 5275 N N . ALA A 1 677 ? -28.108 1.299 31.102 1.00 80.00 677 ALA A N 1
ATOM 5276 C CA . ALA A 1 677 ? -28.342 0.646 29.812 1.00 80.00 677 ALA A CA 1
ATOM 5277 C C . ALA A 1 677 ? -28.616 1.664 28.689 1.00 80.00 677 ALA A C 1
ATOM 5279 O O . ALA A 1 677 ? -28.087 1.524 27.585 1.00 80.00 677 ALA A O 1
ATOM 5280 N N . LYS A 1 678 ? -29.391 2.720 28.974 1.00 89.00 678 LYS A N 1
ATOM 5281 C CA . LYS A 1 678 ? -29.629 3.819 28.025 1.00 89.00 678 LYS A CA 1
ATOM 5282 C C . LYS A 1 678 ? -28.346 4.590 27.723 1.00 89.00 678 LYS A C 1
ATOM 5284 O O . LYS A 1 678 ? -28.062 4.820 26.553 1.00 89.00 678 LYS A O 1
ATOM 5289 N N . ILE A 1 679 ? -27.553 4.931 28.743 1.00 85.00 679 ILE A N 1
ATOM 5290 C CA . ILE A 1 679 ? -26.248 5.595 28.572 1.00 85.00 679 ILE A CA 1
ATOM 5291 C C . ILE A 1 679 ? -25.355 4.778 27.628 1.00 85.00 679 ILE A C 1
ATOM 5293 O O . ILE A 1 679 ? -24.869 5.322 26.641 1.00 85.00 679 ILE A O 1
ATOM 5297 N N . ALA A 1 680 ? -25.236 3.465 27.849 1.00 80.81 680 ALA A N 1
ATOM 5298 C CA . ALA A 1 680 ? -24.442 2.587 26.988 1.00 80.81 680 ALA A CA 1
ATOM 5299 C C . ALA A 1 680 ? -24.949 2.537 25.531 1.00 80.81 680 ALA A C 1
ATOM 5301 O O . ALA A 1 680 ? -24.154 2.447 24.593 1.00 80.81 680 ALA A O 1
ATOM 5302 N N . SER A 1 681 ? -26.268 2.612 25.320 1.00 87.50 681 SER A N 1
ATOM 5303 C CA . SER A 1 681 ? -26.853 2.707 23.977 1.00 87.50 681 SER A CA 1
ATOM 5304 C C . SER A 1 681 ? -26.514 4.036 23.296 1.00 87.50 681 SER A C 1
ATOM 5306 O O . SER A 1 681 ? -26.194 4.042 22.107 1.00 87.50 681 SER A O 1
ATOM 5308 N N . TYR A 1 682 ? -26.564 5.154 24.027 1.00 90.44 682 TYR A N 1
ATOM 5309 C CA . TYR A 1 682 ? -26.177 6.466 23.501 1.00 90.44 682 TYR A CA 1
ATOM 5310 C C . TYR A 1 682 ? -24.682 6.529 23.181 1.00 90.44 682 TYR A C 1
ATOM 5312 O O . TYR A 1 682 ? -24.321 7.006 22.108 1.00 90.44 682 TYR A O 1
ATOM 5320 N N . ASP A 1 683 ? -23.828 5.966 24.039 1.00 87.06 683 ASP A N 1
ATOM 5321 C CA . ASP A 1 683 ? -22.390 5.816 23.784 1.00 87.06 683 ASP A CA 1
ATOM 5322 C C . ASP A 1 683 ? -22.121 5.085 22.462 1.00 87.06 683 ASP A C 1
ATOM 5324 O O . ASP A 1 683 ? -21.320 5.535 21.640 1.00 87.06 683 ASP A O 1
ATOM 5328 N N . ALA A 1 684 ? -22.824 3.976 22.213 1.00 86.19 684 ALA A N 1
ATOM 5329 C CA . ALA A 1 684 ? -22.687 3.222 20.969 1.00 86.19 684 ALA A CA 1
ATOM 5330 C C . ALA A 1 684 ? -23.126 4.031 19.732 1.00 86.19 684 ALA A C 1
ATOM 5332 O O . ALA A 1 684 ? -22.469 3.958 18.686 1.00 86.19 684 ALA A O 1
ATOM 5333 N N . GLY A 1 685 ? -24.204 4.814 19.854 1.00 90.44 685 GLY A N 1
ATOM 5334 C CA . GLY A 1 685 ? -24.671 5.731 18.810 1.00 90.44 685 GLY A CA 1
ATOM 5335 C C . GLY A 1 685 ? -23.639 6.813 18.490 1.00 90.44 685 GLY A C 1
ATOM 5336 O O . GLY A 1 685 ? -23.232 6.944 17.338 1.00 90.44 685 GLY A O 1
ATOM 5337 N N . ILE A 1 686 ? -23.129 7.499 19.518 1.00 90.94 686 ILE A N 1
ATOM 5338 C CA . ILE A 1 686 ? -22.101 8.547 19.395 1.00 90.94 686 ILE A CA 1
ATOM 5339 C C . ILE A 1 686 ? -20.850 8.002 18.703 1.00 90.94 686 ILE A C 1
ATOM 5341 O O . ILE A 1 686 ? -20.360 8.597 17.744 1.00 90.94 686 ILE A O 1
ATOM 5345 N N . VAL A 1 687 ? -20.348 6.841 19.138 1.00 89.81 687 VAL A N 1
ATOM 5346 C CA . VAL A 1 687 ? -19.178 6.198 18.517 1.00 89.81 687 VAL A CA 1
ATOM 5347 C C . VAL A 1 687 ? -19.433 5.888 17.041 1.00 89.81 687 VAL A C 1
ATOM 5349 O O . VAL A 1 687 ? -18.556 6.112 16.206 1.00 89.81 687 VAL A O 1
ATOM 5352 N N . THR A 1 688 ? -20.621 5.389 16.698 1.00 91.88 688 THR A N 1
ATOM 5353 C CA . THR A 1 688 ? -20.970 5.047 15.312 1.00 91.88 688 THR A CA 1
ATOM 5354 C C . THR A 1 688 ? -21.052 6.292 14.427 1.00 91.88 688 THR A C 1
ATOM 5356 O O . THR A 1 688 ? -20.455 6.307 13.348 1.00 91.88 688 THR A O 1
ATOM 5359 N N . SER A 1 689 ? -21.735 7.348 14.876 1.00 94.19 689 SER A N 1
ATOM 5360 C CA . SER A 1 689 ? -21.856 8.596 14.114 1.00 94.19 689 SER A CA 1
ATOM 5361 C C . SER A 1 689 ? -20.505 9.304 13.977 1.00 94.19 689 SER A C 1
ATOM 5363 O O . SER A 1 689 ? -20.157 9.720 12.873 1.00 94.19 689 SER A O 1
ATOM 5365 N N . ASN A 1 690 ? -19.665 9.308 15.019 1.00 94.75 690 ASN A N 1
ATOM 5366 C CA . ASN A 1 690 ? -18.295 9.826 14.936 1.00 94.75 690 ASN A CA 1
ATOM 5367 C C . ASN A 1 690 ? -17.433 9.070 13.912 1.00 94.75 690 ASN A C 1
ATOM 5369 O O . ASN A 1 690 ? -16.722 9.705 13.136 1.00 94.75 690 ASN A O 1
ATOM 5373 N N . LYS A 1 691 ? -17.531 7.736 13.827 1.00 93.25 691 LYS A N 1
ATOM 5374 C CA . LYS A 1 691 ? -16.818 6.960 12.793 1.00 93.25 691 LYS A CA 1
ATOM 5375 C C . LYS A 1 691 ? -17.311 7.276 11.375 1.00 93.25 691 LYS A C 1
ATOM 5377 O O . LYS A 1 691 ? -16.504 7.329 10.450 1.00 93.25 691 LYS A O 1
ATOM 5382 N N . LYS A 1 692 ? -18.613 7.524 11.183 1.00 96.19 692 LYS A N 1
ATOM 5383 C CA . LYS A 1 692 ? -19.163 7.973 9.887 1.00 96.19 692 LYS A CA 1
ATOM 5384 C C . LYS A 1 692 ? -18.688 9.382 9.514 1.00 96.19 692 LYS A C 1
ATOM 5386 O O . LYS A 1 692 ? -18.391 9.632 8.348 1.00 96.19 692 LYS A O 1
ATOM 5391 N N . ILE A 1 693 ? -18.578 10.288 10.486 1.00 94.88 693 ILE A N 1
ATOM 5392 C CA . ILE A 1 693 ? -17.988 11.621 10.282 1.00 94.88 693 ILE A CA 1
ATOM 5393 C C . ILE A 1 693 ? -16.515 11.480 9.881 1.00 94.88 693 ILE A C 1
ATOM 5395 O O . ILE A 1 693 ? -16.088 12.052 8.879 1.00 94.88 693 ILE A O 1
ATOM 5399 N N . GLU A 1 694 ? -15.752 10.665 10.609 1.00 95.56 694 GLU A N 1
ATOM 5400 C CA . GLU A 1 694 ? -14.342 10.396 10.322 1.00 95.56 694 GLU A CA 1
ATOM 5401 C C . GLU A 1 694 ? -14.139 9.778 8.928 1.00 95.56 694 GLU A C 1
ATOM 5403 O O . GLU A 1 694 ? -13.172 10.116 8.239 1.00 95.56 694 GLU A O 1
ATOM 5408 N N . TYR A 1 695 ? -15.067 8.926 8.478 1.00 96.25 695 TYR A N 1
ATOM 5409 C CA . TYR A 1 695 ? -15.095 8.381 7.119 1.00 96.25 695 TYR A CA 1
ATOM 5410 C C . TYR A 1 695 ? -15.183 9.503 6.074 1.00 96.25 695 TYR A C 1
ATOM 5412 O O . TYR A 1 695 ? -14.306 9.608 5.216 1.00 96.25 695 TYR A O 1
ATOM 5420 N N . ILE A 1 696 ? -16.172 10.398 6.186 1.00 94.88 696 ILE A N 1
ATOM 5421 C CA . ILE A 1 696 ? -16.362 11.516 5.241 1.00 94.88 696 ILE A CA 1
ATOM 5422 C C . ILE A 1 696 ? -15.164 12.480 5.278 1.00 94.88 696 ILE A C 1
ATOM 5424 O O . ILE A 1 696 ? -14.666 12.901 4.237 1.00 94.88 696 ILE A O 1
ATOM 5428 N N . GLN A 1 697 ? -14.632 12.785 6.463 1.00 95.06 697 GLN A N 1
ATOM 5429 C CA . GLN A 1 697 ? -13.439 13.627 6.596 1.00 95.06 697 GLN A CA 1
ATOM 5430 C C . GLN A 1 697 ? -12.198 12.996 5.954 1.00 95.06 697 GLN A C 1
ATOM 5432 O O . GLN A 1 697 ? -11.353 13.706 5.413 1.00 95.06 697 GLN A O 1
ATOM 5437 N N . THR A 1 698 ? -12.063 11.670 6.024 1.00 94.44 698 THR A N 1
ATOM 5438 C CA . THR A 1 698 ? -10.963 10.943 5.376 1.00 94.44 698 THR A CA 1
ATOM 5439 C C . THR A 1 698 ? -11.079 11.022 3.858 1.00 94.44 698 THR A C 1
ATOM 5441 O O . THR A 1 698 ? -10.085 11.312 3.199 1.00 94.44 698 THR A O 1
ATOM 5444 N N . VAL A 1 699 ? -12.294 10.892 3.321 1.00 93.50 699 VAL A N 1
ATOM 5445 C CA . VAL A 1 699 ? -12.584 11.133 1.900 1.00 93.50 699 VAL A CA 1
ATOM 5446 C C . VAL A 1 699 ? -12.174 12.551 1.479 1.00 93.50 699 VAL A C 1
ATOM 5448 O O . VAL A 1 699 ? -11.478 12.713 0.479 1.00 93.50 699 VAL A O 1
ATOM 5451 N N . TYR A 1 700 ? -12.517 13.579 2.262 1.00 92.50 700 TYR A N 1
ATOM 5452 C CA . TYR A 1 700 ? -12.129 14.963 1.954 1.00 92.50 700 TYR A CA 1
ATOM 5453 C C . TYR A 1 700 ? -10.615 15.174 1.952 1.00 92.50 700 TYR A C 1
ATOM 5455 O O . TYR A 1 700 ? -10.098 15.802 1.034 1.00 92.50 700 TYR A O 1
ATOM 5463 N N . ARG A 1 701 ? -9.883 14.600 2.918 1.00 93.50 701 ARG A N 1
ATOM 5464 C CA . ARG A 1 701 ? -8.413 14.675 2.913 1.00 93.50 701 ARG A CA 1
ATOM 5465 C C . ARG A 1 701 ? -7.814 14.025 1.668 1.00 93.50 701 ARG A C 1
ATOM 5467 O O . ARG A 1 701 ? -6.887 14.579 1.089 1.00 93.50 701 ARG A O 1
ATOM 5474 N N . MET A 1 702 ? -8.344 12.880 1.233 1.00 92.12 702 MET A N 1
ATOM 5475 C CA . MET A 1 702 ? -7.881 12.215 0.009 1.00 92.12 702 MET A CA 1
ATOM 5476 C C . MET A 1 702 ? -8.143 13.062 -1.241 1.00 92.12 702 MET A C 1
ATOM 5478 O O . MET A 1 702 ? -7.278 13.136 -2.109 1.00 92.12 702 MET A O 1
ATOM 5482 N N . ASP A 1 703 ? -9.301 13.719 -1.319 1.00 90.56 703 ASP A N 1
ATOM 5483 C CA . ASP A 1 703 ? -9.654 14.634 -2.412 1.00 90.56 703 ASP A CA 1
ATOM 5484 C C . ASP A 1 703 ? -8.740 15.873 -2.434 1.00 90.56 703 ASP A C 1
ATOM 5486 O O . ASP A 1 703 ? -8.218 16.233 -3.488 1.00 90.56 703 ASP A O 1
ATOM 5490 N N . ASP A 1 704 ? -8.438 16.458 -1.266 1.00 89.56 704 ASP A N 1
ATOM 5491 C CA . ASP A 1 704 ? -7.481 17.568 -1.140 1.00 89.56 704 ASP A CA 1
ATOM 5492 C C . ASP A 1 704 ? -6.086 17.168 -1.654 1.00 89.56 704 ASP A C 1
ATOM 5494 O O . ASP A 1 704 ? -5.469 17.896 -2.436 1.00 89.56 704 ASP A O 1
ATOM 5498 N N . GLN A 1 705 ? -5.592 15.987 -1.256 1.00 90.50 705 GLN A N 1
ATOM 5499 C CA . GLN A 1 705 ? -4.300 15.476 -1.727 1.00 90.50 705 GLN A CA 1
ATOM 5500 C C . GLN A 1 705 ? -4.314 15.158 -3.226 1.00 90.50 705 GLN A C 1
ATOM 5502 O O . GLN A 1 705 ? -3.335 15.443 -3.913 1.00 90.50 705 GLN A O 1
ATOM 5507 N N . SER A 1 706 ? -5.417 14.622 -3.753 1.00 89.81 706 SER A N 1
ATOM 5508 C CA . SER A 1 706 ? -5.565 14.375 -5.190 1.00 89.81 706 SER A CA 1
ATOM 5509 C C . SER A 1 706 ? -5.533 15.676 -5.989 1.00 89.81 706 SER A C 1
ATOM 5511 O O . SER A 1 706 ? -4.880 15.742 -7.027 1.00 89.81 706 SER A O 1
ATOM 5513 N N . SER A 1 707 ? -6.189 16.731 -5.500 1.00 87.75 707 SER A N 1
ATOM 5514 C CA . SER A 1 707 ? -6.162 18.053 -6.133 1.00 87.75 707 SER A CA 1
ATOM 5515 C C . SER A 1 707 ? -4.756 18.659 -6.121 1.00 87.75 707 SER A C 1
ATOM 5517 O O . SER A 1 707 ? -4.314 19.221 -7.128 1.00 87.75 707 SER A O 1
ATOM 5519 N N . LEU A 1 708 ? -4.036 18.528 -5.002 1.00 88.38 708 LEU A N 1
ATOM 5520 C CA . LEU A 1 708 ? -2.643 18.962 -4.879 1.00 88.38 708 LEU A CA 1
ATOM 5521 C C . LEU A 1 708 ? -1.750 18.221 -5.888 1.00 88.38 708 LEU A C 1
ATOM 5523 O O . LEU A 1 708 ? -1.031 18.849 -6.664 1.00 88.38 708 LEU A O 1
ATOM 5527 N N . TYR A 1 709 ? -1.872 16.891 -5.932 1.00 90.25 709 TYR A N 1
ATOM 5528 C CA . TYR A 1 709 ? -1.135 16.026 -6.849 1.00 90.25 709 TYR A CA 1
ATOM 5529 C C . TYR A 1 709 ? -1.434 16.362 -8.317 1.00 90.25 709 TYR A C 1
ATOM 5531 O O . TYR A 1 709 ? -0.515 16.558 -9.108 1.00 90.25 709 TYR A O 1
ATOM 5539 N N . ALA A 1 710 ? -2.712 16.486 -8.688 1.00 89.62 710 ALA A N 1
ATOM 5540 C CA . ALA A 1 710 ? -3.125 16.806 -10.052 1.00 89.62 710 ALA A CA 1
ATOM 5541 C C . ALA A 1 710 ? -2.644 18.198 -10.495 1.00 89.62 710 ALA A C 1
ATOM 5543 O O . ALA A 1 710 ? -2.271 18.379 -11.654 1.00 89.62 710 ALA A O 1
ATOM 5544 N N . THR A 1 711 ? -2.624 19.178 -9.588 1.00 86.88 711 THR A N 1
ATOM 5545 C CA . THR A 1 711 ? -2.117 20.528 -9.882 1.00 86.88 711 THR A CA 1
ATOM 5546 C C . THR A 1 711 ? -0.639 20.486 -10.252 1.00 86.88 711 THR A C 1
ATOM 5548 O O . THR A 1 711 ? -0.260 21.014 -11.296 1.00 86.88 711 THR A O 1
ATOM 5551 N N . GLU A 1 712 ? 0.168 19.791 -9.452 1.00 86.94 712 GLU A N 1
ATOM 5552 C CA . GLU A 1 712 ? 1.599 19.642 -9.710 1.00 86.94 712 GLU A CA 1
ATOM 5553 C C . GLU A 1 712 ? 1.858 18.829 -10.991 1.00 86.94 712 GLU A C 1
ATOM 5555 O O . GLU A 1 712 ? 2.615 19.244 -11.868 1.00 86.94 712 GLU A O 1
ATOM 5560 N N . PHE A 1 713 ? 1.131 17.723 -11.180 1.00 90.75 713 PHE A N 1
ATOM 5561 C CA . PHE A 1 713 ? 1.209 16.876 -12.376 1.00 90.75 713 PHE A CA 1
ATOM 5562 C C . PHE A 1 713 ? 0.952 17.659 -13.675 1.00 90.75 713 PHE A C 1
ATOM 5564 O O . PHE A 1 713 ? 1.615 17.449 -14.698 1.00 90.75 713 PHE A O 1
ATOM 5571 N N . LYS A 1 714 ? 0.004 18.606 -13.643 1.00 89.62 714 LYS A N 1
ATOM 5572 C CA . LYS A 1 714 ? -0.346 19.457 -14.789 1.00 89.62 714 LYS A CA 1
ATOM 5573 C C . LYS A 1 714 ? 0.849 20.266 -15.298 1.00 89.62 714 LYS A C 1
ATOM 5575 O O . LYS A 1 714 ? 0.940 20.516 -16.502 1.00 89.62 714 LYS A O 1
ATOM 5580 N N . HIS A 1 715 ? 1.773 20.673 -14.424 1.00 86.38 715 HIS A N 1
ATOM 5581 C CA . HIS A 1 715 ? 2.960 21.430 -14.829 1.00 86.38 715 HIS A CA 1
ATOM 5582 C C . HIS A 1 715 ? 3.876 20.635 -15.762 1.00 86.38 715 HIS A C 1
ATOM 5584 O O . HIS A 1 715 ? 4.495 21.235 -16.652 1.00 86.38 715 HIS A O 1
ATOM 5590 N N . THR A 1 716 ? 3.919 19.311 -15.607 1.00 86.31 716 THR A N 1
ATOM 5591 C CA . THR A 1 716 ? 4.649 18.407 -16.500 1.00 86.31 716 THR A CA 1
ATOM 5592 C C . THR A 1 716 ? 3.911 18.203 -17.815 1.00 86.31 716 THR A C 1
ATOM 5594 O O . THR A 1 716 ? 4.517 18.351 -18.873 1.00 86.31 716 THR A O 1
ATOM 5597 N N . ALA A 1 717 ? 2.596 17.959 -17.774 1.00 88.88 717 ALA A N 1
ATOM 5598 C CA . ALA A 1 717 ? 1.782 17.821 -18.986 1.00 88.88 717 ALA A CA 1
ATOM 5599 C C . ALA A 1 717 ? 1.920 19.051 -19.906 1.00 88.88 717 ALA A C 1
ATOM 5601 O O . ALA A 1 717 ? 2.146 18.933 -21.110 1.00 88.88 717 ALA A O 1
ATOM 5602 N N . LEU A 1 718 ? 1.888 20.253 -19.318 1.00 87.00 718 LEU A N 1
ATOM 5603 C CA . LEU A 1 718 ? 2.116 21.502 -20.047 1.00 87.00 718 LEU A CA 1
ATOM 5604 C C . LEU A 1 718 ? 3.542 21.619 -20.602 1.00 87.00 718 LEU A C 1
ATOM 5606 O O . LEU A 1 718 ? 3.719 22.159 -21.691 1.00 87.00 718 LEU A O 1
ATOM 5610 N N . ALA A 1 719 ? 4.556 21.119 -19.891 1.00 89.12 719 ALA A N 1
ATOM 5611 C CA . ALA A 1 719 ? 5.941 21.149 -20.360 1.00 89.12 719 ALA A CA 1
ATOM 5612 C C . ALA A 1 719 ? 6.121 20.336 -21.651 1.00 89.12 719 ALA A C 1
ATOM 5614 O O . ALA A 1 719 ? 6.687 20.846 -22.616 1.00 89.12 719 ALA A O 1
ATOM 5615 N N . PHE A 1 720 ? 5.585 19.114 -21.681 1.00 93.06 720 PHE A N 1
ATOM 5616 C CA . PHE A 1 720 ? 5.604 18.238 -22.857 1.00 93.06 720 PHE A CA 1
ATOM 5617 C C . PHE A 1 720 ? 4.866 18.862 -24.042 1.00 93.06 720 PHE A C 1
ATOM 5619 O O . PHE A 1 720 ? 5.406 18.946 -25.145 1.00 93.06 720 PHE A O 1
ATOM 5626 N N . LYS A 1 721 ? 3.660 19.384 -23.805 1.00 91.44 721 LYS A N 1
ATOM 5627 C CA . LYS A 1 721 ? 2.858 20.045 -24.840 1.00 91.44 721 LYS A CA 1
ATOM 5628 C C . LYS A 1 721 ? 3.554 21.267 -25.442 1.00 91.44 721 LYS A C 1
ATOM 5630 O O . LYS A 1 721 ? 3.568 21.446 -26.662 1.00 91.44 721 LYS A O 1
ATOM 5635 N N . ASN A 1 722 ? 4.151 22.103 -24.594 1.00 89.31 722 ASN A N 1
ATOM 5636 C CA . ASN A 1 722 ? 4.896 23.278 -25.040 1.00 89.31 722 ASN A CA 1
ATOM 5637 C C . ASN A 1 722 ? 6.126 22.872 -25.859 1.00 89.31 722 ASN A C 1
ATOM 5639 O O . ASN A 1 722 ? 6.371 23.455 -26.911 1.00 89.31 722 ASN A O 1
ATOM 5643 N N . PHE A 1 723 ? 6.863 21.849 -25.418 1.00 93.00 723 PHE A N 1
ATOM 5644 C CA . PHE A 1 723 ? 8.013 21.330 -26.153 1.00 93.00 723 PHE A CA 1
ATOM 5645 C C . PHE A 1 723 ? 7.617 20.799 -27.539 1.00 93.00 723 PHE A C 1
ATOM 5647 O O . PHE A 1 723 ? 8.200 21.225 -28.535 1.00 93.00 723 PHE A O 1
ATOM 5654 N N . LEU A 1 724 ? 6.566 19.976 -27.634 1.00 92.56 724 LEU A N 1
ATOM 5655 C CA . LEU A 1 724 ? 6.048 19.476 -28.916 1.00 92.56 724 LEU A CA 1
ATOM 5656 C C . LEU A 1 724 ? 5.616 20.594 -29.863 1.00 92.56 724 LEU A C 1
ATOM 5658 O O . LEU A 1 724 ? 5.801 20.484 -31.072 1.00 92.56 724 LEU A O 1
ATOM 5662 N N . THR A 1 725 ? 5.079 21.688 -29.325 1.00 91.00 725 THR A N 1
ATOM 5663 C CA . THR A 1 725 ? 4.721 22.862 -30.131 1.00 91.00 725 THR A CA 1
ATOM 5664 C C . THR A 1 725 ? 5.961 23.512 -30.756 1.00 91.00 725 THR A C 1
ATOM 5666 O O . THR A 1 725 ? 5.901 23.978 -31.892 1.00 91.00 725 THR A O 1
ATOM 5669 N N . ILE A 1 726 ? 7.095 23.525 -30.046 1.00 88.69 726 ILE A N 1
ATOM 5670 C CA . ILE A 1 726 ? 8.356 24.111 -30.527 1.00 88.69 726 ILE A CA 1
ATOM 5671 C C . ILE A 1 726 ? 8.998 23.238 -31.614 1.00 88.69 726 ILE A C 1
ATOM 5673 O O . ILE A 1 726 ? 9.463 23.768 -32.624 1.00 88.69 726 ILE A O 1
ATOM 5677 N N . ILE A 1 727 ? 9.012 21.914 -31.425 1.00 89.88 727 ILE A N 1
ATOM 5678 C CA . ILE A 1 727 ? 9.681 20.964 -32.333 1.00 89.88 727 ILE A CA 1
ATOM 5679 C C . ILE A 1 727 ? 8.764 20.381 -33.421 1.00 89.88 727 ILE A C 1
ATOM 5681 O O . ILE A 1 727 ? 9.149 19.434 -34.108 1.00 89.88 727 ILE A O 1
ATOM 5685 N N . ALA A 1 728 ? 7.554 20.924 -33.578 1.00 86.56 728 ALA A N 1
ATOM 5686 C CA . ALA A 1 728 ? 6.548 20.414 -34.502 1.00 86.56 728 ALA A CA 1
ATOM 5687 C C . ALA A 1 728 ? 7.073 20.271 -35.948 1.00 86.56 728 ALA A C 1
ATOM 5689 O O . ALA A 1 728 ? 7.842 21.122 -36.415 1.00 86.56 728 ALA A O 1
ATOM 5690 N N . PRO A 1 729 ? 6.632 19.240 -36.699 1.00 78.69 729 PRO A N 1
ATOM 5691 C CA . PRO A 1 729 ? 6.957 19.108 -38.112 1.00 78.69 729 PRO A CA 1
ATOM 5692 C C . PRO A 1 729 ? 6.377 20.301 -38.882 1.00 78.69 729 PRO A C 1
ATOM 5694 O O . PRO A 1 729 ? 5.170 20.405 -39.085 1.00 78.69 729 PRO A O 1
ATOM 5697 N N . ALA A 1 730 ? 7.236 21.226 -39.302 1.00 73.94 730 ALA A N 1
ATOM 5698 C CA . ALA A 1 730 ? 6.860 22.366 -40.131 1.00 73.94 730 ALA A CA 1
ATOM 5699 C C . ALA A 1 730 ? 7.400 22.190 -41.555 1.00 73.94 730 ALA A C 1
ATOM 5701 O O . ALA A 1 730 ? 8.492 21.651 -41.750 1.00 73.94 730 ALA A O 1
ATOM 5702 N N . SER A 1 731 ? 6.664 22.692 -42.552 1.00 61.31 731 SER A N 1
ATOM 5703 C CA . SER A 1 731 ? 7.180 22.854 -43.913 1.00 61.31 731 SER A CA 1
ATOM 5704 C C . SER A 1 731 ? 8.273 23.926 -43.902 1.00 61.31 731 SER A C 1
ATOM 5706 O O . SER A 1 731 ? 7.981 25.101 -43.673 1.00 61.31 731 SER A O 1
ATOM 5708 N N . GLY A 1 732 ? 9.527 23.531 -44.100 1.00 65.00 732 GLY A N 1
ATOM 5709 C CA . GLY A 1 732 ? 10.669 24.436 -44.029 1.00 65.00 732 GLY A CA 1
ATOM 5710 C C . GLY A 1 732 ? 12.001 23.701 -44.120 1.00 65.00 732 GLY A C 1
ATOM 5711 O O . GLY A 1 732 ? 12.038 22.475 -44.207 1.00 65.00 732 GLY A O 1
ATOM 5712 N N . ASP A 1 733 ? 13.085 24.473 -44.097 1.00 85.00 733 ASP A N 1
ATOM 5713 C CA . ASP A 1 733 ? 14.458 23.969 -44.135 1.00 85.00 733 ASP A CA 1
ATOM 5714 C C . ASP A 1 733 ? 14.749 23.051 -42.932 1.00 85.00 733 ASP A C 1
ATOM 5716 O O . ASP A 1 733 ? 14.568 23.435 -41.771 1.00 85.00 733 ASP A O 1
ATOM 5720 N N . VAL A 1 734 ? 15.196 21.824 -43.215 1.00 86.62 734 VAL A N 1
ATOM 5721 C CA . VAL A 1 734 ? 15.523 20.806 -42.206 1.00 86.62 734 VAL A CA 1
ATOM 5722 C C . VAL A 1 734 ? 16.639 21.291 -41.283 1.00 86.62 734 VAL A C 1
ATOM 5724 O O . VAL A 1 734 ? 16.594 21.009 -40.088 1.00 86.62 734 VAL A O 1
ATOM 5727 N N . ILE A 1 735 ? 17.586 22.091 -41.777 1.00 84.56 735 ILE A N 1
ATOM 5728 C CA . ILE A 1 735 ? 18.703 22.588 -40.963 1.00 84.56 735 ILE A CA 1
ATOM 5729 C C . ILE A 1 735 ? 18.220 23.568 -39.894 1.00 84.56 735 ILE A C 1
ATOM 5731 O O . ILE A 1 735 ? 18.587 23.444 -38.727 1.00 84.56 735 ILE A O 1
ATOM 5735 N N . GLN A 1 736 ? 17.293 24.462 -40.244 1.00 87.50 736 GLN A N 1
ATOM 5736 C CA . GLN A 1 736 ? 16.650 25.344 -39.265 1.00 87.50 736 GLN A CA 1
ATOM 5737 C C . GLN A 1 736 ? 15.843 24.563 -38.220 1.00 87.50 736 GLN A C 1
ATOM 5739 O O . GLN A 1 736 ? 15.767 24.970 -37.061 1.00 87.50 736 GLN A O 1
ATOM 5744 N N . ARG A 1 737 ? 15.228 23.437 -38.609 1.00 89.25 737 ARG A N 1
ATOM 5745 C CA . ARG A 1 737 ? 14.524 22.551 -37.667 1.00 89.25 737 ARG A CA 1
ATOM 5746 C C . ARG A 1 737 ? 15.498 21.879 -36.697 1.00 89.25 737 ARG A C 1
ATOM 5748 O O . ARG A 1 737 ? 15.190 21.801 -35.511 1.00 89.25 737 ARG A O 1
ATOM 5755 N N . VAL A 1 738 ? 16.668 21.452 -37.175 1.00 90.38 738 VAL A N 1
ATOM 5756 C CA . VAL A 1 738 ? 17.745 20.906 -36.334 1.00 90.38 738 VAL A CA 1
ATOM 5757 C C . VAL A 1 738 ? 18.262 21.956 -35.344 1.00 90.38 738 VAL A C 1
ATOM 5759 O O . VAL A 1 738 ? 18.432 21.649 -34.167 1.00 90.38 738 VAL A O 1
ATOM 5762 N N . ASP A 1 739 ? 18.451 23.206 -35.768 1.00 90.12 739 ASP A N 1
ATOM 5763 C CA . ASP A 1 739 ? 18.893 24.280 -34.867 1.00 90.12 739 ASP A CA 1
ATOM 5764 C C . ASP A 1 739 ? 17.855 24.580 -33.774 1.00 90.12 739 ASP A C 1
ATOM 5766 O O . ASP A 1 739 ? 18.195 24.616 -32.591 1.00 90.12 739 ASP A O 1
ATOM 5770 N N . LYS A 1 740 ? 16.569 24.675 -34.140 1.00 90.19 740 LYS A N 1
ATOM 5771 C CA . LYS A 1 740 ? 15.471 24.810 -33.164 1.00 90.19 740 LYS A CA 1
ATOM 5772 C C . LYS A 1 740 ? 15.413 23.645 -32.181 1.00 90.19 740 LYS A C 1
ATOM 5774 O O . LYS A 1 740 ? 15.136 23.854 -31.002 1.00 90.19 740 LYS A O 1
ATOM 5779 N N . PHE A 1 741 ? 15.667 22.423 -32.649 1.00 93.38 741 PHE A N 1
ATOM 5780 C CA . PHE A 1 741 ? 15.746 21.251 -31.783 1.00 93.38 741 PHE A CA 1
ATOM 5781 C C . PHE A 1 741 ? 16.862 21.414 -30.737 1.00 93.38 741 PHE A C 1
ATOM 5783 O O . PHE A 1 741 ? 16.607 21.242 -29.545 1.00 93.38 741 PHE A O 1
ATOM 5790 N N . PHE A 1 742 ? 18.067 21.829 -31.143 1.00 92.31 742 PHE A N 1
ATOM 5791 C CA . PHE A 1 742 ? 19.178 22.062 -30.212 1.00 92.31 742 PHE A CA 1
ATOM 5792 C C . PHE A 1 742 ? 18.915 23.187 -29.202 1.00 92.31 742 PHE A C 1
ATOM 5794 O O . PHE A 1 742 ? 19.384 23.095 -28.069 1.00 92.31 742 PHE A O 1
ATOM 5801 N N . GLU A 1 743 ? 18.150 24.216 -29.569 1.00 90.38 743 GLU A N 1
ATOM 5802 C CA . GLU A 1 743 ? 17.732 25.273 -28.638 1.00 90.38 743 GLU A CA 1
ATOM 5803 C C . GLU A 1 743 ? 16.667 24.789 -27.640 1.00 90.38 743 GLU A C 1
ATOM 5805 O O . GLU A 1 743 ? 16.693 25.159 -26.464 1.00 90.38 743 GLU A O 1
ATOM 5810 N N . ALA A 1 744 ? 15.733 23.947 -28.090 1.00 90.19 744 ALA A N 1
ATOM 5811 C CA . ALA A 1 744 ? 14.584 23.512 -27.297 1.00 90.19 744 ALA A CA 1
ATOM 5812 C C . ALA A 1 744 ? 14.905 22.390 -26.296 1.00 90.19 744 ALA A C 1
ATOM 5814 O O . ALA A 1 744 ? 14.283 22.314 -25.234 1.00 90.19 744 ALA A O 1
ATOM 5815 N N . VAL A 1 745 ? 15.855 21.506 -26.619 1.00 90.94 745 VAL A N 1
ATOM 5816 C CA . VAL A 1 745 ? 16.144 20.301 -25.823 1.00 90.94 745 VAL A CA 1
ATOM 5817 C C . VAL A 1 745 ? 16.722 20.605 -24.434 1.00 90.94 745 VAL A C 1
ATOM 5819 O O . VAL A 1 745 ? 16.135 20.144 -23.455 1.00 90.94 745 VAL A O 1
ATOM 5822 N N . PRO A 1 746 ? 17.806 21.389 -24.270 1.00 88.50 746 PRO A N 1
ATOM 5823 C CA . PRO A 1 746 ? 18.406 21.626 -22.954 1.00 88.50 746 PRO A CA 1
ATOM 5824 C C . PRO A 1 746 ? 17.448 22.182 -21.880 1.00 88.50 746 PRO A C 1
ATOM 5826 O O . PRO A 1 746 ? 17.434 21.638 -20.767 1.00 88.50 746 PRO A O 1
ATOM 5829 N N . PRO A 1 747 ? 16.617 23.217 -22.148 1.00 84.94 747 PRO A N 1
ATOM 5830 C CA . PRO A 1 747 ? 15.684 23.722 -21.141 1.00 84.94 747 PRO A CA 1
ATOM 5831 C C . PRO A 1 747 ? 14.562 22.722 -20.829 1.00 84.94 747 PRO A C 1
ATOM 5833 O O . PRO A 1 747 ? 14.108 22.660 -19.685 1.00 84.94 747 PRO A O 1
ATOM 5836 N N . PHE A 1 748 ? 14.137 21.911 -21.804 1.00 89.12 748 PHE A N 1
ATOM 5837 C CA . PHE A 1 748 ? 13.153 20.855 -21.575 1.00 89.12 748 PHE A CA 1
ATOM 5838 C C . PHE A 1 748 ? 13.714 19.734 -20.691 1.00 89.12 748 PHE A C 1
ATOM 5840 O O . PHE A 1 748 ? 13.097 19.403 -19.679 1.00 89.12 748 PHE A O 1
ATOM 5847 N N . LEU A 1 749 ? 14.912 19.224 -21.000 1.00 84.75 749 LEU A N 1
ATOM 5848 C CA . LEU A 1 749 ? 15.586 18.192 -20.200 1.00 84.75 749 LEU A CA 1
ATOM 5849 C C . LEU A 1 749 ? 15.820 18.650 -18.759 1.00 84.75 749 LEU A C 1
ATOM 5851 O O . LEU A 1 749 ? 15.512 17.926 -17.817 1.00 84.75 749 LEU A O 1
ATOM 5855 N N . THR A 1 750 ? 16.276 19.891 -18.576 1.00 82.50 750 THR A N 1
ATOM 5856 C CA . THR A 1 750 ? 16.461 20.485 -17.240 1.00 82.50 750 THR A CA 1
ATOM 5857 C C . THR A 1 750 ? 15.159 20.482 -16.436 1.00 82.50 750 THR A C 1
ATOM 5859 O O . THR A 1 750 ? 15.169 20.252 -15.229 1.00 82.50 750 THR A O 1
ATOM 5862 N N . ARG A 1 751 ? 14.024 20.718 -17.102 1.00 82.38 751 ARG A N 1
ATOM 5863 C CA . ARG A 1 751 ? 12.712 20.779 -16.458 1.00 82.38 751 ARG A CA 1
ATOM 5864 C C . ARG A 1 751 ? 12.185 19.407 -16.048 1.00 82.38 751 ARG A C 1
ATOM 5866 O O . ARG A 1 751 ? 11.563 19.324 -14.996 1.00 82.38 751 ARG A O 1
ATOM 5873 N N . ILE A 1 752 ? 12.412 18.361 -16.846 1.00 85.75 752 ILE A N 1
ATOM 5874 C CA . ILE A 1 752 ? 11.925 17.000 -16.551 1.00 85.75 752 ILE A CA 1
ATOM 5875 C C . ILE A 1 752 ? 12.912 16.155 -15.736 1.00 85.75 752 ILE A C 1
ATOM 5877 O O . ILE A 1 752 ? 12.501 15.160 -15.149 1.00 85.75 752 ILE A O 1
ATOM 5881 N N . SER A 1 753 ? 14.183 16.559 -15.635 1.00 79.81 753 SER A N 1
ATOM 5882 C CA . SER A 1 753 ? 15.227 15.832 -14.897 1.00 79.81 753 SER A CA 1
ATOM 5883 C C . SER A 1 753 ? 14.875 15.475 -13.440 1.00 79.81 753 SER A C 1
ATOM 5885 O O . SER A 1 753 ? 15.238 14.379 -13.011 1.00 79.81 753 SER A O 1
ATOM 5887 N N . PRO A 1 754 ? 14.138 16.298 -12.662 1.00 78.94 754 PRO A N 1
ATOM 5888 C CA . PRO A 1 754 ? 13.710 15.888 -11.323 1.00 78.94 754 PRO A CA 1
ATOM 5889 C C . PRO A 1 754 ? 12.881 14.596 -11.318 1.00 78.94 754 PRO A C 1
ATOM 5891 O O . PRO A 1 754 ? 12.954 13.837 -10.361 1.00 78.94 754 PRO A O 1
ATOM 5894 N N . LEU A 1 755 ? 12.143 14.315 -12.399 1.00 79.38 755 LEU A N 1
ATOM 5895 C CA . LEU A 1 755 ? 11.298 13.129 -12.554 1.00 79.38 755 LEU A CA 1
ATOM 5896 C C . LEU A 1 755 ? 12.060 11.894 -13.043 1.00 79.38 755 LEU A C 1
ATOM 5898 O O . LEU A 1 755 ? 11.540 10.785 -12.963 1.00 79.38 755 LEU A O 1
ATOM 5902 N N . THR A 1 756 ? 13.285 12.058 -13.548 1.00 69.31 756 THR A N 1
ATOM 5903 C CA . THR A 1 756 ? 14.096 10.941 -14.057 1.00 69.31 756 THR A CA 1
ATOM 5904 C C . THR A 1 756 ? 14.880 10.231 -12.956 1.00 69.31 756 THR A C 1
ATOM 5906 O O . THR A 1 756 ? 15.572 9.252 -13.226 1.00 69.31 756 THR A O 1
ATOM 5909 N N . SER A 1 757 ? 14.788 10.722 -11.718 1.00 60.34 757 SER A N 1
ATOM 5910 C CA . SER A 1 757 ? 15.422 10.118 -10.550 1.00 60.34 757 SER A CA 1
ATOM 5911 C C . SER A 1 757 ? 14.453 9.178 -9.823 1.00 60.34 757 SER A C 1
ATOM 5913 O O . SER A 1 757 ? 13.255 9.459 -9.737 1.00 60.34 757 SER A O 1
ATOM 5915 N N . PRO A 1 758 ? 14.938 8.068 -9.255 1.00 45.94 758 PRO A N 1
ATOM 5916 C CA . PRO A 1 758 ? 14.121 7.220 -8.394 1.00 45.94 758 PRO A CA 1
ATOM 5917 C C . PRO A 1 758 ? 13.742 7.943 -7.099 1.00 45.94 758 PRO A C 1
ATOM 5919 O O . PRO A 1 758 ? 14.596 8.501 -6.411 1.00 45.94 758 PRO A O 1
ATOM 5922 N N . GLY A 1 759 ? 12.451 7.901 -6.765 1.00 46.03 759 GLY A N 1
ATOM 5923 C CA . GLY A 1 759 ? 11.873 8.585 -5.604 1.00 46.03 759 GLY A CA 1
ATOM 5924 C C . GLY A 1 759 ? 11.238 9.948 -5.898 1.00 46.03 759 GLY A C 1
ATOM 5925 O O . GLY A 1 759 ? 10.765 10.572 -4.949 1.00 46.03 759 GLY A O 1
ATOM 5926 N N . ALA A 1 760 ? 11.232 10.383 -7.167 1.00 42.09 760 ALA A N 1
ATOM 5927 C CA . ALA A 1 760 ? 10.483 11.551 -7.635 1.00 42.09 760 ALA A CA 1
ATOM 5928 C C . ALA A 1 760 ? 8.968 11.439 -7.408 1.00 42.09 760 ALA A C 1
ATOM 5930 O O . ALA A 1 760 ? 8.490 10.306 -7.167 1.00 42.09 760 ALA A O 1
#

Sequence (760 aa):
MNDGALWDKALEGADQEKISMFAVEVPKVLAQVSTGVGHEVVRKTGLILTKEQIISIKKYVAIGLAFPTTRKGVADFLRYAPSENGGPGLTVEDFLSTFVMISRHAEMWSPLRHRIMLTGTDLKLFGSKMQIWGEAMQGLCNSDAAIQLIDTHKVRTLEDLNALKLDWPGVFPGVELAADTVPELNEYLQDIRVKAREYHKKADAIKVDLDAFGDELEKKVIPEIKVRLALIGSNRYPSDIVALDKKITERAVEIEELNSRYRTLVEKSLGAAAMLNIVGLGMAIYFGVEAENIRAQRKRVNAEQEADIRSLESKERTLASLKRVELDLQNAKIVAIDAEVATNNLRFVWNSIERYIDDSEQSMGAIKDGLRLSRFMSKFNEVVDSWKKVADVADQLVEVFDQADQEYKANNNGAVRMARFAALTSAGPADNLQINPEVLSGAKRQMRQDRAKLDALYQILDYLPGVYERFAGLVDNVFNSHRTLQESAINSHEKLERAAKALTVLKNELAREMAGKTVDSLVDEIINDCHEELSVVYASVEKDAAAIEGAYALISVMFDRDQTVPVMSALTEEVIVLEKTRKELEESSTKIRADLKVITDAISALEKKGLEDVGKEVNLTIDKINGLGMAPPQVEIVKLAIEQLQRSIASLAEGVSFMFMLAESQKLRANLNECNAKIASYDAGIVTSNKKIEYIQTVYRMDDQSSLYATEFKHTALAFKNFLTIIAPASGDVIQRVDKFFEAVPPFLTRISPLTSPGA

Foldseek 3Di:
DDCVVVVVVVPVPDDPVVVVVCVVVVVVVVVCVVQQNDDPDRDDPDAPFFLVLVLLLVLLLVLLLPFDQDLVSLCVLLVAFPVDQLDFCRGSVNSNVLSNLSNVLSVLVPVLVVLLLVLLVVLLVLLVLLLQLLVLVVCQCPDPVNVCVCVVQVAWFLLSVQVVLDQSPPSRPPQDDPPPDSDGPVNVLVSNLVVLVVSLVSLVVSLVSLCVSLCSLPLPNLLSLLLLLLCLVPDCLVVLLVVLVVVLVVLVVVLVLLVLLLVLLQVQLVVLVVVPDPLSPVSNVLSVVVSVVSVVVSVVSVVVSVVSVVVSVSSVSSNVSSVVVSVSSVSSSVSSVSNSLSSLSVSLLSVLLSVLSVQLSVLSVPRDRGHTPVSNSVSSVSNSVSSNSNSVSSVVVSVSNVVSVVVVVVCPPDDDDDDDDDDDDDDDDDDDLFQDLCLLLVLLVLLSSLLSNLVSLCSVFVPPVVLNVLSSQLSVLSVVLLVLLLVLLQQLLVLLVVLLVVLVVLVVVLVVQVVDPHDPVVNVVSLVVLVVSLVVSLVSLVVSLVSLVVSLVSLQDADDCPVVVVVLVVLVVLLVVLVVVLVVLVVVLVVLVVLLVLLSLLLSQCSVQHCSPQSPQDADDLVVLVVSPGDPVSSVSNVVNQVVVVVVDPDPPRHDGSVNSVVVSVVSVVVSVVSVVSSVVSVVSSSSSVSVSVSSVSSVSSSVSSNSNSVSSVSSSVLSVVLSVQLPDDPDRSVVSSVSSVVSSPVSSVRSVVSNDSSD

Mean predicted aligned error: 14.44 Å